Protein AF-A0A9P0ACZ2-F1 (afdb_monomer_lite)

Sequence (960 aa):
MCSLNFRQFFVFCLILCYHHIKVVNSSRSGHYVGCYKENSGKDFETLGRYFSDFRHDFDDMTPKRCFQLCFRRGFKYAGVQFGRECYCTNKELDNHKKTADGACQMPCPGDETKKCGGVMRLSVYATGLMAIESLPHGFHLGCFKENSGKEFETKGRFFSDFRRDFDTLTPPLCMEVCFRAGFKLSGVQFKRECYCSNKALDLTKQTDEGTCDLPCSGNANQRCGGVLRLDVFATGWTAIDSLPRGFHLGCFKENSGAVSDAMRIFPEYRQDLDNLTPKLCTDVCSRNGFAYAGVQFGKECYCSSMPVDMTKQTDEKTCNMPCAGDASQKCGGTLRLNVYATGHKQEKAEESPPSGFHLGCFKENSGKEFETLGRYFPDFRRDFDDLTPKRCLELCFRRGFKYAGLQFGVECYCTNKELDEHRKTVDSACQIPCPGDAAKKCGGKLRLNVYATGLTAIDSLPSGFHLGCFKENSGHEFDTKGRFFPDFRQDSDHLTPKLCLKICFENGYKLSGVQFGRECYCTNKKLDITKQTDEDSCKMGCTGDSRQKCGGVMRLNVYATGVSSINSLPDGFHLGCFRETEGHDVQNSERIFPDFREDFNHLTPKLCLRLCAKKQFRLAGVQFGKECYCSNRKLDMSRQTKPDECKMTCSGDVSEKCGGVWRMNIYATGVSEAGDENHLQDKVDSSTQQTMSTTSSSCVPARTMITNEKGPRRHKPACKNSVILFDDFEKIDLDRWQYDIKIPSKPDYEFSVYDSKPENIFIKHGALHIQPTLLNESFVENGKLELERCTGDVFNDECTRGTEFFILPPVQSARITSKQKFSFQYGLIEIQAKFPSGDWIAADDIMFMVDGKQRQNMMSNAPGLKLSDAVGFPSSEIKLWNTGTSIAPFDRPFHVSLGVSVGGIRDFEDGCDNNGKPKPWSNSDPRAMTAFWNNRQEWQTTWQKGDSAFIVKSIKITAV

Secondary structure (DSSP, 8-state):
--STTTT-SSS-S--S--SS-----TTTTT-EEEEEEPP-THHHHHH--SS-SEEEE-TT--HHHHHHHHHHTT-SEEEEETTTEEEEE-S---GGGEE-GGG--PEETTEEEEE--BTTEEEEEE-----GGGSPTT-EEEEEEPP-THHHHHH--SS-SEEEE-TT--HHHHHHHHHHTT-SEEEEETTTEEEEE-SPP-GGGEE-GGGS-PEETTEEEEE--BTTEEEEEE-----GGGSPTT-EEEEEEPPS--S-GGGSS--SEEEE-TT--HHHHHHHHHHTT-SEEEEETTTEEEEESSPP-GGGB--GGGS-PBPSS-TTSB--BTTEEEEEE--------SS-PPTT-EEEEEEPP-THHHHHH--SS-SEEEE-TT--HHHHHHHHHTTT-SEEEEETTTEEEEE-SPP-GGGEE-GGGSBPEETTEEEEE-BBTTEEEEEE-----STTSPTT-EEEEEEPP-TTSHHHH--SS-SEEEE-TT--HHHHHHHHHHTT-SEEEEETTTEEEEE-SPP-GGGB--GGGGBPBPSS-TTSB-BBTTEEEEEE-----GGGSPTT-EEEEEE----S-TT----S--SEEEE-TT--HHHHHHHHHHTT-SEEEEETTTEEEEE-SPP-GGGEE-GGGGBPBPSS-SSSB-BBTTEEEEEE-SPPP---------------------PPPP-PEEEEEEEESSSSS--EEEETT-EEEEE--SS--TTT-EE--B---TTT--SEEE---TTTEEE-SSSEEE--EEPPHHHHHH-EEE-TT--S-TTTTSSEEE-SSSPPPSEEE-EEE-TTTEEEES-EEEEEEEPP-STTEEES-----STT-------SS-SS--TTTTTT--TTTHHHHTSSSTTTTTTS-B--EEEEEES-SSSS-TT-EETTEEPSS-TT-TTHHHHHHHTHHHHHHHHTTTT-SEEEEEEEEE--

InterPro domains:
  IPR002889 Carbohydrate-binding WSC [PF01822] (32-118)
  IPR002889 Carbohydrate-binding WSC [PF01822] (141-226)
  IPR002889 Carbohydrate-binding WSC [PF01822] (249-333)
  IPR002889 Carbohydrate-binding WSC [PF01822] (359-444)
  IPR002889 Carbohydrate-binding WSC [PF01822] (467-552)
  IPR002889 Carbohydrate-binding WSC [PF01822] (575-660)
  IPR002889 Carbohydrate-binding WSC [PS51212] (29-128)
  IPR002889 Carbohydrate-binding WSC [PS51212] (137-236)
  IPR002889 Carbohydrate-binding WSC [PS51212] (245-343)
  IPR002889 Carbohydrate-binding WSC [PS51212] (355-454)
  IPR002889 Carbohydrate-binding WSC [PS51212] (463-562)
  IPR002889 Carbohydrate-binding WSC [PS51212] (571-670)
  IPR002889 Carbohydrate-binding WSC [SM00321] (29-128)
  IPR002889 Carbohydrate-binding WSC [SM00321] (137-236)
  IPR002889 Carbohydrate-binding WSC [SM00321] (245-343)
  IPR002889 Carbohydrate-binding WSC [SM00321] (355-454)
  IPR002889 Carbohydrate-binding WSC [SM00321] (463-562)
  IPR002889 Carbohydrate-binding WSC [SM00321] (571-670)
  IPR013320 Concanavalin A-like lectin/glucanase domain superfamily [SSF49899] (717-958)
  IPR051589 Sialate:O-sulfotransferase [PTHR45964] (5-126)

pLDDT: mean 73.61, std 18.81, range [23.53, 96.19]

Foldseek 3Di:
DLPPPVVCVPDDLPVDDDPPCPDFPPVAAQNFPAKFFWQDDPRCVPVNTPQDPDKDWDQLDDSVVLLVVLLVVVFFKWWFAPQTMIGGHNDDDDPVRGDHRVQQQCAHNNGRVGTRAYDRMIRMGTNRDDDLLPDAAFAWPAKFAWQDDPRCVPPNTPFDPDKDWDQQDAPNVLLQVLLLQQAQKWWFDDQTMIGGHNDDDPPVRHDDRVQQQQAHSNGRVGTGAHDSMIGMTTSSNHPLLQDDAFAWSAKFAFDPDDDDLPRGQFSPDKDFALQDDSNVLLVVQLVVLFFKWKFEDQTMIGGHNDDGNSVRHDDRVQQAQAHNNGRVGGGAYDSMITMGTSSRHDDDDDDADAAFAWPAKFFWQDDPRCVPPNTPQDDDKDWDLQDDSVVLLVVQLLQQFFKWWFADQTMIGGHNDDDDCVRHDHNVQQACAHNNGRVGTRGHHRMTRMGTSRHDDLLQDDAFRWNAKFAWDDDPCCVPPNTPQHQDKDWDLQDAQVVLLVVQVLQQAQKWKFEPQTMIGGHNDDDDSVRHDDRVQQQQAHSNGGNGTRGHDRMIGMTTSNRRDLLPDDAFRWNAKFFADDDDDPPDRDGQFPPDKDWALQDDSVVLLVVQVVVLFFKWKFAPQTMIGGHNDDGDSVRHDDSVQQACAHSNGRVGTGAYDSMITMTTNSHDDDDDDDDDDDDDDDDDDDDDDDDDDDADFFPKWKDFPPDDDDTDTGGAQDWPDKDQPPDPDPLQKDWQQWQDDPPWFFLEGADPDCVQWDDDPRWIKGFKDFDDPCCQAFHKAATDPHPDDPVGCTRIDGHDVAGHSGMYIIKMKRVNGMWMADWRKDWDKQFFDFPFKGKDDPDDDQDPDDDDDDDDDDDPAAVLNRRPDDPVVCVQQVPDDNDPPSVDIDMDMTIMTGHTLPSGAAQDADVPHHQQAHSPDPHRSVSCVVCCVVTVVRNVPVRRIMITRMMIITGD

Radius of gyration: 37.16 Å; chains: 1; bounding box: 111×85×75 Å

Structure (mmCIF, N/CA/C/O backbone):
data_AF-A0A9P0ACZ2-F1
#
_entry.id   AF-A0A9P0ACZ2-F1
#
loop_
_atom_site.group_PDB
_atom_site.id
_atom_site.type_symbol
_atom_site.label_atom_id
_atom_site.label_alt_id
_atom_site.label_comp_id
_atom_site.label_asym_id
_atom_site.label_entity_id
_atom_site.label_seq_id
_atom_site.pdbx_PDB_ins_code
_atom_site.Cartn_x
_atom_site.Cartn_y
_atom_site.Cartn_z
_atom_site.occupancy
_atom_site.B_iso_or_equiv
_atom_site.auth_seq_id
_atom_site.auth_comp_id
_atom_site.auth_asym_id
_atom_site.auth_atom_id
_atom_site.pdbx_PDB_model_num
ATOM 1 N N . MET A 1 1 ? -39.915 10.203 7.776 1.00 36.62 1 MET A N 1
ATOM 2 C CA . MET A 1 1 ? -39.508 9.016 6.997 1.00 36.62 1 MET A CA 1
ATOM 3 C C . MET A 1 1 ? -38.668 8.075 7.854 1.00 36.62 1 MET A C 1
ATOM 5 O O . MET A 1 1 ? -37.472 8.294 7.991 1.00 36.62 1 MET A O 1
ATOM 9 N N . CYS A 1 2 ? -39.282 7.016 8.392 1.00 47.75 2 CYS A N 1
ATOM 10 C CA . CYS A 1 2 ? -38.679 5.918 9.159 1.00 47.75 2 CYS A CA 1
ATOM 11 C C . CYS A 1 2 ? -37.856 4.958 8.277 1.00 47.75 2 CYS A C 1
ATOM 13 O O . CYS A 1 2 ? -37.601 3.820 8.655 1.00 47.75 2 CYS A O 1
ATOM 15 N N . SER A 1 3 ? -37.472 5.379 7.071 1.00 36.19 3 SER A N 1
ATOM 16 C CA . SER A 1 3 ? -36.530 4.650 6.235 1.00 36.19 3 SER A CA 1
ATOM 17 C C . SER A 1 3 ? -35.156 4.669 6.914 1.00 36.19 3 SER A C 1
ATOM 19 O O . SER A 1 3 ? -34.496 5.713 6.872 1.00 36.19 3 SER A O 1
ATOM 21 N N . LEU A 1 4 ? -34.755 3.536 7.512 1.00 38.38 4 LEU A N 1
ATOM 22 C CA . LEU A 1 4 ? -33.412 3.228 8.044 1.00 38.38 4 LEU A CA 1
ATOM 23 C C . LEU A 1 4 ? -32.328 4.074 7.363 1.00 38.38 4 LEU A C 1
ATOM 25 O O . LEU A 1 4 ? -32.005 3.810 6.209 1.00 38.38 4 LEU A O 1
ATOM 29 N N . ASN A 1 5 ? -31.861 5.130 8.046 1.00 29.08 5 ASN A N 1
ATOM 30 C CA . ASN A 1 5 ? -31.177 6.318 7.499 1.00 29.08 5 ASN A CA 1
ATOM 31 C C . ASN A 1 5 ? -30.639 6.180 6.054 1.00 29.08 5 ASN A C 1
ATOM 33 O O . ASN A 1 5 ? -29.436 6.040 5.816 1.00 29.08 5 ASN A O 1
ATOM 37 N N . PHE A 1 6 ? -31.533 6.281 5.057 1.00 30.66 6 PHE A N 1
ATOM 38 C CA . PHE A 1 6 ? -31.266 5.869 3.663 1.00 30.66 6 PHE A CA 1
ATOM 39 C C . PHE A 1 6 ? -30.367 6.844 2.860 1.00 30.66 6 PHE A C 1
ATOM 41 O O . PHE A 1 6 ? -30.415 6.926 1.633 1.00 30.66 6 PHE A O 1
ATOM 48 N N . ARG A 1 7 ? -29.501 7.579 3.568 1.00 24.22 7 ARG A N 1
ATOM 49 C CA . ARG A 1 7 ? -28.343 8.327 3.054 1.00 24.22 7 ARG A CA 1
ATOM 50 C C . ARG A 1 7 ? -26.987 7.769 3.522 1.00 24.22 7 ARG A C 1
ATOM 52 O O . ARG A 1 7 ? -25.971 8.300 3.088 1.00 24.22 7 ARG A O 1
ATOM 59 N N . GLN A 1 8 ? -26.946 6.719 4.351 1.00 27.50 8 GLN A N 1
ATOM 60 C CA . GLN A 1 8 ? -25.700 6.120 4.874 1.00 27.50 8 GLN A CA 1
ATOM 61 C C . GLN A 1 8 ? -25.286 4.797 4.197 1.00 27.50 8 GLN A C 1
ATOM 63 O O . GLN A 1 8 ? -24.331 4.156 4.622 1.00 27.50 8 GLN A O 1
ATOM 68 N N . PHE A 1 9 ? -25.929 4.412 3.085 1.00 26.94 9 PHE A N 1
ATOM 69 C CA . PHE A 1 9 ? -25.489 3.267 2.262 1.00 26.94 9 PHE A CA 1
ATOM 70 C C . PHE A 1 9 ? -24.368 3.576 1.250 1.00 26.94 9 PHE A C 1
ATOM 72 O O . PHE A 1 9 ? -23.989 2.731 0.442 1.00 26.94 9 PHE A O 1
ATOM 79 N N . PHE A 1 10 ? -23.754 4.754 1.368 1.00 25.69 10 PHE A N 1
ATOM 80 C CA . PHE A 1 10 ? -22.306 4.895 1.222 1.00 25.69 10 PHE A CA 1
ATOM 81 C C . PHE A 1 10 ? -21.748 5.291 2.593 1.00 25.69 10 PHE A C 1
ATOM 83 O O . PHE A 1 10 ? -22.339 6.134 3.261 1.00 25.69 10 PHE A O 1
ATOM 90 N N . VAL A 1 11 ? -20.589 4.729 2.961 1.00 25.62 11 VAL A N 1
ATOM 91 C CA . VAL A 1 11 ? -19.941 4.872 4.282 1.00 25.62 11 VAL A CA 1
ATOM 92 C C . VAL A 1 11 ? -20.695 4.162 5.420 1.00 25.62 11 VAL A C 1
ATOM 94 O O . VAL A 1 11 ? -21.345 4.813 6.224 1.00 25.62 11 VAL A O 1
ATOM 97 N N . PHE A 1 12 ? -20.481 2.841 5.561 1.00 24.94 12 PHE A N 1
ATOM 98 C CA . PHE A 1 12 ? -20.110 2.256 6.867 1.00 24.94 12 PHE A CA 1
ATOM 99 C C . PHE A 1 12 ? -19.381 0.891 6.821 1.00 24.94 12 PHE A C 1
ATOM 101 O O . PHE A 1 12 ? -19.654 -0.022 7.588 1.00 24.94 12 PHE A O 1
ATOM 108 N N . CYS A 1 13 ? -18.310 0.803 6.024 1.00 26.50 13 CYS A N 1
ATOM 109 C CA . CYS A 1 13 ? -17.134 -0.004 6.408 1.00 26.50 13 CYS A CA 1
ATOM 110 C C . CYS A 1 13 ? -16.010 0.934 6.908 1.00 26.50 13 CYS A C 1
ATOM 112 O O . CYS A 1 13 ? -14.858 0.855 6.494 1.00 26.50 13 CYS A O 1
ATOM 114 N N . LEU A 1 14 ? -16.410 1.932 7.711 1.00 26.42 14 LEU A N 1
ATOM 115 C CA . LEU A 1 14 ? -15.637 3.142 8.041 1.00 26.42 14 LEU A CA 1
ATOM 116 C C . LEU A 1 14 ? -15.807 3.588 9.511 1.00 26.42 14 LEU A C 1
ATOM 118 O O . LEU A 1 14 ? -15.662 4.758 9.855 1.00 26.42 14 LEU A O 1
ATOM 122 N N . ILE A 1 15 ? -16.060 2.629 10.406 1.00 24.89 15 ILE A N 1
ATOM 123 C CA . ILE A 1 15 ? -15.630 2.733 11.807 1.00 24.89 15 ILE A CA 1
ATOM 124 C C . ILE A 1 15 ? -14.298 1.964 11.844 1.00 24.89 15 ILE A C 1
ATOM 126 O O . ILE A 1 15 ? -14.284 0.746 11.965 1.00 24.89 15 ILE A O 1
ATOM 130 N N . LEU A 1 16 ? -13.146 2.587 11.594 1.00 26.52 16 LEU A N 1
ATOM 131 C CA . LEU A 1 16 ? -12.708 3.888 12.106 1.00 26.52 16 LEU A CA 1
ATOM 132 C C . LEU A 1 16 ? -12.277 4.893 11.011 1.00 26.52 16 LEU A C 1
ATOM 134 O O . LEU A 1 16 ? -11.765 4.499 9.967 1.00 26.52 16 LEU A O 1
ATOM 138 N N . CYS A 1 17 ? -12.319 6.179 11.394 1.00 26.39 17 CYS A N 1
ATOM 139 C CA . CYS A 1 17 ? -11.669 7.366 10.802 1.00 26.39 17 CYS A CA 1
ATOM 140 C C . CYS A 1 17 ? -12.452 8.240 9.791 1.00 26.39 17 CYS A C 1
ATOM 142 O O . CYS A 1 17 ? -12.999 7.763 8.808 1.00 26.39 17 CYS A O 1
ATOM 144 N N . TYR A 1 18 ? -12.321 9.564 10.013 1.00 24.75 18 TYR A N 1
ATOM 145 C CA . TYR A 1 18 ? -12.868 10.726 9.274 1.00 24.75 18 TYR A CA 1
ATOM 146 C C . TYR A 1 18 ? -14.394 10.963 9.379 1.00 24.75 18 TYR A C 1
ATOM 148 O O . TYR A 1 18 ? -15.175 10.034 9.265 1.00 24.75 18 TYR A O 1
ATOM 156 N N . HIS A 1 19 ? -14.908 12.185 9.596 1.00 24.14 19 HIS A N 1
ATOM 157 C CA . HIS A 1 19 ? -14.298 13.500 9.898 1.00 24.14 19 HIS A CA 1
ATOM 158 C C . HIS A 1 19 ? -14.755 13.980 11.302 1.00 24.14 19 HIS A C 1
ATOM 160 O O . HIS A 1 19 ? -15.808 13.577 11.772 1.00 24.14 19 HIS A O 1
ATOM 166 N N . HIS A 1 20 ? -14.058 14.844 12.050 1.00 25.45 20 HIS A N 1
ATOM 167 C CA . HIS A 1 20 ? -12.864 15.642 11.749 1.00 25.45 20 HIS A CA 1
ATOM 168 C C . HIS A 1 20 ? -11.583 15.029 12.344 1.00 25.45 20 HIS A C 1
ATOM 170 O O . HIS A 1 20 ? -10.998 15.583 13.279 1.00 25.45 20 HIS A O 1
ATOM 176 N N . ILE A 1 21 ? -11.069 13.935 11.771 1.00 27.44 21 ILE A N 1
ATOM 177 C CA . ILE A 1 21 ? -9.663 13.598 12.019 1.00 27.44 21 ILE A CA 1
ATOM 178 C C . ILE A 1 21 ? -8.805 14.511 11.148 1.00 27.44 21 ILE A C 1
ATOM 180 O O . ILE A 1 21 ? -8.529 14.254 9.979 1.00 27.44 21 ILE A O 1
ATOM 184 N N . LYS A 1 22 ? -8.391 15.614 11.764 1.00 26.89 22 LYS A N 1
ATOM 185 C CA . LYS A 1 22 ? -7.296 16.460 11.309 1.00 26.89 22 LYS A CA 1
ATOM 186 C C . LYS A 1 22 ? -6.027 15.607 11.460 1.00 26.89 22 LYS A C 1
ATOM 188 O O . LYS A 1 22 ? -5.441 15.599 12.538 1.00 26.89 22 LYS A O 1
ATOM 193 N N . VAL A 1 23 ? -5.709 14.777 10.457 1.00 27.95 23 VAL A N 1
ATOM 194 C CA . VAL A 1 23 ? -4.740 13.677 10.622 1.00 27.95 23 VAL A CA 1
ATOM 195 C C . VAL A 1 23 ? -3.363 14.212 10.980 1.00 27.95 23 VAL A C 1
ATOM 197 O O . VAL A 1 23 ? -2.672 14.850 10.189 1.00 27.95 23 VAL A O 1
ATOM 200 N N . VAL A 1 24 ? -2.995 13.895 12.213 1.00 28.38 24 VAL A N 1
ATOM 201 C CA . VAL A 1 24 ? -1.637 13.913 12.716 1.00 28.38 24 VAL A CA 1
ATOM 202 C C . VAL A 1 24 ? -1.143 12.476 12.697 1.00 28.38 24 VAL A C 1
ATOM 204 O O . VAL A 1 24 ? -1.903 11.565 13.030 1.00 28.38 24 VAL A O 1
ATOM 207 N N . ASN A 1 25 ? 0.130 12.256 12.380 1.00 29.09 25 ASN A N 1
ATOM 208 C CA . ASN A 1 25 ? 0.755 10.970 12.677 1.00 29.09 25 ASN A CA 1
ATOM 209 C C . ASN A 1 25 ? 0.674 10.716 14.198 1.00 29.09 25 ASN A C 1
ATOM 211 O O . ASN A 1 25 ? 1.341 11.401 14.975 1.00 29.09 25 ASN A O 1
ATOM 215 N N . SER A 1 26 ? -0.136 9.746 14.634 1.00 31.97 26 SER A N 1
ATOM 216 C CA . SER A 1 26 ? -0.394 9.477 16.058 1.00 31.97 26 SER A CA 1
ATOM 217 C C . SER A 1 26 ? 0.851 9.022 16.829 1.00 31.97 26 SER A C 1
ATOM 219 O O . SER A 1 26 ? 0.915 9.230 18.036 1.00 31.97 26 SER A O 1
ATOM 221 N N . SER A 1 27 ? 1.882 8.513 16.143 1.00 34.19 27 SER A N 1
ATOM 222 C CA . SER A 1 27 ? 3.199 8.229 16.732 1.00 34.19 27 SER A CA 1
ATOM 223 C C . SER A 1 27 ? 4.008 9.497 17.063 1.00 34.19 27 SER A C 1
ATOM 225 O O . SER A 1 27 ? 4.949 9.417 17.852 1.00 34.19 27 SER A O 1
ATOM 227 N N . ARG A 1 28 ? 3.683 10.662 16.476 1.00 37.81 28 ARG A N 1
ATOM 228 C CA . ARG A 1 28 ? 4.457 11.916 16.625 1.00 37.81 28 ARG A CA 1
ATOM 229 C C . ARG A 1 28 ? 3.615 13.167 16.940 1.00 37.81 28 ARG A C 1
ATOM 231 O O . ARG A 1 28 ? 4.152 14.270 16.989 1.00 37.81 28 ARG A O 1
ATOM 238 N N . SER A 1 29 ? 2.314 13.020 17.186 1.00 44.19 29 SER A N 1
ATOM 239 C CA . SER A 1 29 ? 1.388 14.128 17.464 1.00 44.19 29 SER A CA 1
ATOM 240 C C . SER A 1 29 ? 1.695 14.848 18.778 1.00 44.19 29 SER A C 1
ATOM 242 O O . SER A 1 29 ? 1.440 14.305 19.850 1.00 44.19 29 SER A O 1
ATOM 244 N N . GLY A 1 30 ? 2.205 16.081 18.714 1.00 54.81 30 GLY A N 1
ATOM 245 C CA . GLY A 1 30 ? 2.613 16.831 19.907 1.00 54.81 30 GLY A CA 1
ATOM 246 C C . GLY A 1 30 ? 3.838 16.226 20.602 1.00 54.81 30 GLY A C 1
ATOM 247 O O . GLY A 1 30 ? 4.116 16.551 21.754 1.00 54.81 30 GLY A O 1
ATOM 248 N N . HIS A 1 31 ? 4.561 15.337 19.915 1.00 71.56 31 HIS A N 1
ATOM 249 C CA . HIS A 1 31 ? 5.756 14.683 20.429 1.00 71.56 31 HIS A CA 1
ATOM 250 C C . HIS A 1 31 ? 6.898 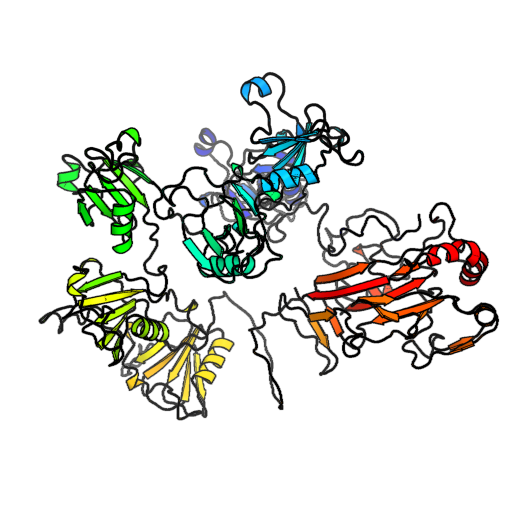15.694 20.559 1.00 71.56 31 HIS A C 1
ATOM 252 O O . HIS A 1 31 ? 7.145 16.489 19.648 1.00 71.56 31 HIS A O 1
ATOM 258 N N . TYR A 1 32 ? 7.595 15.649 21.692 1.00 81.44 32 TYR A N 1
ATOM 259 C CA . TYR A 1 32 ? 8.757 16.486 21.962 1.00 81.44 32 TYR A CA 1
ATOM 260 C C . TYR A 1 32 ? 9.950 16.023 21.120 1.00 81.44 32 TYR A C 1
ATOM 262 O O . TYR A 1 32 ? 10.419 14.899 21.254 1.00 81.44 32 TYR A O 1
ATOM 270 N N . VAL A 1 33 ? 10.437 16.893 20.236 1.00 83.94 33 VAL A N 1
ATOM 271 C CA . VAL A 1 33 ? 11.538 16.602 19.301 1.00 83.94 33 VAL A CA 1
ATOM 272 C C . VAL A 1 33 ? 12.905 16.906 19.933 1.00 83.94 33 VAL A C 1
ATOM 274 O O . VAL A 1 33 ? 13.935 16.399 19.476 1.00 83.94 33 VAL A O 1
ATOM 277 N N . GLY A 1 34 ? 12.926 17.724 20.988 1.00 87.88 34 GLY A N 1
ATOM 278 C CA . GLY A 1 34 ? 14.112 18.072 21.770 1.00 87.88 34 GLY A CA 1
ATOM 279 C C . GLY A 1 34 ? 14.245 19.569 22.044 1.00 87.88 34 GLY A C 1
ATOM 280 O O . GLY A 1 34 ? 13.452 20.389 21.571 1.00 87.88 34 GLY A O 1
ATOM 281 N N . CYS A 1 35 ? 15.288 19.916 22.791 1.00 94.00 35 CYS A N 1
ATOM 282 C CA . CYS A 1 35 ? 15.696 21.288 23.049 1.00 94.00 35 CYS A CA 1
ATOM 283 C C . CYS A 1 35 ? 16.587 21.818 21.918 1.00 94.00 35 CYS A C 1
ATOM 285 O O . CYS A 1 35 ? 17.558 21.167 21.531 1.00 94.00 35 CYS A O 1
ATOM 287 N N . TYR A 1 36 ? 16.293 23.016 21.412 1.00 94.25 36 TYR A N 1
ATOM 288 C CA . TYR A 1 36 ? 17.061 23.670 20.347 1.00 94.25 36 TYR A CA 1
ATOM 289 C C . TYR A 1 36 ? 17.570 25.047 20.784 1.00 94.25 36 TYR A C 1
ATOM 291 O O . TYR A 1 36 ? 16.924 25.760 21.554 1.00 94.25 36 TYR A O 1
ATOM 299 N N . LYS A 1 37 ? 18.750 25.426 20.289 1.00 91.31 37 LYS A N 1
ATOM 300 C CA . LYS A 1 37 ? 19.355 26.746 20.481 1.00 91.31 37 LYS A CA 1
ATOM 301 C C . LYS A 1 37 ? 18.729 27.749 19.512 1.00 91.31 37 LYS A C 1
ATOM 303 O O . LYS A 1 37 ? 18.692 27.508 18.310 1.00 91.31 37 LYS A O 1
ATOM 308 N N . GLU A 1 38 ? 18.275 28.876 20.049 1.00 86.69 38 GLU A N 1
ATOM 309 C CA . GLU A 1 38 ? 17.925 30.063 19.265 1.00 86.69 38 GLU A CA 1
ATOM 310 C C . GLU A 1 38 ? 19.187 30.687 18.632 1.00 86.69 38 GLU A C 1
ATOM 312 O O . GLU A 1 38 ? 20.305 30.461 19.107 1.00 86.69 38 GLU A O 1
ATOM 317 N N . ASN A 1 39 ? 19.019 31.471 17.566 1.00 83.81 39 ASN A N 1
ATOM 318 C CA . ASN A 1 39 ? 20.106 32.264 16.984 1.00 83.81 39 ASN A CA 1
ATOM 319 C C . ASN A 1 39 ? 20.541 33.390 17.942 1.00 83.81 39 ASN A C 1
ATOM 321 O O . ASN A 1 39 ? 19.707 34.026 18.583 1.00 83.81 39 ASN A O 1
ATOM 325 N N . SER A 1 40 ? 21.847 33.661 18.033 1.00 76.25 40 SER A N 1
ATOM 326 C CA . SER A 1 40 ? 22.410 34.611 19.007 1.00 76.25 40 SER A CA 1
ATOM 327 C C . SER A 1 40 ? 23.672 35.303 18.490 1.00 76.25 40 SER A C 1
ATOM 329 O O . SER A 1 40 ? 24.500 34.658 17.849 1.00 76.25 40 SER A O 1
ATOM 331 N N . GLY A 1 41 ? 23.865 36.584 18.820 1.00 77.19 41 GLY A N 1
ATOM 332 C CA . GLY A 1 41 ? 24.998 37.370 18.318 1.00 77.19 41 GLY A CA 1
ATOM 333 C C . GLY A 1 41 ? 24.914 37.557 16.800 1.00 77.19 41 GLY A C 1
ATOM 334 O O . GLY A 1 41 ? 23.826 37.785 16.274 1.00 77.19 41 GLY A O 1
ATOM 335 N N . LYS A 1 42 ? 26.035 37.391 16.087 1.00 62.94 42 LYS A N 1
ATOM 336 C CA . LYS A 1 42 ? 26.097 37.568 14.623 1.00 62.94 42 LYS A CA 1
ATOM 337 C C . LYS A 1 42 ? 25.103 36.687 13.849 1.00 62.94 42 LYS A C 1
ATOM 339 O O . LYS A 1 42 ? 24.575 37.138 12.835 1.00 62.94 42 LYS A O 1
ATOM 344 N N . ASP A 1 43 ? 24.786 35.481 14.334 1.00 70.69 43 ASP A N 1
ATOM 345 C CA . ASP A 1 43 ? 23.731 34.623 13.758 1.00 70.69 43 ASP A CA 1
ATOM 346 C C . ASP A 1 43 ? 22.360 35.319 13.774 1.00 70.69 43 ASP A C 1
ATOM 348 O O . ASP A 1 43 ? 21.586 35.188 12.833 1.00 70.69 43 ASP A O 1
ATOM 352 N N . PHE A 1 44 ? 22.039 36.051 14.843 1.00 75.12 44 PHE A N 1
ATOM 353 C CA . PHE A 1 44 ? 20.757 36.746 14.982 1.00 75.12 44 PHE A CA 1
ATOM 354 C C . PHE A 1 44 ? 20.699 37.994 14.091 1.00 75.12 44 PHE A C 1
ATOM 356 O O . PHE A 1 44 ? 19.685 38.239 13.442 1.00 75.12 44 PHE A O 1
ATOM 363 N N . GLU A 1 45 ? 21.801 38.742 14.009 1.00 68.31 45 GLU A N 1
ATOM 364 C CA . GLU A 1 45 ? 21.933 39.932 13.155 1.00 68.31 45 GLU A CA 1
ATOM 365 C C . GLU A 1 45 ? 21.848 39.601 11.655 1.00 68.31 45 GLU A C 1
ATOM 367 O O . GLU A 1 45 ? 21.372 40.420 10.873 1.00 68.31 45 GLU A O 1
ATOM 372 N N . THR A 1 46 ? 22.292 38.405 11.247 1.00 63.22 46 THR A N 1
ATOM 373 C CA . THR A 1 46 ? 22.361 37.993 9.830 1.00 63.22 46 THR A CA 1
ATOM 374 C C . THR A 1 46 ? 21.247 37.044 9.384 1.00 63.22 46 THR A C 1
ATOM 376 O O . THR A 1 46 ? 20.866 37.081 8.215 1.00 63.22 46 THR A O 1
ATOM 379 N N . LEU A 1 47 ? 20.706 36.205 10.278 1.00 70.00 47 LEU A N 1
ATOM 380 C CA . LEU A 1 47 ? 19.702 35.177 9.953 1.00 70.00 47 LEU A CA 1
ATOM 381 C C . LEU A 1 47 ? 18.372 35.351 10.710 1.00 70.00 47 LEU A C 1
ATOM 383 O O . LEU A 1 47 ? 17.453 34.554 10.510 1.00 70.00 47 LEU A O 1
ATOM 387 N N . GLY A 1 48 ? 18.253 36.353 11.588 1.00 76.62 48 GLY A N 1
ATOM 388 C CA . GLY A 1 48 ? 17.081 36.552 12.444 1.00 76.62 48 GLY A CA 1
ATOM 389 C C . GLY A 1 48 ? 16.879 35.412 13.450 1.00 76.62 48 GLY A C 1
ATOM 390 O O . GLY A 1 48 ? 17.823 34.712 13.821 1.00 76.62 48 GLY A O 1
ATOM 391 N N . ARG A 1 49 ? 15.634 35.200 13.899 1.00 80.62 49 ARG A N 1
ATOM 392 C CA . ARG A 1 49 ? 15.276 34.042 14.741 1.00 80.62 49 ARG A CA 1
ATOM 393 C C . ARG A 1 49 ? 15.293 32.736 13.949 1.00 80.62 49 ARG A C 1
ATOM 395 O O . ARG A 1 49 ? 14.920 32.691 12.780 1.00 80.62 49 ARG A O 1
ATOM 402 N N . TYR A 1 50 ? 15.666 31.655 14.626 1.00 82.31 50 TYR A N 1
ATOM 403 C CA . TYR A 1 50 ? 15.683 30.302 14.082 1.00 82.31 50 TYR A CA 1
ATOM 404 C C . TYR A 1 50 ? 14.267 29.803 13.750 1.00 82.31 50 TYR A C 1
ATOM 406 O O . TYR A 1 50 ? 14.073 29.208 12.688 1.00 82.31 50 TYR A O 1
ATOM 414 N N . PHE A 1 51 ? 13.293 30.104 14.620 1.00 86.44 51 PHE A N 1
ATOM 415 C CA . PHE A 1 51 ? 11.853 29.985 14.363 1.00 86.44 51 PHE A CA 1
ATOM 416 C C . PHE A 1 51 ? 11.269 31.397 14.194 1.00 86.44 51 PHE A C 1
ATOM 418 O O . PHE A 1 51 ? 11.223 32.165 15.157 1.00 86.44 51 PHE A O 1
ATOM 425 N N . SER A 1 52 ? 10.827 31.746 12.985 1.00 77.19 52 SER A N 1
ATOM 426 C CA . SER A 1 52 ? 10.407 33.115 12.640 1.00 77.19 52 SER A CA 1
ATOM 427 C C . SER A 1 52 ? 9.054 33.226 11.925 1.00 77.19 52 SER A C 1
ATOM 429 O O . SER A 1 52 ? 8.490 34.317 11.913 1.00 77.19 52 SER A O 1
ATOM 431 N N . ASP A 1 53 ? 8.502 32.133 11.382 1.00 79.75 53 ASP A N 1
ATOM 432 C CA . ASP A 1 53 ? 7.328 32.184 10.491 1.00 79.75 53 ASP A CA 1
ATOM 433 C C . ASP A 1 53 ? 6.046 32.708 11.175 1.00 79.75 53 ASP A C 1
ATOM 435 O O . ASP A 1 53 ? 5.224 33.366 10.538 1.00 79.75 53 ASP A O 1
ATOM 439 N N . PHE A 1 54 ? 5.853 32.417 12.467 1.00 82.31 54 PHE A N 1
ATOM 440 C CA . PHE A 1 54 ? 4.762 32.967 13.282 1.00 82.31 54 PHE A CA 1
ATOM 441 C C . PHE A 1 54 ? 5.109 32.928 14.781 1.00 82.31 54 PHE A C 1
ATOM 443 O O . PHE A 1 54 ? 5.668 31.939 15.257 1.00 82.31 54 PHE A O 1
ATOM 450 N N . ARG A 1 55 ? 4.719 33.965 15.539 1.00 89.19 55 ARG A N 1
ATOM 451 C CA . ARG A 1 55 ? 4.801 34.034 17.013 1.00 89.19 55 ARG A CA 1
ATOM 452 C C . ARG A 1 55 ? 3.451 34.439 17.610 1.00 89.19 55 ARG A C 1
ATOM 454 O O . ARG A 1 55 ? 2.745 35.271 17.044 1.00 89.19 55 ARG A O 1
ATOM 461 N N . HIS A 1 56 ? 3.128 33.896 18.778 1.00 87.00 56 HIS A N 1
ATOM 462 C CA . HIS A 1 56 ? 2.085 34.396 19.671 1.00 87.00 56 HIS A CA 1
ATOM 463 C C . HIS A 1 56 ? 2.412 33.996 21.113 1.00 87.00 56 HIS A C 1
ATOM 465 O O . HIS A 1 56 ? 2.923 32.903 21.344 1.00 87.00 56 HIS A O 1
ATOM 471 N N . ASP A 1 57 ? 2.090 34.844 22.082 1.00 89.88 57 ASP A N 1
ATOM 472 C CA . ASP A 1 57 ? 2.420 34.598 23.487 1.00 89.88 57 ASP A CA 1
ATOM 473 C C . ASP A 1 57 ? 1.149 34.271 24.279 1.00 89.88 57 ASP A C 1
ATOM 475 O O . ASP A 1 57 ? 0.059 34.720 23.924 1.00 89.88 57 ASP A O 1
ATOM 479 N N . PHE A 1 58 ? 1.278 33.479 25.344 1.00 84.62 58 PHE A N 1
ATOM 480 C CA . PHE A 1 58 ? 0.161 33.143 26.231 1.00 84.62 58 PHE A CA 1
ATOM 481 C C . PHE A 1 58 ? 0.540 33.346 27.698 1.00 84.62 58 PHE A C 1
ATOM 483 O O . PHE A 1 58 ? 1.655 33.039 28.122 1.00 84.62 58 PHE A O 1
ATOM 490 N N . ASP A 1 59 ? -0.423 33.815 28.484 1.00 87.06 59 ASP A N 1
ATOM 491 C CA . ASP A 1 59 ? -0.274 34.042 29.924 1.00 87.06 59 ASP A CA 1
ATOM 492 C C . ASP A 1 59 ? -0.330 32.715 30.691 1.00 87.06 59 ASP A C 1
ATOM 494 O O . ASP A 1 59 ? 0.471 32.469 31.585 1.00 87.06 59 ASP A O 1
ATOM 498 N N . ASP A 1 60 ? -1.205 31.821 30.236 1.00 85.88 60 ASP A N 1
ATOM 499 C CA . ASP A 1 60 ? -1.431 30.435 30.646 1.00 85.88 60 ASP A CA 1
ATOM 500 C C . ASP A 1 60 ? -0.787 29.446 29.647 1.00 85.88 60 ASP A C 1
ATOM 502 O O . ASP A 1 60 ? -1.381 28.450 29.212 1.00 85.88 60 ASP A O 1
ATOM 506 N N . MET A 1 61 ? 0.444 29.749 29.217 1.00 89.88 61 MET A N 1
ATOM 507 C CA . MET A 1 61 ? 1.177 28.948 28.232 1.00 89.88 61 MET A CA 1
ATOM 508 C C . MET A 1 61 ? 1.369 27.497 28.692 1.00 89.88 61 MET A C 1
ATOM 510 O O . MET A 1 61 ? 1.808 27.233 29.810 1.00 89.88 61 MET A O 1
ATOM 514 N N . THR A 1 62 ? 1.125 26.557 27.775 1.00 88.56 62 THR A N 1
ATOM 515 C CA . THR A 1 62 ? 1.517 25.143 27.885 1.00 88.56 62 THR A CA 1
ATOM 516 C C . THR A 1 62 ? 1.966 24.620 26.516 1.00 88.56 62 THR A C 1
ATOM 518 O O . THR A 1 62 ? 1.548 25.166 25.485 1.00 88.56 62 THR A O 1
ATOM 521 N N . PRO A 1 63 ? 2.738 23.518 26.444 1.00 83.56 63 PRO A N 1
ATOM 522 C CA . PRO A 1 63 ? 3.175 22.962 25.166 1.00 83.56 63 PRO A CA 1
ATOM 523 C C . PRO A 1 63 ? 2.000 22.549 24.283 1.00 83.56 63 PRO A C 1
ATOM 525 O O . PRO A 1 63 ? 1.997 22.835 23.090 1.00 83.56 63 PRO A O 1
ATOM 528 N N . LYS A 1 64 ? 0.955 21.965 24.890 1.00 80.44 64 LYS A N 1
ATOM 529 C CA . LYS A 1 64 ? -0.298 21.581 24.224 1.00 80.44 64 LYS A CA 1
ATOM 530 C C . LYS A 1 64 ? -0.981 22.787 23.573 1.00 80.44 64 LYS A C 1
ATOM 532 O O . LYS A 1 64 ? -1.430 22.676 22.434 1.00 80.44 64 LYS A O 1
ATOM 537 N N . ARG A 1 65 ? -1.009 23.940 24.253 1.00 80.44 65 ARG A N 1
ATOM 538 C CA . ARG A 1 65 ? -1.603 25.189 23.748 1.00 80.44 65 ARG A CA 1
ATOM 539 C C . ARG A 1 65 ? -0.827 25.749 22.551 1.00 80.44 65 ARG A C 1
ATOM 541 O O . ARG A 1 65 ? -1.442 26.094 21.543 1.00 80.44 65 ARG A O 1
ATOM 548 N N . CYS A 1 66 ? 0.507 25.768 22.625 1.00 83.00 66 CYS A N 1
ATOM 549 C CA . CYS A 1 66 ? 1.362 26.190 21.511 1.00 83.00 66 CYS A CA 1
ATOM 550 C C . CYS A 1 66 ? 1.249 25.246 20.300 1.00 83.00 66 CYS A C 1
ATOM 552 O O . CYS A 1 66 ? 0.937 25.684 19.192 1.00 83.00 66 CYS A O 1
ATOM 554 N N . PHE A 1 67 ? 1.381 23.934 20.526 1.00 79.06 67 PHE A N 1
ATOM 555 C CA . PHE A 1 67 ? 1.158 22.886 19.525 1.00 79.06 67 PHE A CA 1
ATOM 556 C C . PHE A 1 67 ? -0.197 23.054 18.819 1.00 79.06 67 PHE A C 1
ATOM 558 O O . PHE A 1 67 ? -0.241 23.115 17.592 1.00 79.06 67 PHE A O 1
ATOM 565 N N . GLN A 1 68 ? -1.295 23.221 19.566 1.00 61.53 68 GLN A N 1
ATOM 566 C CA . GLN A 1 68 ? -2.636 23.429 19.005 1.00 61.53 68 GLN A CA 1
ATOM 567 C C . GLN A 1 68 ? -2.784 24.747 18.229 1.00 61.53 68 GLN A C 1
ATOM 569 O O . GLN A 1 68 ? -3.668 24.851 17.375 1.00 61.53 68 GLN A O 1
ATOM 574 N N . LEU A 1 69 ? -1.967 25.765 18.507 1.00 72.06 69 LEU A N 1
ATOM 575 C CA . LEU A 1 69 ? -1.961 27.017 17.753 1.00 72.06 69 LEU A CA 1
ATOM 576 C C . LEU A 1 69 ? -1.255 26.841 16.402 1.00 72.06 69 LEU A C 1
ATOM 578 O O . LEU A 1 69 ? -1.854 27.112 15.361 1.00 72.06 69 LEU A O 1
ATOM 582 N N . CYS A 1 70 ? -0.029 26.316 16.415 1.00 69.75 70 CYS A N 1
ATOM 583 C CA . CYS A 1 70 ? 0.764 26.058 15.211 1.00 69.75 70 CYS A CA 1
ATOM 584 C C . CYS A 1 70 ? 0.099 25.027 14.294 1.00 69.75 70 CYS A C 1
ATOM 586 O O . CYS A 1 70 ? 0.013 25.222 13.082 1.00 69.75 70 CYS A O 1
ATOM 588 N N . PHE A 1 71 ? -0.476 23.975 14.882 1.00 59.09 71 PHE A N 1
ATOM 589 C CA . PHE A 1 71 ? -1.229 22.954 14.163 1.00 59.09 71 PHE A CA 1
ATOM 590 C C . PHE A 1 71 ? -2.492 23.511 13.493 1.00 59.09 71 PHE A C 1
ATOM 592 O O . PHE A 1 71 ? -2.829 23.099 12.382 1.00 59.09 71 PHE A O 1
ATOM 599 N N . ARG A 1 72 ? -3.205 24.457 14.125 1.00 50.59 72 ARG A N 1
ATOM 600 C CA . ARG A 1 72 ? -4.345 25.152 13.495 1.00 50.59 72 ARG A CA 1
ATOM 601 C C . ARG A 1 72 ? -3.919 26.127 12.392 1.00 50.59 72 ARG A C 1
ATOM 603 O O . ARG A 1 72 ? -4.739 26.413 11.533 1.00 50.59 72 ARG A O 1
ATOM 610 N N . ARG A 1 73 ? -2.662 26.586 12.385 1.00 56.94 73 ARG A N 1
ATOM 611 C CA . ARG A 1 73 ? -2.087 27.485 11.367 1.00 56.94 73 ARG A CA 1
ATOM 612 C C . ARG A 1 73 ? -1.258 26.796 10.271 1.00 56.94 73 ARG A C 1
ATOM 614 O O . ARG A 1 73 ? -0.679 27.485 9.445 1.00 56.94 73 ARG A O 1
ATOM 621 N N . GLY A 1 74 ? -1.207 25.463 10.231 1.00 52.22 74 GLY A N 1
ATOM 622 C CA . GLY A 1 74 ? -0.543 24.736 9.138 1.00 52.22 74 GLY A CA 1
ATOM 623 C C . GLY A 1 74 ? 0.989 24.648 9.234 1.00 52.22 74 GLY A C 1
ATOM 624 O O . GLY A 1 74 ? 1.642 24.403 8.223 1.00 52.22 74 GLY A O 1
ATOM 625 N N . PHE A 1 75 ? 1.574 24.837 10.422 1.00 66.38 75 PHE A N 1
ATOM 626 C CA . PHE A 1 75 ? 3.026 24.756 10.636 1.00 66.38 75 PHE A CA 1
ATOM 627 C C . PHE A 1 75 ? 3.466 23.384 11.161 1.00 66.38 75 PHE A C 1
ATOM 629 O O . PHE A 1 75 ? 2.894 22.923 12.147 1.00 66.38 75 PHE A O 1
ATOM 636 N N . LYS A 1 76 ? 4.489 22.754 10.563 1.00 69.81 76 LYS A N 1
ATOM 637 C CA . LYS A 1 76 ? 5.072 21.446 10.958 1.00 69.81 76 LYS A CA 1
ATOM 638 C C . LYS A 1 76 ? 5.560 21.384 12.408 1.00 69.81 76 LYS A C 1
ATOM 640 O O . LYS A 1 76 ? 5.465 20.331 13.043 1.00 69.81 76 LYS A O 1
ATOM 645 N N . TYR A 1 77 ? 6.086 22.491 12.929 1.00 83.12 77 TYR A N 1
ATOM 646 C CA . TYR A 1 77 ? 6.714 22.552 14.247 1.00 83.12 77 TYR A CA 1
ATOM 647 C C . TYR A 1 77 ? 6.147 23.680 15.105 1.00 83.12 77 TYR A C 1
ATOM 649 O O . TYR A 1 77 ? 5.793 24.752 14.610 1.00 83.12 77 TYR A O 1
ATOM 657 N N . ALA A 1 78 ? 6.101 23.418 16.409 1.00 90.81 78 ALA A N 1
ATOM 658 C CA . ALA A 1 78 ? 5.790 24.372 17.463 1.00 90.81 78 ALA A CA 1
ATOM 659 C C . ALA A 1 78 ? 6.983 24.443 18.425 1.00 90.81 78 ALA A C 1
ATOM 661 O O . ALA A 1 78 ? 7.467 23.408 18.874 1.00 90.81 78 ALA A O 1
ATOM 662 N N . GLY A 1 79 ? 7.476 25.637 18.735 1.00 94.00 79 GLY A N 1
ATOM 663 C CA . GLY A 1 79 ? 8.599 25.862 19.642 1.00 94.00 79 GLY A CA 1
ATOM 664 C C . GLY A 1 79 ? 8.179 26.773 20.785 1.00 94.00 79 GLY A C 1
ATOM 665 O O . GLY A 1 79 ? 7.729 27.886 20.533 1.00 94.00 79 GLY A O 1
ATOM 666 N N . VAL A 1 80 ? 8.330 26.324 22.031 1.00 94.12 80 VAL A N 1
ATOM 667 C CA . VAL A 1 80 ? 8.050 27.160 23.212 1.00 94.12 80 VAL A CA 1
ATOM 668 C C . VAL A 1 80 ? 9.357 27.678 23.804 1.00 94.12 80 VAL A C 1
ATOM 670 O O . VAL A 1 80 ? 10.290 26.897 23.999 1.00 94.12 80 VAL A O 1
ATOM 673 N N . GLN A 1 81 ? 9.430 28.977 24.084 1.00 93.62 81 GLN A N 1
ATOM 674 C CA . GLN A 1 81 ? 10.603 29.659 24.638 1.00 93.62 81 GLN A CA 1
ATOM 675 C C . GLN A 1 81 ? 10.193 30.544 25.823 1.00 93.62 81 GLN A C 1
ATOM 677 O O . GLN A 1 81 ? 9.071 31.046 25.882 1.00 93.62 81 GLN A O 1
ATOM 682 N N . PHE A 1 82 ? 11.123 30.734 26.764 1.00 90.81 82 PHE A N 1
ATOM 683 C CA . PHE A 1 82 ? 11.003 31.676 27.884 1.00 90.81 82 PHE A CA 1
ATOM 684 C C . PHE A 1 82 ? 9.668 31.588 28.664 1.00 90.81 82 PHE A C 1
ATOM 686 O O . PHE A 1 82 ? 9.096 32.596 29.076 1.00 90.81 82 PHE A O 1
ATOM 693 N N . GLY A 1 83 ? 9.128 30.375 28.830 1.00 90.19 83 GLY A N 1
ATOM 694 C CA . GLY A 1 83 ? 7.895 30.111 29.578 1.00 90.19 83 GLY A CA 1
ATOM 695 C C . GLY A 1 83 ? 6.601 30.488 28.846 1.00 90.19 83 GLY A C 1
ATOM 696 O O . GLY A 1 83 ? 5.658 29.703 28.878 1.00 90.19 83 GLY A O 1
ATOM 697 N N . ARG A 1 84 ? 6.548 31.655 28.184 1.00 89.81 84 ARG A N 1
ATOM 698 C CA . ARG A 1 84 ? 5.321 32.285 27.642 1.00 89.81 84 ARG A CA 1
ATOM 699 C C . ARG A 1 84 ? 5.298 32.517 26.129 1.00 89.81 84 ARG A C 1
ATOM 701 O O . ARG A 1 84 ? 4.237 32.851 25.608 1.00 89.81 84 ARG A O 1
ATOM 708 N N . GLU A 1 85 ? 6.407 32.337 25.414 1.00 93.25 85 GLU A N 1
ATOM 709 C CA . GLU A 1 85 ? 6.480 32.611 23.972 1.00 93.25 85 GLU A CA 1
ATOM 710 C C . GLU A 1 85 ? 6.220 31.333 23.154 1.00 93.25 85 GLU A C 1
ATOM 712 O O . GLU A 1 85 ? 6.919 30.333 23.337 1.00 93.25 85 GLU A O 1
ATOM 717 N N . CYS A 1 86 ? 5.249 31.346 22.233 1.00 94.06 86 CYS A N 1
ATOM 718 C CA . CYS A 1 86 ? 5.031 30.261 21.270 1.00 94.06 86 CYS A CA 1
ATOM 719 C C . CYS A 1 86 ? 5.407 30.702 19.857 1.00 94.06 86 CYS A C 1
ATOM 721 O O . CYS A 1 86 ? 4.881 31.680 19.326 1.00 94.06 86 CYS A O 1
ATOM 723 N N . TYR A 1 87 ? 6.271 29.917 19.227 1.00 93.06 87 TYR A N 1
ATOM 724 C CA . TYR A 1 87 ? 6.702 30.069 17.846 1.00 93.06 87 TYR A CA 1
ATOM 725 C C . TYR A 1 87 ? 6.222 28.892 17.009 1.00 93.06 87 TYR A C 1
ATOM 727 O O . TYR A 1 87 ? 6.169 27.759 17.486 1.00 93.06 87 TYR A O 1
ATOM 735 N N . CYS A 1 88 ? 5.947 29.138 15.737 1.00 86.50 88 CYS A N 1
ATOM 736 C CA . CYS A 1 88 ? 5.615 28.106 14.766 1.00 86.50 88 CYS A CA 1
ATOM 737 C C . CYS A 1 88 ? 6.561 28.191 13.568 1.00 86.50 88 CYS A C 1
ATOM 739 O O . CYS A 1 88 ? 6.966 29.290 13.187 1.00 86.50 88 CYS A O 1
ATOM 741 N N . THR A 1 89 ? 6.893 27.052 12.956 1.00 81.44 89 THR A N 1
ATOM 742 C CA . THR A 1 89 ? 7.637 27.052 11.689 1.00 81.44 89 THR A CA 1
ATOM 743 C C . THR A 1 89 ? 7.357 25.840 10.799 1.00 81.44 89 THR A C 1
ATOM 745 O O . THR A 1 89 ? 6.951 24.774 11.271 1.00 81.44 89 THR A O 1
ATOM 748 N N . ASN A 1 90 ? 7.573 26.020 9.494 1.00 73.25 90 ASN A N 1
ATOM 749 C CA . ASN A 1 90 ? 7.623 24.969 8.473 1.00 73.25 90 ASN A CA 1
ATOM 750 C C . ASN A 1 90 ? 9.054 24.598 8.034 1.00 73.25 90 ASN A C 1
ATOM 752 O O . ASN A 1 90 ? 9.222 23.687 7.215 1.00 73.25 90 ASN A O 1
ATOM 756 N N . LYS A 1 91 ? 10.066 25.281 8.581 1.00 78.31 91 LYS A N 1
ATOM 757 C CA . LYS A 1 91 ? 11.494 25.031 8.363 1.00 78.31 91 LYS A CA 1
ATOM 758 C C . LYS A 1 91 ? 11.907 23.676 8.944 1.00 78.31 91 LYS A C 1
ATOM 760 O O . LYS A 1 91 ? 11.481 23.318 10.040 1.00 78.31 91 LYS A O 1
ATOM 765 N N . GLU A 1 92 ? 12.736 22.936 8.212 1.00 76.69 92 GLU A N 1
ATOM 766 C CA . GLU A 1 92 ? 13.305 21.671 8.691 1.00 76.69 92 GLU A CA 1
ATOM 767 C C . GLU A 1 92 ? 14.278 21.898 9.856 1.00 76.69 92 GLU A C 1
ATOM 769 O O . GLU A 1 92 ? 14.937 22.938 9.943 1.00 76.69 92 GLU A O 1
ATOM 774 N N . LEU A 1 93 ? 14.354 20.926 10.768 1.00 78.38 93 LEU A N 1
ATOM 775 C CA . LEU A 1 93 ? 15.136 21.053 11.997 1.00 78.38 93 LEU A CA 1
ATOM 776 C C . LEU A 1 93 ? 16.600 20.652 11.785 1.00 78.38 93 LEU A C 1
ATOM 778 O O . LEU A 1 93 ? 16.918 19.486 11.560 1.00 78.38 93 LEU A O 1
ATOM 782 N N . ASP A 1 94 ? 17.493 21.624 11.946 1.00 82.62 94 ASP A N 1
ATOM 783 C CA . ASP A 1 94 ? 18.937 21.423 11.998 1.00 82.62 94 ASP A CA 1
ATOM 784 C C . ASP A 1 94 ? 19.354 20.743 13.316 1.00 82.62 94 ASP A C 1
ATOM 786 O O . ASP A 1 94 ? 19.230 21.308 14.410 1.00 82.62 94 ASP A O 1
ATOM 790 N N . ASN A 1 95 ? 19.902 19.529 13.207 1.00 78.12 95 ASN A N 1
ATOM 791 C CA . ASN A 1 95 ? 20.422 18.769 14.343 1.00 78.12 95 ASN A CA 1
ATOM 792 C C . ASN A 1 95 ? 21.627 19.447 15.024 1.00 78.12 95 ASN A C 1
ATOM 794 O O . ASN A 1 95 ? 21.820 19.243 16.221 1.00 78.12 95 ASN A O 1
ATOM 798 N N . HIS A 1 96 ? 22.400 20.297 14.337 1.00 82.25 96 HIS A N 1
ATOM 799 C CA . HIS A 1 96 ? 23.510 21.045 14.946 1.00 82.25 96 HIS A CA 1
ATOM 800 C C . HIS A 1 96 ? 23.027 22.149 15.905 1.00 82.25 96 HIS A C 1
ATOM 802 O O . HIS A 1 96 ? 23.751 22.534 16.829 1.00 82.25 96 HIS A O 1
ATOM 808 N N . LYS A 1 97 ? 21.782 22.624 15.750 1.00 84.19 97 LYS A N 1
ATOM 809 C CA . LYS A 1 97 ? 21.123 23.538 16.702 1.00 84.19 97 LYS A CA 1
ATOM 810 C C . LYS A 1 97 ? 20.489 22.790 17.888 1.00 84.19 97 LYS A C 1
ATOM 812 O O . LYS A 1 97 ? 20.126 23.444 18.868 1.00 84.19 97 LYS A O 1
ATOM 817 N N . LYS A 1 98 ? 20.378 21.453 17.864 1.00 88.81 98 LYS A N 1
ATOM 818 C CA . LYS A 1 98 ? 19.868 20.650 18.994 1.00 88.81 98 LYS A CA 1
ATOM 819 C C . LYS A 1 98 ? 20.844 20.682 20.182 1.00 88.81 98 LYS A C 1
ATOM 821 O O . LYS A 1 98 ? 22.053 20.858 20.034 1.00 88.81 98 LYS A O 1
ATOM 826 N N . THR A 1 99 ? 20.323 20.565 21.399 1.00 88.81 99 THR A N 1
ATOM 827 C CA . THR A 1 99 ? 21.106 20.607 22.640 1.00 88.81 99 THR A CA 1
ATOM 828 C C . THR A 1 99 ? 20.473 19.727 23.721 1.00 88.81 99 THR A C 1
ATOM 830 O O . THR A 1 99 ? 19.357 19.245 23.550 1.00 88.81 99 THR A O 1
ATOM 833 N N . ALA A 1 100 ? 21.190 19.484 24.821 1.00 86.75 100 ALA A N 1
ATOM 834 C CA . ALA A 1 100 ? 20.690 18.659 25.917 1.00 86.75 100 ALA A CA 1
ATOM 835 C C . ALA A 1 100 ? 19.424 19.274 26.537 1.00 86.75 100 ALA A C 1
ATOM 837 O O . ALA A 1 100 ? 19.374 20.476 26.806 1.00 86.75 100 ALA A O 1
ATOM 838 N N . ASP A 1 101 ? 18.423 18.441 26.825 1.00 86.31 101 ASP A N 1
ATOM 839 C CA . ASP A 1 101 ? 17.107 18.897 27.291 1.00 86.31 101 ASP A CA 1
ATOM 840 C C . ASP A 1 101 ? 17.132 19.574 28.672 1.00 86.31 101 ASP A C 1
ATOM 842 O O . ASP A 1 101 ? 16.219 20.326 29.015 1.00 86.31 101 ASP A O 1
ATOM 846 N N . GLY A 1 102 ? 18.223 19.417 29.430 1.00 84.69 102 GLY A N 1
ATOM 847 C CA . GLY A 1 102 ? 18.524 20.215 30.625 1.00 84.69 102 GLY A CA 1
ATOM 848 C C . GLY A 1 102 ? 18.608 21.731 30.371 1.00 84.69 102 GLY A C 1
ATOM 849 O O . GLY A 1 102 ? 18.426 22.513 31.298 1.00 84.69 102 GLY A O 1
ATOM 850 N N . ALA A 1 103 ? 18.806 22.172 29.122 1.00 88.00 103 ALA A N 1
ATOM 851 C CA . ALA A 1 103 ? 18.755 23.586 28.742 1.00 88.00 103 ALA A CA 1
ATOM 852 C C . ALA A 1 103 ? 17.321 24.117 28.506 1.00 88.00 103 ALA A C 1
ATOM 854 O O . ALA A 1 103 ? 17.131 25.327 28.377 1.00 88.00 103 ALA A O 1
ATOM 855 N N . CYS A 1 104 ? 16.313 23.239 28.466 1.00 92.44 104 CYS A N 1
ATOM 856 C CA . CYS A 1 104 ? 14.903 23.574 28.257 1.00 92.44 104 CYS A CA 1
ATOM 857 C C . CYS A 1 104 ? 14.053 23.216 29.489 1.00 92.44 104 CYS A C 1
ATOM 859 O O . CYS A 1 104 ? 13.095 22.456 29.391 1.00 92.44 104 CYS A O 1
ATOM 861 N N . GLN A 1 105 ? 14.434 23.713 30.671 1.00 89.94 105 GLN A N 1
ATOM 862 C CA . GLN A 1 105 ? 13.839 23.310 31.957 1.00 89.94 105 GLN A CA 1
ATOM 863 C C . GLN A 1 105 ? 12.932 24.360 32.618 1.00 89.94 105 GLN A C 1
ATOM 865 O O . GLN A 1 105 ? 12.426 24.111 33.718 1.00 89.94 105 GLN A O 1
ATOM 870 N N . MET A 1 106 ? 12.678 25.494 31.956 1.00 92.44 106 MET A N 1
ATOM 871 C CA . MET A 1 106 ? 11.780 26.533 32.465 1.00 92.44 106 MET A CA 1
ATOM 872 C C . MET A 1 106 ? 10.335 25.998 32.541 1.00 92.44 106 MET A C 1
ATOM 874 O O . MET A 1 106 ? 9.865 25.420 31.554 1.00 92.44 106 MET A O 1
ATOM 878 N N . PRO A 1 107 ? 9.634 26.134 33.685 1.00 91.88 107 PRO A N 1
ATOM 879 C CA . PRO A 1 107 ? 8.260 25.659 33.827 1.00 91.88 107 PRO A CA 1
ATOM 880 C C . PRO A 1 107 ? 7.290 26.456 32.946 1.00 91.88 107 PRO A C 1
ATOM 882 O O . PRO A 1 107 ? 7.553 27.600 32.570 1.00 91.88 107 PRO A O 1
ATOM 885 N N . CYS A 1 108 ? 6.162 25.838 32.612 1.00 92.94 108 CYS A N 1
ATOM 886 C CA . CYS A 1 108 ? 5.078 26.470 31.868 1.00 92.94 108 CYS A CA 1
ATOM 887 C C . CYS A 1 108 ? 4.060 27.116 32.829 1.00 92.94 108 CYS A C 1
ATOM 889 O O . CYS A 1 108 ? 3.521 26.397 33.667 1.00 92.94 108 CYS A O 1
ATOM 891 N N . PRO A 1 109 ? 3.715 28.411 32.698 1.00 90.50 109 PRO A N 1
ATOM 892 C CA . PRO A 1 109 ? 2.756 29.070 33.595 1.00 90.50 109 PRO A CA 1
ATOM 893 C C . PRO A 1 109 ? 1.349 28.451 33.639 1.00 90.50 109 PRO A C 1
ATOM 895 O O . PRO A 1 109 ? 0.654 28.604 34.635 1.00 90.50 109 PRO A O 1
ATOM 898 N N . GLY A 1 110 ? 0.917 27.751 32.582 1.00 83.44 110 GLY A N 1
ATOM 899 C CA . GLY A 1 110 ? -0.360 27.027 32.566 1.00 83.44 110 GLY A CA 1
ATOM 900 C C . GLY A 1 110 ? -0.294 25.562 33.030 1.00 83.44 110 GLY A C 1
ATOM 901 O O . GLY A 1 110 ? -1.336 24.916 33.084 1.00 83.44 110 GLY A O 1
ATOM 902 N N . ASP A 1 111 ? 0.900 25.012 33.291 1.00 86.19 111 ASP A N 1
ATOM 903 C CA . ASP A 1 111 ? 1.131 23.656 33.827 1.00 86.19 111 ASP A CA 1
ATOM 904 C C . ASP A 1 111 ? 2.608 23.529 34.258 1.00 86.19 111 ASP A C 1
ATOM 906 O O . ASP A 1 111 ? 3.473 23.180 33.449 1.00 86.19 111 ASP A O 1
ATOM 910 N N . GLU A 1 112 ? 2.920 23.796 35.531 1.00 87.12 112 GLU A N 1
ATOM 911 C CA . GLU A 1 112 ? 4.305 23.795 36.038 1.00 87.12 112 GLU A CA 1
ATOM 912 C C . GLU A 1 112 ? 5.011 22.430 35.909 1.00 87.12 112 GLU A C 1
ATOM 914 O O . GLU A 1 112 ? 6.244 22.358 35.913 1.00 87.12 112 GLU A O 1
ATOM 919 N N . THR A 1 113 ? 4.254 21.342 35.716 1.00 82.56 113 THR A N 1
ATOM 920 C CA . THR A 1 113 ? 4.809 20.002 35.460 1.00 82.56 113 THR A CA 1
ATOM 921 C C . THR A 1 113 ? 5.380 19.853 34.042 1.00 82.56 113 THR A C 1
ATOM 923 O O . THR A 1 113 ? 5.987 18.828 33.719 1.00 82.56 113 THR A O 1
ATOM 926 N N . LYS A 1 114 ? 5.183 20.848 33.168 1.00 85.06 114 LYS A N 1
ATOM 927 C CA . LYS A 1 114 ? 5.640 20.866 31.771 1.00 85.06 114 LYS A CA 1
ATOM 928 C C . LYS A 1 114 ? 6.727 21.910 31.561 1.00 85.06 114 LYS A C 1
ATOM 930 O O . LYS A 1 114 ? 6.888 22.847 32.339 1.00 85.06 114 LYS A O 1
ATOM 935 N N . LYS A 1 115 ? 7.488 21.724 30.480 1.00 89.38 115 LYS A N 1
ATOM 936 C CA . LYS A 1 115 ? 8.665 22.530 30.156 1.00 89.38 115 LYS A CA 1
ATOM 937 C C . LYS A 1 115 ? 8.455 23.365 28.893 1.00 89.38 115 LYS A C 1
ATOM 939 O O . LYS A 1 115 ? 8.064 22.846 27.843 1.00 89.38 115 LYS A O 1
ATOM 944 N N . CYS A 1 116 ? 8.712 24.664 29.026 1.00 91.62 116 CYS A N 1
ATOM 945 C CA . CYS A 1 116 ? 8.432 25.709 28.042 1.00 91.62 116 CYS A CA 1
ATOM 946 C C . CYS A 1 116 ? 9.722 26.444 27.632 1.00 91.62 116 CYS A C 1
ATOM 948 O O . CYS A 1 116 ? 9.815 27.673 27.660 1.00 91.62 116 CYS A O 1
ATOM 950 N N . GLY A 1 117 ? 10.735 25.660 27.252 1.00 91.94 117 GLY A N 1
ATOM 951 C CA . GLY A 1 117 ? 12.026 26.143 26.774 1.00 91.94 117 GLY A CA 1
ATOM 952 C C . GLY A 1 117 ? 12.932 26.682 27.879 1.00 91.94 117 GLY A C 1
ATOM 953 O O . GLY A 1 117 ? 12.994 26.155 28.992 1.00 91.94 117 GLY A O 1
ATOM 954 N N . GLY A 1 118 ? 13.676 27.729 27.540 1.00 87.44 118 GLY A N 1
ATOM 955 C CA . GLY A 1 118 ? 14.594 28.432 28.431 1.00 87.44 118 GLY A CA 1
ATOM 956 C C . GLY A 1 118 ? 15.131 29.707 27.779 1.00 87.44 118 GLY A C 1
ATOM 957 O O . GLY A 1 118 ? 14.667 30.115 26.711 1.00 87.44 118 GLY A O 1
ATOM 958 N N . VAL A 1 119 ? 16.125 30.342 28.404 1.00 87.69 119 VAL A N 1
ATOM 959 C CA . VAL A 1 119 ? 16.760 31.561 27.873 1.00 87.69 119 VAL A CA 1
ATOM 960 C C . VAL A 1 119 ? 17.467 31.238 26.553 1.00 87.69 119 VAL A C 1
ATOM 962 O O . VAL A 1 119 ? 18.428 30.473 26.543 1.00 87.69 119 VAL A O 1
ATOM 965 N N . MET A 1 120 ? 16.981 31.789 25.432 1.00 85.56 120 MET A N 1
ATOM 966 C CA . MET A 1 120 ? 17.450 31.451 24.073 1.00 85.56 120 MET A CA 1
ATOM 967 C C . MET A 1 120 ? 17.378 29.939 23.756 1.00 85.56 120 MET A C 1
ATOM 969 O O . MET A 1 120 ? 18.222 29.394 23.033 1.00 85.56 120 MET A O 1
ATOM 973 N N . ARG A 1 121 ? 16.391 29.229 24.323 1.00 92.50 121 ARG A N 1
ATOM 974 C CA . ARG A 1 121 ? 16.185 27.784 24.128 1.00 92.50 121 ARG A CA 1
ATOM 975 C C . ARG A 1 121 ? 14.722 27.473 23.823 1.00 92.50 121 ARG A C 1
ATOM 977 O O . ARG A 1 121 ? 13.831 27.880 24.566 1.00 92.50 121 ARG A O 1
ATOM 984 N N . LEU A 1 122 ? 14.497 26.756 22.725 1.00 93.44 122 LEU A N 1
ATOM 985 C CA . LEU A 1 122 ? 13.187 26.327 22.236 1.00 93.44 122 LEU A CA 1
ATOM 986 C C . LEU A 1 122 ? 12.945 24.867 22.630 1.00 93.44 122 LEU A C 1
ATOM 988 O O . LEU A 1 122 ? 13.681 23.983 22.191 1.00 93.44 122 LEU A O 1
ATOM 992 N N . SER A 1 123 ? 11.888 24.602 23.397 1.00 93.94 123 SER A N 1
ATOM 993 C CA . SER A 1 123 ? 11.306 23.260 23.494 1.00 93.94 123 SER A CA 1
ATOM 994 C C . SER A 1 123 ? 10.492 23.008 22.228 1.00 93.94 123 SER A C 1
ATOM 996 O O . SER A 1 123 ? 9.429 23.609 22.067 1.00 93.94 123 SER A O 1
ATOM 998 N N . VAL A 1 124 ? 10.993 22.165 21.322 1.00 93.06 124 VAL A N 1
ATOM 999 C CA . VAL A 1 124 ? 10.366 21.930 20.012 1.00 93.06 124 VAL A CA 1
ATOM 1000 C C . VAL A 1 124 ? 9.483 20.687 20.042 1.00 93.06 124 VAL A C 1
ATOM 1002 O O . VAL A 1 124 ? 9.891 19.621 20.500 1.00 93.06 124 VAL A O 1
ATOM 1005 N N . TYR A 1 125 ? 8.278 20.822 19.498 1.00 87.50 125 TYR A N 1
ATOM 1006 C CA . TYR A 1 125 ? 7.251 19.796 19.398 1.00 87.50 125 TYR A CA 1
ATOM 1007 C C . TYR A 1 125 ? 6.798 19.659 17.940 1.00 87.50 125 TYR A C 1
ATOM 1009 O O . TYR A 1 125 ? 6.580 20.656 17.246 1.00 87.50 125 TYR A O 1
ATOM 1017 N N . ALA A 1 126 ? 6.629 18.426 17.467 1.00 73.94 126 ALA A N 1
ATOM 1018 C CA . ALA A 1 126 ? 6.076 18.172 16.143 1.00 73.94 126 ALA A CA 1
ATOM 1019 C C . ALA A 1 126 ? 4.556 18.396 16.162 1.00 73.94 126 ALA A C 1
ATOM 1021 O O . ALA A 1 126 ? 3.842 17.802 16.973 1.00 73.94 126 ALA A O 1
ATOM 1022 N N . THR A 1 127 ? 4.034 19.214 15.244 1.00 61.78 127 THR A N 1
ATOM 1023 C CA . THR A 1 127 ? 2.578 19.288 15.025 1.00 61.78 127 THR A CA 1
ATOM 1024 C C . THR A 1 127 ? 2.060 18.089 14.240 1.00 61.78 127 THR A C 1
ATOM 1026 O O . THR A 1 127 ? 0.866 17.814 14.285 1.00 61.78 127 THR A O 1
ATOM 1029 N N . GLY A 1 128 ? 2.965 17.379 13.551 1.00 52.19 128 GLY A N 1
ATOM 1030 C CA . GLY A 1 128 ? 2.728 16.128 12.832 1.00 52.19 128 GLY A CA 1
ATOM 1031 C C . GLY A 1 128 ? 1.849 16.257 11.585 1.00 52.19 128 GLY A C 1
ATOM 1032 O O . GLY A 1 128 ? 1.276 15.257 11.151 1.00 52.19 128 GLY A O 1
ATOM 1033 N N . LEU A 1 129 ? 1.754 17.465 11.018 1.00 53.38 129 LEU A N 1
ATOM 1034 C CA . LEU A 1 129 ? 1.249 17.691 9.663 1.00 53.38 129 LEU A CA 1
ATOM 1035 C C . LEU A 1 129 ? 2.162 17.010 8.632 1.00 53.38 129 LEU A C 1
ATOM 1037 O O . LEU A 1 129 ? 3.383 17.142 8.697 1.00 53.38 129 LEU A O 1
ATOM 1041 N N . MET A 1 130 ? 1.548 16.326 7.667 1.00 49.66 130 MET A N 1
ATOM 1042 C CA . MET A 1 130 ? 2.207 15.713 6.508 1.00 49.66 130 MET A CA 1
ATOM 1043 C C . MET A 1 130 ? 1.856 16.497 5.229 1.00 49.66 130 MET A C 1
ATOM 1045 O O . MET A 1 130 ? 0.994 17.377 5.252 1.00 49.66 130 MET A O 1
ATOM 1049 N N . ALA A 1 131 ? 2.546 16.219 4.120 1.00 51.28 131 ALA A N 1
ATOM 1050 C CA . ALA A 1 131 ? 2.358 16.939 2.858 1.00 51.28 131 ALA A CA 1
ATOM 1051 C C . ALA A 1 131 ? 0.971 16.697 2.220 1.00 51.28 131 ALA A C 1
ATOM 1053 O O . ALA A 1 131 ? 0.344 15.665 2.438 1.00 51.28 131 ALA A O 1
ATOM 1054 N N . ILE A 1 132 ? 0.531 17.629 1.362 1.00 48.91 132 ILE A N 1
ATOM 1055 C CA . ILE A 1 132 ? -0.738 17.553 0.597 1.00 48.91 132 ILE A CA 1
ATOM 1056 C C . ILE A 1 132 ? -0.864 16.223 -0.172 1.00 48.91 132 ILE A C 1
ATOM 1058 O O . ILE A 1 132 ? -1.954 15.678 -0.307 1.00 48.91 132 ILE A O 1
ATOM 1062 N N . GLU A 1 133 ? 0.270 15.671 -0.606 1.00 46.06 133 GLU A N 1
ATOM 1063 C CA . GLU A 1 133 ? 0.419 14.396 -1.318 1.00 46.06 133 GLU A CA 1
ATOM 1064 C C . GLU A 1 133 ? -0.023 13.154 -0.519 1.00 46.06 133 GLU A C 1
ATOM 1066 O O . GLU A 1 133 ? -0.059 12.068 -1.084 1.00 46.06 133 GLU A O 1
ATOM 1071 N N . SER A 1 134 ? -0.355 13.278 0.773 1.00 46.16 134 SER A N 1
ATOM 1072 C CA . SER A 1 134 ? -0.899 12.180 1.588 1.00 46.16 134 SER A CA 1
ATOM 1073 C C . SER A 1 134 ? -2.368 12.368 1.997 1.00 46.16 134 SER A C 1
ATOM 1075 O O . SER A 1 134 ? -2.829 11.708 2.929 1.00 46.16 134 SER A O 1
ATOM 1077 N N . LEU A 1 135 ? -3.103 13.282 1.354 1.00 48.09 135 LEU A N 1
ATOM 1078 C CA . LEU A 1 135 ? -4.541 13.474 1.574 1.00 48.09 135 LEU A CA 1
ATOM 1079 C C . LEU A 1 135 ? -5.377 12.550 0.664 1.00 48.09 135 LEU A C 1
ATOM 1081 O O . LEU A 1 135 ? -5.044 12.403 -0.512 1.00 48.09 135 LEU A O 1
ATOM 1085 N N . PRO A 1 136 ? -6.471 11.941 1.164 1.00 45.66 136 PRO A N 1
ATOM 1086 C CA . PRO A 1 136 ? -7.314 11.061 0.358 1.00 45.66 136 PRO A CA 1
ATOM 1087 C C . PRO A 1 136 ? -8.114 11.830 -0.707 1.00 45.66 136 PRO A C 1
ATOM 1089 O O . PRO A 1 136 ? -8.416 13.015 -0.544 1.00 45.66 136 PRO A O 1
ATOM 1092 N N . HIS A 1 137 ? -8.510 11.135 -1.779 1.00 55.38 137 HIS A N 1
ATOM 1093 C CA . HIS A 1 137 ? -9.451 11.663 -2.774 1.00 55.38 137 HIS A CA 1
ATOM 1094 C C . HIS A 1 137 ? -10.747 12.110 -2.084 1.00 55.38 137 HIS A C 1
ATOM 1096 O O . HIS A 1 137 ? -11.276 11.393 -1.235 1.00 55.38 137 HIS A O 1
ATOM 1102 N N . GLY A 1 138 ? -11.259 13.289 -2.439 1.00 50.97 138 GLY A N 1
ATOM 1103 C CA . GLY A 1 138 ? -12.448 13.858 -1.800 1.00 50.97 138 GLY A CA 1
ATOM 1104 C C . GLY A 1 138 ? -12.155 14.799 -0.631 1.00 50.97 138 GLY A C 1
ATOM 1105 O O . GLY A 1 138 ? -13.073 15.467 -0.159 1.00 50.97 138 GLY A O 1
ATOM 1106 N N . PHE A 1 139 ? -10.908 14.886 -0.148 1.00 56.62 139 PHE A N 1
ATOM 1107 C CA . PHE A 1 139 ? -10.594 15.694 1.030 1.00 56.62 139 PHE A CA 1
ATOM 1108 C C . PHE A 1 139 ? -10.702 17.198 0.731 1.00 56.62 139 PHE A C 1
ATOM 1110 O O . PHE A 1 139 ? -9.852 17.781 0.058 1.00 56.62 139 PHE A O 1
ATOM 1117 N N . HIS A 1 140 ? -11.740 17.837 1.264 1.00 75.56 140 HIS A N 1
ATOM 1118 C CA . HIS A 1 140 ? -11.938 19.285 1.204 1.00 75.56 140 HIS A CA 1
ATOM 1119 C C . HIS A 1 140 ? -10.857 20.023 2.010 1.00 75.56 140 HIS A C 1
ATOM 1121 O O . HIS A 1 140 ? -10.630 19.721 3.181 1.00 75.56 140 HIS A O 1
ATOM 1127 N N . LEU A 1 141 ? -10.178 20.984 1.380 1.00 67.19 141 LEU A N 1
ATOM 1128 C CA . LEU A 1 141 ? -9.171 21.842 2.021 1.00 67.19 141 LEU A CA 1
ATOM 1129 C C . LEU A 1 141 ? -9.730 23.216 2.421 1.00 67.19 141 LEU A C 1
ATOM 1131 O O . LEU A 1 141 ? -9.038 23.971 3.104 1.00 67.19 141 LEU A O 1
ATOM 1135 N N . GLY A 1 142 ? -10.966 23.528 2.023 1.00 74.62 142 GLY A N 1
ATOM 1136 C CA . GLY A 1 142 ? -11.675 24.753 2.380 1.00 74.62 142 GLY A CA 1
ATOM 1137 C C . GLY A 1 142 ? -11.896 25.720 1.217 1.00 74.62 142 GLY A C 1
ATOM 1138 O O . GLY A 1 142 ? -11.516 25.475 0.070 1.00 74.62 142 GLY A O 1
ATOM 1139 N N . CYS A 1 143 ? -12.503 26.854 1.561 1.00 85.12 143 CYS A N 1
ATOM 1140 C CA . CYS A 1 143 ? -12.780 27.965 0.660 1.00 85.12 143 CYS A CA 1
ATOM 1141 C C . CYS A 1 143 ? -11.581 28.927 0.595 1.00 85.12 143 CYS A C 1
ATOM 1143 O O . CYS A 1 143 ? -11.076 29.350 1.634 1.00 85.12 143 CYS A O 1
ATOM 1145 N N . PHE A 1 144 ? -11.138 29.310 -0.604 1.00 87.06 144 PHE A N 1
ATOM 1146 C CA . PHE A 1 144 ? -9.989 30.200 -0.820 1.00 87.06 144 PHE A CA 1
ATOM 1147 C C . PHE A 1 144 ? -10.375 31.464 -1.594 1.00 87.06 144 PHE A C 1
ATOM 1149 O O . PHE A 1 144 ? -11.164 31.419 -2.539 1.00 87.06 144 PHE A O 1
ATOM 1156 N N . LYS A 1 145 ? -9.782 32.603 -1.224 1.00 87.88 145 LYS A N 1
ATOM 1157 C CA . LYS A 1 145 ? -9.911 33.874 -1.942 1.00 87.88 145 LYS A CA 1
ATOM 1158 C C . LYS A 1 145 ? -9.031 33.896 -3.190 1.00 87.88 145 LYS A C 1
ATOM 1160 O O . LYS A 1 145 ? -7.812 33.769 -3.113 1.00 87.88 145 LYS A O 1
ATOM 1165 N N . GLU A 1 146 ? -9.675 34.144 -4.325 1.00 84.31 146 GLU A N 1
ATOM 1166 C CA . GLU A 1 146 ? -9.022 34.305 -5.621 1.00 84.31 146 GLU A CA 1
ATOM 1167 C C . GLU A 1 146 ? -8.235 35.631 -5.702 1.00 84.31 146 GLU A C 1
ATOM 1169 O O . GLU A 1 146 ? -8.576 36.615 -5.034 1.00 84.31 146 GLU A O 1
ATOM 1174 N N . ASN A 1 147 ? -7.185 35.677 -6.530 1.00 82.06 147 ASN A N 1
ATOM 1175 C CA . ASN A 1 147 ? -6.405 36.901 -6.747 1.00 82.06 147 ASN A CA 1
ATOM 1176 C C . ASN A 1 147 ? -7.291 38.006 -7.362 1.00 82.06 147 ASN A C 1
ATOM 1178 O O . ASN A 1 147 ? -8.116 37.742 -8.235 1.00 82.06 147 ASN A O 1
ATOM 1182 N N . SER A 1 148 ? -7.108 39.262 -6.938 1.00 77.00 148 SER A N 1
ATOM 1183 C CA . SER A 1 148 ? -7.941 40.391 -7.390 1.00 77.00 148 SER A CA 1
ATOM 1184 C C . SER A 1 148 ? -7.167 41.712 -7.461 1.00 77.00 148 SER A C 1
ATOM 1186 O O . SER A 1 148 ? -6.246 41.929 -6.670 1.00 77.00 148 SER A O 1
ATOM 1188 N N . GLY A 1 149 ? -7.566 42.614 -8.365 1.00 77.94 149 GLY A N 1
ATOM 1189 C CA . GLY A 1 149 ? -6.902 43.908 -8.581 1.00 77.94 149 GLY A CA 1
ATOM 1190 C C . GLY A 1 149 ? -5.425 43.743 -8.956 1.00 77.94 149 GLY A C 1
ATOM 1191 O O . GLY A 1 149 ? -5.067 42.803 -9.664 1.00 77.94 149 GLY A O 1
ATOM 1192 N N . LYS A 1 150 ? -4.552 44.589 -8.397 1.00 65.00 150 LYS A N 1
ATOM 1193 C CA . LYS A 1 150 ? -3.098 44.569 -8.657 1.00 65.00 150 LYS A CA 1
ATOM 1194 C C . LYS A 1 150 ? -2.409 43.221 -8.406 1.00 65.00 150 LYS A C 1
ATOM 1196 O O . LYS A 1 150 ? -1.361 42.960 -8.992 1.00 65.00 150 LYS A O 1
ATOM 1201 N N . GLU A 1 151 ? -2.962 42.345 -7.561 1.00 69.50 151 GLU A N 1
ATOM 1202 C CA . GLU A 1 151 ? -2.405 40.994 -7.388 1.00 69.50 151 GLU A CA 1
ATOM 1203 C C . GLU A 1 151 ? -2.770 40.058 -8.553 1.00 69.50 151 GLU A C 1
ATOM 1205 O O . GLU A 1 151 ? -1.952 39.236 -8.954 1.00 69.50 151 GLU A O 1
ATOM 1210 N N . PHE A 1 152 ? -3.957 40.208 -9.146 1.00 75.25 152 PHE A N 1
ATOM 1211 C CA . PHE A 1 152 ? -4.330 39.482 -10.363 1.00 75.25 152 PHE A CA 1
ATOM 1212 C C . PHE A 1 152 ? -3.496 39.953 -11.564 1.00 75.25 152 PHE A C 1
ATOM 1214 O O . PHE A 1 152 ? -2.963 39.127 -12.300 1.00 75.25 152 PHE A O 1
ATOM 1221 N N . GLU A 1 153 ? -3.299 41.268 -11.702 1.00 70.62 153 GLU A N 1
ATOM 1222 C CA . GLU A 1 153 ? -2.459 41.882 -12.747 1.00 70.62 153 GLU A CA 1
ATOM 1223 C C . GLU A 1 153 ? -1.000 41.388 -12.720 1.00 70.62 153 GLU A C 1
ATOM 1225 O O . GLU A 1 153 ? -0.360 41.307 -13.764 1.00 70.62 153 GLU A O 1
ATOM 1230 N N . THR A 1 154 ? -0.471 41.045 -11.538 1.00 65.12 154 THR A N 1
ATOM 1231 C CA . THR A 1 154 ? 0.944 40.665 -11.348 1.00 65.12 154 THR A CA 1
ATOM 1232 C C . THR A 1 154 ? 1.190 39.169 -11.140 1.00 65.12 154 THR A C 1
ATOM 1234 O O . THR A 1 154 ? 2.312 38.715 -11.355 1.00 65.12 154 THR A O 1
ATOM 1237 N N . LYS A 1 155 ? 0.182 38.388 -10.721 1.00 68.75 155 LYS A N 1
ATOM 1238 C CA . LYS A 1 155 ? 0.320 36.947 -10.414 1.00 68.75 155 LYS A CA 1
ATOM 1239 C C . LYS A 1 155 ? -0.692 36.041 -11.130 1.00 68.75 155 LYS A C 1
ATOM 1241 O O . LYS A 1 155 ? -0.671 34.832 -10.901 1.00 68.75 155 LYS A O 1
ATOM 1246 N N . GLY A 1 156 ? -1.583 36.591 -11.958 1.00 71.44 156 GLY A N 1
ATOM 1247 C CA . GLY A 1 156 ? -2.659 35.844 -12.615 1.00 71.44 156 GLY A CA 1
ATOM 1248 C C . GLY A 1 156 ? -3.664 35.250 -11.621 1.00 71.44 156 GLY A C 1
ATOM 1249 O O . GLY A 1 156 ? -3.853 35.778 -10.522 1.00 71.44 156 GLY A O 1
ATOM 1250 N N . ARG A 1 157 ? -4.304 34.132 -11.989 1.00 74.56 157 ARG A N 1
ATOM 1251 C CA . ARG A 1 157 ? -5.162 33.359 -11.073 1.00 74.56 157 ARG A CA 1
ATOM 1252 C C . ARG A 1 157 ? -4.346 32.548 -10.061 1.00 74.56 157 ARG A C 1
ATOM 1254 O O . ARG A 1 157 ? -3.204 32.157 -10.305 1.00 74.56 157 ARG A O 1
ATOM 1261 N N . PHE A 1 158 ? -4.954 32.279 -8.910 1.00 73.56 158 PHE A N 1
ATOM 1262 C CA . PHE A 1 158 ? -4.398 31.448 -7.851 1.00 73.56 158 PHE A CA 1
ATOM 1263 C C . PHE A 1 158 ? -4.201 30.014 -8.353 1.00 73.56 158 PHE A C 1
ATOM 1265 O O . PHE A 1 158 ? -3.066 29.532 -8.347 1.00 73.56 158 PHE A O 1
ATOM 1272 N N . PHE A 1 159 ? -5.262 29.396 -8.887 1.00 79.38 159 PHE A N 1
ATOM 1273 C CA . PHE A 1 159 ? -5.192 28.177 -9.701 1.00 79.38 159 PHE A CA 1
ATOM 1274 C C . PHE A 1 159 ? -5.187 28.563 -11.185 1.00 79.38 159 PHE A C 1
ATOM 1276 O O . PHE A 1 159 ? -6.104 29.228 -11.668 1.00 79.38 159 PHE A O 1
ATOM 1283 N N . SER A 1 160 ? -4.143 28.152 -11.900 1.00 70.38 160 SER A N 1
ATOM 1284 C CA . SER A 1 160 ? -3.873 28.583 -13.280 1.00 70.38 160 SER A CA 1
ATOM 1285 C C . SER A 1 160 ? -3.448 27.449 -14.218 1.00 70.38 160 SER A C 1
ATOM 1287 O O . SER A 1 160 ? -3.384 27.666 -15.423 1.00 70.38 160 SER A O 1
ATOM 1289 N N . ASP A 1 161 ? -3.156 26.262 -13.681 1.00 77.25 161 ASP A N 1
ATOM 1290 C CA . ASP A 1 161 ? -2.427 25.210 -14.397 1.00 77.25 161 ASP A CA 1
ATOM 1291 C C . ASP A 1 161 ? -3.319 24.496 -15.433 1.00 77.25 161 ASP A C 1
ATOM 1293 O O . ASP A 1 161 ? -2.872 24.183 -16.535 1.00 77.25 161 ASP A O 1
ATOM 1297 N N . PHE A 1 162 ? -4.599 24.285 -15.105 1.00 78.94 162 PHE A N 1
ATOM 1298 C CA . PHE A 1 162 ? -5.629 23.795 -16.026 1.00 78.94 162 PHE A CA 1
ATOM 1299 C C . PHE A 1 162 ? -7.017 24.305 -15.604 1.00 78.94 162 PHE A C 1
ATOM 1301 O O . PHE A 1 162 ? -7.322 24.382 -14.413 1.00 78.94 162 PHE A O 1
ATOM 1308 N N . ARG A 1 163 ? -7.881 24.621 -16.578 1.00 86.62 163 ARG A N 1
ATOM 1309 C CA . ARG A 1 163 ? -9.299 24.971 -16.378 1.00 86.62 163 ARG A CA 1
ATOM 1310 C C . ARG A 1 163 ? -10.162 24.245 -17.407 1.00 86.62 163 ARG A C 1
ATOM 1312 O O . ARG A 1 163 ? -9.796 24.173 -18.578 1.00 86.62 163 ARG A O 1
ATOM 1319 N N . ARG A 1 164 ? -11.344 23.787 -16.990 1.00 83.81 164 ARG A N 1
ATOM 1320 C CA . ARG A 1 164 ? -12.415 23.324 -17.877 1.00 83.81 164 ARG A CA 1
ATOM 1321 C C . ARG A 1 164 ? -13.781 23.649 -17.281 1.00 83.81 164 ARG A C 1
ATOM 1323 O O . ARG A 1 164 ? -14.007 23.433 -16.096 1.00 83.81 164 ARG A O 1
ATOM 1330 N N . ASP A 1 165 ? -14.703 24.112 -18.114 1.00 87.62 165 ASP A N 1
ATOM 1331 C CA . ASP A 1 165 ? -16.061 24.443 -17.683 1.00 87.62 165 ASP A CA 1
ATOM 1332 C C . ASP A 1 165 ? -17.036 23.320 -18.058 1.00 87.62 165 ASP A C 1
ATOM 1334 O O . ASP A 1 165 ? -16.848 22.632 -19.065 1.00 87.62 165 ASP A O 1
ATOM 1338 N N . PHE A 1 166 ? -18.087 23.140 -17.254 1.00 82.44 166 PHE A N 1
ATOM 1339 C CA . PHE A 1 166 ? -19.093 22.091 -17.442 1.00 82.44 166 PHE A CA 1
ATOM 1340 C C . PHE A 1 166 ? -20.512 22.632 -17.218 1.00 82.44 166 PHE A C 1
ATOM 1342 O O . PHE A 1 166 ? -20.754 23.378 -16.271 1.00 82.44 166 PHE A O 1
ATOM 1349 N N . ASP A 1 167 ? -21.463 22.211 -18.055 1.00 84.62 167 ASP A N 1
ATOM 1350 C CA . ASP A 1 167 ? -22.900 22.501 -17.899 1.00 84.62 167 ASP A CA 1
ATOM 1351 C C . ASP A 1 167 ? -23.535 21.785 -16.702 1.00 84.62 167 ASP A C 1
ATOM 1353 O O . ASP A 1 167 ? -24.527 22.256 -16.155 1.00 84.62 167 ASP A O 1
ATOM 1357 N N . THR A 1 168 ? -22.942 20.667 -16.282 1.00 87.12 168 THR A N 1
ATOM 1358 C CA . THR A 1 168 ? -23.385 19.835 -15.157 1.00 87.12 168 THR A CA 1
ATOM 1359 C C . THR A 1 168 ? -22.254 19.643 -14.142 1.00 87.12 168 THR A C 1
ATOM 1361 O O . THR A 1 168 ? -21.975 18.521 -13.715 1.00 87.12 168 THR A O 1
ATOM 1364 N N . LEU A 1 169 ? -21.546 20.721 -13.784 1.00 88.25 169 LEU A N 1
ATOM 1365 C CA . LEU A 1 169 ? -20.429 20.650 -12.837 1.00 88.25 169 LEU A CA 1
ATOM 1366 C C . LEU A 1 169 ? -20.890 20.132 -11.468 1.00 88.25 169 LEU A C 1
ATOM 1368 O O . LEU A 1 169 ? -21.901 20.585 -10.937 1.00 88.25 169 LEU A O 1
ATOM 1372 N N . THR A 1 170 ? -20.088 19.258 -10.865 1.00 87.75 170 THR A N 1
ATOM 1373 C CA . THR A 1 170 ? -20.131 18.904 -9.440 1.00 87.75 170 THR A CA 1
ATOM 1374 C C . THR A 1 170 ? -18.696 18.806 -8.900 1.00 87.75 170 THR A C 1
ATOM 1376 O O . THR A 1 170 ? -17.770 18.624 -9.700 1.00 87.75 170 THR A O 1
ATOM 1379 N N . PRO A 1 171 ? -18.458 18.889 -7.575 1.00 82.69 171 PRO A N 1
ATOM 1380 C CA . PRO A 1 171 ? -17.112 18.739 -7.028 1.00 82.69 171 PRO A CA 1
ATOM 1381 C C . PRO A 1 171 ? -16.499 17.359 -7.333 1.00 82.69 171 PRO A C 1
ATOM 1383 O O . PRO A 1 171 ? -15.356 17.340 -7.781 1.00 82.69 171 PRO A O 1
ATOM 1386 N N . PRO A 1 172 ? -17.226 16.219 -7.235 1.00 76.06 172 PRO A N 1
ATOM 1387 C CA . PRO A 1 172 ? -16.715 14.920 -7.687 1.00 76.06 172 PRO A CA 1
ATOM 1388 C C . PRO A 1 172 ? -16.325 14.880 -9.168 1.00 76.06 172 PRO A C 1
ATOM 1390 O O . PRO A 1 172 ? -15.278 14.333 -9.495 1.00 76.06 172 PRO A O 1
ATOM 1393 N N . LEU A 1 173 ? -17.104 15.506 -10.061 1.00 78.81 173 LEU A N 1
ATOM 1394 C CA . LEU A 1 173 ? -16.744 15.587 -11.482 1.00 78.81 173 LEU A CA 1
ATOM 1395 C C . LEU A 1 173 ? -15.449 16.388 -11.691 1.00 78.81 173 LEU A C 1
ATOM 1397 O O . LEU A 1 173 ? -14.611 15.990 -12.496 1.00 78.81 173 LEU A O 1
ATOM 1401 N N . CYS A 1 174 ? -15.255 17.484 -10.951 1.00 87.06 174 CYS A N 1
ATOM 1402 C CA . CYS A 1 174 ? -14.014 18.256 -11.013 1.00 87.06 174 CYS A CA 1
ATOM 1403 C C . CYS A 1 174 ? -12.819 17.475 -10.445 1.00 87.06 174 CYS A C 1
ATOM 1405 O O . CYS A 1 174 ? -11.774 17.404 -11.088 1.00 87.06 174 CYS A O 1
ATOM 1407 N N . MET A 1 175 ? -12.985 16.836 -9.283 1.00 84.38 175 MET A N 1
ATOM 1408 C CA . MET A 1 175 ? -11.952 16.006 -8.656 1.00 84.38 175 MET A CA 1
ATOM 1409 C C . MET A 1 175 ? -11.502 14.868 -9.568 1.00 84.38 175 MET A C 1
ATOM 1411 O O . MET A 1 175 ? -10.302 14.685 -9.736 1.00 84.38 175 MET A O 1
ATOM 1415 N N . GLU A 1 176 ? -12.434 14.154 -10.200 1.00 76.62 176 GLU A N 1
ATOM 1416 C CA . GLU A 1 176 ? -12.130 13.053 -11.120 1.00 76.62 176 GLU A CA 1
ATOM 1417 C C . GLU A 1 176 ? -11.411 13.537 -12.391 1.00 76.62 176 GLU A C 1
ATOM 1419 O O . GLU A 1 176 ? -10.445 12.919 -12.841 1.00 76.62 176 GLU A O 1
ATOM 1424 N N . VAL A 1 177 ? -11.823 14.680 -12.950 1.00 77.50 177 VAL A N 1
ATOM 1425 C CA . VAL A 1 177 ? -11.157 15.294 -14.111 1.00 77.50 177 VAL A CA 1
ATOM 1426 C C . VAL A 1 177 ? -9.734 15.738 -13.760 1.00 77.50 177 VAL A C 1
ATOM 1428 O O . VAL A 1 177 ? -8.809 15.458 -14.519 1.00 77.50 177 VAL A O 1
ATOM 1431 N N . CYS A 1 178 ? -9.534 16.371 -12.602 1.00 79.06 178 CYS A N 1
ATOM 1432 C CA . CYS A 1 178 ? -8.212 16.795 -12.143 1.00 79.06 178 CYS A CA 1
ATOM 1433 C C . CYS A 1 178 ? -7.313 15.617 -11.733 1.00 79.06 178 CYS A C 1
ATOM 1435 O O . CYS A 1 178 ? -6.116 15.649 -12.012 1.00 79.06 178 CYS A O 1
ATOM 1437 N N . PHE A 1 179 ? -7.882 14.567 -11.130 1.00 74.38 179 PHE A N 1
ATOM 1438 C CA . PHE A 1 179 ? -7.188 13.323 -10.788 1.00 74.38 179 PHE A CA 1
ATOM 1439 C C . PHE A 1 179 ? -6.642 12.637 -12.044 1.00 74.38 179 PHE A C 1
ATOM 1441 O O . PHE A 1 179 ? -5.443 12.376 -12.127 1.00 74.38 179 PHE A O 1
ATOM 1448 N N . ARG A 1 180 ? -7.496 12.426 -13.058 1.00 67.25 180 ARG A N 1
ATOM 1449 C CA . ARG A 1 180 ? -7.075 11.872 -14.356 1.00 67.25 180 ARG A CA 1
ATOM 1450 C C . ARG A 1 180 ? -6.028 12.756 -15.029 1.00 67.25 180 ARG A C 1
ATOM 1452 O O . ARG A 1 180 ? -5.029 12.243 -15.510 1.00 67.25 180 ARG A O 1
ATOM 1459 N N . ALA A 1 181 ? -6.201 14.076 -15.000 1.00 64.94 181 ALA A N 1
ATOM 1460 C CA . ALA A 1 181 ? -5.255 15.022 -15.591 1.00 64.94 181 ALA A CA 1
ATOM 1461 C C . ALA A 1 181 ? -3.923 15.192 -14.816 1.00 64.94 181 ALA A C 1
ATOM 1463 O O . ALA A 1 181 ? -3.091 15.995 -15.234 1.00 64.94 181 ALA A O 1
ATOM 1464 N N . GLY A 1 182 ? -3.682 14.449 -13.726 1.00 65.94 182 GLY A N 1
ATOM 1465 C CA . GLY A 1 182 ? -2.395 14.446 -13.017 1.00 65.94 182 GLY A CA 1
ATOM 1466 C C . GLY A 1 182 ? -2.181 15.610 -12.042 1.00 65.94 182 GLY A C 1
ATOM 1467 O O . GLY A 1 182 ? -1.040 15.978 -11.749 1.00 65.94 182 GLY A O 1
ATOM 1468 N N . PHE A 1 183 ? -3.260 16.219 -11.548 1.00 75.00 183 PHE A N 1
ATOM 1469 C CA . PHE A 1 183 ? -3.206 17.334 -10.603 1.00 75.00 183 PHE A CA 1
ATOM 1470 C C . PHE A 1 183 ? -3.579 16.894 -9.187 1.00 75.00 183 PHE A C 1
ATOM 1472 O O . PHE A 1 183 ? -4.593 16.231 -8.989 1.00 75.00 183 PHE A O 1
ATOM 1479 N N . LYS A 1 184 ? -2.794 17.318 -8.190 1.00 72.12 184 LYS A N 1
ATOM 1480 C CA . LYS A 1 184 ? -2.999 17.055 -6.748 1.00 72.12 184 LYS A CA 1
ATOM 1481 C C . LYS A 1 184 ? -4.215 17.779 -6.167 1.00 72.12 184 LYS A C 1
ATOM 1483 O O . LYS A 1 184 ? -4.790 17.340 -5.169 1.00 72.12 184 LYS A O 1
ATOM 1488 N N . LEU A 1 185 ? -4.592 18.901 -6.775 1.00 82.19 185 LEU A N 1
ATOM 1489 C CA . LEU A 1 185 ? -5.668 19.768 -6.320 1.00 82.19 185 LEU A CA 1
ATOM 1490 C C . LEU A 1 185 ? -6.679 20.011 -7.435 1.00 82.19 185 LEU A C 1
ATOM 1492 O O . LEU A 1 185 ? -6.327 20.208 -8.600 1.00 82.19 185 LEU A O 1
ATOM 1496 N N . SER A 1 186 ? -7.938 20.077 -7.026 1.00 90.81 186 SER A N 1
ATOM 1497 C CA . SER A 1 186 ? -9.059 20.578 -7.812 1.00 90.81 186 SER A CA 1
ATOM 1498 C C . SER A 1 186 ? -9.693 21.762 -7.087 1.00 90.81 186 SER A C 1
ATOM 1500 O O . SER A 1 186 ? -9.604 21.867 -5.862 1.00 90.81 186 SER A O 1
ATOM 1502 N N . GLY A 1 187 ? -10.320 22.664 -7.830 1.00 92.75 187 GLY A N 1
ATOM 1503 C CA . GLY A 1 187 ? -11.040 23.805 -7.287 1.00 92.75 187 GLY A CA 1
ATOM 1504 C C . GLY A 1 187 ? -12.264 24.114 -8.134 1.00 92.75 187 GLY A C 1
ATOM 1505 O O . GLY A 1 187 ? -12.156 24.231 -9.353 1.00 92.75 187 GLY A O 1
ATOM 1506 N N . VAL A 1 188 ? -13.425 24.258 -7.502 1.00 93.69 188 VAL A N 1
ATOM 1507 C CA . VAL A 1 188 ? -14.677 24.619 -8.184 1.00 93.69 188 VAL A CA 1
ATOM 1508 C C . VAL A 1 188 ? -15.072 26.061 -7.875 1.00 93.69 188 VAL A C 1
ATOM 1510 O O . VAL A 1 188 ? -14.939 26.532 -6.744 1.00 93.69 188 VAL A O 1
ATOM 1513 N N . GLN A 1 189 ? -15.540 26.779 -8.896 1.00 91.81 189 GLN A N 1
ATOM 1514 C CA . GLN A 1 189 ? -15.910 28.191 -8.811 1.00 91.81 189 GLN A CA 1
ATOM 1515 C C . GLN A 1 189 ? -17.119 28.503 -9.703 1.00 91.81 189 GLN A C 1
ATOM 1517 O O . GLN A 1 189 ? -17.347 27.881 -10.742 1.00 91.81 189 GLN A O 1
ATOM 1522 N N . PHE A 1 190 ? -17.907 29.494 -9.278 1.00 88.69 190 PHE A N 1
ATOM 1523 C CA . PHE A 1 190 ? -18.966 30.126 -10.069 1.00 88.69 190 PHE A CA 1
ATOM 1524 C C . PHE A 1 190 ? -19.931 29.132 -10.754 1.00 88.69 190 PHE A C 1
ATOM 1526 O O . PHE A 1 190 ? -20.309 29.295 -11.913 1.00 88.69 190 PHE A O 1
ATOM 1533 N N . LYS A 1 191 ? -20.341 28.081 -10.024 1.00 89.75 191 LYS A N 1
ATOM 1534 C CA . LYS A 1 191 ? -21.301 27.025 -10.432 1.00 89.75 191 LYS A CA 1
ATOM 1535 C C . LYS A 1 191 ? -20.886 26.099 -11.586 1.00 89.75 191 LYS A C 1
ATOM 1537 O O . LYS A 1 191 ? -21.458 25.011 -11.687 1.00 89.75 191 LYS A O 1
ATOM 1542 N N . ARG A 1 192 ? -19.969 26.513 -12.466 1.00 89.75 192 ARG A N 1
ATOM 1543 C CA . ARG A 1 192 ? -19.628 25.840 -13.740 1.00 89.75 192 ARG A CA 1
ATOM 1544 C C . ARG A 1 192 ? -18.131 25.698 -14.022 1.00 89.75 192 ARG A C 1
ATOM 1546 O O . ARG A 1 192 ? -17.776 24.891 -14.877 1.00 89.75 192 ARG A O 1
ATOM 1553 N N . GLU A 1 193 ? -17.268 26.452 -13.344 1.00 92.75 193 GLU A N 1
ATOM 1554 C CA . GLU A 1 193 ? -15.826 26.456 -13.607 1.00 92.75 193 GLU A CA 1
ATOM 1555 C C . GLU A 1 193 ? -15.115 25.402 -12.741 1.00 92.75 193 GLU A C 1
ATOM 1557 O O . GLU A 1 193 ? -15.227 25.426 -11.512 1.00 92.75 193 GLU A O 1
ATOM 1562 N N . CYS A 1 194 ? -14.366 24.491 -13.368 1.00 93.12 194 CYS A N 1
ATOM 1563 C CA . CYS A 1 194 ? -13.448 23.573 -12.692 1.00 93.12 194 CYS A CA 1
ATOM 1564 C C . CYS A 1 194 ? -11.999 23.956 -13.012 1.00 93.12 194 CYS A C 1
ATOM 1566 O O . CYS A 1 194 ? -11.635 24.158 -14.171 1.00 93.12 194 CYS A O 1
ATOM 1568 N N . TYR A 1 195 ? -11.171 24.024 -11.976 1.00 91.94 195 TYR A N 1
ATOM 1569 C CA . TYR A 1 195 ? -9.745 24.316 -12.040 1.00 91.94 195 TYR A CA 1
ATOM 1570 C C . TYR A 1 195 ? -8.956 23.152 -11.455 1.00 91.94 195 TYR A C 1
ATOM 1572 O O . TYR A 1 195 ? -9.363 22.576 -10.448 1.00 91.94 195 TYR A O 1
ATOM 1580 N N . CYS A 1 196 ? -7.793 22.864 -12.025 1.00 87.81 196 CYS A N 1
ATOM 1581 C CA . CYS A 1 196 ? -6.843 21.902 -11.481 1.00 87.81 196 CYS A CA 1
ATOM 1582 C C . CYS A 1 196 ? -5.493 22.582 -11.228 1.00 87.81 196 CYS A C 1
ATOM 1584 O O . CYS A 1 196 ? -5.145 23.561 -11.893 1.00 87.81 196 CYS A O 1
ATOM 1586 N N . SER A 1 197 ? -4.753 22.091 -10.234 1.00 81.56 197 SER A N 1
ATOM 1587 C CA . SER A 1 197 ? -3.499 22.703 -9.793 1.00 81.56 197 SER A CA 1
ATOM 1588 C C . SER A 1 197 ? -2.544 21.688 -9.165 1.00 81.56 197 SER A C 1
ATOM 1590 O O . SER A 1 197 ? -2.959 20.771 -8.454 1.00 81.56 197 SER A O 1
ATOM 1592 N N . ASN A 1 198 ? -1.247 21.875 -9.411 1.00 70.94 198 ASN A N 1
ATOM 1593 C CA . ASN A 1 198 ? -0.152 21.228 -8.679 1.00 70.94 198 ASN A CA 1
ATOM 1594 C C . ASN A 1 198 ? 0.637 22.227 -7.807 1.00 70.94 198 ASN A C 1
ATOM 1596 O O . ASN A 1 198 ? 1.555 21.839 -7.081 1.00 70.94 198 ASN A O 1
ATOM 1600 N N . LYS A 1 199 ? 0.262 23.508 -7.854 1.00 71.31 199 LYS A N 1
ATOM 1601 C CA . LYS A 1 199 ? 0.824 24.618 -7.076 1.00 71.31 199 LYS A CA 1
ATOM 1602 C C . LYS A 1 199 ? 0.512 24.453 -5.584 1.00 71.31 199 LYS A C 1
ATOM 1604 O O . LYS A 1 199 ? -0.612 24.120 -5.210 1.00 71.31 199 LYS A O 1
ATOM 1609 N N . ALA A 1 200 ? 1.494 24.718 -4.724 1.00 61.06 200 ALA A N 1
ATOM 1610 C CA . ALA A 1 200 ? 1.308 24.663 -3.274 1.00 61.06 200 ALA A CA 1
ATOM 1611 C C . ALA A 1 200 ? 0.247 25.677 -2.800 1.00 61.06 200 ALA A C 1
ATOM 1613 O O . ALA A 1 200 ? 0.200 26.810 -3.285 1.00 61.06 200 ALA A O 1
ATOM 1614 N N . LEU A 1 201 ? -0.590 25.276 -1.838 1.00 64.94 201 LEU A N 1
ATOM 1615 C CA . LEU A 1 201 ? -1.656 26.129 -1.311 1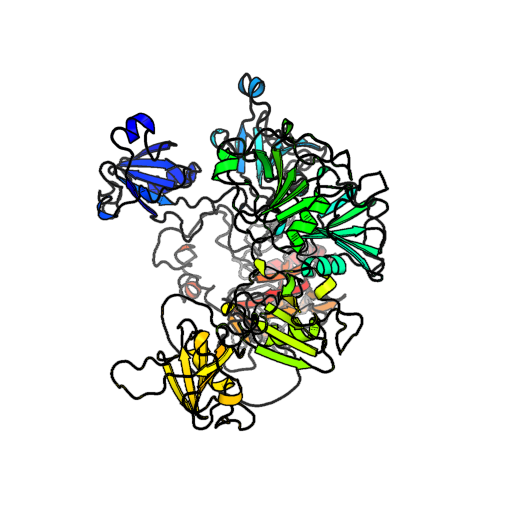.00 64.94 201 LEU A CA 1
ATOM 1616 C C . LEU A 1 201 ? -1.117 27.210 -0.376 1.00 64.94 201 LEU A C 1
ATOM 1618 O O . LEU A 1 201 ? -0.564 26.924 0.685 1.00 64.94 201 LEU A O 1
ATOM 1622 N N . ASP A 1 202 ? -1.377 28.460 -0.745 1.00 66.31 202 ASP A N 1
ATOM 1623 C CA . ASP A 1 202 ? -1.253 29.610 0.142 1.00 66.31 202 ASP A CA 1
ATOM 1624 C C . ASP A 1 202 ? -2.418 29.622 1.147 1.00 66.31 202 ASP A C 1
ATOM 1626 O O . ASP A 1 202 ? -3.496 30.167 0.891 1.00 66.31 202 ASP A O 1
ATOM 1630 N N . LEU A 1 203 ? -2.198 29.002 2.308 1.00 60.56 203 LEU A N 1
ATOM 1631 C CA . LEU A 1 203 ? -3.178 28.947 3.398 1.00 60.56 203 LEU A CA 1
ATOM 1632 C C . LEU A 1 203 ? -3.528 30.332 3.972 1.00 60.56 203 LEU A C 1
ATOM 1634 O O . LEU A 1 203 ? -4.539 30.454 4.659 1.00 60.56 203 LEU A O 1
ATOM 1638 N N . THR A 1 204 ? -2.769 31.395 3.665 1.00 63.56 204 THR A N 1
ATOM 1639 C CA . THR A 1 204 ? -3.145 32.764 4.068 1.00 63.56 204 THR A CA 1
ATOM 1640 C C . THR A 1 204 ? -4.359 33.293 3.300 1.00 63.56 204 THR A C 1
ATOM 1642 O O . THR A 1 204 ? -4.998 34.246 3.748 1.00 63.56 204 THR A O 1
ATOM 1645 N N . LYS A 1 205 ? -4.720 32.654 2.176 1.00 71.69 205 LYS A N 1
ATOM 1646 C CA . LYS A 1 205 ? -5.892 33.002 1.357 1.00 71.69 205 LYS A CA 1
ATOM 1647 C C . LYS A 1 205 ? -7.148 32.207 1.707 1.00 71.69 205 LYS A C 1
ATOM 1649 O O . LYS A 1 205 ? -8.174 32.417 1.063 1.00 71.69 205 LYS A O 1
ATOM 1654 N N . GLN A 1 206 ? -7.101 31.318 2.700 1.00 76.25 206 GLN A N 1
ATOM 1655 C CA . GLN A 1 206 ? -8.286 30.599 3.167 1.00 76.25 206 GLN A CA 1
ATOM 1656 C C . GLN A 1 206 ? -9.291 31.576 3.808 1.00 76.25 206 GLN A C 1
ATOM 1658 O O . GLN A 1 206 ? -8.915 32.457 4.582 1.00 76.25 206 GLN A O 1
ATOM 1663 N N . THR A 1 207 ? -10.574 31.434 3.480 1.00 76.62 207 THR A N 1
ATOM 1664 C CA . THR A 1 207 ? -11.676 32.266 3.986 1.00 76.62 207 THR A CA 1
ATOM 1665 C C . THR A 1 207 ? -12.809 31.414 4.552 1.00 76.62 207 THR A C 1
ATOM 1667 O O . THR A 1 207 ? -12.809 30.193 4.419 1.00 76.62 207 THR A O 1
ATOM 1670 N N . ASP A 1 208 ? -13.790 32.069 5.174 1.00 75.06 208 ASP A N 1
ATOM 1671 C CA . ASP A 1 208 ? -14.990 31.420 5.701 1.00 75.06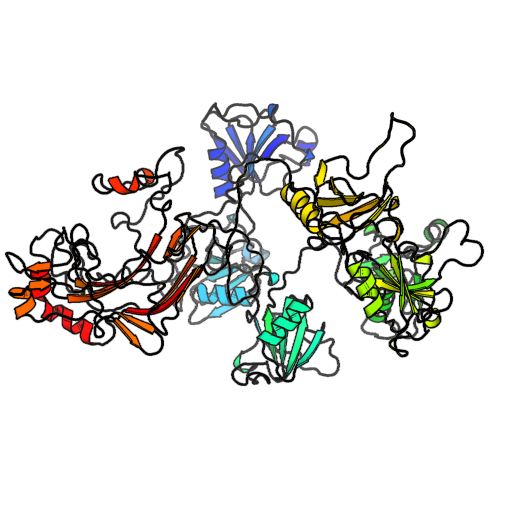 208 ASP A CA 1
ATOM 1672 C C . ASP A 1 208 ? -15.746 30.602 4.632 1.00 75.06 208 ASP A C 1
ATOM 1674 O O . ASP A 1 208 ? -15.939 31.056 3.497 1.00 75.06 208 ASP A O 1
ATOM 1678 N N . GLU A 1 209 ? -16.188 29.399 5.007 1.00 68.88 209 GLU A N 1
ATOM 1679 C CA . GLU A 1 209 ? -16.886 28.444 4.133 1.00 68.88 209 GLU A CA 1
ATOM 1680 C C . GLU A 1 209 ? -18.256 28.960 3.663 1.00 68.88 209 GLU A C 1
ATOM 1682 O O . GLU A 1 209 ? -18.726 28.594 2.585 1.00 68.88 209 GLU A O 1
ATOM 1687 N N . GLY A 1 210 ? -18.881 29.875 4.410 1.00 74.06 210 GLY A N 1
ATOM 1688 C CA . GLY A 1 210 ? -20.074 30.611 3.994 1.00 74.06 210 GLY A CA 1
ATOM 1689 C C . GLY A 1 210 ? -19.857 31.505 2.769 1.00 74.06 210 GLY A C 1
ATOM 1690 O O . GLY A 1 210 ? -20.834 31.933 2.171 1.00 74.06 210 GLY A O 1
ATOM 1691 N N . THR A 1 211 ? -18.607 31.747 2.349 1.00 80.75 211 THR A N 1
ATOM 1692 C CA . THR A 1 211 ? -18.292 32.468 1.098 1.00 80.75 211 THR A CA 1
ATOM 1693 C C . THR A 1 211 ? -18.085 31.554 -0.120 1.00 80.75 211 THR A C 1
ATOM 1695 O O . THR A 1 211 ? -17.936 32.050 -1.237 1.00 80.75 211 THR A O 1
ATOM 1698 N N . CYS A 1 212 ? -18.121 30.229 0.070 1.00 87.31 212 CYS A N 1
ATOM 1699 C CA . CYS A 1 212 ? -18.214 29.226 -0.995 1.00 87.31 212 CYS A CA 1
ATOM 1700 C C . CYS A 1 212 ? -19.604 28.568 -0.951 1.00 87.31 212 CYS A C 1
ATOM 1702 O O . CYS A 1 212 ? -19.765 27.415 -0.550 1.00 87.31 212 CYS A O 1
ATOM 1704 N N . ASP A 1 213 ? -20.635 29.340 -1.287 1.00 86.81 213 ASP A N 1
ATOM 1705 C CA . ASP A 1 213 ? -22.052 29.000 -1.127 1.00 86.81 213 ASP A CA 1
ATOM 1706 C C . ASP A 1 213 ? -22.805 28.767 -2.450 1.00 86.81 213 ASP A C 1
ATOM 1708 O O . ASP A 1 213 ? -23.934 28.274 -2.428 1.00 86.81 213 ASP A O 1
ATOM 1712 N N . LEU A 1 214 ? -22.208 29.077 -3.608 1.00 90.06 214 LEU A N 1
ATOM 1713 C CA . LEU A 1 214 ? -22.919 29.015 -4.886 1.00 90.06 214 LEU A CA 1
ATOM 1714 C C . LEU A 1 214 ? -23.273 27.564 -5.268 1.00 90.06 214 LEU A C 1
ATOM 1716 O O . LEU A 1 214 ? -22.371 26.727 -5.367 1.00 90.06 214 LEU A O 1
ATOM 1720 N N . PRO A 1 215 ? -24.550 27.255 -5.569 1.00 88.88 215 PRO A N 1
ATOM 1721 C CA . PRO A 1 215 ? -24.975 25.900 -5.906 1.00 88.88 215 PRO A CA 1
ATOM 1722 C C . PRO A 1 215 ? -24.416 25.442 -7.259 1.00 88.88 215 PRO A C 1
ATOM 1724 O O . PRO A 1 215 ? -24.460 26.181 -8.247 1.00 88.88 215 PRO A O 1
ATOM 1727 N N . CYS A 1 216 ? -23.916 24.211 -7.310 1.00 91.00 216 CYS A N 1
ATOM 1728 C CA . CYS A 1 216 ? -23.354 23.591 -8.505 1.00 91.00 216 CYS A CA 1
ATOM 1729 C C . CYS A 1 216 ? -24.390 23.383 -9.618 1.00 91.00 216 CYS A C 1
ATOM 1731 O O . CYS A 1 216 ? -25.527 22.985 -9.366 1.00 91.00 216 CYS A O 1
ATOM 1733 N N . SER A 1 217 ? -23.968 23.576 -10.870 1.00 92.00 217 SER A N 1
ATOM 1734 C CA . SER A 1 217 ? -24.829 23.420 -12.053 1.00 92.00 217 SER A CA 1
ATOM 1735 C C . SER A 1 217 ? -25.328 21.986 -12.285 1.00 92.00 217 SER A C 1
ATOM 1737 O O . SER A 1 217 ? -26.458 21.807 -12.725 1.00 92.00 217 SER A O 1
ATOM 1739 N N . GLY A 1 218 ? -24.537 20.965 -11.938 1.00 80.75 218 GLY A N 1
ATOM 1740 C CA . GLY A 1 218 ? -24.944 19.556 -12.008 1.00 80.75 218 GLY A CA 1
ATOM 1741 C C . GLY A 1 218 ? -25.684 19.033 -10.774 1.00 80.75 218 GLY A C 1
ATOM 1742 O O . GLY A 1 218 ? -26.270 17.956 -10.839 1.00 80.75 218 GLY A O 1
ATOM 1743 N N . ASN A 1 219 ? -25.657 19.753 -9.646 1.00 82.19 219 ASN A N 1
ATOM 1744 C CA . ASN A 1 219 ? -26.360 19.367 -8.420 1.00 82.19 219 ASN A CA 1
ATOM 1745 C C . ASN A 1 219 ? -26.528 20.569 -7.479 1.00 82.19 219 ASN A C 1
ATOM 1747 O O . ASN A 1 219 ? -25.593 20.947 -6.774 1.00 82.19 219 ASN A O 1
ATOM 1751 N N . ALA A 1 220 ? -27.740 21.120 -7.395 1.00 82.12 220 ALA A N 1
ATOM 1752 C CA . ALA A 1 220 ? -28.022 22.291 -6.562 1.00 82.12 220 ALA A CA 1
ATOM 1753 C C . ALA A 1 220 ? -27.800 22.074 -5.046 1.00 82.12 220 ALA A C 1
ATOM 1755 O O . ALA A 1 220 ? -27.720 23.047 -4.303 1.00 82.12 220 ALA A O 1
ATOM 1756 N N . ASN A 1 221 ? -27.665 20.823 -4.584 1.00 75.44 221 ASN A N 1
ATOM 1757 C CA . ASN A 1 221 ? -27.360 20.486 -3.186 1.00 75.44 221 ASN A CA 1
ATOM 1758 C C . ASN A 1 221 ? -25.850 20.500 -2.866 1.00 75.44 221 ASN A C 1
ATOM 1760 O O . ASN A 1 221 ? -25.463 20.200 -1.738 1.00 75.44 221 ASN A O 1
ATOM 1764 N N . GLN A 1 222 ? -24.988 20.784 -3.847 1.00 79.31 222 GLN A N 1
ATOM 1765 C CA . GLN A 1 222 ? -23.533 20.853 -3.692 1.00 79.31 222 GLN A CA 1
ATOM 1766 C C . GLN A 1 222 ? -23.028 22.278 -3.939 1.00 79.31 222 GLN A C 1
ATOM 1768 O O . GLN A 1 222 ? -23.604 23.022 -4.731 1.00 79.31 222 GLN A O 1
ATOM 1773 N N . ARG A 1 223 ? -21.938 22.651 -3.262 1.00 87.06 223 ARG A N 1
ATOM 1774 C CA . ARG A 1 223 ? -21.287 23.965 -3.367 1.00 87.06 223 ARG A CA 1
ATOM 1775 C C . ARG A 1 223 ? -20.201 23.942 -4.441 1.00 87.06 223 ARG A C 1
ATOM 1777 O O . ARG A 1 223 ? -19.427 22.993 -4.518 1.00 87.06 223 ARG A O 1
ATOM 1784 N N . CYS A 1 224 ? -20.157 24.986 -5.265 1.00 88.88 224 CYS A N 1
ATOM 1785 C CA . CYS A 1 224 ? -19.188 25.176 -6.345 1.00 88.88 224 CYS A CA 1
ATOM 1786 C C . CYS A 1 224 ? -18.548 26.571 -6.253 1.00 88.88 224 CYS A C 1
ATOM 1788 O O . CYS A 1 224 ? -18.673 27.398 -7.164 1.00 88.88 224 CYS A O 1
ATOM 1790 N N . GLY A 1 225 ? -17.879 26.828 -5.125 1.00 89.00 225 GLY A N 1
ATOM 1791 C CA . GLY A 1 225 ? -17.180 28.082 -4.847 1.00 89.00 225 GLY A CA 1
ATOM 1792 C C . GLY A 1 225 ? -18.103 29.285 -4.681 1.00 89.00 225 GLY A C 1
ATOM 1793 O O . GLY A 1 225 ? -19.255 29.168 -4.268 1.00 89.00 225 GLY A O 1
ATOM 1794 N N . GLY A 1 226 ? -17.568 30.461 -4.995 1.00 86.50 226 GLY A N 1
ATOM 1795 C CA . GLY A 1 226 ? -18.243 31.747 -4.836 1.00 86.50 226 GLY A CA 1
ATOM 1796 C C . GLY A 1 226 ? -17.689 32.799 -5.795 1.00 86.50 226 GLY A C 1
ATOM 1797 O O . GLY A 1 226 ? -16.812 32.518 -6.617 1.00 86.50 226 GLY A O 1
ATOM 1798 N N . VAL A 1 227 ? -18.178 34.036 -5.703 1.00 86.19 227 VAL A N 1
ATOM 1799 C CA . VAL A 1 227 ? -17.653 35.145 -6.519 1.00 86.19 227 VAL A CA 1
ATOM 1800 C C . VAL A 1 227 ? -16.239 35.490 -6.043 1.00 86.19 227 VAL A C 1
ATOM 1802 O O . VAL A 1 227 ? -16.047 35.954 -4.918 1.00 86.19 227 VAL A O 1
ATOM 1805 N N . LEU A 1 228 ? -15.235 35.223 -6.888 1.00 84.31 228 LEU A N 1
ATOM 1806 C CA . LEU A 1 228 ? -13.812 35.257 -6.511 1.00 84.31 228 LEU A CA 1
ATOM 1807 C C . LEU A 1 228 ? -13.511 34.397 -5.264 1.00 84.31 228 LEU A C 1
ATOM 1809 O O . LEU A 1 228 ? -12.694 34.766 -4.411 1.00 84.31 228 LEU A O 1
ATOM 1813 N N . ARG A 1 229 ? -14.195 33.251 -5.146 1.00 90.19 229 ARG A N 1
ATOM 1814 C CA . ARG A 1 229 ? -13.899 32.192 -4.174 1.00 90.19 229 ARG A CA 1
ATOM 1815 C C . ARG A 1 229 ? -13.810 30.843 -4.866 1.00 90.19 229 ARG A C 1
ATOM 1817 O O . ARG A 1 229 ? -14.637 30.526 -5.722 1.00 90.19 229 ARG A O 1
ATOM 1824 N N . LEU A 1 230 ? -12.787 30.080 -4.519 1.00 90.62 230 LEU A N 1
ATOM 1825 C CA . LEU A 1 230 ? -12.502 28.759 -5.060 1.00 90.62 230 LEU A CA 1
ATOM 1826 C C . LEU A 1 230 ? -12.671 27.748 -3.926 1.00 90.62 230 LEU A C 1
ATOM 1828 O O . LEU A 1 230 ? -12.012 27.882 -2.898 1.00 90.62 230 LEU A O 1
ATOM 1832 N N . ASP A 1 231 ? -13.557 26.771 -4.095 1.00 90.75 231 ASP A N 1
ATOM 1833 C CA . ASP A 1 231 ? -13.745 25.705 -3.107 1.00 90.75 231 ASP A CA 1
ATOM 1834 C C . ASP A 1 231 ? -12.838 24.532 -3.491 1.00 90.75 231 ASP A C 1
ATOM 1836 O O . ASP A 1 231 ? -12.968 23.992 -4.593 1.00 90.75 231 ASP A O 1
ATOM 1840 N N . VAL A 1 232 ? -11.850 24.218 -2.647 1.00 89.00 232 VAL A N 1
ATOM 1841 C CA . VAL A 1 232 ? -10.676 23.414 -3.032 1.00 89.00 232 VAL A CA 1
ATOM 1842 C C . VAL A 1 232 ? -10.708 22.023 -2.405 1.00 89.00 232 VAL A C 1
ATOM 1844 O O . VAL A 1 232 ? -10.926 21.866 -1.203 1.00 89.00 232 VAL A O 1
ATOM 1847 N N . PHE A 1 233 ? -10.415 21.004 -3.216 1.00 84.69 233 PHE A N 1
ATOM 1848 C CA . PHE A 1 233 ? -10.444 19.595 -2.827 1.00 84.69 233 PHE A CA 1
ATOM 1849 C C . PHE A 1 233 ? -9.201 18.847 -3.324 1.00 84.69 233 PHE A C 1
ATOM 1851 O O . PHE A 1 233 ? -8.755 19.039 -4.461 1.00 84.69 233 PHE A O 1
ATOM 1858 N N . ALA A 1 234 ? -8.673 17.950 -2.489 1.00 72.81 234 ALA A N 1
ATOM 1859 C CA . ALA A 1 234 ? -7.639 17.005 -2.872 1.00 72.81 234 ALA A CA 1
ATOM 1860 C C . ALA A 1 234 ? -8.228 15.972 -3.835 1.00 72.81 234 ALA A C 1
ATOM 1862 O O . ALA A 1 234 ? -9.222 15.302 -3.541 1.00 72.81 234 ALA A O 1
ATOM 1863 N N . THR A 1 235 ? -7.561 15.793 -4.967 1.00 70.75 235 THR A N 1
ATOM 1864 C CA . THR A 1 235 ? -7.888 14.745 -5.941 1.00 70.75 235 THR A CA 1
ATOM 1865 C C . THR A 1 235 ? -7.446 13.360 -5.475 1.00 70.75 235 THR A C 1
ATOM 1867 O O . THR A 1 235 ? -7.726 12.373 -6.145 1.00 70.75 235 THR A O 1
ATOM 1870 N N . GLY A 1 236 ? -6.701 13.270 -4.368 1.00 59.41 236 GLY A N 1
ATOM 1871 C CA . GLY A 1 236 ? -6.018 12.044 -3.963 1.00 59.41 236 GLY A CA 1
ATOM 1872 C C . GLY A 1 236 ? -4.952 11.589 -4.959 1.00 59.41 236 GLY A C 1
ATOM 1873 O O . GLY A 1 236 ? -4.572 10.422 -4.926 1.00 59.41 236 GLY A O 1
ATOM 1874 N N . TRP A 1 237 ? -4.484 12.468 -5.859 1.00 58.62 237 TRP A N 1
ATOM 1875 C CA . TRP A 1 237 ? -3.411 12.138 -6.793 1.00 58.62 237 TRP A CA 1
ATOM 1876 C C . TRP A 1 237 ? -2.076 12.013 -6.053 1.00 58.62 237 TRP A C 1
ATOM 1878 O O . TRP A 1 237 ? -1.342 12.980 -5.836 1.00 58.62 237 TRP A O 1
ATOM 1888 N N . THR A 1 238 ? -1.784 10.786 -5.642 1.00 54.75 238 THR A N 1
ATOM 1889 C CA . THR A 1 238 ? -0.448 10.288 -5.326 1.00 54.75 238 THR A CA 1
ATOM 1890 C C . THR A 1 238 ? 0.296 9.929 -6.616 1.00 54.75 238 THR A C 1
ATOM 1892 O O . THR A 1 238 ? -0.313 9.751 -7.671 1.00 54.75 238 THR A O 1
ATOM 1895 N N . ALA A 1 239 ? 1.625 9.792 -6.545 1.00 52.41 239 ALA A N 1
ATOM 1896 C CA . ALA A 1 239 ? 2.414 9.304 -7.678 1.00 52.41 239 ALA A CA 1
ATOM 1897 C C . ALA A 1 239 ? 1.882 7.944 -8.174 1.00 52.41 239 ALA A C 1
ATOM 1899 O O . ALA A 1 239 ? 1.466 7.100 -7.374 1.00 52.41 239 ALA A O 1
ATOM 1900 N N . ILE A 1 240 ? 1.874 7.747 -9.495 1.00 50.22 240 ILE A N 1
ATOM 1901 C CA . ILE A 1 240 ? 1.134 6.665 -10.173 1.00 50.22 240 ILE A CA 1
ATOM 1902 C C . ILE A 1 240 ? 1.582 5.257 -9.728 1.00 50.22 240 ILE A C 1
ATOM 1904 O O . ILE A 1 240 ? 0.787 4.319 -9.761 1.00 50.22 240 ILE A O 1
ATOM 1908 N N . ASP A 1 241 ? 2.789 5.137 -9.173 1.00 46.78 241 ASP A N 1
ATOM 1909 C CA . ASP A 1 241 ? 3.358 3.959 -8.492 1.00 46.78 241 ASP A CA 1
ATOM 1910 C C . ASP A 1 241 ? 2.492 3.399 -7.341 1.00 46.78 241 ASP A C 1
ATOM 1912 O O . ASP A 1 241 ? 2.770 2.332 -6.793 1.00 46.78 241 ASP A O 1
ATOM 1916 N N . SER A 1 242 ? 1.454 4.135 -6.935 1.00 49.75 242 SER A N 1
ATOM 1917 C CA . SER A 1 242 ? 0.486 3.764 -5.899 1.00 49.75 242 SER A CA 1
ATOM 1918 C C . SER A 1 242 ? -0.861 3.245 -6.428 1.00 49.75 242 SER A C 1
ATOM 1920 O O . SER A 1 242 ? -1.680 2.793 -5.626 1.00 49.75 242 SER A O 1
ATOM 1922 N N . LEU A 1 243 ? -1.106 3.274 -7.746 1.00 56.41 243 LEU A N 1
ATOM 1923 C CA . LEU A 1 243 ? -2.351 2.762 -8.330 1.00 56.41 243 LEU A CA 1
ATOM 1924 C C . LEU A 1 243 ? -2.423 1.219 -8.270 1.00 56.41 243 LEU A C 1
ATOM 1926 O O . LEU A 1 243 ? -1.402 0.543 -8.431 1.00 56.41 243 LEU A O 1
ATOM 1930 N N . PRO A 1 244 ? -3.622 0.626 -8.091 1.00 60.88 244 PRO A N 1
ATOM 1931 C CA . PRO A 1 244 ? -3.795 -0.825 -8.124 1.00 60.88 244 PRO A CA 1
ATOM 1932 C C . PRO A 1 244 ? -3.334 -1.459 -9.445 1.00 60.88 244 PRO A C 1
ATOM 1934 O O . PRO A 1 244 ? -3.536 -0.909 -10.528 1.00 60.88 244 PRO A O 1
ATOM 1937 N N . ARG A 1 245 ? -2.781 -2.675 -9.372 1.00 75.94 245 ARG A N 1
ATOM 1938 C CA . ARG A 1 245 ? -2.445 -3.486 -10.553 1.00 75.94 245 ARG A CA 1
ATOM 1939 C C . ARG A 1 245 ? -3.693 -3.751 -11.396 1.00 75.94 245 ARG A C 1
ATOM 1941 O O . ARG A 1 245 ? -4.674 -4.288 -10.890 1.00 75.94 245 ARG A O 1
ATOM 1948 N N . GLY A 1 246 ? -3.637 -3.392 -12.675 1.00 71.81 246 GLY A N 1
ATOM 1949 C CA . GLY A 1 246 ? -4.776 -3.464 -13.592 1.00 71.81 246 GLY A CA 1
ATOM 1950 C C . GLY A 1 246 ? -5.676 -2.224 -13.597 1.00 71.81 246 GLY A C 1
ATOM 1951 O O . GLY A 1 246 ? -6.652 -2.212 -14.343 1.00 71.81 246 GLY A O 1
ATOM 1952 N N . PHE A 1 247 ? -5.373 -1.174 -12.822 1.00 79.62 247 PHE A N 1
ATOM 1953 C CA . PHE A 1 247 ? -6.094 0.100 -12.909 1.00 79.62 247 PHE A CA 1
ATOM 1954 C C . PHE A 1 247 ? -5.898 0.723 -14.298 1.00 79.62 247 PHE A C 1
ATOM 1956 O O . PHE A 1 247 ? -4.766 0.862 -14.755 1.00 79.62 247 PHE A O 1
ATOM 1963 N N . HIS A 1 248 ? -6.989 1.098 -14.969 1.00 84.62 248 HIS A N 1
ATOM 1964 C CA . HIS A 1 248 ? -6.990 1.677 -16.319 1.00 84.62 248 HIS A CA 1
ATOM 1965 C C . HIS A 1 248 ? -6.844 3.201 -16.245 1.00 84.62 248 HIS A C 1
ATOM 1967 O O . HIS A 1 248 ? -7.676 3.875 -15.645 1.00 84.62 248 HIS A O 1
ATOM 1973 N N . LEU A 1 249 ? -5.787 3.745 -16.853 1.00 74.88 249 LEU A N 1
ATOM 1974 C CA . LEU A 1 249 ? -5.546 5.193 -16.937 1.00 74.88 249 LEU A CA 1
ATOM 1975 C C . LEU A 1 249 ? -6.346 5.835 -18.086 1.00 74.88 249 LEU A C 1
ATOM 1977 O O . LEU A 1 249 ? -6.596 7.041 -18.064 1.00 74.88 249 LEU A O 1
ATOM 1981 N N . GLY A 1 250 ? -6.757 5.030 -19.071 1.00 81.25 250 GLY A N 1
ATOM 1982 C CA . GLY A 1 250 ? -7.622 5.427 -20.181 1.00 81.25 250 GLY A CA 1
ATOM 1983 C C . GLY A 1 250 ? -7.061 5.102 -21.567 1.00 81.25 250 GLY A C 1
ATOM 1984 O O . GLY A 1 250 ? -6.068 4.378 -21.714 1.00 81.25 250 GLY A O 1
ATOM 1985 N N . CYS A 1 251 ? -7.716 5.664 -22.578 1.00 88.81 251 CYS A N 1
ATOM 1986 C CA . CYS A 1 251 ? -7.344 5.595 -23.986 1.00 88.81 251 CYS A CA 1
ATOM 1987 C C . CYS A 1 251 ? -6.489 6.796 -24.420 1.00 88.81 251 CYS A C 1
ATOM 1989 O O . CYS A 1 251 ? -6.876 7.951 -24.231 1.00 88.81 251 CYS A O 1
ATOM 1991 N N . PHE A 1 252 ? -5.356 6.538 -25.077 1.00 87.75 252 PHE A N 1
ATOM 1992 C CA . PHE A 1 252 ? -4.398 7.563 -25.502 1.00 87.75 252 PHE A CA 1
ATOM 1993 C C . PHE A 1 252 ? -4.166 7.544 -27.014 1.00 87.75 252 PHE A C 1
ATOM 1995 O O . PHE A 1 252 ? -4.065 6.481 -27.632 1.00 87.75 252 PHE A O 1
ATOM 2002 N N . LYS A 1 253 ? -4.059 8.731 -27.623 1.00 85.00 253 LYS A N 1
ATOM 2003 C CA . LYS A 1 253 ? -3.719 8.906 -29.040 1.00 85.00 253 LYS A CA 1
ATOM 2004 C C . LYS A 1 253 ? -2.204 8.869 -29.233 1.00 85.00 253 LYS A C 1
ATOM 2006 O O . LYS A 1 253 ? -1.495 9.754 -28.760 1.00 85.00 253 LYS A O 1
ATOM 2011 N N . GLU A 1 254 ? -1.717 7.904 -30.009 1.00 74.69 254 GLU A N 1
ATOM 2012 C CA . GLU A 1 254 ? -0.319 7.911 -30.447 1.00 74.69 254 GLU A CA 1
ATOM 2013 C C . GLU A 1 254 ? -0.052 8.968 -31.531 1.00 74.69 254 GLU A C 1
ATOM 2015 O O . GLU A 1 254 ? -0.942 9.368 -32.295 1.00 74.69 254 GLU A O 1
ATOM 2020 N N . ASN A 1 255 ? 1.203 9.424 -31.596 1.00 69.44 255 ASN A N 1
ATOM 2021 C CA . ASN A 1 255 ? 1.645 10.420 -32.565 1.00 69.44 255 ASN A CA 1
ATOM 2022 C C . ASN A 1 255 ? 1.422 9.908 -33.998 1.00 69.44 255 ASN A C 1
ATOM 2024 O O . ASN A 1 255 ? 1.866 8.827 -34.376 1.00 69.44 255 ASN A O 1
ATOM 2028 N N . SER A 1 256 ? 0.735 10.705 -34.815 1.00 52.69 256 SER A N 1
ATOM 2029 C CA . SER A 1 256 ? 0.352 10.337 -36.182 1.00 52.69 256 SER A CA 1
ATOM 2030 C C . SER A 1 256 ? 1.505 10.576 -37.167 1.00 52.69 256 SER A C 1
ATOM 2032 O O . SER A 1 256 ? 1.443 11.480 -37.993 1.00 52.69 256 SER A O 1
ATOM 2034 N N . GLY A 1 257 ? 2.570 9.781 -37.043 1.00 46.50 257 GLY A N 1
ATOM 2035 C CA . GLY A 1 257 ? 3.770 9.850 -37.880 1.00 46.50 257 GLY A CA 1
ATOM 2036 C C . GLY A 1 257 ? 4.601 8.575 -37.762 1.00 46.50 257 GLY A C 1
ATOM 2037 O O . GLY A 1 257 ? 5.442 8.458 -36.876 1.00 46.50 257 GLY A O 1
ATOM 2038 N N . ALA A 1 258 ? 4.346 7.604 -38.639 1.00 46.81 258 ALA A N 1
ATOM 2039 C CA . ALA A 1 258 ? 5.118 6.365 -38.693 1.00 46.81 258 ALA A CA 1
ATOM 2040 C C . ALA A 1 258 ? 6.522 6.608 -39.276 1.00 46.81 258 ALA A C 1
ATOM 2042 O O . ALA A 1 258 ? 6.645 7.400 -40.207 1.00 46.81 258 ALA A O 1
ATOM 2043 N N . VAL A 1 259 ? 7.530 5.904 -38.730 1.00 40.03 259 VAL A N 1
ATOM 2044 C CA . VAL A 1 259 ? 8.808 5.438 -39.344 1.00 40.03 259 VAL A CA 1
ATOM 2045 C C . VAL A 1 259 ? 9.854 5.051 -38.272 1.00 40.03 259 VAL A C 1
ATOM 2047 O O . VAL A 1 259 ? 10.808 4.349 -38.588 1.00 40.03 259 VAL A O 1
ATOM 2050 N N . SER A 1 260 ? 9.671 5.390 -36.984 1.00 46.50 260 SER A N 1
ATOM 2051 C CA . SER A 1 260 ? 10.484 4.799 -35.897 1.00 46.50 260 SER A CA 1
ATOM 2052 C C . SER A 1 260 ? 9.740 4.672 -34.562 1.00 46.50 260 SER A C 1
ATOM 2054 O O . SER A 1 260 ? 8.938 5.537 -34.209 1.00 46.50 260 SER A O 1
ATOM 2056 N N . ASP A 1 261 ? 10.048 3.629 -33.781 1.00 48.19 261 ASP A N 1
ATOM 2057 C CA . ASP A 1 261 ? 9.449 3.395 -32.453 1.00 48.19 261 ASP A CA 1
ATOM 2058 C C . ASP A 1 261 ? 9.846 4.444 -31.395 1.00 48.19 261 ASP A C 1
ATOM 2060 O O . ASP A 1 261 ? 9.218 4.536 -30.342 1.00 48.19 261 ASP A O 1
ATOM 2064 N N . ALA A 1 262 ? 10.827 5.305 -31.692 1.00 42.84 262 ALA A N 1
ATOM 2065 C CA . ALA A 1 262 ? 11.290 6.388 -30.819 1.00 42.84 262 ALA A CA 1
ATOM 2066 C C . ALA A 1 262 ? 10.261 7.523 -30.588 1.00 42.84 262 ALA A C 1
ATOM 2068 O O . ALA A 1 262 ? 10.568 8.486 -29.887 1.00 42.84 262 ALA A O 1
ATOM 2069 N N . MET A 1 263 ? 9.059 7.434 -31.175 1.00 53.09 263 MET A N 1
ATOM 2070 C CA . MET A 1 263 ? 7.936 8.362 -30.954 1.00 53.09 263 MET A CA 1
ATOM 2071 C C . MET A 1 263 ? 6.672 7.705 -30.366 1.00 53.09 263 MET A C 1
ATOM 2073 O O . MET A 1 263 ? 5.638 8.372 -30.250 1.00 53.09 263 MET A O 1
ATOM 2077 N N . ARG A 1 264 ? 6.732 6.419 -29.990 1.00 65.38 264 ARG A N 1
ATOM 2078 C CA . ARG A 1 264 ? 5.634 5.733 -29.289 1.00 65.38 264 ARG A CA 1
ATOM 2079 C C . ARG A 1 264 ? 5.470 6.242 -27.861 1.00 65.38 264 ARG A C 1
ATOM 2081 O O . ARG A 1 264 ? 6.408 6.778 -27.275 1.00 65.38 264 ARG A O 1
ATOM 2088 N N . ILE A 1 265 ? 4.280 6.045 -27.292 1.00 69.88 265 ILE A N 1
ATOM 2089 C CA . ILE A 1 265 ? 4.008 6.428 -25.894 1.00 69.88 265 ILE A CA 1
ATOM 2090 C C . ILE A 1 265 ? 4.850 5.582 -24.926 1.00 69.88 265 ILE A C 1
ATOM 2092 O O . ILE A 1 265 ? 5.428 6.131 -23.994 1.00 69.88 265 ILE A O 1
ATOM 2096 N N . PHE A 1 266 ? 4.974 4.276 -25.186 1.00 80.12 266 PHE A N 1
ATOM 2097 C CA . PHE A 1 266 ? 5.785 3.334 -24.408 1.00 80.12 266 PHE A CA 1
ATOM 2098 C C . PHE A 1 266 ? 6.849 2.674 -25.306 1.00 80.12 266 PHE A C 1
ATOM 2100 O O . PHE A 1 266 ? 6.553 1.682 -25.971 1.00 80.12 266 PHE A O 1
ATOM 2107 N N . PRO A 1 267 ? 8.078 3.226 -25.370 1.00 65.25 267 PRO A N 1
ATOM 2108 C CA . PRO A 1 267 ? 9.142 2.737 -26.251 1.00 65.25 267 PRO A CA 1
ATOM 2109 C C . PRO A 1 267 ? 10.125 1.757 -25.578 1.00 65.25 267 PRO A C 1
ATOM 2111 O O . PRO A 1 267 ? 11.038 1.276 -26.243 1.00 65.25 267 PRO A O 1
ATOM 2114 N N . GLU A 1 268 ? 10.002 1.500 -24.270 1.00 68.75 268 GLU A N 1
ATOM 2115 C CA . GLU A 1 268 ? 11.003 0.747 -23.489 1.00 68.75 268 GLU A CA 1
ATOM 2116 C C . GLU A 1 268 ? 10.985 -0.762 -23.769 1.00 68.75 268 GLU A C 1
ATOM 2118 O O . GLU A 1 268 ? 12.043 -1.376 -23.910 1.00 68.75 268 GLU A O 1
ATOM 2123 N N . TYR A 1 269 ? 9.797 -1.367 -23.852 1.00 77.31 269 TYR A N 1
ATOM 2124 C CA . TYR A 1 269 ? 9.632 -2.798 -24.100 1.00 77.31 269 TYR A CA 1
ATOM 2125 C C . TYR A 1 269 ? 8.321 -3.076 -24.840 1.00 77.31 269 TYR A C 1
ATOM 2127 O O . TYR A 1 269 ? 7.281 -2.497 -24.522 1.00 77.31 269 TYR A O 1
ATOM 2135 N N . ARG A 1 270 ? 8.366 -4.005 -25.801 1.00 85.88 270 ARG A N 1
ATOM 2136 C CA . ARG A 1 270 ? 7.209 -4.530 -26.536 1.00 85.88 270 ARG A CA 1
ATOM 2137 C C . ARG A 1 270 ? 7.288 -6.055 -26.579 1.00 85.88 270 ARG A C 1
ATOM 2139 O O . ARG A 1 270 ? 8.355 -6.608 -26.840 1.00 85.88 270 ARG A O 1
ATOM 2146 N N . GLN A 1 271 ? 6.150 -6.715 -26.402 1.00 84.06 271 GLN A N 1
ATOM 2147 C CA . GLN A 1 271 ? 5.956 -8.127 -26.706 1.00 84.06 271 GLN A CA 1
ATOM 2148 C C . GLN A 1 271 ? 4.588 -8.325 -27.365 1.00 84.06 271 GLN A C 1
ATOM 2150 O O . GLN A 1 271 ? 3.572 -7.872 -26.843 1.00 84.06 271 GLN A O 1
ATOM 2155 N N . ASP A 1 272 ? 4.548 -9.050 -28.477 1.00 89.25 272 ASP A N 1
ATOM 2156 C CA . ASP A 1 272 ? 3.286 -9.437 -29.109 1.00 89.25 272 ASP A CA 1
ATOM 2157 C C . ASP A 1 272 ? 2.824 -10.780 -28.532 1.00 89.25 272 ASP A C 1
ATOM 2159 O O . ASP A 1 272 ? 3.629 -11.695 -28.340 1.00 89.25 272 ASP A O 1
ATOM 2163 N N . LEU A 1 273 ? 1.534 -10.884 -28.206 1.00 88.00 273 LEU A N 1
ATOM 2164 C CA . LEU A 1 273 ? 0.952 -12.021 -27.492 1.00 88.00 273 LEU A CA 1
ATOM 2165 C C . LEU A 1 273 ? -0.321 -12.498 -28.200 1.00 88.00 273 LEU A C 1
ATOM 2167 O O . LEU A 1 273 ? -1.328 -11.791 -28.244 1.00 88.00 273 LEU A O 1
ATOM 2171 N N . ASP A 1 274 ? -0.308 -13.728 -28.717 1.00 89.19 274 ASP A N 1
ATOM 2172 C CA . ASP A 1 274 ? -1.451 -14.298 -29.446 1.00 89.19 274 ASP A CA 1
ATOM 2173 C C . ASP A 1 274 ? -2.721 -14.447 -28.595 1.00 89.19 274 ASP A C 1
ATOM 2175 O O . ASP A 1 274 ? -3.822 -14.405 -29.136 1.00 89.19 274 ASP A O 1
ATOM 2179 N N . ASN A 1 275 ? -2.574 -14.560 -27.272 1.00 91.06 275 ASN A N 1
ATOM 2180 C CA . ASN A 1 275 ? -3.658 -14.593 -26.289 1.00 91.06 275 ASN A CA 1
ATOM 2181 C C . ASN A 1 275 ? -3.697 -13.327 -25.407 1.00 91.06 275 ASN A C 1
ATOM 2183 O O . ASN A 1 275 ? -4.028 -13.404 -24.221 1.00 91.06 275 ASN A O 1
ATOM 2187 N N . LEU A 1 276 ? -3.337 -12.161 -25.962 1.00 94.69 276 LEU A N 1
ATOM 2188 C CA . LEU A 1 276 ? -3.302 -10.898 -25.222 1.00 94.69 276 LEU A CA 1
ATOM 2189 C C . LEU A 1 276 ? -4.619 -10.609 -24.485 1.00 94.69 276 LEU A C 1
ATOM 2191 O O . LEU A 1 276 ? -5.701 -10.658 -25.065 1.00 94.69 276 LEU A O 1
ATOM 2195 N N . THR A 1 277 ? -4.492 -10.197 -23.226 1.00 95.69 277 THR A N 1
ATOM 2196 C CA . THR A 1 277 ? -5.503 -9.462 -22.450 1.00 95.69 277 THR A CA 1
ATOM 2197 C C . THR A 1 277 ? -4.793 -8.337 -21.683 1.00 95.69 277 THR A C 1
ATOM 2199 O O . THR A 1 277 ? -3.583 -8.446 -21.448 1.00 95.69 277 THR A O 1
ATOM 2202 N N . PRO A 1 278 ? -5.483 -7.271 -21.231 1.00 93.94 278 PRO A N 1
ATOM 2203 C CA . PRO A 1 278 ? -4.857 -6.212 -20.444 1.00 93.94 278 PRO A CA 1
ATOM 2204 C C . PRO A 1 278 ? -4.261 -6.749 -19.139 1.00 93.94 278 PRO A C 1
ATOM 2206 O O . PRO A 1 278 ? -3.155 -6.361 -18.772 1.00 93.94 278 PRO A O 1
ATOM 2209 N N . LYS A 1 279 ? -4.927 -7.725 -18.499 1.00 93.69 279 LYS A N 1
ATOM 2210 C CA . LYS A 1 279 ? -4.397 -8.431 -17.325 1.00 93.69 279 LYS A CA 1
ATOM 2211 C C . LYS A 1 279 ? -3.079 -9.139 -17.645 1.00 93.69 279 LYS A C 1
ATOM 2213 O O . LYS A 1 279 ? -2.096 -8.907 -16.945 1.00 93.69 279 LYS A O 1
ATOM 2218 N N . LEU A 1 280 ? -3.028 -9.937 -18.718 1.00 91.25 280 LEU A N 1
ATOM 2219 C CA . LEU A 1 280 ? -1.799 -10.622 -19.132 1.00 91.25 280 LEU A CA 1
ATOM 2220 C C . LEU A 1 280 ? -0.667 -9.622 -19.420 1.00 91.25 280 LEU A C 1
ATOM 2222 O O . LEU A 1 280 ? 0.457 -9.846 -18.981 1.00 91.25 280 LEU A O 1
ATOM 2226 N N . CYS A 1 281 ? -0.970 -8.495 -20.071 1.00 93.62 281 CYS A N 1
ATOM 2227 C CA . CYS A 1 281 ? 0.012 -7.441 -20.321 1.00 93.62 281 CYS A CA 1
ATOM 2228 C C . CYS A 1 281 ? 0.514 -6.795 -19.018 1.00 93.62 281 CYS A C 1
ATOM 2230 O O . CYS A 1 281 ? 1.720 -6.754 -18.789 1.00 93.62 281 CYS A O 1
ATOM 2232 N N . THR A 1 282 ? -0.375 -6.395 -18.096 1.00 91.75 282 THR A N 1
ATOM 2233 C CA . THR A 1 282 ? 0.046 -5.875 -16.779 1.00 91.75 282 THR A CA 1
ATOM 2234 C C . THR A 1 282 ? 0.856 -6.892 -15.976 1.00 91.75 282 THR A C 1
ATOM 2236 O O . THR A 1 282 ? 1.810 -6.512 -15.301 1.00 91.75 282 THR A O 1
ATOM 2239 N N . ASP A 1 283 ? 0.539 -8.185 -16.090 1.00 86.69 283 ASP A N 1
ATOM 2240 C CA . ASP A 1 283 ? 1.271 -9.262 -15.428 1.00 86.69 283 ASP A CA 1
ATOM 2241 C C . ASP A 1 283 ? 2.661 -9.504 -16.041 1.00 86.69 283 ASP A C 1
ATOM 2243 O O . ASP A 1 283 ? 3.568 -9.917 -15.314 1.00 86.69 283 ASP A O 1
ATOM 2247 N N . VAL A 1 284 ? 2.842 -9.274 -17.346 1.00 84.31 284 VAL A N 1
ATOM 2248 C CA . VAL A 1 284 ? 4.146 -9.315 -18.035 1.00 84.31 284 VAL A CA 1
ATOM 2249 C C . VAL A 1 284 ? 4.971 -8.079 -17.682 1.00 84.31 284 VAL A C 1
ATOM 2251 O O . VAL A 1 284 ? 6.108 -8.221 -17.235 1.00 84.31 284 VAL A O 1
ATOM 2254 N N . CYS A 1 285 ? 4.400 -6.880 -17.791 1.00 85.31 285 CYS A N 1
ATOM 2255 C CA . CYS A 1 285 ? 5.096 -5.632 -17.484 1.00 85.31 285 CYS A CA 1
ATOM 2256 C C . CYS A 1 285 ? 5.526 -5.557 -16.011 1.00 85.31 285 CYS A C 1
ATOM 2258 O O . CYS A 1 285 ? 6.688 -5.268 -15.733 1.00 85.31 285 CYS A O 1
ATOM 2260 N N . SER A 1 286 ? 4.646 -5.942 -15.075 1.00 82.69 286 SER A N 1
ATOM 2261 C CA . SER A 1 286 ? 4.966 -6.020 -13.640 1.00 82.69 286 SER A CA 1
ATOM 2262 C C . SER A 1 286 ? 6.138 -6.966 -13.351 1.00 82.69 286 SER A C 1
ATOM 2264 O O . SER A 1 286 ? 7.008 -6.639 -12.550 1.00 82.69 286 SER A O 1
ATOM 2266 N N . ARG A 1 287 ? 6.199 -8.124 -14.029 1.00 78.62 287 ARG A N 1
ATOM 2267 C CA . ARG A 1 287 ? 7.294 -9.104 -13.880 1.00 78.62 287 ARG A CA 1
ATOM 2268 C C . ARG A 1 287 ? 8.634 -8.629 -14.448 1.00 78.62 287 ARG A C 1
ATOM 2270 O O . ARG A 1 287 ? 9.659 -9.172 -14.057 1.00 78.62 287 ARG A O 1
ATOM 2277 N N . ASN A 1 288 ? 8.625 -7.641 -15.341 1.00 66.31 288 ASN A N 1
ATOM 2278 C CA . ASN A 1 288 ? 9.825 -7.036 -15.922 1.00 66.31 288 ASN A CA 1
ATOM 2279 C C . ASN A 1 288 ? 10.173 -5.670 -15.283 1.00 66.31 288 ASN A C 1
ATOM 2281 O O . ASN A 1 288 ? 11.005 -4.948 -15.817 1.00 66.31 288 ASN A O 1
ATOM 2285 N N . GLY A 1 289 ? 9.554 -5.310 -14.149 1.00 70.00 289 GLY A N 1
ATOM 2286 C CA . GLY A 1 289 ? 9.876 -4.096 -13.381 1.00 70.00 289 GLY A CA 1
ATOM 2287 C C . GLY A 1 289 ? 9.219 -2.797 -13.867 1.00 70.00 289 GLY A C 1
ATOM 2288 O O . GLY A 1 289 ? 9.412 -1.745 -13.262 1.00 70.00 289 GLY A O 1
ATOM 2289 N N . PHE A 1 290 ? 8.422 -2.850 -14.935 1.00 77.75 290 PHE A N 1
ATOM 2290 C CA . PHE A 1 290 ? 7.776 -1.675 -15.521 1.00 77.75 290 PHE A CA 1
ATOM 2291 C C . PHE A 1 290 ? 6.543 -1.248 -14.712 1.00 77.75 290 PHE A C 1
ATOM 2293 O O . PHE A 1 290 ? 5.713 -2.086 -14.350 1.00 77.75 290 PHE A O 1
ATOM 2300 N N . ALA A 1 291 ? 6.383 0.057 -14.469 1.00 75.69 291 ALA A N 1
ATOM 2301 C CA . ALA A 1 291 ? 5.248 0.638 -13.736 1.00 75.69 291 ALA A CA 1
ATOM 2302 C C . ALA A 1 291 ? 3.949 0.711 -14.574 1.00 75.69 291 ALA A C 1
ATOM 2304 O O . ALA A 1 291 ? 2.841 0.690 -14.029 1.00 75.69 291 ALA A O 1
ATOM 2305 N N . TYR A 1 292 ? 4.081 0.732 -15.903 1.00 84.75 292 TYR A N 1
ATOM 2306 C CA . TYR A 1 292 ? 2.986 0.871 -16.860 1.00 84.75 292 TYR A CA 1
ATOM 2307 C C . TYR A 1 292 ? 2.939 -0.295 -17.849 1.00 84.75 292 TYR A C 1
ATOM 2309 O O . TYR A 1 292 ? 3.969 -0.835 -18.263 1.00 84.75 292 TYR A O 1
ATOM 2317 N N . ALA A 1 293 ? 1.720 -0.632 -18.262 1.00 92.69 293 ALA A N 1
ATOM 2318 C CA . ALA A 1 293 ? 1.417 -1.522 -19.371 1.00 92.69 293 ALA A CA 1
ATOM 2319 C C . ALA A 1 293 ? 0.493 -0.808 -20.364 1.00 92.69 293 ALA A C 1
ATOM 2321 O O . ALA A 1 293 ? -0.403 -0.068 -19.963 1.00 92.69 293 ALA A O 1
ATOM 2322 N N . GLY A 1 294 ? 0.678 -1.041 -21.657 1.00 93.56 294 GLY A N 1
ATOM 2323 C CA . GLY A 1 294 ? -0.170 -0.520 -22.722 1.00 93.56 294 GLY A CA 1
ATOM 2324 C C . GLY A 1 294 ? -0.552 -1.629 -23.691 1.00 93.56 294 GLY A C 1
ATOM 2325 O O . GLY A 1 294 ? 0.293 -2.441 -24.049 1.00 93.56 294 GLY A O 1
ATOM 2326 N N . VAL A 1 295 ? -1.809 -1.671 -24.129 1.00 94.62 295 VAL A N 1
ATOM 2327 C CA . VAL A 1 295 ? -2.278 -2.649 -25.126 1.00 94.62 295 VAL A CA 1
ATOM 2328 C C . VAL A 1 295 ? -2.825 -1.964 -26.373 1.00 94.62 295 VAL A C 1
ATOM 2330 O O . VAL A 1 295 ? -3.588 -0.994 -26.285 1.00 94.62 295 VAL A O 1
ATOM 2333 N N . GLN A 1 296 ? -2.416 -2.477 -27.532 1.00 92.44 296 GLN A N 1
ATOM 2334 C CA . GLN A 1 296 ? -2.735 -1.952 -28.858 1.00 92.44 296 GLN A CA 1
ATOM 2335 C C . GLN A 1 296 ? -2.983 -3.104 -29.848 1.00 92.44 296 GLN A C 1
ATOM 2337 O O . GLN A 1 296 ? -2.567 -4.245 -29.636 1.00 92.44 296 GLN A O 1
ATOM 2342 N N . PHE A 1 297 ? -3.718 -2.797 -30.919 1.00 88.81 297 PHE A N 1
ATOM 2343 C CA . PHE A 1 297 ? -3.942 -3.655 -32.089 1.00 88.81 297 PHE A CA 1
ATOM 2344 C C . PHE A 1 297 ? -4.371 -5.111 -31.789 1.00 88.81 297 PHE A C 1
ATOM 2346 O O . PHE A 1 297 ? -4.040 -6.041 -32.522 1.00 88.81 297 PHE A O 1
ATOM 2353 N N . GLY A 1 298 ? -5.078 -5.337 -30.676 1.00 89.88 298 GLY A N 1
ATOM 2354 C CA . GLY A 1 298 ? -5.572 -6.656 -30.259 1.00 89.88 298 GLY A CA 1
ATOM 2355 C C . GLY A 1 298 ? -4.518 -7.648 -29.737 1.00 89.88 298 GLY A C 1
ATOM 2356 O O . GLY A 1 298 ? -4.885 -8.514 -28.942 1.00 89.88 298 GLY A O 1
ATOM 2357 N N . LYS A 1 299 ? -3.240 -7.521 -30.133 1.00 91.88 299 LYS A N 1
ATOM 2358 C CA . LYS A 1 299 ? -2.127 -8.441 -29.793 1.00 91.88 299 LYS A CA 1
ATOM 2359 C C . LYS A 1 299 ? -0.851 -7.783 -29.255 1.00 91.88 299 LYS A C 1
ATOM 2361 O O . LYS A 1 299 ? -0.016 -8.490 -28.696 1.00 91.88 299 LYS A O 1
ATOM 2366 N N . GLU A 1 300 ? -0.676 -6.474 -29.400 1.00 92.06 300 GLU A N 1
ATOM 2367 C CA . GLU A 1 300 ? 0.570 -5.788 -29.038 1.00 92.06 300 GLU A CA 1
ATOM 2368 C C . GLU A 1 300 ? 0.532 -5.362 -27.558 1.00 92.06 300 GLU A C 1
ATOM 2370 O O . GLU A 1 300 ? -0.336 -4.581 -27.153 1.00 92.06 300 GLU A O 1
ATOM 2375 N N . CYS A 1 301 ? 1.462 -5.867 -26.740 1.00 93.69 301 CYS A N 1
ATOM 2376 C CA . CYS A 1 301 ? 1.680 -5.427 -25.360 1.00 93.69 301 CYS A CA 1
ATOM 2377 C C . CYS A 1 301 ? 2.951 -4.576 -25.272 1.00 93.69 301 CYS A C 1
ATOM 2379 O O . CYS A 1 301 ? 4.015 -4.962 -25.752 1.00 93.69 301 CYS A O 1
ATOM 2381 N N . TYR A 1 302 ? 2.839 -3.427 -24.618 1.00 91.12 302 TYR A N 1
ATOM 2382 C CA . TYR A 1 302 ? 3.912 -2.472 -24.375 1.00 91.12 302 TYR A CA 1
ATOM 2383 C C . TYR A 1 302 ? 4.108 -2.291 -22.878 1.00 91.12 302 TYR A C 1
ATOM 2385 O O . TYR A 1 302 ? 3.131 -2.246 -22.133 1.00 91.12 302 TYR A O 1
ATOM 2393 N N . CYS A 1 303 ? 5.350 -2.120 -22.441 1.00 87.50 303 CYS A N 1
ATOM 2394 C CA . CYS A 1 303 ? 5.679 -1.831 -21.051 1.00 87.50 303 CYS A CA 1
ATOM 2395 C C . CYS A 1 303 ? 6.575 -0.594 -20.957 1.00 87.50 303 CYS A C 1
ATOM 2397 O O . CYS A 1 303 ? 7.359 -0.312 -21.867 1.00 87.50 303 CYS A O 1
ATOM 2399 N N . SER A 1 304 ? 6.443 0.155 -19.862 1.00 79.25 304 SER A N 1
ATOM 2400 C CA . SER A 1 304 ? 7.198 1.389 -19.634 1.00 79.25 304 SER A CA 1
ATOM 2401 C C . SER A 1 304 ? 7.327 1.711 -18.146 1.00 79.25 304 SER A C 1
ATOM 2403 O O . SER A 1 304 ? 6.481 1.342 -17.331 1.00 79.25 304 SER A O 1
ATOM 2405 N N . SER A 1 305 ? 8.408 2.394 -17.792 1.00 75.25 305 SER A N 1
ATOM 2406 C CA . SER A 1 305 ? 8.662 3.009 -16.488 1.00 75.25 305 SER A CA 1
ATOM 2407 C C . SER A 1 305 ? 8.412 4.519 -16.538 1.00 75.25 305 SER A C 1
ATOM 2409 O O . SER A 1 305 ? 8.197 5.142 -15.500 1.00 75.25 305 SER A O 1
ATOM 2411 N N . MET A 1 306 ? 8.426 5.117 -17.734 1.00 65.69 306 MET A N 1
ATOM 2412 C CA . MET A 1 306 ? 8.085 6.523 -17.940 1.00 65.69 306 MET A CA 1
ATOM 2413 C C . MET A 1 306 ? 6.576 6.775 -17.767 1.00 65.69 306 MET A C 1
ATOM 2415 O O . MET A 1 306 ? 5.758 5.974 -18.224 1.00 65.69 306 MET A O 1
ATOM 2419 N N . PRO A 1 307 ? 6.177 7.901 -17.146 1.00 60.22 307 PRO A N 1
ATOM 2420 C CA . PRO A 1 307 ? 4.774 8.271 -17.024 1.00 60.22 307 PRO A CA 1
ATOM 2421 C C . PRO A 1 307 ? 4.146 8.600 -18.380 1.00 60.22 307 PRO A C 1
ATOM 2423 O O . PRO A 1 307 ? 4.758 9.247 -19.231 1.00 60.22 307 PRO A O 1
ATOM 2426 N N . VAL A 1 308 ? 2.890 8.189 -18.559 1.00 66.12 308 VAL A N 1
ATOM 2427 C CA . VAL A 1 308 ? 2.102 8.527 -19.748 1.00 66.12 308 VAL A CA 1
ATOM 2428 C C . VAL A 1 308 ? 1.750 10.021 -19.777 1.00 66.12 308 VAL A C 1
ATOM 2430 O O . VAL A 1 308 ? 1.338 10.610 -18.779 1.00 66.12 308 VAL A O 1
ATOM 2433 N N . ASP A 1 309 ? 1.889 10.635 -20.952 1.00 65.75 309 ASP A N 1
ATOM 2434 C CA . ASP A 1 309 ? 1.494 12.020 -21.207 1.00 65.75 309 ASP A CA 1
ATOM 2435 C C . ASP A 1 309 ? -0.039 12.156 -21.241 1.00 65.75 309 ASP A C 1
ATOM 2437 O O . ASP A 1 309 ? -0.694 11.835 -22.240 1.00 65.75 309 ASP A O 1
ATOM 2441 N N . MET A 1 310 ? -0.613 12.663 -20.145 1.00 62.94 310 MET A N 1
ATOM 2442 C CA . MET A 1 310 ? -2.060 12.857 -20.006 1.00 62.94 310 MET A CA 1
ATOM 2443 C C . MET A 1 310 ? -2.658 13.845 -21.017 1.00 62.94 310 MET A C 1
ATOM 2445 O O . MET A 1 310 ? -3.856 13.770 -21.289 1.00 62.94 310 MET A O 1
ATOM 2449 N N . THR A 1 311 ? -1.859 14.711 -21.657 1.00 59.12 311 THR A N 1
ATOM 2450 C CA . THR A 1 311 ? -2.367 15.607 -22.715 1.00 59.12 311 THR A CA 1
ATOM 2451 C C . THR A 1 311 ? -2.779 14.853 -23.985 1.00 59.12 311 THR A C 1
ATOM 2453 O O . THR A 1 311 ? -3.517 15.392 -24.812 1.00 59.12 311 THR A O 1
ATOM 2456 N N . LYS A 1 312 ? -2.359 13.586 -24.128 1.00 69.12 312 LYS A N 1
ATOM 2457 C CA . LYS A 1 312 ? -2.701 12.701 -25.255 1.00 69.12 312 LYS A CA 1
ATOM 2458 C C . LYS A 1 312 ? -3.915 11.802 -25.000 1.00 69.12 312 LYS A C 1
ATOM 2460 O O . LYS A 1 312 ? -4.248 10.994 -25.873 1.00 69.12 312 LYS A O 1
ATOM 2465 N N . GLN A 1 313 ? -4.575 11.912 -23.844 1.00 77.44 313 GLN A N 1
ATOM 2466 C CA . GLN A 1 313 ? -5.804 11.162 -23.569 1.00 77.44 313 GLN A CA 1
ATOM 2467 C C . GLN A 1 313 ? -6.918 11.554 -24.559 1.00 77.44 313 GLN A C 1
ATOM 2469 O O . GLN A 1 313 ? -7.011 12.696 -25.013 1.00 77.44 313 GLN A O 1
ATOM 2474 N N . THR A 1 314 ? -7.756 10.595 -24.946 1.00 79.12 314 THR A N 1
ATOM 2475 C CA . THR A 1 314 ? -8.787 10.766 -25.980 1.00 79.12 314 THR A CA 1
ATOM 2476 C C . THR A 1 314 ? -10.064 9.986 -25.631 1.00 79.12 314 THR A C 1
ATOM 2478 O O . THR A 1 314 ? -10.152 9.401 -24.556 1.00 79.12 314 THR A O 1
ATOM 2481 N N . ASP A 1 315 ? -11.093 10.010 -26.488 1.00 79.00 315 ASP A N 1
ATOM 2482 C CA . ASP A 1 315 ? -12.349 9.290 -26.213 1.00 79.00 315 ASP A CA 1
ATOM 2483 C C . ASP A 1 315 ? -12.097 7.769 -26.208 1.00 79.00 315 ASP A C 1
ATOM 2485 O O . ASP A 1 315 ? -11.606 7.205 -27.194 1.00 79.00 315 ASP A O 1
ATOM 2489 N N . GLU A 1 316 ? -12.472 7.115 -25.105 1.00 80.94 316 GLU A N 1
ATOM 2490 C CA . GLU A 1 316 ? -12.413 5.664 -24.881 1.00 80.94 316 GLU A CA 1
ATOM 2491 C C . GLU A 1 316 ? -13.047 4.855 -26.023 1.00 80.94 316 GLU A C 1
ATOM 2493 O O . GLU A 1 316 ? -12.568 3.774 -26.367 1.00 80.94 316 GLU A O 1
ATOM 2498 N N . LYS A 1 317 ? -14.062 5.410 -26.704 1.00 84.06 317 LYS A N 1
ATOM 2499 C CA . LYS A 1 317 ? -14.685 4.810 -27.900 1.00 84.06 317 LYS A CA 1
ATOM 2500 C C . LYS A 1 317 ? -13.703 4.584 -29.056 1.00 84.06 317 LYS A C 1
ATOM 2502 O O . LYS A 1 317 ? -14.033 3.848 -29.982 1.00 84.06 317 LYS A O 1
ATOM 2507 N N . THR A 1 318 ? -12.522 5.207 -29.031 1.00 84.94 318 THR A N 1
ATOM 2508 C CA . THR A 1 318 ? -11.461 4.996 -30.029 1.00 84.94 318 THR A CA 1
ATOM 2509 C C . THR A 1 318 ? -10.492 3.863 -29.664 1.00 84.94 318 THR A C 1
ATOM 2511 O O . THR A 1 318 ? -9.823 3.344 -30.555 1.00 84.94 318 THR A O 1
ATOM 2514 N N . CYS A 1 319 ? -10.475 3.399 -28.409 1.00 91.25 319 CYS A N 1
ATOM 2515 C CA . CYS A 1 319 ? -9.785 2.176 -27.981 1.00 91.25 319 CYS A CA 1
ATOM 2516 C C . CYS A 1 319 ? -10.750 0.975 -27.965 1.00 91.25 319 CYS A C 1
ATOM 2518 O O . CYS A 1 319 ? -10.922 0.291 -26.956 1.00 91.25 319 CYS A O 1
ATOM 2520 N N . ASN A 1 320 ? -11.439 0.743 -29.085 1.00 91.38 320 ASN A N 1
ATOM 2521 C CA . ASN A 1 320 ? -12.557 -0.198 -29.186 1.00 91.38 320 ASN A CA 1
ATOM 2522 C C . ASN A 1 320 ? -12.196 -1.597 -29.724 1.00 91.38 320 ASN A C 1
ATOM 2524 O O . ASN A 1 320 ? -13.085 -2.457 -29.792 1.00 91.38 320 ASN A O 1
ATOM 2528 N N . MET A 1 321 ? -10.934 -1.851 -30.083 1.00 92.81 321 MET A N 1
ATOM 2529 C CA . MET A 1 321 ? -10.508 -3.106 -30.707 1.00 92.81 321 MET A CA 1
ATOM 2530 C C . MET A 1 321 ? -10.541 -4.271 -29.696 1.00 92.81 321 MET A C 1
ATOM 2532 O O . MET A 1 321 ? -10.065 -4.102 -28.570 1.00 92.81 321 MET A O 1
ATOM 2536 N N . PRO A 1 322 ? -11.116 -5.439 -30.046 1.00 94.50 322 PRO A N 1
ATOM 2537 C CA . PRO A 1 322 ? -11.147 -6.598 -29.154 1.00 94.50 322 PRO A CA 1
ATOM 2538 C C . PRO A 1 322 ? -9.741 -7.155 -28.888 1.00 94.50 322 PRO A C 1
ATOM 2540 O O . PRO A 1 322 ? -8.870 -7.104 -29.756 1.00 94.50 322 PRO A O 1
ATOM 2543 N N . CYS A 1 323 ? -9.524 -7.703 -27.694 1.00 96.19 323 CYS A N 1
ATOM 2544 C CA . CYS A 1 323 ? -8.296 -8.419 -27.351 1.00 96.19 323 CYS A CA 1
ATOM 2545 C C . CYS A 1 323 ? -8.276 -9.835 -27.954 1.00 96.19 323 CYS A C 1
ATOM 2547 O O . CYS A 1 323 ? -9.305 -10.506 -28.005 1.00 96.19 323 CYS A O 1
ATOM 2549 N N . ALA A 1 324 ? -7.102 -10.320 -28.368 1.00 94.31 324 ALA A N 1
ATOM 2550 C CA . ALA A 1 324 ? -6.969 -11.636 -29.000 1.00 94.31 324 ALA A CA 1
ATOM 2551 C C . ALA A 1 324 ? -7.189 -12.822 -28.038 1.00 94.31 324 ALA A C 1
ATOM 2553 O O . ALA A 1 324 ? -7.651 -13.875 -28.470 1.00 94.31 324 ALA A O 1
ATOM 2554 N N . GLY A 1 325 ? -6.898 -12.656 -26.742 1.00 89.94 325 GLY A N 1
ATOM 2555 C CA . GLY A 1 325 ? -7.173 -13.660 -25.707 1.00 89.94 325 GLY A CA 1
ATOM 2556 C C . GLY A 1 325 ? -8.581 -13.602 -25.106 1.00 89.94 325 GLY A C 1
ATOM 2557 O O . GLY A 1 325 ? -9.003 -14.571 -24.482 1.00 89.94 325 GLY A O 1
ATOM 2558 N N . ASP A 1 326 ? -9.305 -12.491 -25.278 1.00 94.00 326 ASP A N 1
ATOM 2559 C CA . ASP A 1 326 ? -10.697 -12.326 -24.840 1.00 94.00 326 ASP A CA 1
ATOM 2560 C C . ASP A 1 326 ? -11.376 -11.199 -25.638 1.00 94.00 326 ASP A C 1
ATOM 2562 O O . ASP A 1 326 ? -11.139 -10.011 -25.402 1.00 94.00 326 ASP A O 1
ATOM 2566 N N . ALA A 1 327 ? -12.266 -11.567 -26.561 1.00 92.19 327 ALA A N 1
ATOM 2567 C CA . ALA A 1 327 ? -12.945 -10.615 -27.437 1.00 92.19 327 ALA A CA 1
ATOM 2568 C C . ALA A 1 327 ? -13.924 -9.663 -26.712 1.00 92.19 327 ALA A C 1
ATOM 2570 O O . ALA A 1 327 ? -14.342 -8.662 -27.302 1.00 92.19 327 ALA A O 1
ATOM 2571 N N . SER A 1 328 ? -14.281 -9.934 -25.449 1.00 87.50 328 SER A N 1
ATOM 2572 C CA . SER A 1 328 ? -15.069 -9.008 -24.622 1.00 87.50 328 SER A CA 1
ATOM 2573 C C . SER A 1 328 ? -14.242 -7.812 -24.124 1.00 87.50 328 SER A C 1
ATOM 2575 O O . SER A 1 328 ? -14.789 -6.734 -23.879 1.00 87.50 328 SER A O 1
ATOM 2577 N N . GLN A 1 329 ? -12.917 -7.972 -24.028 1.00 90.94 329 GLN A N 1
ATOM 2578 C CA . GLN A 1 329 ? -11.983 -6.976 -23.499 1.00 90.94 329 GLN A CA 1
ATOM 2579 C C . GLN A 1 329 ? -11.417 -6.075 -24.609 1.00 90.94 329 GLN A C 1
ATOM 2581 O O . GLN A 1 329 ? -11.462 -6.411 -25.794 1.00 90.94 329 GLN A O 1
ATOM 2586 N N . LYS A 1 330 ? -10.894 -4.897 -24.235 1.00 95.06 330 LYS A N 1
ATOM 2587 C CA . LYS A 1 330 ? -10.474 -3.842 -25.176 1.00 95.06 330 LYS A CA 1
ATOM 2588 C C . LYS A 1 330 ? -8.967 -3.592 -25.178 1.00 95.06 330 LYS A C 1
ATOM 2590 O O . LYS A 1 330 ? -8.417 -3.051 -24.219 1.00 95.06 330 LYS A O 1
ATOM 2595 N N . CYS A 1 331 ? -8.316 -3.919 -26.292 1.00 93.81 331 CYS A N 1
ATOM 2596 C CA . CYS A 1 331 ? -6.868 -3.826 -26.484 1.00 93.81 331 CYS A CA 1
ATOM 2597 C C . CYS A 1 331 ? -6.496 -2.699 -27.461 1.00 93.81 331 CYS A C 1
ATOM 2599 O O . CYS A 1 331 ? -5.909 -2.931 -28.520 1.00 93.81 331 CYS A O 1
ATOM 2601 N N . GLY A 1 332 ? -6.863 -1.467 -27.091 1.00 90.81 332 GLY A N 1
ATOM 2602 C CA . GLY A 1 332 ? -6.522 -0.254 -27.832 1.00 90.81 332 GLY A CA 1
ATOM 2603 C C . GLY A 1 332 ? -7.233 -0.149 -29.184 1.00 90.81 332 GLY A C 1
ATOM 2604 O O . GLY A 1 332 ? -8.415 -0.470 -29.315 1.00 90.81 332 GLY A O 1
ATOM 2605 N N . GLY A 1 333 ? -6.517 0.344 -30.192 1.00 85.56 333 GLY A N 1
ATOM 2606 C CA . GLY A 1 333 ? -7.009 0.509 -31.561 1.00 85.56 333 GLY A CA 1
ATOM 2607 C C . GLY A 1 333 ? -5.947 1.114 -32.482 1.00 85.56 333 GLY A C 1
ATOM 2608 O O . GLY A 1 333 ? -4.788 1.263 -32.097 1.00 85.56 333 GLY A O 1
ATOM 2609 N N . THR A 1 334 ? -6.322 1.488 -33.705 1.00 85.31 334 THR A N 1
ATOM 2610 C CA . THR A 1 334 ? -5.381 2.041 -34.697 1.00 85.31 334 THR A CA 1
ATOM 2611 C C . THR A 1 334 ? -4.795 3.378 -34.225 1.00 85.31 334 THR A C 1
ATOM 2613 O O . THR A 1 334 ? -5.506 4.382 -34.149 1.00 85.31 334 THR A O 1
ATOM 2616 N N . LEU A 1 335 ? -3.495 3.393 -33.896 1.00 81.44 335 LEU A N 1
ATOM 2617 C CA . LEU A 1 335 ? -2.814 4.506 -33.208 1.00 81.44 335 LEU A CA 1
ATOM 2618 C C . LEU A 1 335 ? -3.530 4.924 -31.907 1.00 81.44 335 LEU A C 1
ATOM 2620 O O . LEU A 1 335 ? -3.676 6.116 -31.603 1.00 81.44 335 LEU A O 1
ATOM 2624 N N . ARG A 1 336 ? -4.037 3.934 -31.163 1.00 89.25 336 ARG A N 1
ATOM 2625 C CA . ARG A 1 336 ? -4.700 4.093 -29.865 1.00 89.25 336 ARG A CA 1
ATOM 2626 C C . ARG A 1 336 ? -4.193 3.056 -28.873 1.00 89.25 336 ARG A C 1
ATOM 2628 O O . ARG A 1 336 ? -4.176 1.867 -29.182 1.00 89.25 336 ARG A O 1
ATOM 2635 N N . LEU A 1 337 ? -3.774 3.514 -27.700 1.00 91.12 337 LEU A N 1
ATOM 2636 C CA . LEU A 1 337 ? -3.185 2.691 -26.646 1.00 91.12 337 LEU A CA 1
ATOM 2637 C C . LEU A 1 337 ? -4.086 2.756 -25.407 1.00 91.12 337 LEU A C 1
ATOM 2639 O O . LEU A 1 337 ? -4.316 3.847 -24.888 1.00 91.12 337 LEU A O 1
ATOM 2643 N N . ASN A 1 338 ? -4.585 1.612 -24.930 1.00 92.88 338 ASN A N 1
ATOM 2644 C CA . ASN A 1 338 ? -5.201 1.536 -23.601 1.00 92.88 338 ASN A CA 1
ATOM 2645 C C . ASN A 1 338 ? -4.090 1.327 -22.571 1.00 92.88 338 ASN A C 1
ATOM 2647 O O . ASN A 1 338 ? -3.363 0.337 -22.668 1.00 92.88 338 ASN A O 1
ATOM 2651 N N . VAL A 1 339 ? -3.958 2.237 -21.605 1.00 91.56 339 VAL A N 1
ATOM 2652 C CA . VAL A 1 339 ? -2.866 2.234 -20.615 1.00 91.56 339 VAL A CA 1
ATOM 2653 C C . VAL A 1 339 ? -3.363 1.797 -19.238 1.00 91.56 339 VAL A C 1
ATOM 2655 O O . VAL A 1 339 ? -4.433 2.212 -18.793 1.00 91.56 339 VAL A O 1
ATOM 2658 N N . TYR A 1 340 ? -2.563 0.987 -18.546 1.00 90.00 340 TYR A N 1
ATOM 2659 C CA . TYR A 1 340 ? -2.858 0.406 -17.240 1.00 90.00 340 TYR A CA 1
ATOM 2660 C C . TYR A 1 340 ? -1.652 0.491 -16.297 1.00 90.00 340 TYR A C 1
ATOM 2662 O O . TYR A 1 340 ? -0.507 0.336 -16.725 1.00 90.00 340 TYR A O 1
ATOM 2670 N N . ALA A 1 341 ? -1.905 0.668 -15.001 1.00 81.75 341 ALA A N 1
ATOM 2671 C CA . ALA A 1 341 ? -0.886 0.539 -13.964 1.00 81.75 341 ALA A CA 1
ATOM 2672 C C . ALA A 1 341 ? -0.578 -0.942 -13.691 1.00 81.75 341 ALA A C 1
ATOM 2674 O O . ALA A 1 341 ? -1.480 -1.780 -13.607 1.00 81.75 341 ALA A O 1
ATOM 2675 N N . THR A 1 342 ? 0.695 -1.284 -13.499 1.00 80.81 342 THR A N 1
ATOM 2676 C CA . THR A 1 342 ? 1.123 -2.661 -13.182 1.00 80.81 342 THR A CA 1
ATOM 2677 C C . THR A 1 342 ? 1.123 -2.961 -11.682 1.00 80.81 342 THR A C 1
ATOM 2679 O O . THR A 1 342 ? 1.306 -4.113 -11.283 1.00 80.81 342 THR A O 1
ATOM 2682 N N . GLY A 1 343 ? 0.950 -1.934 -10.842 1.00 70.25 343 GLY A N 1
ATOM 2683 C CA . GLY A 1 343 ? 1.151 -2.007 -9.393 1.00 70.25 343 GLY A CA 1
ATOM 2684 C C . GLY A 1 343 ? 2.609 -2.249 -8.978 1.00 70.25 343 GLY A C 1
ATOM 2685 O O . GLY A 1 343 ? 2.861 -2.538 -7.809 1.00 70.25 343 GLY A O 1
ATOM 2686 N N . HIS A 1 344 ? 3.566 -2.170 -9.911 1.00 68.38 344 HIS A N 1
ATOM 2687 C CA . HIS A 1 344 ? 4.988 -2.191 -9.592 1.00 68.38 344 HIS A CA 1
ATOM 2688 C C . HIS A 1 344 ? 5.407 -0.812 -9.074 1.00 68.38 344 HIS A C 1
ATOM 2690 O O . HIS A 1 344 ? 5.341 0.175 -9.805 1.00 68.38 344 HIS A O 1
ATOM 2696 N N . LYS A 1 345 ? 5.838 -0.740 -7.813 1.00 52.47 345 LYS A N 1
ATOM 2697 C CA . LYS A 1 345 ? 6.335 0.503 -7.217 1.00 52.47 345 LYS A CA 1
ATOM 2698 C C . LYS A 1 345 ? 7.722 0.819 -7.760 1.00 52.47 345 LYS A C 1
ATOM 2700 O O . LYS A 1 345 ? 8.599 -0.040 -7.701 1.00 52.47 345 LYS A O 1
ATOM 2705 N N . GLN A 1 346 ? 7.957 2.052 -8.199 1.00 49.31 346 GLN A N 1
ATOM 2706 C CA . GLN A 1 346 ? 9.322 2.569 -8.240 1.00 49.31 346 GLN A CA 1
ATOM 2707 C C . GLN A 1 346 ? 9.792 2.801 -6.800 1.00 49.31 346 GLN A C 1
ATOM 2709 O O . GLN A 1 346 ? 9.246 3.639 -6.078 1.00 49.31 346 GLN A O 1
ATOM 2714 N N . GLU A 1 347 ? 10.784 2.032 -6.354 1.00 38.72 347 GLU A N 1
ATOM 2715 C CA . GLU A 1 347 ? 11.484 2.345 -5.111 1.00 38.72 347 GLU A CA 1
ATOM 2716 C C . GLU A 1 347 ? 12.322 3.612 -5.314 1.00 38.72 347 GLU A C 1
ATOM 2718 O O . GLU A 1 347 ? 12.980 3.780 -6.343 1.00 38.72 347 GLU A O 1
ATOM 2723 N N . LYS A 1 348 ? 12.300 4.524 -4.335 1.00 33.97 348 LYS A N 1
ATOM 2724 C CA . LYS A 1 348 ? 13.149 5.719 -4.360 1.00 33.97 348 LYS A CA 1
ATOM 2725 C C . LYS A 1 348 ? 14.605 5.317 -4.127 1.00 33.97 348 LYS A C 1
ATOM 2727 O O . LYS A 1 348 ? 15.049 5.253 -2.984 1.00 33.97 348 LYS A O 1
ATOM 2732 N N . ALA A 1 349 ? 15.327 5.069 -5.214 1.00 31.83 349 ALA A N 1
ATOM 2733 C CA . ALA A 1 349 ? 16.779 4.988 -5.198 1.00 31.83 349 ALA A CA 1
ATOM 2734 C C . ALA A 1 349 ? 17.397 6.322 -4.741 1.00 31.83 349 ALA A C 1
ATOM 2736 O O . ALA A 1 349 ? 16.840 7.396 -4.985 1.00 31.83 349 ALA A O 1
ATOM 2737 N N . GLU A 1 350 ? 18.569 6.249 -4.109 1.00 33.06 350 GLU A N 1
ATOM 2738 C CA . GLU A 1 350 ? 19.430 7.418 -3.906 1.00 33.06 350 GLU A CA 1
ATOM 2739 C C . GLU A 1 350 ? 19.878 7.994 -5.263 1.00 33.06 350 GLU A C 1
ATOM 2741 O O . GLU A 1 350 ? 19.932 7.281 -6.273 1.00 33.06 350 GLU A O 1
ATOM 2746 N N . GLU A 1 351 ? 20.151 9.302 -5.295 1.00 40.88 351 GLU A N 1
ATOM 2747 C CA . GLU A 1 351 ? 20.185 10.101 -6.526 1.00 40.88 351 GLU A CA 1
ATOM 2748 C C . GLU A 1 351 ? 21.143 9.551 -7.595 1.00 40.88 351 GLU A C 1
ATOM 2750 O O . GLU A 1 351 ? 22.360 9.730 -7.565 1.00 40.88 351 GLU A O 1
ATOM 2755 N N . SER A 1 352 ? 20.552 8.903 -8.595 1.00 44.59 352 SER A N 1
ATOM 2756 C CA . SER A 1 352 ? 21.219 8.424 -9.799 1.00 44.59 352 SER A CA 1
ATOM 2757 C C . SER A 1 352 ? 20.258 8.607 -10.982 1.00 44.59 352 SER A C 1
ATOM 2759 O O . SER A 1 352 ? 19.156 8.056 -10.965 1.00 44.59 352 SER A O 1
ATOM 2761 N N . PRO A 1 353 ? 20.601 9.425 -11.996 1.00 43.31 353 PRO A N 1
ATOM 2762 C CA . PRO A 1 353 ? 19.679 9.687 -13.097 1.00 43.31 353 PRO A CA 1
ATOM 2763 C C . PRO A 1 353 ? 19.462 8.443 -13.978 1.00 43.31 353 PRO A C 1
ATOM 2765 O O . PRO A 1 353 ? 20.390 7.642 -14.142 1.00 43.31 353 PRO A O 1
ATOM 2768 N N . PRO A 1 354 ? 18.273 8.285 -14.591 1.00 43.66 354 PRO A N 1
ATOM 2769 C CA . PRO A 1 354 ? 17.958 7.120 -15.414 1.00 43.66 354 PRO A CA 1
ATOM 2770 C C . PRO A 1 354 ? 18.843 7.025 -16.667 1.00 43.66 354 PRO A C 1
ATOM 2772 O O . PRO A 1 354 ? 19.455 8.000 -17.105 1.00 43.66 354 PRO A O 1
ATOM 2775 N N . SER A 1 355 ? 18.907 5.833 -17.268 1.00 46.16 355 SER A N 1
ATOM 2776 C CA . SER A 1 355 ? 19.745 5.590 -18.449 1.00 46.16 355 SER A CA 1
ATOM 2777 C C . SER A 1 355 ? 19.384 6.526 -19.606 1.00 46.16 355 SER A C 1
ATOM 2779 O O . SER A 1 355 ? 18.226 6.631 -20.004 1.00 46.16 355 SER A O 1
ATOM 2781 N N . GLY A 1 356 ? 20.383 7.231 -20.138 1.00 52.06 356 GLY A N 1
ATOM 2782 C CA . GLY A 1 356 ? 20.209 8.231 -21.189 1.00 52.06 356 GLY A CA 1
ATOM 2783 C C . GLY A 1 356 ? 19.733 9.605 -20.717 1.00 52.06 356 GLY A C 1
ATOM 2784 O O . GLY A 1 356 ? 19.572 10.494 -21.555 1.00 52.06 356 GLY A O 1
ATOM 2785 N N . PHE A 1 357 ? 19.567 9.827 -19.410 1.00 67.00 357 PHE A N 1
ATOM 2786 C CA . PHE A 1 357 ? 19.327 11.159 -18.860 1.00 67.00 357 PHE A CA 1
ATOM 2787 C C . PHE A 1 357 ? 20.512 12.082 -19.159 1.00 67.00 357 PHE A C 1
ATOM 2789 O O . PHE A 1 357 ? 21.670 11.741 -18.901 1.00 67.00 357 PHE A O 1
ATOM 2796 N N . HIS A 1 358 ? 20.222 13.261 -19.706 1.00 79.62 358 HIS A N 1
ATOM 2797 C CA . HIS A 1 358 ? 21.220 14.277 -20.027 1.00 79.62 358 HIS A CA 1
ATOM 2798 C C . HIS A 1 358 ? 21.616 15.044 -18.764 1.00 79.62 358 HIS A C 1
ATOM 2800 O O . HIS A 1 358 ? 20.783 15.666 -18.115 1.00 79.62 358 HIS A O 1
ATOM 2806 N N . LEU A 1 359 ? 22.898 14.984 -18.414 1.00 78.25 359 LEU A N 1
ATOM 2807 C CA . LEU A 1 359 ? 23.457 15.609 -17.213 1.00 78.25 359 LEU A CA 1
ATOM 2808 C C . LEU A 1 359 ? 23.965 17.037 -17.457 1.00 78.25 359 LEU A C 1
ATOM 2810 O O . LEU A 1 359 ? 24.266 17.739 -16.493 1.00 78.25 359 LEU A O 1
ATOM 2814 N N . GLY A 1 360 ? 24.040 17.470 -18.719 1.00 85.12 360 GLY A N 1
ATOM 2815 C CA . GLY A 1 360 ? 24.480 18.803 -19.136 1.00 85.12 360 GLY A CA 1
ATOM 2816 C C . GLY A 1 360 ? 25.808 18.811 -19.899 1.00 85.12 360 GLY A C 1
ATOM 2817 O O . GLY A 1 360 ? 26.462 17.783 -20.105 1.00 85.12 360 GLY A O 1
ATOM 2818 N N . CYS A 1 361 ? 26.212 20.005 -20.323 1.00 92.38 361 CYS A N 1
ATOM 2819 C CA . CYS A 1 361 ? 27.507 20.276 -20.937 1.00 92.38 361 CYS A CA 1
ATOM 2820 C C . CYS A 1 361 ? 28.596 20.564 -19.884 1.00 92.38 361 CYS A C 1
ATOM 2822 O O . CYS A 1 361 ? 28.431 21.446 -19.043 1.00 92.38 361 CYS A O 1
ATOM 2824 N N . PHE A 1 362 ? 29.741 19.878 -19.955 1.00 94.50 362 PHE A N 1
ATOM 2825 C CA . PHE A 1 362 ? 30.860 20.006 -19.007 1.00 94.50 362 PHE A CA 1
ATOM 2826 C C . PHE A 1 362 ? 32.171 20.429 -19.689 1.00 94.50 362 PHE A C 1
ATOM 2828 O O . PHE A 1 362 ? 32.436 20.099 -20.847 1.00 94.50 362 PHE A O 1
ATOM 2835 N N . LYS A 1 363 ? 33.022 21.158 -18.960 1.00 92.00 363 LYS A N 1
ATOM 2836 C CA . LYS A 1 363 ? 34.362 21.586 -19.394 1.00 92.00 363 LYS A CA 1
ATOM 2837 C C . LYS A 1 363 ? 35.391 20.461 -19.227 1.00 92.00 363 LYS A C 1
ATOM 2839 O O . LYS A 1 363 ? 35.623 19.976 -18.121 1.00 92.00 363 LYS A O 1
ATOM 2844 N N . GLU A 1 364 ? 36.040 20.104 -20.332 1.00 87.69 364 GLU A N 1
ATOM 2845 C CA . GLU A 1 364 ? 37.244 19.263 -20.349 1.00 87.69 364 GLU A CA 1
ATOM 2846 C C . GLU A 1 364 ? 38.470 20.055 -19.851 1.00 87.69 364 GLU A C 1
ATOM 2848 O O . GLU A 1 364 ? 38.512 21.284 -19.971 1.00 87.69 364 GLU A O 1
ATOM 2853 N N . ASN A 1 365 ? 39.464 19.354 -19.301 1.00 85.25 365 ASN A N 1
ATOM 2854 C CA . ASN A 1 365 ? 40.741 19.932 -18.874 1.00 85.25 365 ASN A CA 1
ATOM 2855 C C . ASN A 1 365 ? 41.482 20.581 -20.056 1.00 85.25 365 ASN A C 1
ATOM 2857 O O . ASN A 1 365 ? 41.430 20.096 -21.187 1.00 85.25 365 ASN A O 1
ATOM 2861 N N . SER A 1 366 ? 42.204 21.676 -19.805 1.00 80.81 366 SER A N 1
ATOM 2862 C CA . SER A 1 366 ? 42.947 22.382 -20.858 1.00 80.81 366 SER A CA 1
ATOM 2863 C C . SER A 1 366 ? 44.172 23.129 -20.328 1.00 80.81 366 SER A C 1
ATOM 2865 O O . SER A 1 366 ? 44.226 23.498 -19.154 1.00 80.81 366 SER A O 1
ATOM 2867 N N . GLY A 1 367 ? 45.175 23.328 -21.191 1.00 81.75 367 GLY A N 1
ATOM 2868 C CA . GLY A 1 367 ? 46.454 23.939 -20.814 1.00 81.75 367 GLY A CA 1
ATOM 2869 C C . GLY A 1 367 ? 47.093 23.231 -19.616 1.00 81.75 367 GLY A C 1
ATOM 2870 O O . GLY A 1 367 ? 47.105 22.002 -19.550 1.00 81.75 367 GLY A O 1
ATOM 2871 N N . LYS A 1 368 ? 47.537 24.011 -18.625 1.00 69.56 368 LYS A N 1
ATOM 2872 C CA . LYS A 1 368 ? 48.200 23.502 -17.414 1.00 69.56 368 LYS A CA 1
ATOM 2873 C C . LYS A 1 368 ? 47.362 22.511 -16.593 1.00 69.56 368 LYS A C 1
ATOM 2875 O O . LYS A 1 368 ? 47.945 21.668 -15.918 1.00 69.56 368 LYS A O 1
ATOM 2880 N N . GLU A 1 369 ? 46.025 22.551 -16.654 1.00 73.88 369 GLU A N 1
ATOM 2881 C CA . GLU A 1 369 ? 45.192 21.515 -16.011 1.00 73.88 369 GLU A CA 1
ATOM 2882 C C . GLU A 1 369 ? 45.329 20.160 -16.712 1.00 73.88 369 GLU A C 1
ATOM 2884 O O . GLU A 1 369 ? 45.360 19.126 -16.056 1.00 73.88 369 GLU A O 1
ATOM 2889 N N . PHE A 1 370 ? 45.428 20.146 -18.043 1.00 79.56 370 PHE A N 1
ATOM 2890 C CA . PHE A 1 370 ? 45.600 18.907 -18.801 1.00 79.56 370 PHE A CA 1
ATOM 2891 C C . PHE A 1 370 ? 46.998 18.310 -18.580 1.00 79.56 370 PHE A C 1
ATOM 2893 O O . PHE A 1 370 ? 47.132 17.105 -18.388 1.00 79.56 370 PHE A O 1
ATOM 2900 N N . GLU A 1 371 ? 48.022 19.165 -18.526 1.00 74.12 371 GLU A N 1
ATOM 2901 C CA . GLU A 1 371 ? 49.415 18.785 -18.242 1.00 74.12 371 GLU A CA 1
ATOM 2902 C C . GLU A 1 371 ? 49.607 18.180 -16.838 1.00 74.12 371 GLU A C 1
ATOM 2904 O O . GLU A 1 371 ? 50.510 17.370 -16.644 1.00 74.12 371 GLU A O 1
ATOM 2909 N N . THR A 1 372 ? 48.768 18.554 -15.862 1.00 70.44 372 THR A N 1
ATOM 2910 C CA . THR A 1 372 ? 48.898 18.128 -14.453 1.00 70.44 372 THR A CA 1
ATOM 2911 C C . THR A 1 372 ? 47.867 17.091 -13.999 1.00 70.44 372 THR A C 1
ATOM 2913 O O . THR A 1 372 ? 48.166 16.305 -13.103 1.00 70.44 372 THR A O 1
ATOM 2916 N N . LEU A 1 373 ? 46.670 17.063 -14.598 1.00 74.00 373 LEU A N 1
ATOM 2917 C CA . LEU A 1 373 ? 45.541 16.214 -14.180 1.00 74.00 373 LEU A CA 1
ATOM 2918 C C . LEU A 1 373 ? 45.001 15.303 -15.300 1.00 74.00 373 LEU A C 1
ATOM 2920 O O . LEU A 1 373 ? 44.024 14.584 -15.082 1.00 74.00 373 LEU A O 1
ATOM 2924 N N . GLY A 1 374 ? 45.593 15.326 -16.500 1.00 79.62 374 GLY A N 1
ATOM 2925 C CA . GLY A 1 374 ? 45.141 14.533 -17.648 1.00 79.62 374 GLY A CA 1
ATOM 2926 C C . GLY A 1 374 ? 43.765 14.967 -18.165 1.00 79.62 374 GLY A C 1
ATOM 2927 O O . GLY A 1 374 ? 43.434 16.153 -18.154 1.00 79.62 374 GLY A O 1
ATOM 2928 N N . ARG A 1 375 ? 42.939 14.015 -18.623 1.00 83.50 375 ARG A N 1
ATOM 2929 C CA . ARG A 1 375 ? 41.539 14.279 -19.011 1.00 83.50 375 ARG A CA 1
ATOM 2930 C C . ARG A 1 375 ? 40.594 14.264 -17.816 1.00 83.50 375 ARG A C 1
ATOM 2932 O O . ARG A 1 375 ? 40.762 13.505 -16.862 1.00 83.50 375 ARG A O 1
ATOM 2939 N N . TYR A 1 376 ? 39.532 15.056 -17.914 1.00 84.94 376 TYR A N 1
ATOM 2940 C CA . TYR A 1 376 ? 38.452 15.069 -16.942 1.00 84.94 376 TYR A CA 1
ATOM 2941 C C . TYR A 1 376 ? 37.700 13.729 -16.915 1.00 84.94 376 TYR A C 1
ATOM 2943 O O . TYR A 1 376 ? 37.400 13.253 -15.819 1.00 84.94 376 TYR A O 1
ATOM 2951 N N . PHE A 1 377 ? 37.492 13.099 -18.082 1.00 87.81 377 PHE A N 1
ATOM 2952 C CA . PHE A 1 377 ? 37.028 11.712 -18.257 1.00 87.81 377 PHE A CA 1
ATOM 2953 C C . PHE A 1 377 ? 38.216 10.833 -18.719 1.00 87.81 377 PHE A C 1
ATOM 2955 O O . PHE A 1 377 ? 38.517 10.822 -19.916 1.00 87.81 377 PHE A O 1
ATOM 2962 N N . PRO A 1 378 ? 38.935 10.144 -17.809 1.00 76.38 378 PRO A N 1
ATOM 2963 C CA . PRO A 1 378 ? 40.169 9.440 -18.162 1.00 76.38 378 PRO A CA 1
ATOM 2964 C C . PRO A 1 378 ? 39.988 7.942 -18.468 1.00 76.38 378 PRO A C 1
ATOM 2966 O O . PRO A 1 378 ? 40.844 7.379 -19.144 1.00 76.38 378 PRO A O 1
ATOM 2969 N N . ASP A 1 379 ? 38.922 7.297 -17.978 1.00 81.50 379 ASP A N 1
ATOM 2970 C CA . ASP A 1 379 ? 38.876 5.830 -17.852 1.00 81.50 379 ASP A CA 1
ATOM 2971 C C . ASP A 1 379 ? 38.846 5.077 -19.196 1.00 81.50 379 ASP A C 1
ATOM 2973 O O . ASP A 1 379 ? 39.544 4.076 -19.362 1.00 81.50 379 ASP A O 1
ATOM 2977 N N . PHE A 1 380 ? 38.025 5.520 -20.156 1.00 83.81 380 PHE A N 1
ATOM 2978 C CA . PHE A 1 380 ? 37.907 4.874 -21.467 1.00 83.81 380 PHE A CA 1
ATOM 2979 C C . PHE A 1 380 ? 37.468 5.854 -22.565 1.00 83.81 380 PHE A C 1
ATOM 2981 O O . PHE A 1 380 ? 36.640 6.735 -22.332 1.00 83.81 380 PHE A O 1
ATOM 2988 N N . ARG A 1 381 ? 37.985 5.659 -23.785 1.00 90.62 381 ARG A N 1
ATOM 2989 C CA . ARG A 1 381 ? 37.619 6.393 -25.008 1.00 90.62 381 ARG A CA 1
ATOM 2990 C C . ARG A 1 381 ? 37.420 5.416 -26.167 1.00 90.62 381 ARG A C 1
ATOM 2992 O O . ARG A 1 381 ? 38.205 4.481 -26.322 1.00 90.62 381 ARG A O 1
ATOM 2999 N N . ARG A 1 382 ? 36.445 5.690 -27.033 1.00 89.19 382 ARG A N 1
ATOM 3000 C CA . ARG A 1 382 ? 36.367 5.148 -28.396 1.00 89.19 382 ARG A CA 1
ATOM 3001 C C . ARG A 1 382 ? 35.730 6.169 -29.333 1.00 89.19 382 ARG A C 1
ATOM 3003 O O . ARG A 1 382 ? 34.745 6.799 -28.967 1.00 89.19 382 ARG A O 1
ATOM 3010 N N . ASP A 1 383 ? 36.246 6.269 -30.549 1.00 92.25 383 ASP A N 1
ATOM 3011 C CA . ASP A 1 383 ? 35.697 7.167 -31.565 1.00 92.25 383 ASP A CA 1
ATOM 3012 C C . ASP A 1 383 ? 34.820 6.389 -32.558 1.00 92.25 383 ASP A C 1
ATOM 3014 O O . ASP A 1 383 ? 34.980 5.172 -32.717 1.00 92.25 383 ASP A O 1
ATOM 3018 N N . PHE A 1 384 ? 33.869 7.078 -33.193 1.00 88.44 384 PHE A N 1
ATOM 3019 C CA . PHE A 1 384 ? 32.937 6.493 -34.159 1.00 88.44 384 PHE A CA 1
ATOM 3020 C C . PHE A 1 384 ? 32.573 7.481 -35.273 1.00 88.44 384 PHE A C 1
ATOM 3022 O O . PHE A 1 384 ? 32.102 8.586 -34.996 1.00 88.44 384 PHE A O 1
ATOM 3029 N N . ASP A 1 385 ? 32.682 7.035 -36.524 1.00 89.62 385 ASP A N 1
ATOM 3030 C CA . ASP A 1 385 ? 32.290 7.804 -37.716 1.00 89.62 385 ASP A CA 1
ATOM 3031 C C . ASP A 1 385 ? 30.770 8.043 -37.801 1.00 89.62 385 ASP A C 1
ATOM 3033 O O . ASP A 1 385 ? 30.310 8.970 -38.460 1.00 89.62 385 ASP A O 1
ATOM 3037 N N . ASP A 1 386 ? 29.988 7.222 -37.096 1.00 89.00 386 ASP A N 1
ATOM 3038 C CA . ASP A 1 386 ? 28.527 7.240 -36.988 1.00 89.00 386 ASP A CA 1
ATOM 3039 C C . ASP A 1 386 ? 28.061 7.448 -35.529 1.00 89.00 386 ASP A C 1
ATOM 3041 O O . ASP A 1 386 ? 27.070 6.864 -35.073 1.00 89.00 386 ASP A O 1
ATOM 3045 N N . LEU A 1 387 ? 28.796 8.260 -34.753 1.00 92.19 387 LEU A N 1
ATOM 3046 C CA . LEU A 1 387 ? 28.489 8.487 -33.339 1.00 92.19 387 LEU A CA 1
ATOM 3047 C C . LEU A 1 387 ? 27.071 9.046 -33.131 1.00 92.19 387 LEU A C 1
ATOM 3049 O O . LEU A 1 387 ? 26.625 9.950 -33.836 1.00 92.19 387 LEU A O 1
ATOM 3053 N N . THR A 1 388 ? 26.394 8.541 -32.097 1.00 89.31 388 THR A N 1
ATOM 3054 C CA . THR A 1 388 ? 25.159 9.085 -31.512 1.00 89.31 388 THR A CA 1
ATOM 3055 C C . THR A 1 388 ? 25.222 8.974 -29.982 1.00 89.31 388 THR A C 1
ATOM 3057 O O . THR A 1 388 ? 25.976 8.136 -29.470 1.00 89.31 388 THR A O 1
ATOM 3060 N N . PRO A 1 389 ? 24.405 9.730 -29.215 1.00 82.00 389 PRO A N 1
ATOM 3061 C CA . PRO A 1 389 ? 24.368 9.606 -27.757 1.00 82.00 389 PRO A CA 1
ATOM 3062 C C . PRO A 1 389 ? 24.027 8.183 -27.315 1.00 82.00 389 PRO A C 1
ATOM 3064 O O . PRO A 1 389 ? 24.712 7.638 -26.456 1.00 82.00 389 PRO A O 1
ATOM 3067 N N . LYS A 1 390 ? 23.051 7.538 -27.975 1.00 79.12 390 LYS A N 1
ATOM 3068 C CA . LYS A 1 390 ? 22.668 6.140 -27.722 1.00 79.12 390 LYS A CA 1
ATOM 3069 C C . LYS A 1 390 ? 23.843 5.176 -27.917 1.00 79.12 390 LYS A C 1
ATOM 3071 O O . LYS A 1 390 ? 24.077 4.332 -27.060 1.00 79.12 390 LYS A O 1
ATOM 3076 N N . ARG A 1 391 ? 24.618 5.324 -28.998 1.00 82.31 391 ARG A N 1
ATOM 3077 C CA . ARG A 1 391 ? 25.778 4.461 -29.285 1.00 82.31 391 ARG A CA 1
ATOM 3078 C C . ARG A 1 391 ? 26.884 4.599 -28.234 1.00 82.31 391 ARG A C 1
ATOM 3080 O O . ARG A 1 391 ? 27.474 3.594 -27.844 1.00 82.31 391 ARG A O 1
ATOM 3087 N N . CYS A 1 392 ? 27.126 5.815 -27.739 1.00 88.19 392 CYS A N 1
ATOM 3088 C CA . CYS A 1 392 ? 28.068 6.045 -26.641 1.00 88.19 392 CYS A CA 1
ATOM 3089 C C . CYS A 1 392 ? 27.549 5.487 -25.306 1.00 88.19 392 CYS A C 1
ATOM 3091 O O . CYS A 1 392 ? 28.262 4.772 -24.608 1.00 88.19 392 CYS A O 1
ATOM 3093 N N . LEU A 1 393 ? 26.278 5.747 -24.988 1.00 79.69 393 LEU A N 1
ATOM 3094 C CA . LEU A 1 393 ? 25.603 5.233 -23.796 1.00 79.69 393 LEU A CA 1
ATOM 3095 C C . LEU A 1 393 ? 25.644 3.707 -23.720 1.00 79.69 393 LEU A C 1
ATOM 3097 O O . LEU A 1 393 ? 26.073 3.170 -22.703 1.00 79.69 393 LEU A O 1
ATOM 3101 N N . GLU A 1 394 ? 25.273 3.007 -24.795 1.00 70.69 394 GLU A N 1
ATOM 3102 C CA . GLU A 1 394 ? 25.326 1.543 -24.844 1.00 70.69 394 GLU A CA 1
ATOM 3103 C C . GLU A 1 394 ? 26.751 1.003 -24.670 1.00 70.69 394 GLU A C 1
ATOM 3105 O O . GLU A 1 394 ? 26.937 -0.009 -23.997 1.00 70.69 394 GLU A O 1
ATOM 3110 N N . LEU A 1 395 ? 27.763 1.670 -25.234 1.00 78.88 395 LEU A N 1
ATOM 3111 C CA . LEU A 1 395 ? 29.164 1.285 -25.060 1.00 78.88 395 LEU A CA 1
ATOM 3112 C C . LEU A 1 395 ? 29.616 1.415 -23.600 1.00 78.88 395 LEU A C 1
ATOM 3114 O O . LEU A 1 395 ? 30.227 0.488 -23.069 1.00 78.88 395 LEU A O 1
ATOM 3118 N N . CYS A 1 396 ? 29.322 2.548 -22.961 1.00 79.50 396 CYS A N 1
ATOM 3119 C CA . CYS A 1 396 ? 29.709 2.811 -21.577 1.00 79.50 396 CYS A CA 1
ATOM 3120 C C . CYS A 1 396 ? 28.932 1.927 -20.589 1.00 79.50 396 CYS A C 1
ATOM 3122 O O . CYS A 1 396 ? 29.520 1.380 -19.657 1.00 79.50 396 CYS A O 1
ATOM 3124 N N . PHE A 1 397 ? 27.640 1.705 -20.846 1.00 67.38 397 PHE A N 1
ATOM 3125 C CA . PHE A 1 397 ? 26.778 0.804 -20.081 1.00 67.38 397 PHE A CA 1
ATOM 3126 C C . PHE A 1 397 ? 27.273 -0.650 -20.139 1.00 67.38 397 PHE A C 1
ATOM 3128 O O . PHE A 1 397 ? 27.535 -1.256 -19.103 1.00 67.38 397 PHE A O 1
ATOM 3135 N N . ARG A 1 398 ? 27.525 -1.193 -21.342 1.00 56.59 398 ARG A N 1
ATOM 3136 C CA . ARG A 1 398 ? 28.084 -2.551 -21.526 1.00 56.59 398 ARG A CA 1
ATOM 3137 C C . ARG A 1 398 ? 29.508 -2.713 -20.962 1.00 56.59 398 ARG A C 1
ATOM 3139 O O . ARG A 1 398 ? 30.004 -3.833 -20.892 1.00 56.59 398 ARG A O 1
ATOM 3146 N N . ARG A 1 399 ? 30.177 -1.618 -20.579 1.00 65.06 399 ARG A N 1
ATOM 3147 C CA . ARG A 1 399 ? 31.513 -1.601 -19.955 1.00 65.06 399 ARG A CA 1
ATOM 3148 C C . ARG A 1 399 ? 31.510 -1.243 -18.464 1.00 65.06 399 ARG A C 1
ATOM 3150 O O . ARG A 1 399 ? 32.581 -1.155 -17.874 1.00 65.06 399 ARG A O 1
ATOM 3157 N N . GLY A 1 400 ? 30.345 -1.072 -17.836 1.00 60.44 400 GLY A N 1
ATOM 3158 C CA . GLY A 1 400 ? 30.267 -0.832 -16.391 1.00 60.44 400 GLY A CA 1
ATOM 3159 C C . GLY A 1 400 ? 30.639 0.592 -15.948 1.00 60.44 400 GLY A C 1
ATOM 3160 O O . GLY A 1 400 ? 31.093 0.770 -14.818 1.00 60.44 400 GLY A O 1
ATOM 3161 N N . PHE A 1 401 ? 30.480 1.599 -16.814 1.00 73.00 401 PHE A N 1
ATOM 3162 C CA . PHE A 1 401 ? 30.769 3.005 -16.498 1.00 73.00 401 PHE A CA 1
ATOM 3163 C C . PHE A 1 401 ? 29.500 3.809 -16.196 1.00 73.00 401 PHE A C 1
ATOM 3165 O O . PHE A 1 401 ? 28.585 3.824 -17.016 1.00 73.00 401 PHE A O 1
ATOM 3172 N N . LYS A 1 402 ? 29.455 4.526 -15.064 1.00 73.38 402 LYS A N 1
ATOM 3173 C CA . LYS A 1 402 ? 28.326 5.380 -14.627 1.00 73.38 402 LYS A CA 1
ATOM 3174 C C . LYS A 1 402 ? 27.948 6.484 -15.623 1.00 73.38 402 LYS A C 1
ATOM 3176 O O . LYS A 1 402 ? 26.768 6.816 -15.751 1.00 73.38 402 LYS A O 1
ATOM 3181 N N . TYR A 1 403 ? 28.927 7.046 -16.331 1.00 86.06 403 TYR A N 1
ATOM 3182 C CA . TYR A 1 403 ? 28.728 8.209 -17.198 1.00 86.06 403 TYR A CA 1
ATOM 3183 C C . TYR A 1 403 ? 29.290 7.992 -18.605 1.00 86.06 403 TYR A C 1
ATOM 3185 O O . TYR A 1 403 ? 30.362 7.408 -18.783 1.00 86.06 403 TYR A O 1
ATOM 3193 N N . ALA A 1 404 ? 28.571 8.523 -19.593 1.00 92.44 404 ALA A N 1
ATOM 3194 C CA . ALA A 1 404 ? 28.981 8.625 -20.989 1.00 92.44 404 ALA A CA 1
ATOM 3195 C C . ALA A 1 404 ? 29.126 10.109 -21.363 1.00 92.44 404 ALA A C 1
ATOM 3197 O O . ALA A 1 404 ? 28.232 10.905 -21.085 1.00 92.44 404 ALA A O 1
ATOM 3198 N N . GLY A 1 405 ? 30.240 10.500 -21.977 1.00 95.06 405 GLY A N 1
ATOM 3199 C CA . GLY A 1 405 ? 30.537 11.879 -22.363 1.00 95.06 405 GLY A CA 1
ATOM 3200 C C . GLY A 1 405 ? 30.924 11.961 -23.831 1.00 95.06 405 GLY A C 1
ATOM 3201 O O . GLY A 1 405 ? 31.895 11.337 -24.246 1.00 95.06 405 GLY A O 1
ATOM 3202 N N . LEU A 1 406 ? 30.179 12.730 -24.623 1.00 95.94 406 LEU A N 1
ATOM 3203 C CA . LEU A 1 406 ? 30.433 12.882 -26.056 1.00 95.94 406 LEU A CA 1
ATOM 3204 C C . LEU A 1 406 ? 31.168 14.197 -26.329 1.00 95.94 406 LEU A C 1
ATOM 3206 O O . LEU A 1 406 ? 30.777 15.238 -25.799 1.00 95.94 406 LEU A O 1
ATOM 3210 N N . GLN A 1 407 ? 32.217 14.163 -27.147 1.00 94.94 407 GLN A N 1
ATOM 3211 C CA . GLN A 1 407 ? 33.057 15.317 -27.477 1.00 94.94 407 GLN A CA 1
ATOM 3212 C C . GLN A 1 407 ? 33.327 15.376 -28.987 1.00 94.94 407 GLN A C 1
ATOM 3214 O O . GLN A 1 407 ? 33.353 14.362 -29.680 1.00 94.94 407 GLN A O 1
ATOM 3219 N N . PHE A 1 408 ? 33.497 16.600 -29.495 1.00 93.06 408 PHE A N 1
ATOM 3220 C CA . PHE A 1 408 ? 33.966 16.893 -30.854 1.00 93.06 408 PHE A CA 1
ATOM 3221 C C . PHE A 1 408 ? 33.271 16.135 -32.012 1.00 93.06 408 PHE A C 1
ATOM 3223 O O . PHE A 1 408 ? 33.871 15.890 -33.054 1.00 93.06 408 PHE A O 1
ATOM 3230 N N . GLY A 1 409 ? 31.992 15.776 -31.858 1.00 92.62 409 GLY A N 1
ATOM 3231 C CA . GLY A 1 409 ? 31.201 15.079 -32.879 1.00 92.62 409 GLY A CA 1
ATOM 3232 C C . GLY A 1 409 ? 31.410 13.562 -32.915 1.00 92.62 409 GLY A C 1
ATOM 3233 O O . GLY A 1 409 ? 30.422 12.835 -32.930 1.00 92.62 409 GLY A O 1
ATOM 3234 N N . VAL A 1 410 ? 32.662 13.091 -32.898 1.00 93.19 410 VAL A N 1
ATOM 3235 C CA . VAL A 1 410 ? 33.042 11.674 -33.114 1.00 93.19 410 VAL A CA 1
ATOM 3236 C C . VAL A 1 410 ? 33.587 10.949 -31.878 1.00 93.19 410 VAL A C 1
ATOM 3238 O O . VAL A 1 410 ? 33.699 9.724 -31.903 1.00 93.19 410 VAL A O 1
ATOM 3241 N N . GLU A 1 411 ? 33.932 11.658 -30.800 1.00 95.25 411 GLU A N 1
ATOM 3242 C CA . GLU A 1 411 ? 34.626 11.081 -29.642 1.00 95.25 411 GLU A CA 1
ATOM 3243 C C . GLU A 1 411 ? 33.622 10.660 -28.549 1.00 95.25 411 GLU A C 1
ATOM 3245 O O . GLU A 1 411 ? 32.848 11.484 -28.051 1.00 95.25 411 GLU A O 1
ATOM 3250 N N . CYS A 1 412 ? 33.644 9.390 -28.133 1.00 95.56 412 CYS A N 1
ATOM 3251 C CA . CYS A 1 412 ? 32.889 8.890 -26.981 1.00 95.56 412 CYS A CA 1
ATOM 3252 C C . CYS A 1 412 ? 33.835 8.537 -25.828 1.00 95.56 412 CYS A C 1
ATOM 3254 O O . CYS A 1 412 ? 34.744 7.718 -25.979 1.00 95.56 412 CYS A O 1
ATOM 3256 N N . TYR A 1 413 ? 33.581 9.117 -24.659 1.00 94.38 413 TYR A N 1
ATOM 3257 C CA . TYR A 1 413 ? 34.282 8.847 -23.408 1.00 94.38 413 TYR A CA 1
ATOM 3258 C C . TYR A 1 413 ? 33.352 8.161 -22.412 1.00 94.38 413 TYR A C 1
ATOM 3260 O O . TYR A 1 413 ? 32.174 8.505 -22.315 1.00 94.38 413 TYR A O 1
ATOM 3268 N N . CYS A 1 414 ? 33.896 7.248 -21.618 1.00 88.44 414 CYS A N 1
ATOM 3269 C CA . CYS A 1 414 ? 33.204 6.633 -20.492 1.00 88.44 414 CYS A CA 1
ATOM 3270 C C . CYS A 1 414 ? 33.989 6.893 -19.205 1.00 88.44 414 CYS A C 1
ATOM 3272 O O . CYS A 1 414 ? 35.220 6.936 -19.233 1.00 88.44 414 CYS A O 1
ATOM 3274 N N . THR A 1 415 ? 33.293 7.068 -18.081 1.00 83.81 415 THR A N 1
ATOM 3275 C CA . THR A 1 415 ? 33.942 7.257 -16.778 1.00 83.81 415 THR A CA 1
ATOM 3276 C C . THR A 1 415 ? 33.075 6.779 -15.613 1.00 83.81 415 THR A C 1
ATOM 3278 O O . THR A 1 415 ? 31.843 6.812 -15.672 1.00 83.81 415 THR A O 1
ATOM 3281 N N . ASN A 1 416 ? 33.733 6.340 -14.542 1.00 75.62 416 ASN A N 1
ATOM 3282 C CA . ASN A 1 416 ? 33.151 6.091 -13.222 1.00 75.62 416 ASN A CA 1
ATOM 3283 C C . ASN A 1 416 ? 33.465 7.209 -12.215 1.00 75.62 416 ASN A C 1
ATOM 3285 O O . ASN A 1 416 ? 32.900 7.216 -11.120 1.00 75.62 416 ASN A O 1
ATOM 3289 N N . LYS A 1 417 ? 34.337 8.156 -12.582 1.00 80.38 417 LYS A N 1
ATOM 3290 C CA . LYS A 1 417 ? 34.654 9.355 -11.798 1.00 80.38 417 LYS A CA 1
ATOM 3291 C C . LYS A 1 4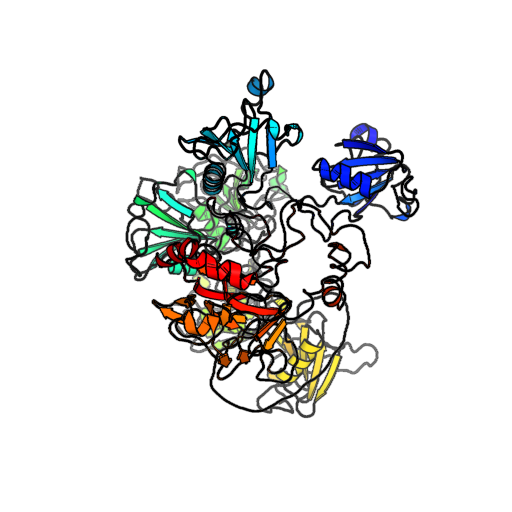17 ? 33.411 10.222 -11.597 1.00 80.38 417 LYS A C 1
ATOM 3293 O O . LYS A 1 417 ? 32.637 10.430 -12.529 1.00 80.38 417 LYS A O 1
ATOM 3298 N N . GLU A 1 418 ? 33.244 10.739 -10.386 1.00 78.31 418 GLU A N 1
ATOM 3299 C CA . GLU A 1 418 ? 32.114 11.591 -10.013 1.00 78.31 418 GLU A CA 1
ATOM 3300 C C . GLU A 1 418 ? 32.151 12.945 -10.735 1.00 78.31 418 GLU A C 1
ATOM 3302 O O . GLU A 1 418 ? 33.219 13.460 -11.092 1.00 78.31 418 GLU A O 1
ATOM 3307 N N . LEU A 1 419 ? 30.963 13.500 -10.988 1.00 81.38 419 LEU A N 1
ATOM 3308 C CA . LEU A 1 419 ? 30.821 14.757 -11.711 1.00 81.38 419 LEU A CA 1
ATOM 3309 C C . LEU A 1 419 ? 30.956 15.956 -10.770 1.00 81.38 419 LEU A C 1
ATOM 3311 O O . LEU A 1 419 ? 30.491 15.946 -9.636 1.00 81.38 419 LEU A O 1
ATOM 3315 N N . ASP A 1 420 ? 31.593 17.001 -11.283 1.00 83.69 420 ASP A N 1
ATOM 3316 C CA . ASP A 1 420 ? 31.866 18.255 -10.595 1.00 83.69 420 ASP A CA 1
ATOM 3317 C C . ASP A 1 420 ? 31.007 19.341 -11.246 1.00 83.69 420 ASP A C 1
ATOM 3319 O O . ASP A 1 420 ? 31.279 19.785 -12.365 1.00 83.69 420 ASP A O 1
ATOM 3323 N N . GLU A 1 421 ? 29.945 19.759 -10.558 1.00 81.50 421 GLU A N 1
ATOM 3324 C CA . GLU A 1 421 ? 28.992 20.745 -11.077 1.00 81.50 421 GLU A CA 1
ATOM 3325 C C . GLU A 1 421 ? 29.650 22.113 -11.367 1.00 81.50 421 GLU A C 1
ATOM 3327 O O . GLU A 1 421 ? 29.158 22.849 -12.220 1.00 81.50 421 GLU A O 1
ATOM 3332 N N . HIS A 1 422 ? 30.817 22.439 -10.791 1.00 82.81 422 HIS A N 1
ATOM 3333 C CA . HIS A 1 422 ? 31.563 23.664 -11.137 1.00 82.81 422 HIS A CA 1
ATOM 3334 C C . HIS A 1 422 ? 32.132 23.634 -12.571 1.00 82.81 422 HIS A C 1
ATOM 3336 O O . HIS A 1 422 ? 32.425 24.681 -13.166 1.00 82.81 422 HIS A O 1
ATOM 3342 N N . ARG A 1 423 ? 32.275 22.438 -13.161 1.00 84.69 423 ARG A N 1
ATOM 3343 C CA . ARG A 1 423 ? 32.688 22.243 -14.563 1.00 84.69 423 ARG A CA 1
ATOM 3344 C C . ARG A 1 423 ? 31.527 22.311 -15.543 1.00 84.69 423 ARG A C 1
ATOM 3346 O O . ARG A 1 423 ? 31.779 22.410 -16.747 1.00 84.69 423 ARG A O 1
ATOM 3353 N N . LYS A 1 424 ? 30.288 22.300 -15.058 1.00 89.12 424 LYS A N 1
ATOM 3354 C CA . LYS A 1 424 ? 29.076 22.447 -15.864 1.00 89.12 424 LYS A CA 1
ATOM 3355 C C . LYS A 1 424 ? 29.029 23.820 -16.530 1.00 89.12 424 LYS A C 1
ATOM 3357 O O . LYS A 1 424 ? 29.618 24.802 -16.068 1.00 89.12 424 LYS A O 1
ATOM 3362 N N . THR A 1 425 ? 28.387 23.895 -17.684 1.00 87.50 425 THR A N 1
ATOM 3363 C CA . THR A 1 425 ? 28.294 25.118 -18.477 1.00 87.50 425 THR A CA 1
ATOM 3364 C C . THR A 1 425 ? 27.053 25.087 -19.365 1.00 87.50 425 THR A C 1
ATOM 3366 O O . THR A 1 425 ? 26.343 24.089 -19.416 1.00 87.50 425 THR A O 1
ATOM 3369 N N . VAL A 1 426 ? 26.769 26.195 -20.048 1.00 83.38 426 VAL A N 1
ATOM 3370 C CA . VAL A 1 426 ? 25.592 26.312 -20.917 1.00 83.38 426 VAL A CA 1
ATOM 3371 C C . VAL A 1 426 ? 25.633 25.283 -22.050 1.00 83.38 426 VAL A C 1
ATOM 3373 O O . VAL A 1 426 ? 26.651 25.136 -22.727 1.00 83.38 426 VAL A O 1
ATOM 3376 N N . ASP A 1 427 ? 24.514 24.604 -22.309 1.00 81.25 427 ASP A N 1
ATOM 3377 C CA . ASP A 1 427 ? 24.438 23.557 -23.341 1.00 81.25 427 ASP A CA 1
ATOM 3378 C C . ASP A 1 427 ? 24.652 24.086 -24.768 1.00 81.25 427 ASP A C 1
ATOM 3380 O O . ASP A 1 427 ? 24.973 23.325 -25.683 1.00 81.25 427 ASP A O 1
ATOM 3384 N N . SER A 1 428 ? 24.577 25.406 -24.969 1.00 81.94 428 SER A N 1
ATOM 3385 C CA . SER A 1 428 ? 25.021 26.078 -26.195 1.00 81.94 428 SER A CA 1
ATOM 3386 C C . SER A 1 428 ? 26.526 25.911 -26.482 1.00 81.94 428 SER A C 1
ATOM 3388 O O . SER A 1 428 ? 26.948 26.104 -27.620 1.00 81.94 428 SER A O 1
ATOM 3390 N N . ALA A 1 429 ? 27.334 25.478 -25.507 1.00 86.88 429 ALA A N 1
ATOM 3391 C CA . ALA A 1 429 ? 28.735 25.102 -25.705 1.00 86.88 429 ALA A CA 1
ATOM 3392 C C . ALA A 1 429 ? 28.929 23.647 -26.197 1.00 86.88 429 ALA A C 1
ATOM 3394 O O . ALA A 1 429 ? 30.017 23.305 -26.663 1.00 86.88 429 ALA A O 1
ATOM 3395 N N . CYS A 1 430 ? 27.894 22.801 -26.134 1.00 91.31 430 CYS A N 1
ATOM 3396 C CA . CYS A 1 430 ? 27.907 21.402 -26.582 1.00 91.31 430 CYS A CA 1
ATOM 3397 C C . CYS A 1 430 ? 27.042 21.205 -27.841 1.00 91.31 430 CYS A C 1
ATOM 3399 O O . CYS A 1 430 ? 26.160 20.353 -27.870 1.00 91.31 430 CYS A O 1
ATOM 3401 N N . GLN A 1 431 ? 27.247 22.029 -28.875 1.00 89.38 431 GLN A N 1
ATOM 3402 C CA . GLN A 1 431 ? 26.327 22.121 -30.020 1.00 89.38 431 GLN A CA 1
ATOM 3403 C C . GLN A 1 431 ? 26.751 21.400 -31.308 1.00 89.38 431 GLN A C 1
ATOM 3405 O O . GLN A 1 431 ? 25.990 21.443 -32.282 1.00 89.38 431 GLN A O 1
ATOM 3410 N N . ILE A 1 432 ? 27.902 20.717 -31.330 1.00 93.69 432 ILE A N 1
ATOM 3411 C CA . ILE A 1 432 ? 28.352 19.961 -32.511 1.00 93.69 432 ILE A CA 1
ATOM 3412 C C . ILE A 1 432 ? 27.349 18.821 -32.777 1.00 93.69 432 ILE A C 1
ATOM 3414 O O . ILE A 1 432 ? 27.046 18.062 -31.850 1.00 93.69 432 ILE A O 1
ATOM 3418 N N . PRO A 1 433 ? 26.788 18.703 -33.997 1.00 92.75 433 PRO A N 1
ATOM 3419 C CA . PRO A 1 433 ? 25.841 17.643 -34.325 1.00 92.75 433 PRO A CA 1
ATOM 3420 C C . PRO A 1 433 ? 26.519 16.269 -34.326 1.00 92.75 433 PRO A C 1
ATOM 3422 O O . PRO A 1 433 ? 27.716 16.151 -34.584 1.00 92.75 433 PRO A O 1
ATOM 3425 N N . CYS A 1 434 ? 25.749 15.225 -34.040 1.00 93.94 434 CYS A N 1
ATOM 3426 C CA . CYS A 1 434 ? 26.234 13.850 -34.089 1.00 93.94 434 CYS A CA 1
ATOM 3427 C C . CYS A 1 434 ? 26.248 13.315 -35.537 1.00 93.94 434 CYS A C 1
ATOM 3429 O O . CYS A 1 434 ? 25.222 13.420 -36.210 1.00 93.94 434 CYS A O 1
ATOM 3431 N N . PRO A 1 435 ? 27.342 12.696 -36.023 1.00 91.88 435 PRO A N 1
ATOM 3432 C CA . PRO A 1 435 ? 27.417 12.133 -37.375 1.00 91.88 435 PRO A CA 1
ATOM 3433 C C . PRO A 1 435 ? 26.331 11.096 -37.691 1.00 91.88 435 PRO A C 1
ATOM 3435 O O . PRO A 1 435 ? 25.790 11.096 -38.792 1.00 91.88 435 PRO A O 1
ATOM 3438 N N . GLY A 1 436 ? 25.971 10.245 -36.722 1.00 84.00 436 GLY A N 1
ATOM 3439 C CA . GLY A 1 436 ? 24.920 9.235 -36.886 1.00 84.00 436 GLY A CA 1
ATOM 3440 C C . GLY A 1 436 ? 23.489 9.736 -36.641 1.00 84.00 436 GLY A C 1
ATOM 3441 O O . GLY A 1 436 ? 22.547 8.983 -36.867 1.00 84.00 436 GLY A O 1
ATOM 3442 N N . ASP A 1 437 ? 23.306 10.969 -36.151 1.00 87.94 437 ASP A N 1
ATOM 3443 C CA . ASP A 1 437 ? 21.997 11.617 -35.961 1.00 87.94 437 ASP A CA 1
ATOM 3444 C C . ASP A 1 437 ? 22.188 13.138 -35.817 1.00 87.94 437 ASP A C 1
ATOM 3446 O O . ASP A 1 437 ? 22.420 13.658 -34.721 1.00 87.94 437 ASP A O 1
ATOM 3450 N N . ALA A 1 438 ? 22.074 13.874 -36.925 1.00 88.19 438 ALA A N 1
ATOM 3451 C CA . ALA A 1 438 ? 22.320 15.317 -36.953 1.00 88.19 438 ALA A CA 1
ATOM 3452 C C . ALA A 1 438 ? 21.350 16.146 -36.076 1.00 88.19 438 ALA A C 1
ATOM 3454 O O . ALA A 1 438 ? 21.634 17.312 -35.792 1.00 88.19 438 ALA A O 1
ATOM 3455 N N . ALA A 1 439 ? 20.234 15.565 -35.612 1.00 81.81 439 ALA A N 1
ATOM 3456 C CA . ALA A 1 439 ? 19.328 16.206 -34.657 1.00 81.81 439 ALA A CA 1
ATOM 3457 C C . ALA A 1 439 ? 19.812 16.090 -33.194 1.00 81.81 439 ALA A C 1
ATOM 3459 O O . ALA A 1 439 ? 19.251 16.734 -32.303 1.00 81.81 439 ALA A O 1
ATOM 3460 N N . LYS A 1 440 ? 20.850 15.287 -32.920 1.00 87.12 440 LYS A N 1
ATOM 3461 C CA . LYS A 1 440 ? 21.470 15.117 -31.594 1.00 87.12 440 LYS A CA 1
ATOM 3462 C C . LYS A 1 440 ? 22.813 15.831 -31.508 1.00 87.12 440 LYS A C 1
ATOM 3464 O O . LYS A 1 440 ? 23.376 16.277 -32.504 1.00 87.12 440 LYS A O 1
ATOM 3469 N N . LYS A 1 441 ? 23.314 15.959 -30.279 1.00 90.44 441 LYS A N 1
ATOM 3470 C CA . LYS A 1 441 ? 24.479 16.777 -29.939 1.00 90.44 441 LYS A CA 1
ATOM 3471 C C . LYS A 1 441 ? 25.592 15.938 -29.319 1.00 90.44 441 LYS A C 1
ATOM 3473 O O . LYS A 1 441 ? 25.393 15.285 -28.295 1.00 90.44 441 LYS A O 1
ATOM 3478 N N . CYS A 1 442 ? 26.766 15.985 -29.937 1.00 92.75 442 CYS A N 1
ATOM 3479 C CA . CYS A 1 442 ? 27.946 15.192 -29.601 1.00 92.75 442 CYS A CA 1
ATOM 3480 C C . CYS A 1 442 ? 29.081 16.097 -29.082 1.00 92.75 442 CYS A C 1
ATOM 3482 O O . CYS A 1 442 ? 30.228 16.027 -29.522 1.00 92.75 442 CYS A O 1
ATOM 3484 N N . GLY A 1 443 ? 28.740 16.979 -28.137 1.00 92.50 443 GLY A N 1
ATOM 3485 C CA . GLY A 1 443 ? 29.701 17.826 -27.429 1.00 92.50 443 GLY A CA 1
ATOM 3486 C C . GLY A 1 443 ? 30.129 19.081 -28.177 1.00 92.50 443 GLY A C 1
ATOM 3487 O O . GLY A 1 443 ? 29.408 19.646 -28.999 1.00 92.50 443 GLY A O 1
ATOM 3488 N N . GLY A 1 444 ? 31.318 19.554 -27.824 1.00 89.38 444 GLY A N 1
ATOM 3489 C CA . GLY A 1 444 ? 31.953 20.740 -28.384 1.00 89.38 444 GLY A CA 1
ATOM 3490 C C . GLY A 1 444 ? 33.474 20.647 -28.275 1.00 89.38 444 GLY A C 1
ATOM 3491 O O . GLY A 1 444 ? 34.015 19.703 -27.696 1.00 89.38 444 GLY A O 1
ATOM 3492 N N . LYS A 1 445 ? 34.193 21.639 -28.806 1.00 90.19 445 LYS A N 1
ATOM 3493 C CA . LYS A 1 445 ? 35.654 21.716 -28.649 1.00 90.19 445 LYS A CA 1
ATOM 3494 C C . LYS A 1 445 ? 35.996 21.913 -27.165 1.00 90.19 445 LYS A C 1
ATOM 3496 O O . LYS A 1 445 ? 35.655 22.947 -26.595 1.00 90.19 445 LYS A O 1
ATOM 3501 N N . LEU A 1 446 ? 36.647 20.920 -26.550 1.00 88.06 446 LEU A N 1
ATOM 3502 C CA . LEU A 1 446 ? 36.899 20.847 -25.098 1.00 88.06 446 LEU A CA 1
ATOM 3503 C C . LEU A 1 446 ? 35.612 20.925 -24.247 1.00 88.06 446 LEU A C 1
ATOM 3505 O O . LEU A 1 446 ? 35.601 21.494 -23.149 1.00 88.06 446 LEU A O 1
ATOM 3509 N N . ARG A 1 447 ? 34.500 20.385 -24.762 1.00 93.38 447 ARG A N 1
ATOM 3510 C CA . ARG A 1 447 ? 33.207 20.322 -24.067 1.00 93.38 447 ARG A CA 1
ATOM 3511 C C . ARG A 1 447 ? 32.598 18.930 -24.208 1.00 93.38 447 ARG A C 1
ATOM 3513 O O . ARG A 1 447 ? 32.392 18.458 -25.324 1.00 93.38 447 ARG A O 1
ATOM 3520 N N . LEU A 1 448 ? 32.348 18.283 -23.075 1.00 94.19 448 LEU A N 1
ATOM 3521 C CA . LEU A 1 448 ? 31.720 16.966 -22.975 1.00 94.19 448 LEU A CA 1
ATOM 3522 C C . LEU A 1 448 ? 30.210 17.151 -22.822 1.00 94.19 448 LEU A C 1
ATOM 3524 O O . LEU A 1 448 ? 29.772 17.806 -21.881 1.00 94.19 448 LEU A O 1
ATOM 3528 N N . ASN A 1 449 ? 29.418 16.565 -23.716 1.00 93.00 449 ASN A N 1
ATOM 3529 C CA . ASN A 1 449 ? 27.977 16.436 -23.527 1.00 93.00 449 ASN A CA 1
ATOM 3530 C C . ASN A 1 449 ? 27.720 15.149 -22.736 1.00 93.00 449 ASN A C 1
ATOM 3532 O O . ASN A 1 449 ? 27.941 14.059 -23.270 1.00 93.00 449 ASN A O 1
ATOM 3536 N N . VAL A 1 450 ? 27.358 15.270 -21.457 1.00 93.62 450 VAL A N 1
ATOM 3537 C CA . VAL A 1 450 ? 27.383 14.149 -20.504 1.00 93.62 450 VAL A CA 1
ATOM 3538 C C . VAL A 1 450 ? 25.990 13.566 -20.290 1.00 93.62 450 VAL A C 1
ATOM 3540 O O . VAL A 1 450 ? 24.997 14.287 -20.198 1.00 93.62 450 VAL A O 1
ATOM 3543 N N . TYR A 1 451 ? 25.928 12.243 -20.182 1.00 85.38 451 TYR A N 1
ATOM 3544 C CA . TYR A 1 451 ? 24.721 11.465 -19.946 1.00 85.38 451 TYR A CA 1
ATOM 3545 C C . TYR A 1 451 ? 24.969 10.390 -18.879 1.00 85.38 451 TYR A C 1
ATOM 3547 O O . TYR A 1 451 ? 26.054 9.803 -18.813 1.00 85.38 451 TYR A O 1
ATOM 3555 N N . ALA A 1 452 ? 23.954 10.095 -18.066 1.00 75.06 452 ALA A N 1
ATOM 3556 C CA . ALA A 1 452 ? 23.970 8.948 -17.162 1.00 75.06 452 ALA A CA 1
ATOM 3557 C C . ALA A 1 452 ? 23.760 7.647 -17.951 1.00 75.06 452 ALA A C 1
ATOM 3559 O O . ALA A 1 452 ? 22.867 7.572 -18.796 1.00 75.06 452 ALA A O 1
ATOM 3560 N N . THR A 1 453 ? 24.526 6.594 -17.660 1.00 69.44 453 THR A N 1
ATOM 3561 C CA . THR A 1 453 ? 24.262 5.257 -18.230 1.00 69.44 453 THR A CA 1
ATOM 3562 C C . THR A 1 453 ? 23.175 4.495 -17.472 1.00 69.44 453 THR A C 1
ATOM 3564 O O . THR A 1 453 ? 22.682 3.490 -17.978 1.00 69.44 453 THR A O 1
ATOM 3567 N N . GLY A 1 454 ? 22.775 4.967 -16.286 1.00 56.56 454 GLY A N 1
ATOM 3568 C CA . GLY A 1 454 ? 21.834 4.284 -15.391 1.00 56.56 454 GLY A CA 1
ATOM 3569 C C . GLY A 1 454 ? 22.464 3.177 -14.534 1.00 56.56 454 GLY A C 1
ATOM 3570 O O . GLY A 1 454 ? 21.739 2.412 -13.908 1.00 56.56 454 GLY A O 1
ATOM 3571 N N . LEU A 1 455 ? 23.797 3.062 -14.500 1.00 59.53 455 LEU A N 1
ATOM 3572 C CA . LEU A 1 455 ? 24.500 2.099 -13.645 1.00 59.53 455 LEU A CA 1
ATOM 3573 C C . LEU A 1 455 ? 24.704 2.638 -12.224 1.00 59.53 455 LEU A C 1
ATOM 3575 O O . LEU A 1 455 ? 25.289 3.704 -12.039 1.00 59.53 455 LEU A O 1
ATOM 3579 N N . THR A 1 456 ? 24.291 1.860 -11.221 1.00 54.44 456 THR A N 1
ATOM 3580 C CA . THR A 1 456 ? 24.431 2.207 -9.795 1.00 54.44 456 THR A CA 1
ATOM 3581 C C . THR A 1 456 ? 25.497 1.360 -9.094 1.00 54.44 456 THR A C 1
ATOM 3583 O O . THR A 1 456 ? 26.426 1.916 -8.505 1.00 54.44 456 THR A O 1
ATOM 3586 N N . ALA A 1 457 ? 25.436 0.030 -9.230 1.00 53.66 457 ALA A N 1
ATOM 3587 C CA . ALA A 1 457 ? 26.442 -0.925 -8.760 1.00 53.66 457 ALA A CA 1
ATOM 3588 C C . ALA A 1 457 ? 26.456 -2.196 -9.637 1.00 53.66 457 ALA A C 1
ATOM 3590 O O . ALA A 1 457 ? 25.553 -2.416 -10.437 1.00 53.66 457 ALA A O 1
ATOM 3591 N N . ILE A 1 458 ? 27.462 -3.066 -9.466 1.00 48.94 458 ILE A N 1
ATOM 3592 C CA . ILE A 1 458 ? 27.415 -4.441 -10.014 1.00 48.94 458 ILE A CA 1
ATOM 3593 C C . ILE A 1 458 ? 26.386 -5.284 -9.239 1.00 48.94 458 ILE A C 1
ATOM 3595 O O . ILE A 1 458 ? 25.679 -6.098 -9.824 1.00 48.94 458 ILE A O 1
ATOM 3599 N N . ASP A 1 459 ? 26.256 -5.028 -7.937 1.00 47.62 459 ASP A N 1
ATOM 3600 C CA . ASP A 1 459 ? 25.360 -5.727 -7.007 1.00 47.62 459 ASP A CA 1
ATOM 3601 C C . ASP A 1 459 ? 23.859 -5.456 -7.254 1.00 47.62 459 ASP A C 1
ATOM 3603 O O . ASP A 1 459 ? 23.016 -6.108 -6.640 1.00 47.62 459 ASP A O 1
ATOM 3607 N N . SER A 1 460 ? 23.524 -4.509 -8.138 1.00 50.00 460 SER A N 1
ATOM 3608 C CA . SER A 1 460 ? 22.159 -4.190 -8.587 1.00 50.00 460 SER A CA 1
ATOM 3609 C C . SER A 1 460 ? 21.866 -4.645 -10.027 1.00 50.00 460 SER A C 1
ATOM 3611 O O . SER A 1 460 ? 20.796 -4.348 -10.560 1.00 50.00 460 SER A O 1
ATOM 3613 N N . LEU A 1 461 ? 22.785 -5.373 -10.676 1.00 53.00 461 LEU A N 1
ATOM 3614 C CA . LEU A 1 461 ? 22.576 -5.898 -12.028 1.00 53.00 461 LEU A CA 1
ATOM 3615 C C . LEU A 1 461 ? 21.672 -7.145 -12.027 1.00 53.00 461 LEU A C 1
ATOM 3617 O O . LEU A 1 461 ? 21.803 -8.003 -11.149 1.00 53.00 461 LEU A O 1
ATOM 3621 N N . PRO A 1 462 ? 20.784 -7.297 -13.030 1.00 51.25 462 PRO A N 1
ATOM 3622 C CA . PRO A 1 462 ? 19.884 -8.439 -13.107 1.00 51.25 462 PRO A CA 1
ATOM 3623 C C . PRO A 1 462 ? 20.644 -9.750 -13.344 1.00 51.25 462 PRO A C 1
ATOM 3625 O O . PRO A 1 462 ? 21.678 -9.792 -14.016 1.00 51.25 462 PRO A O 1
ATOM 3628 N N . SER A 1 463 ? 20.091 -10.846 -12.823 1.00 58.62 463 SER A N 1
ATOM 3629 C CA . SER A 1 463 ? 20.645 -12.190 -12.999 1.00 58.62 463 SER A CA 1
ATOM 3630 C C . SER A 1 463 ? 20.783 -12.536 -14.488 1.00 58.62 463 SER A C 1
ATOM 3632 O O . SER A 1 463 ? 19.801 -12.533 -15.231 1.00 58.62 463 SER A O 1
ATOM 3634 N N . GLY A 1 464 ? 22.010 -12.808 -14.934 1.00 56.28 464 GLY A N 1
ATOM 3635 C CA . GLY A 1 464 ? 22.343 -13.097 -16.333 1.00 56.28 464 GLY A CA 1
ATOM 3636 C C . GLY A 1 464 ? 22.949 -11.927 -17.100 1.00 56.28 464 GLY A C 1
ATOM 3637 O O . GLY A 1 464 ? 23.306 -12.100 -18.266 1.00 56.28 464 GLY A O 1
ATOM 3638 N N . PHE A 1 465 ? 23.120 -10.760 -16.474 1.00 66.00 465 PHE A N 1
ATOM 3639 C CA . PHE A 1 465 ? 23.794 -9.624 -17.098 1.00 66.00 465 PHE A CA 1
ATOM 3640 C C . PHE A 1 465 ? 25.264 -9.952 -17.403 1.00 66.00 465 PHE A C 1
ATOM 3642 O O . PHE A 1 465 ? 26.049 -10.220 -16.492 1.00 66.00 465 PHE A O 1
ATOM 3649 N N . HIS A 1 466 ? 25.644 -9.921 -18.683 1.00 77.06 466 HIS A N 1
ATOM 3650 C CA . HIS A 1 466 ? 27.018 -10.153 -19.140 1.00 77.06 466 HIS A CA 1
ATOM 3651 C C . HIS A 1 466 ? 27.887 -8.918 -18.874 1.00 77.06 466 HIS A C 1
ATOM 3653 O O . HIS A 1 466 ? 27.609 -7.829 -19.367 1.00 77.06 466 HIS A O 1
ATOM 3659 N N . LEU A 1 467 ? 28.948 -9.107 -18.094 1.00 70.94 467 LEU A N 1
ATOM 3660 C CA . LEU A 1 467 ? 29.928 -8.087 -17.704 1.00 70.94 467 LEU A CA 1
ATOM 3661 C C . LEU A 1 467 ? 31.124 -8.011 -18.676 1.00 70.94 467 LEU A C 1
ATOM 3663 O O . LEU A 1 467 ? 32.003 -7.162 -18.513 1.00 70.94 467 LEU A O 1
ATOM 3667 N N . GLY A 1 468 ? 31.166 -8.890 -19.682 1.00 75.31 468 GLY A N 1
ATOM 3668 C CA . GLY A 1 468 ? 32.184 -8.928 -20.734 1.00 75.31 468 GLY A CA 1
ATOM 3669 C C . GLY A 1 468 ? 33.229 -10.040 -20.585 1.00 75.31 468 GLY A C 1
ATOM 3670 O O . GLY A 1 468 ? 33.147 -10.905 -19.706 1.00 75.31 468 GLY A O 1
ATOM 3671 N N . CYS A 1 469 ? 34.213 -10.002 -21.481 1.00 85.38 469 CYS A N 1
ATOM 3672 C CA . CYS A 1 469 ? 35.374 -10.886 -21.529 1.00 85.38 469 CYS A CA 1
ATOM 3673 C C . CYS A 1 469 ? 36.537 -10.398 -20.640 1.00 85.38 469 CYS A C 1
ATOM 3675 O O . CYS A 1 469 ? 36.972 -9.252 -20.758 1.00 85.38 469 CYS A O 1
ATOM 3677 N N . PHE A 1 470 ? 37.100 -11.274 -19.800 1.00 87.06 470 PHE A N 1
ATOM 3678 C CA . PHE A 1 470 ? 38.201 -10.963 -18.871 1.00 87.06 470 PHE A CA 1
ATOM 3679 C C . PHE A 1 470 ? 39.405 -11.895 -19.046 1.00 87.06 470 PHE A C 1
ATOM 3681 O O . PHE A 1 470 ? 39.247 -13.083 -19.332 1.00 87.06 470 PHE A O 1
ATOM 3688 N N . LYS A 1 471 ? 40.620 -11.367 -18.850 1.00 85.25 471 LYS A N 1
ATOM 3689 C CA . LYS A 1 471 ? 41.883 -12.120 -18.877 1.00 85.25 471 LYS A CA 1
ATOM 3690 C C . LYS A 1 471 ? 42.222 -12.708 -17.502 1.00 85.25 471 LYS A C 1
ATOM 3692 O O . LYS A 1 471 ? 42.385 -11.974 -16.532 1.00 85.25 471 LYS A O 1
ATOM 3697 N N . GLU A 1 472 ? 42.424 -14.023 -17.466 1.00 74.75 472 GLU A N 1
ATOM 3698 C CA . GLU A 1 472 ? 42.919 -14.764 -16.297 1.00 74.75 472 GLU A CA 1
ATOM 3699 C C . GLU A 1 472 ? 44.452 -14.604 -16.128 1.00 74.75 472 GLU A C 1
ATOM 3701 O O . GLU A 1 472 ? 45.181 -14.337 -17.092 1.00 74.75 472 GLU A O 1
ATOM 3706 N N . ASN A 1 473 ? 44.949 -14.741 -14.896 1.00 70.12 473 ASN A N 1
ATOM 3707 C CA . ASN A 1 473 ? 46.359 -14.599 -14.526 1.00 70.12 473 ASN A CA 1
ATOM 3708 C C . ASN A 1 473 ? 47.215 -15.726 -15.128 1.00 70.12 473 ASN A C 1
ATOM 3710 O O . ASN A 1 473 ? 46.860 -16.902 -15.061 1.00 70.12 473 ASN A O 1
ATOM 3714 N N . SER A 1 474 ? 48.366 -15.375 -15.711 1.00 57.41 474 SER A N 1
ATOM 3715 C CA . SER A 1 474 ? 49.133 -16.264 -16.595 1.00 57.41 474 SER A CA 1
ATOM 3716 C C . SER A 1 474 ? 50.506 -16.666 -16.052 1.00 57.41 474 SER A C 1
ATOM 3718 O O . SER A 1 474 ? 51.312 -15.798 -15.716 1.00 57.41 474 SER A O 1
ATOM 3720 N N . GLY A 1 475 ? 50.811 -17.967 -16.096 1.00 51.81 475 GLY A N 1
ATOM 3721 C CA . GLY A 1 475 ? 52.169 -18.520 -15.994 1.00 51.81 475 GLY A CA 1
ATOM 3722 C C . GLY A 1 475 ? 52.827 -18.351 -14.624 1.00 51.81 475 GLY A C 1
ATOM 3723 O O . GLY A 1 475 ? 52.766 -19.251 -13.798 1.00 51.81 475 GLY A O 1
ATOM 3724 N N . HIS A 1 476 ? 53.457 -17.198 -14.393 1.00 49.62 476 HIS A N 1
ATOM 3725 C CA . HIS A 1 476 ? 54.315 -16.946 -13.230 1.00 49.62 476 HIS A CA 1
ATOM 3726 C C . HIS A 1 476 ? 53.598 -16.276 -12.039 1.00 49.62 476 HIS A C 1
ATOM 3728 O O . HIS A 1 476 ? 54.086 -16.359 -10.917 1.00 49.62 476 HIS A O 1
ATOM 3734 N N . GLU A 1 477 ? 52.421 -15.657 -12.225 1.00 49.69 477 GLU A N 1
ATOM 3735 C CA . GLU A 1 477 ? 51.618 -15.134 -11.093 1.00 49.69 477 GLU A CA 1
ATOM 3736 C C . GLU A 1 477 ? 50.852 -16.234 -10.327 1.00 49.69 477 GLU A C 1
ATOM 3738 O O . GLU A 1 477 ? 50.330 -15.982 -9.237 1.00 49.69 477 GLU A O 1
ATOM 3743 N N . PHE A 1 478 ? 50.774 -17.455 -10.871 1.00 51.72 478 PHE A N 1
ATOM 3744 C CA . PHE A 1 478 ? 49.959 -18.537 -10.307 1.00 51.72 478 PHE A CA 1
ATOM 3745 C C . PHE A 1 478 ? 50.415 -18.941 -8.894 1.00 51.72 478 PHE A C 1
ATOM 3747 O O . PHE A 1 478 ? 49.574 -19.138 -8.019 1.00 51.72 478 PHE A O 1
ATOM 3754 N N . ASP A 1 479 ? 51.732 -18.962 -8.674 1.00 47.47 479 ASP A N 1
ATOM 3755 C CA . ASP A 1 479 ? 52.395 -19.345 -7.416 1.00 47.47 479 ASP A CA 1
ATOM 3756 C C . ASP A 1 479 ? 52.376 -18.241 -6.339 1.00 47.47 479 ASP A C 1
ATOM 3758 O O . ASP A 1 479 ? 52.726 -18.483 -5.188 1.00 47.47 479 ASP A O 1
ATOM 3762 N N . THR A 1 480 ? 51.988 -17.007 -6.694 1.00 46.50 480 THR A N 1
ATOM 3763 C CA . THR A 1 480 ? 52.103 -15.835 -5.799 1.00 46.50 480 THR A CA 1
ATOM 3764 C C . THR A 1 480 ? 50.802 -15.069 -5.566 1.00 46.50 480 THR A C 1
ATOM 3766 O O . THR A 1 480 ? 50.696 -14.369 -4.559 1.00 46.50 480 THR A O 1
ATOM 3769 N N . LYS A 1 481 ? 49.801 -15.168 -6.457 1.00 54.38 481 LYS A N 1
ATOM 3770 C CA . LYS A 1 481 ? 48.513 -14.444 -6.325 1.00 54.38 481 LYS A CA 1
ATOM 3771 C C . LYS A 1 481 ? 47.255 -15.243 -6.691 1.00 54.38 481 LYS A C 1
ATOM 3773 O O . LYS A 1 481 ? 46.149 -14.742 -6.476 1.00 54.38 481 LYS A O 1
ATOM 3778 N N . GLY A 1 482 ? 47.396 -16.462 -7.213 1.00 59.88 482 GLY A N 1
ATOM 3779 C CA . GLY A 1 482 ? 46.268 -17.323 -7.578 1.00 59.88 482 GLY A CA 1
ATOM 3780 C C . GLY A 1 482 ? 45.395 -16.791 -8.728 1.00 59.88 482 GLY A C 1
ATOM 3781 O O . GLY A 1 482 ? 45.758 -15.853 -9.447 1.00 59.88 482 GLY A O 1
ATOM 3782 N N . ARG A 1 483 ? 44.229 -17.424 -8.918 1.00 64.94 483 ARG A N 1
ATOM 3783 C CA . ARG A 1 483 ? 43.281 -17.102 -10.001 1.00 64.94 483 ARG A CA 1
ATOM 3784 C C . ARG A 1 483 ? 42.539 -15.782 -9.767 1.00 64.94 483 ARG A C 1
ATOM 3786 O O . ARG A 1 483 ? 42.343 -15.326 -8.634 1.00 64.94 483 ARG A O 1
ATOM 3793 N N . PHE A 1 484 ? 42.058 -15.197 -10.856 1.00 66.56 484 PHE A N 1
ATOM 3794 C CA . PHE A 1 484 ? 41.156 -14.055 -10.855 1.00 66.56 484 PHE A CA 1
ATOM 3795 C C . PHE A 1 484 ? 39.790 -14.434 -10.271 1.00 66.56 484 PHE A C 1
ATOM 3797 O O . PHE A 1 484 ? 39.275 -13.686 -9.442 1.00 66.56 484 PHE A O 1
ATOM 3804 N N . PHE A 1 485 ? 39.289 -15.633 -10.599 1.00 73.88 485 PHE A N 1
ATOM 3805 C CA . PHE A 1 485 ? 38.168 -16.303 -9.925 1.00 73.88 485 PHE A CA 1
ATOM 3806 C C . PHE A 1 485 ? 38.701 -17.506 -9.111 1.00 73.88 485 PHE A C 1
ATOM 3808 O O . PHE A 1 485 ? 38.844 -18.598 -9.669 1.00 73.88 485 PHE A O 1
ATOM 3815 N N . PRO A 1 486 ? 39.064 -17.335 -7.823 1.00 63.97 486 PRO A N 1
ATOM 3816 C CA . PRO A 1 486 ? 39.673 -18.407 -7.036 1.00 63.97 486 PRO A CA 1
ATOM 3817 C C . PRO A 1 486 ? 38.679 -19.202 -6.173 1.00 63.97 486 PRO A C 1
ATOM 3819 O O . PRO A 1 486 ? 39.023 -20.308 -5.765 1.00 63.97 486 PRO A O 1
ATOM 3822 N N . ASP A 1 487 ? 37.489 -18.661 -5.887 1.00 71.50 487 ASP A N 1
ATOM 3823 C CA . ASP A 1 487 ? 36.644 -19.134 -4.778 1.00 71.50 487 ASP A CA 1
ATOM 3824 C C . ASP A 1 487 ? 35.990 -20.504 -5.041 1.00 71.50 487 ASP A C 1
ATOM 3826 O O . ASP A 1 487 ? 36.004 -21.372 -4.170 1.00 71.50 487 ASP A O 1
ATOM 3830 N N . PHE A 1 488 ? 35.424 -20.716 -6.236 1.00 76.06 488 PHE A N 1
ATOM 3831 C CA . PHE A 1 488 ? 34.774 -21.975 -6.617 1.00 76.06 488 PHE A CA 1
ATOM 3832 C C . PHE A 1 488 ? 34.902 -22.242 -8.122 1.00 76.06 488 PHE A C 1
ATOM 3834 O O . PHE A 1 488 ? 34.834 -21.322 -8.941 1.00 76.06 488 PHE A O 1
ATOM 3841 N N . ARG A 1 489 ? 35.048 -23.521 -8.491 1.00 85.25 489 ARG A N 1
ATOM 3842 C CA . ARG A 1 489 ? 35.045 -24.015 -9.875 1.00 85.25 489 ARG A CA 1
ATOM 3843 C C . ARG A 1 489 ? 34.285 -25.339 -9.955 1.00 85.25 489 ARG A C 1
ATOM 3845 O O . ARG A 1 489 ? 34.511 -26.219 -9.128 1.00 85.25 489 ARG A O 1
ATOM 3852 N N . GLN A 1 490 ? 33.474 -25.506 -10.996 1.00 80.75 490 GLN A N 1
ATOM 3853 C CA . GLN A 1 490 ? 32.836 -26.772 -11.356 1.00 80.75 490 GLN A CA 1
ATOM 3854 C C . GLN A 1 490 ? 32.862 -26.962 -12.879 1.00 80.75 490 GLN A C 1
ATOM 3856 O O . GLN A 1 490 ? 32.439 -26.088 -13.631 1.00 80.75 490 GLN A O 1
ATOM 3861 N N . ASP A 1 491 ? 33.351 -28.106 -13.346 1.00 87.94 491 ASP A N 1
ATOM 3862 C CA . ASP A 1 491 ? 33.369 -28.439 -14.773 1.00 87.94 491 ASP A CA 1
ATOM 3863 C C . ASP A 1 491 ? 32.079 -29.158 -15.187 1.00 87.94 491 ASP A C 1
ATOM 3865 O O . ASP A 1 491 ? 31.475 -29.874 -14.387 1.00 87.94 491 ASP A O 1
ATOM 3869 N N . SER A 1 492 ? 31.672 -29.004 -16.449 1.00 84.75 492 SER A N 1
ATOM 3870 C CA . SER A 1 492 ? 30.541 -29.736 -17.022 1.00 84.75 492 SER A CA 1
ATOM 3871 C C . SER A 1 492 ? 30.724 -30.018 -18.514 1.00 84.75 492 SER A C 1
ATOM 3873 O O . SER A 1 492 ? 31.068 -29.138 -19.306 1.00 84.75 492 SER A O 1
ATOM 3875 N N . ASP A 1 493 ? 30.412 -31.248 -18.916 1.00 90.25 493 ASP A N 1
ATOM 3876 C CA . ASP A 1 493 ? 30.333 -31.668 -20.322 1.00 90.25 493 ASP A CA 1
ATOM 3877 C C . ASP A 1 493 ? 29.027 -31.202 -21.001 1.00 90.25 493 ASP A C 1
ATOM 3879 O O . ASP A 1 493 ? 28.826 -31.408 -22.196 1.00 90.25 493 ASP A O 1
ATOM 3883 N N . HIS A 1 494 ? 28.150 -30.526 -20.251 1.00 90.31 494 HIS A N 1
ATOM 3884 C CA . HIS A 1 494 ? 26.919 -29.884 -20.722 1.00 90.31 494 HIS A CA 1
ATOM 3885 C C . HIS A 1 494 ? 26.854 -28.409 -20.279 1.00 90.31 494 HIS A C 1
ATOM 3887 O O . HIS A 1 494 ? 25.785 -27.879 -19.963 1.00 90.31 494 HIS A O 1
ATOM 3893 N N . LEU A 1 495 ? 28.006 -27.733 -20.201 1.00 91.44 495 LEU A N 1
ATOM 3894 C CA . LEU A 1 495 ? 28.085 -26.357 -19.726 1.00 91.44 495 LEU A CA 1
ATOM 3895 C C . LEU A 1 495 ? 27.330 -25.397 -20.654 1.00 91.44 495 LEU A C 1
ATOM 3897 O O . LEU A 1 495 ? 27.403 -25.491 -21.874 1.00 91.44 495 LEU A O 1
ATOM 3901 N N . THR A 1 496 ? 26.656 -24.423 -20.053 1.00 91.38 496 THR A N 1
ATOM 3902 C CA . THR A 1 496 ? 26.165 -23.194 -20.693 1.00 91.38 496 THR A CA 1
ATOM 3903 C C . THR A 1 496 ? 26.338 -22.039 -19.698 1.00 91.38 496 THR A C 1
ATOM 3905 O O . THR A 1 496 ? 26.432 -22.302 -18.492 1.00 91.38 496 THR A O 1
ATOM 3908 N N . PRO A 1 497 ? 26.323 -20.760 -20.121 1.00 84.56 497 PRO A N 1
ATOM 3909 C CA . PRO A 1 497 ? 26.381 -19.633 -19.191 1.00 84.56 497 PRO A CA 1
ATOM 3910 C C . PRO A 1 497 ? 25.194 -19.644 -18.218 1.00 84.56 497 PRO A C 1
ATOM 3912 O O . PRO A 1 497 ? 25.367 -19.357 -17.039 1.00 84.56 497 PRO A O 1
ATOM 3915 N N . LYS A 1 498 ? 24.009 -20.081 -18.675 1.00 81.19 498 LYS A N 1
ATOM 3916 C CA . LYS A 1 498 ? 22.818 -20.258 -17.828 1.00 81.19 498 LYS A CA 1
ATOM 3917 C C . LYS A 1 498 ? 23.006 -21.346 -16.764 1.00 81.19 498 LYS A C 1
ATOM 3919 O O . LYS A 1 498 ? 22.580 -21.149 -15.630 1.00 81.19 498 LYS A O 1
ATOM 3924 N N . LEU A 1 499 ? 23.644 -22.472 -17.103 1.00 79.94 499 LEU A N 1
ATOM 3925 C CA . LEU A 1 499 ? 23.964 -23.517 -16.123 1.00 79.94 499 LEU A CA 1
ATOM 3926 C C . LEU A 1 499 ? 25.016 -23.031 -15.116 1.00 79.94 499 LEU A C 1
ATOM 3928 O O . LEU A 1 499 ? 24.834 -23.229 -13.919 1.00 79.94 499 LEU A O 1
ATOM 3932 N N . CYS A 1 500 ? 26.069 -22.351 -15.578 1.00 88.88 500 CYS A N 1
ATOM 3933 C CA . CYS A 1 500 ? 27.097 -21.804 -14.691 1.00 88.88 500 CYS A CA 1
ATOM 3934 C C . CYS A 1 500 ? 26.534 -20.760 -13.725 1.00 88.88 500 CYS A C 1
ATOM 3936 O O . CYS A 1 500 ? 26.759 -20.836 -12.522 1.00 88.88 500 CYS A O 1
ATOM 3938 N N . LEU A 1 501 ? 25.733 -19.823 -14.236 1.00 81.00 501 LEU A N 1
ATOM 3939 C CA . LEU A 1 501 ? 25.047 -18.839 -13.411 1.00 81.00 501 LEU A CA 1
ATOM 3940 C C . LEU A 1 501 ? 24.147 -19.505 -12.371 1.00 81.00 501 LEU A C 1
ATOM 3942 O O . LEU A 1 501 ? 24.165 -19.084 -11.218 1.00 81.00 501 LEU A O 1
ATOM 3946 N N . LYS A 1 502 ? 23.399 -20.552 -12.752 1.00 71.19 502 LYS A N 1
ATOM 3947 C CA . LYS A 1 502 ? 22.569 -21.308 -11.808 1.00 71.19 502 LYS A CA 1
ATOM 3948 C C . LYS A 1 502 ? 23.432 -21.893 -10.682 1.00 71.19 502 LYS A C 1
ATOM 3950 O O . LYS A 1 502 ? 23.124 -21.658 -9.520 1.00 71.19 502 LYS A O 1
ATOM 3955 N N . ILE A 1 503 ? 24.532 -22.568 -11.025 1.00 75.12 503 ILE A N 1
ATOM 3956 C CA . ILE A 1 503 ? 25.492 -23.133 -10.062 1.00 75.12 503 ILE A CA 1
ATOM 3957 C C . ILE A 1 503 ? 26.024 -22.044 -9.116 1.00 75.12 503 ILE A C 1
ATOM 3959 O O . ILE A 1 503 ? 25.980 -22.211 -7.900 1.00 75.12 503 ILE A O 1
ATOM 3963 N N . CYS A 1 504 ? 26.482 -20.907 -9.644 1.00 76.06 504 CYS A N 1
ATOM 3964 C CA . CYS A 1 504 ? 27.042 -19.830 -8.827 1.00 76.06 504 CYS A CA 1
ATOM 3965 C C . CYS A 1 504 ? 26.001 -19.131 -7.942 1.00 76.06 504 CYS A C 1
ATOM 3967 O O . CYS A 1 504 ? 26.317 -18.770 -6.811 1.00 76.06 504 CYS A O 1
ATOM 3969 N N . PHE A 1 505 ? 24.765 -18.979 -8.425 1.00 67.31 505 PHE A N 1
ATOM 3970 C CA . PHE A 1 505 ? 23.639 -18.467 -7.644 1.00 67.31 505 PHE A CA 1
ATOM 3971 C C . PHE A 1 505 ? 23.272 -19.426 -6.500 1.00 67.31 505 PHE A C 1
ATOM 3973 O O . PHE A 1 505 ? 23.192 -19.003 -5.351 1.00 67.31 505 PHE A O 1
ATOM 3980 N N . GLU A 1 506 ? 23.145 -20.728 -6.786 1.00 56.09 506 GLU A N 1
ATOM 3981 C CA . GLU A 1 506 ? 22.871 -21.776 -5.786 1.00 56.09 506 GLU A CA 1
ATOM 3982 C C . GLU A 1 506 ? 24.014 -21.963 -4.767 1.00 56.09 506 GLU A C 1
ATOM 3984 O O . GLU A 1 506 ? 23.778 -22.520 -3.701 1.00 56.09 506 GLU A O 1
ATOM 3989 N N . ASN A 1 507 ? 25.221 -21.457 -5.053 1.00 57.59 507 ASN A N 1
ATOM 3990 C CA . ASN A 1 507 ? 26.370 -21.436 -4.134 1.00 57.59 507 ASN A CA 1
ATOM 3991 C C . ASN A 1 507 ? 26.681 -20.032 -3.555 1.00 57.59 507 ASN A C 1
ATOM 3993 O O . ASN A 1 507 ? 27.691 -19.852 -2.880 1.00 57.59 507 ASN A O 1
ATOM 3997 N N . GLY A 1 508 ? 25.830 -19.025 -3.789 1.00 58.28 508 GLY A N 1
ATOM 3998 C CA . GLY A 1 508 ? 25.885 -17.734 -3.084 1.00 58.28 508 GLY A CA 1
ATOM 3999 C C . GLY A 1 508 ? 26.984 -16.781 -3.565 1.00 58.28 508 GLY A C 1
ATOM 4000 O O . GLY A 1 508 ? 27.407 -15.890 -2.824 1.00 58.28 508 GLY A O 1
ATOM 4001 N N . TYR A 1 509 ? 27.459 -16.959 -4.797 1.00 70.69 509 TYR A N 1
ATOM 4002 C CA . TYR A 1 509 ? 28.473 -16.107 -5.412 1.00 70.69 509 TYR A CA 1
ATOM 4003 C C . TYR A 1 509 ? 27.836 -14.997 -6.254 1.00 70.69 509 TYR A C 1
ATOM 4005 O O . TYR A 1 509 ? 26.967 -15.271 -7.079 1.00 70.69 509 TYR A O 1
ATOM 4013 N N . LYS A 1 510 ? 28.294 -13.749 -6.092 1.00 74.19 510 LYS A N 1
ATOM 4014 C CA . LYS A 1 510 ? 27.822 -12.565 -6.844 1.00 74.19 510 LYS A CA 1
ATOM 4015 C C . LYS A 1 510 ? 28.143 -12.619 -8.338 1.00 74.19 510 LYS A C 1
ATOM 4017 O O . LYS A 1 510 ? 27.406 -12.070 -9.159 1.00 74.19 510 LYS A O 1
ATOM 4022 N N . LEU A 1 511 ? 29.248 -13.271 -8.691 1.00 81.56 511 LEU A N 1
ATOM 4023 C CA . LEU A 1 511 ? 29.745 -13.379 -10.056 1.00 81.56 511 LEU A CA 1
ATOM 4024 C C . LEU A 1 511 ? 29.882 -14.840 -10.475 1.00 81.56 511 LEU A C 1
ATOM 4026 O O . LEU A 1 511 ? 30.353 -15.689 -9.717 1.00 81.56 511 LEU A O 1
ATOM 4030 N N . SER A 1 512 ? 29.523 -15.093 -11.728 1.00 90.38 512 SER A N 1
ATOM 4031 C CA . SER A 1 512 ? 29.753 -16.344 -12.449 1.00 90.38 512 SER A CA 1
ATOM 4032 C C . SER A 1 512 ? 30.655 -16.083 -13.653 1.00 90.38 512 SER A C 1
ATOM 4034 O O . SER A 1 512 ? 30.644 -14.986 -14.210 1.00 90.38 512 SER A O 1
ATOM 4036 N N . GLY A 1 513 ? 31.454 -17.066 -14.053 1.00 92.75 513 GLY A N 1
ATOM 4037 C CA . GLY A 1 513 ? 32.393 -16.960 -15.163 1.00 92.75 513 GLY A CA 1
ATOM 4038 C C . GLY A 1 513 ? 32.513 -18.282 -15.908 1.00 92.75 513 GLY A C 1
ATOM 4039 O O . GLY A 1 513 ? 32.724 -19.316 -15.284 1.00 92.75 513 GLY A O 1
ATOM 4040 N N . VAL A 1 514 ? 32.398 -18.269 -17.235 1.00 93.75 514 VAL A N 1
ATOM 4041 C CA . VAL A 1 514 ? 32.586 -19.470 -18.071 1.00 93.75 514 VAL A CA 1
ATOM 4042 C C . VAL A 1 514 ? 33.842 -19.364 -18.925 1.00 93.75 514 VAL A C 1
ATOM 4044 O O . VAL A 1 514 ? 34.099 -18.325 -19.540 1.00 93.75 514 VAL A O 1
ATOM 4047 N N . GLN A 1 515 ? 34.614 -20.448 -18.963 1.00 92.69 515 GLN A N 1
ATOM 4048 C CA . GLN A 1 515 ? 35.924 -20.529 -19.606 1.00 92.69 515 GLN A CA 1
ATOM 4049 C C . GLN A 1 515 ? 36.127 -21.887 -20.296 1.00 92.69 515 GLN A C 1
ATOM 4051 O O . GLN A 1 515 ? 35.572 -22.906 -19.885 1.00 92.69 515 GLN A O 1
ATOM 4056 N N . PHE A 1 516 ? 36.959 -21.891 -21.343 1.00 91.00 516 PHE A N 1
ATOM 4057 C CA . PHE A 1 516 ? 37.453 -23.085 -22.039 1.00 91.00 516 PHE A CA 1
ATOM 4058 C C . PHE A 1 516 ? 36.352 -24.097 -22.435 1.00 91.00 516 PHE A C 1
ATOM 4060 O O . PHE A 1 516 ? 36.549 -25.309 -22.380 1.00 91.00 516 PHE A O 1
ATOM 4067 N N . GLY A 1 517 ? 35.154 -23.606 -22.773 1.00 91.50 517 GLY A N 1
ATOM 4068 C CA . GLY A 1 517 ? 33.998 -24.416 -23.179 1.00 91.50 517 GLY A CA 1
ATOM 4069 C C . GLY A 1 517 ? 33.305 -25.211 -22.060 1.00 91.50 517 GLY A C 1
ATOM 4070 O O . GLY A 1 517 ? 32.081 -25.339 -22.095 1.00 91.50 517 GLY A O 1
ATOM 4071 N N . ARG A 1 518 ? 34.066 -25.722 -21.078 1.00 92.56 518 ARG A N 1
ATOM 4072 C CA . ARG A 1 518 ? 33.634 -26.688 -20.045 1.00 92.56 518 ARG A CA 1
ATOM 4073 C C . ARG A 1 518 ? 33.727 -26.206 -18.594 1.00 92.56 518 ARG A C 1
ATOM 4075 O O . ARG A 1 518 ? 33.188 -26.871 -17.713 1.00 92.56 518 ARG A O 1
ATOM 4082 N N . GLU A 1 519 ? 34.440 -25.114 -18.320 1.00 92.75 519 GLU A N 1
ATOM 4083 C CA . GLU A 1 519 ? 34.774 -24.682 -16.956 1.00 92.75 519 GLU A CA 1
ATOM 4084 C C . GLU A 1 519 ? 33.794 -23.599 -16.472 1.00 92.75 519 GLU A C 1
ATOM 4086 O O . GLU A 1 519 ? 33.734 -22.517 -17.062 1.00 92.75 519 GLU A O 1
ATOM 4091 N N . CYS A 1 520 ? 33.053 -23.854 -15.389 1.00 92.94 520 CYS A N 1
ATOM 4092 C CA . CYS A 1 520 ? 32.346 -22.814 -14.639 1.00 92.94 520 CYS A CA 1
ATOM 4093 C C . CYS A 1 520 ? 33.183 -22.376 -13.435 1.00 92.94 520 CYS A C 1
ATOM 4095 O O . CYS A 1 520 ? 33.715 -23.210 -12.704 1.00 92.94 520 CYS A O 1
ATOM 4097 N N . TYR A 1 521 ? 33.247 -21.071 -13.206 1.00 90.69 521 TYR A N 1
ATOM 4098 C CA . TYR A 1 521 ? 33.879 -20.423 -12.066 1.00 90.69 521 TYR A CA 1
ATOM 4099 C C . TYR A 1 521 ? 32.877 -19.507 -11.374 1.00 90.69 521 TYR A C 1
ATOM 4101 O O . TYR A 1 521 ? 32.057 -18.870 -12.033 1.00 90.69 521 TYR A O 1
ATOM 4109 N N . CYS A 1 522 ? 32.996 -19.370 -10.058 1.00 83.88 522 CYS A N 1
ATOM 4110 C CA . CYS A 1 522 ? 32.186 -18.449 -9.270 1.00 83.88 522 CYS A CA 1
ATOM 4111 C C . CYS A 1 522 ? 33.076 -17.622 -8.333 1.00 83.88 522 CYS A C 1
ATOM 4113 O O . CYS A 1 522 ? 34.100 -18.118 -7.859 1.00 83.88 522 CYS A O 1
ATOM 4115 N N . THR A 1 523 ? 32.710 -16.364 -8.062 1.00 75.81 523 THR A N 1
ATOM 4116 C CA . THR A 1 523 ? 33.413 -15.551 -7.055 1.00 75.81 523 THR A CA 1
ATOM 4117 C C . THR A 1 523 ? 32.552 -14.469 -6.404 1.00 75.81 523 THR A C 1
ATOM 4119 O O . THR A 1 523 ? 31.572 -13.981 -6.968 1.00 75.81 523 THR A O 1
ATOM 4122 N N . ASN A 1 524 ? 32.959 -14.097 -5.191 1.00 68.44 524 ASN A N 1
ATOM 4123 C CA . ASN A 1 524 ? 32.524 -12.920 -4.439 1.00 68.44 524 ASN A CA 1
ATOM 4124 C C . ASN A 1 524 ? 33.584 -11.796 -4.426 1.00 68.44 524 ASN A C 1
ATOM 4126 O O . ASN A 1 524 ? 33.365 -10.737 -3.835 1.00 68.44 524 ASN A O 1
ATOM 4130 N N . LYS A 1 525 ? 34.733 -12.001 -5.081 1.00 71.06 525 LYS A N 1
ATOM 4131 C CA . LYS A 1 525 ? 35.809 -11.016 -5.232 1.00 71.06 525 LYS A CA 1
ATOM 4132 C C . LYS A 1 525 ? 35.352 -9.856 -6.121 1.00 71.06 525 LYS A C 1
ATOM 4134 O O . LYS A 1 525 ? 34.711 -10.062 -7.150 1.00 71.06 525 LYS A O 1
ATOM 4139 N N . LYS A 1 526 ? 35.706 -8.621 -5.744 1.00 63.50 526 LYS A N 1
ATOM 4140 C CA . LYS A 1 526 ? 35.395 -7.421 -6.538 1.00 63.50 526 LYS A CA 1
ATOM 4141 C C . LYS A 1 526 ? 36.017 -7.538 -7.935 1.00 63.50 526 LYS A C 1
ATOM 4143 O O . LYS A 1 526 ? 37.217 -7.777 -8.055 1.00 63.50 526 LYS A O 1
ATOM 4148 N N . LEU A 1 527 ? 35.202 -7.323 -8.967 1.00 67.50 527 LEU A N 1
ATOM 4149 C CA . LEU A 1 527 ? 35.624 -7.370 -10.365 1.00 67.50 527 LEU A CA 1
ATOM 4150 C C . LEU A 1 527 ? 36.667 -6.280 -10.662 1.00 67.50 527 LEU A C 1
ATOM 4152 O O . LEU A 1 527 ? 36.393 -5.089 -10.506 1.00 67.50 527 LEU A O 1
ATOM 4156 N N . ASP A 1 528 ? 37.851 -6.691 -11.111 1.00 68.44 528 ASP A N 1
ATOM 4157 C CA . ASP A 1 528 ? 38.877 -5.786 -11.634 1.00 68.44 528 ASP A CA 1
ATOM 4158 C C . ASP A 1 528 ? 38.607 -5.501 -13.117 1.00 68.44 528 ASP A C 1
ATOM 4160 O O . ASP A 1 528 ? 38.866 -6.335 -13.989 1.00 68.44 528 ASP A O 1
ATOM 4164 N N . ILE A 1 529 ? 38.080 -4.311 -13.406 1.00 60.44 529 ILE A N 1
ATOM 4165 C CA . ILE A 1 529 ? 37.765 -3.895 -14.777 1.00 60.44 529 ILE A CA 1
ATOM 4166 C C . ILE A 1 529 ? 39.023 -3.736 -15.650 1.00 60.44 529 ILE A C 1
ATOM 4168 O O . ILE A 1 529 ? 38.930 -3.851 -16.869 1.00 60.44 529 ILE A O 1
ATOM 4172 N N . THR A 1 530 ? 40.217 -3.572 -15.061 1.00 62.12 530 THR A N 1
ATOM 4173 C CA . THR A 1 530 ? 41.480 -3.469 -15.823 1.00 62.12 530 THR A CA 1
ATOM 4174 C C . THR A 1 530 ? 41.891 -4.790 -16.482 1.00 62.12 530 THR A C 1
ATOM 4176 O O . THR A 1 530 ? 42.689 -4.797 -17.419 1.00 62.12 530 THR A O 1
ATOM 4179 N N . LYS A 1 531 ? 41.312 -5.915 -16.036 1.00 72.19 531 LYS A N 1
ATOM 4180 C CA . LYS A 1 531 ? 41.480 -7.244 -16.643 1.00 72.19 531 LYS A CA 1
ATOM 4181 C C . LYS A 1 531 ? 40.492 -7.500 -17.793 1.00 72.19 531 LYS A C 1
ATOM 4183 O O . LYS A 1 531 ? 40.595 -8.553 -18.429 1.00 72.19 531 LYS A O 1
ATOM 4188 N N . GLN A 1 532 ? 39.546 -6.593 -18.073 1.00 75.00 532 GLN A N 1
ATOM 4189 C CA . GLN A 1 532 ? 38.635 -6.722 -19.218 1.00 75.00 532 GLN A CA 1
ATOM 4190 C C . GLN A 1 532 ? 39.429 -6.643 -20.533 1.00 75.00 532 GLN A C 1
ATOM 4192 O O . GLN A 1 532 ? 40.410 -5.911 -20.654 1.00 75.00 532 GLN A O 1
ATOM 4197 N N . THR A 1 533 ? 39.033 -7.429 -21.528 1.00 76.50 533 THR A N 1
ATOM 4198 C CA . THR A 1 533 ? 39.740 -7.554 -22.808 1.00 76.50 533 THR A CA 1
ATOM 4199 C C . THR A 1 533 ? 38.744 -7.652 -23.964 1.00 76.50 533 THR A C 1
ATOM 4201 O O . THR A 1 533 ? 37.547 -7.437 -23.771 1.00 76.50 533 THR A O 1
ATOM 4204 N N . ASP A 1 534 ? 39.218 -7.896 -25.185 1.00 77.25 534 ASP A N 1
ATOM 4205 C CA . ASP A 1 534 ? 38.325 -7.937 -26.341 1.00 77.25 534 ASP A CA 1
ATOM 4206 C C . ASP A 1 534 ? 37.429 -9.189 -26.341 1.00 77.25 534 ASP A C 1
ATOM 4208 O O . ASP A 1 534 ? 37.891 -10.304 -26.082 1.00 77.25 534 ASP A O 1
ATOM 4212 N N . GLU A 1 535 ? 36.151 -8.987 -26.669 1.00 75.06 535 GLU A N 1
ATOM 4213 C CA . GLU A 1 535 ? 35.089 -9.998 -26.741 1.00 75.06 535 GLU A CA 1
ATOM 4214 C C . GLU A 1 535 ? 35.396 -11.176 -27.670 1.00 75.06 535 GLU A C 1
ATOM 4216 O O . GLU A 1 535 ? 34.853 -12.274 -27.486 1.00 75.06 535 GLU A O 1
ATOM 4221 N N . ASP A 1 536 ? 36.268 -10.969 -28.655 1.00 81.75 536 ASP A N 1
ATOM 4222 C CA . ASP A 1 536 ? 36.713 -12.006 -29.575 1.00 81.75 536 ASP A CA 1
ATOM 4223 C C . ASP A 1 536 ? 37.631 -13.028 -28.893 1.00 81.75 536 ASP A C 1
ATOM 4225 O O . ASP A 1 536 ? 37.643 -14.200 -29.270 1.00 81.75 536 ASP A O 1
ATOM 4229 N N . SER A 1 537 ? 38.299 -12.631 -27.804 1.00 84.19 537 SER A N 1
ATOM 4230 C CA . SER A 1 537 ? 39.082 -13.537 -26.953 1.00 84.19 537 SER A CA 1
ATOM 4231 C C . SER A 1 537 ? 38.210 -14.540 -26.180 1.00 84.19 537 SER A C 1
ATOM 4233 O O . SER A 1 537 ? 38.733 -15.529 -25.667 1.00 84.19 537 SER A O 1
ATOM 4235 N N . CYS A 1 538 ? 36.895 -14.302 -26.092 1.00 91.00 538 CYS A N 1
ATOM 4236 C CA . CYS A 1 538 ? 35.935 -15.143 -25.374 1.00 91.00 538 CYS A CA 1
ATOM 4237 C C . CYS A 1 538 ? 34.906 -15.839 -26.293 1.00 91.00 538 CYS A C 1
ATOM 4239 O O . CYS A 1 538 ? 33.763 -16.069 -25.891 1.00 91.00 538 CYS A O 1
ATOM 4241 N N . LYS A 1 539 ? 35.285 -16.156 -27.539 1.00 91.31 539 LYS A N 1
ATOM 4242 C CA . LYS A 1 539 ? 34.417 -16.776 -28.564 1.00 91.31 539 LYS A CA 1
ATOM 4243 C C . LYS A 1 539 ? 34.339 -18.316 -28.552 1.00 91.31 539 LYS A C 1
ATOM 4245 O O . LYS A 1 539 ? 33.706 -18.874 -29.444 1.00 91.31 539 LYS A O 1
ATOM 4250 N N . MET A 1 540 ? 34.952 -19.025 -27.600 1.00 92.75 540 MET A N 1
ATOM 4251 C CA . MET A 1 540 ? 34.913 -20.497 -27.575 1.00 92.75 540 MET A CA 1
ATOM 4252 C C . MET A 1 540 ? 33.489 -21.010 -27.307 1.00 92.75 540 MET A C 1
ATOM 4254 O O . MET A 1 540 ? 32.817 -20.510 -26.407 1.00 92.75 540 MET A O 1
ATOM 4258 N N . GLY A 1 541 ? 33.031 -22.006 -28.071 1.00 92.19 541 GLY A N 1
ATOM 4259 C CA . GLY A 1 541 ? 31.706 -22.610 -27.892 1.00 92.19 541 GLY A CA 1
ATOM 4260 C C . GLY A 1 541 ? 31.578 -23.381 -26.573 1.00 92.19 541 GLY A C 1
ATOM 4261 O O . GLY A 1 541 ? 32.538 -24.005 -26.119 1.00 92.19 541 GLY A O 1
ATOM 4262 N N . CYS A 1 542 ? 30.398 -23.349 -25.956 1.00 95.88 542 CYS A N 1
ATOM 4263 C CA . CYS A 1 542 ? 30.093 -24.131 -24.758 1.00 95.88 542 CYS A CA 1
ATOM 4264 C C . CYS A 1 542 ? 29.873 -25.624 -25.068 1.00 95.88 542 CYS A C 1
ATOM 4266 O O . CYS A 1 542 ? 29.348 -25.966 -26.127 1.00 95.88 542 CYS A O 1
ATOM 4268 N N . THR A 1 543 ? 30.192 -26.516 -24.123 1.00 95.00 543 THR A N 1
ATOM 4269 C CA . THR A 1 543 ? 29.987 -27.973 -24.287 1.00 95.00 543 THR A CA 1
ATOM 4270 C C . THR A 1 543 ? 28.511 -28.385 -24.365 1.00 95.00 543 THR A C 1
ATOM 4272 O O . THR A 1 543 ? 28.186 -29.325 -25.083 1.00 95.00 543 THR A 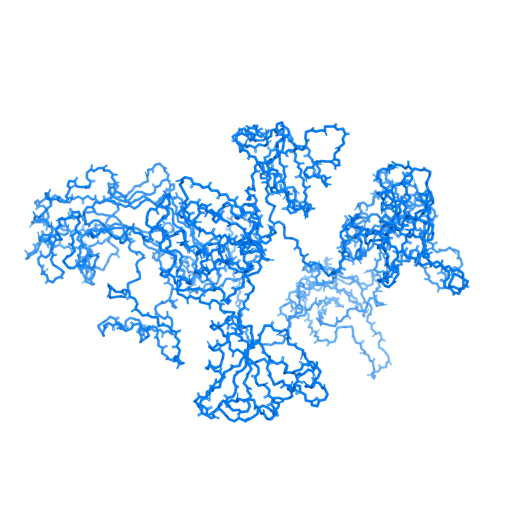O 1
ATOM 4275 N N . GLY A 1 544 ? 27.604 -27.673 -23.687 1.00 86.00 544 GLY A N 1
ATOM 4276 C CA . GLY A 1 544 ? 26.154 -27.919 -23.734 1.00 86.00 544 GLY A CA 1
ATOM 4277 C C . GLY A 1 544 ? 25.399 -27.201 -24.861 1.00 86.00 544 GLY A C 1
ATOM 4278 O O . GLY A 1 544 ? 24.280 -27.590 -25.181 1.00 86.00 544 GLY A O 1
ATOM 4279 N N . ASP A 1 545 ? 25.985 -26.164 -25.468 1.00 92.12 545 ASP A N 1
ATOM 4280 C CA . ASP A 1 545 ? 25.472 -25.508 -26.681 1.00 92.12 545 ASP A CA 1
ATOM 4281 C C . ASP A 1 545 ? 26.607 -24.736 -27.368 1.00 92.12 545 ASP A C 1
ATOM 4283 O O . ASP A 1 545 ? 26.993 -23.649 -26.931 1.00 92.12 545 ASP A O 1
ATOM 4287 N N . SER A 1 546 ? 27.129 -25.275 -28.469 1.00 90.81 546 SER A N 1
ATOM 4288 C CA . SER A 1 546 ? 28.278 -24.708 -29.188 1.00 90.81 546 SER A CA 1
ATOM 4289 C C . SER A 1 546 ? 28.020 -23.325 -29.802 1.00 90.81 546 SER A C 1
ATOM 4291 O O . SER A 1 546 ? 28.972 -22.642 -30.176 1.00 90.81 546 SER A O 1
ATOM 4293 N N . ARG A 1 547 ? 26.757 -22.880 -29.870 1.00 88.25 547 ARG A N 1
ATOM 4294 C CA . ARG A 1 547 ? 26.365 -21.530 -30.316 1.00 88.25 547 ARG A CA 1
ATOM 4295 C C . ARG A 1 547 ? 26.530 -20.476 -29.215 1.00 88.25 547 ARG A C 1
ATOM 4297 O O . ARG A 1 547 ? 26.483 -19.281 -29.501 1.00 88.25 547 ARG A O 1
ATOM 4304 N N . GLN A 1 548 ? 26.683 -20.897 -27.958 1.00 86.88 548 GLN A N 1
ATOM 4305 C CA . GLN A 1 548 ? 26.850 -20.019 -26.800 1.00 86.88 548 GLN A CA 1
ATOM 4306 C C . GLN A 1 548 ? 28.342 -19.846 -26.477 1.00 86.88 548 GLN A C 1
ATOM 4308 O O . GLN A 1 548 ? 29.131 -20.778 -26.626 1.00 86.88 548 GLN A O 1
ATOM 4313 N N . LYS A 1 549 ? 28.740 -18.646 -26.035 1.00 92.12 549 LYS A N 1
ATOM 4314 C CA . LYS A 1 549 ? 30.143 -18.307 -25.746 1.00 92.12 549 LYS A CA 1
ATOM 4315 C C . LYS A 1 549 ? 30.557 -18.712 -24.317 1.00 92.12 549 LYS A C 1
ATOM 4317 O O . LYS A 1 549 ? 30.173 -18.041 -23.358 1.00 92.12 549 LYS A O 1
ATOM 4322 N N . CYS A 1 550 ? 31.437 -19.698 -24.163 1.00 92.88 550 CYS A N 1
ATOM 4323 C CA . CYS A 1 550 ? 32.046 -20.103 -22.888 1.00 92.88 550 CYS A CA 1
ATOM 4324 C C . CYS A 1 550 ? 33.539 -19.734 -22.796 1.00 92.88 550 CYS A C 1
ATOM 4326 O O . CYS A 1 550 ? 34.404 -20.590 -22.592 1.00 92.88 550 CYS A O 1
ATOM 4328 N N . GLY A 1 551 ? 33.837 -18.438 -22.931 1.00 91.50 551 GLY A N 1
ATOM 4329 C CA . GLY A 1 551 ? 35.170 -17.878 -22.707 1.00 91.50 551 GLY A CA 1
ATOM 4330 C C . GLY A 1 551 ? 36.195 -18.303 -23.761 1.00 91.50 551 GLY A C 1
ATOM 4331 O O . GLY A 1 551 ? 35.902 -18.334 -24.955 1.00 91.50 551 GLY A O 1
ATOM 4332 N N . GLY A 1 552 ? 37.421 -18.587 -23.331 1.00 88.19 552 GLY A N 1
ATOM 4333 C CA . GLY A 1 552 ? 38.529 -18.968 -24.206 1.00 88.19 552 GLY A CA 1
ATOM 4334 C C . GLY A 1 552 ? 39.776 -19.385 -23.426 1.00 88.19 552 GLY A C 1
ATOM 4335 O O . GLY A 1 552 ? 39.710 -19.666 -22.229 1.00 88.19 552 GLY A O 1
ATOM 4336 N N . VAL A 1 553 ? 40.931 -19.430 -24.093 1.00 87.19 553 VAL A N 1
ATOM 4337 C CA . VAL A 1 553 ? 42.201 -19.843 -23.470 1.00 87.19 553 VAL A CA 1
ATOM 4338 C C . VAL A 1 553 ? 42.678 -18.764 -22.490 1.00 87.19 553 VAL A C 1
ATOM 4340 O O . VAL A 1 553 ? 43.143 -17.702 -22.900 1.00 87.19 553 VAL A O 1
ATOM 4343 N N . MET A 1 554 ? 42.548 -19.033 -21.185 1.00 82.75 554 MET A N 1
ATOM 4344 C CA . MET A 1 554 ? 42.770 -18.055 -20.103 1.00 82.75 554 MET A CA 1
ATOM 4345 C C . MET A 1 554 ? 41.888 -16.800 -20.250 1.00 82.75 554 MET A C 1
ATOM 4347 O O . MET A 1 554 ? 42.360 -15.660 -20.126 1.00 82.75 554 MET A O 1
ATOM 4351 N N . ARG A 1 555 ? 40.616 -17.009 -20.613 1.00 89.56 555 ARG A N 1
ATOM 4352 C CA . ARG A 1 555 ? 39.619 -15.962 -20.864 1.00 89.56 555 ARG A CA 1
ATOM 4353 C C . ARG A 1 555 ? 38.248 -16.387 -20.343 1.00 89.56 555 ARG A C 1
ATOM 4355 O O . ARG A 1 555 ? 37.771 -17.457 -20.719 1.00 89.56 555 ARG A O 1
ATOM 4362 N N . LEU A 1 556 ? 37.607 -15.540 -19.539 1.00 90.06 556 LEU A N 1
ATOM 4363 C CA . LEU A 1 556 ? 36.277 -15.793 -18.970 1.00 90.06 556 LEU A CA 1
ATOM 4364 C C . LEU A 1 556 ? 35.240 -14.823 -19.541 1.00 90.06 556 LEU A C 1
ATOM 4366 O O . LEU A 1 556 ? 35.474 -13.616 -19.518 1.00 90.06 556 LEU A O 1
ATOM 4370 N N . ASN A 1 557 ? 34.072 -15.323 -19.957 1.00 90.50 557 ASN A N 1
ATOM 4371 C CA . ASN A 1 557 ? 32.872 -14.478 -20.011 1.00 90.50 557 ASN A CA 1
ATOM 4372 C C . ASN A 1 557 ? 32.274 -14.417 -18.610 1.00 90.50 557 ASN A C 1
ATOM 4374 O O . ASN A 1 557 ? 31.917 -15.463 -18.066 1.00 90.50 557 ASN A O 1
ATOM 4378 N N . VAL A 1 558 ? 32.163 -13.216 -18.045 1.00 89.62 558 VAL A N 1
ATOM 4379 C CA . VAL A 1 558 ? 31.674 -12.998 -16.676 1.00 89.62 558 VAL A CA 1
ATOM 4380 C C . VAL A 1 558 ? 30.224 -12.510 -16.691 1.00 89.62 558 VAL A C 1
ATOM 4382 O O . VAL A 1 558 ? 29.857 -11.690 -17.530 1.00 89.62 558 VAL A O 1
ATOM 4385 N N . TYR A 1 559 ? 29.400 -12.990 -15.759 1.00 84.12 559 TYR A N 1
ATOM 4386 C CA . TYR A 1 559 ? 27.988 -12.627 -15.622 1.00 84.12 559 TYR A CA 1
ATOM 4387 C C . TYR A 1 559 ? 27.608 -12.398 -14.154 1.00 84.12 559 TYR A C 1
ATOM 4389 O O . TYR A 1 559 ? 28.021 -13.162 -13.274 1.00 84.12 559 TYR A O 1
ATOM 4397 N N . ALA A 1 560 ? 26.779 -11.385 -13.895 1.00 77.00 560 ALA A N 1
ATOM 4398 C CA . ALA A 1 560 ? 26.185 -11.149 -12.581 1.00 77.00 560 ALA A CA 1
ATOM 4399 C C . ALA A 1 560 ? 25.128 -12.222 -12.263 1.00 77.00 560 ALA A C 1
ATOM 4401 O O . ALA A 1 560 ? 24.288 -12.544 -13.106 1.00 77.00 560 ALA A O 1
ATOM 4402 N N . THR A 1 561 ? 25.147 -12.768 -11.045 1.00 71.06 561 THR A N 1
ATOM 4403 C CA . THR A 1 561 ? 24.170 -13.783 -10.602 1.00 71.06 561 THR A CA 1
ATOM 4404 C C . THR A 1 561 ? 22.905 -13.178 -9.995 1.00 71.06 561 THR A C 1
ATOM 4406 O O . THR A 1 561 ? 21.882 -13.858 -9.942 1.00 71.06 561 THR A O 1
ATOM 4409 N N . GLY A 1 562 ? 22.949 -11.914 -9.562 1.00 60.53 562 GLY A N 1
ATOM 4410 C CA . GLY A 1 562 ? 21.857 -11.229 -8.858 1.00 60.53 562 GLY A CA 1
ATOM 4411 C C . GLY A 1 562 ? 21.860 -11.402 -7.330 1.00 60.53 562 GLY A C 1
ATOM 4412 O O . GLY A 1 562 ? 20.902 -10.998 -6.678 1.00 60.53 562 GLY A O 1
ATOM 4413 N N . VAL A 1 563 ? 22.907 -11.992 -6.738 1.00 60.72 563 VAL A N 1
ATOM 4414 C CA . VAL A 1 563 ? 23.061 -12.095 -5.272 1.00 60.72 563 VAL A CA 1
ATOM 4415 C C . VAL A 1 563 ? 23.586 -10.769 -4.702 1.00 60.72 563 VAL A C 1
ATOM 4417 O O . VAL A 1 563 ? 24.654 -10.312 -5.102 1.00 60.72 563 VAL A O 1
ATOM 4420 N N . SER A 1 564 ? 22.888 -10.161 -3.734 1.00 54.56 564 SER A N 1
ATOM 4421 C CA . SER A 1 564 ? 23.274 -8.855 -3.164 1.00 54.56 564 SER A CA 1
ATOM 4422 C C . SER A 1 564 ? 23.763 -8.925 -1.707 1.00 54.56 564 SER A C 1
ATOM 4424 O O . SER A 1 564 ? 24.781 -8.305 -1.380 1.00 54.56 564 SER A O 1
ATOM 4426 N N . SER A 1 565 ? 23.120 -9.713 -0.833 1.00 52.03 565 SER A N 1
ATOM 4427 C CA . SER A 1 565 ? 23.489 -9.843 0.593 1.00 52.03 565 SER A CA 1
ATOM 4428 C C . SER A 1 565 ? 23.123 -11.203 1.218 1.00 52.03 565 SER A C 1
ATOM 4430 O O . SER A 1 565 ? 22.288 -11.930 0.683 1.00 52.03 565 SER A O 1
ATOM 4432 N N . ILE A 1 566 ? 23.675 -11.529 2.398 1.00 46.19 566 ILE A N 1
ATOM 4433 C CA . ILE A 1 566 ? 23.249 -12.715 3.178 1.00 46.19 566 ILE A CA 1
ATOM 4434 C C . ILE A 1 566 ? 21.756 -12.641 3.544 1.00 46.19 566 ILE A C 1
ATOM 4436 O O . ILE A 1 566 ? 21.069 -13.655 3.494 1.00 46.19 566 ILE A O 1
ATOM 4440 N N . ASN A 1 567 ? 21.227 -11.441 3.802 1.00 47.34 567 ASN A N 1
ATOM 4441 C CA . ASN A 1 567 ? 19.809 -11.218 4.108 1.00 47.34 567 ASN A CA 1
ATOM 4442 C C . ASN A 1 567 ? 18.882 -11.427 2.886 1.00 47.34 567 ASN A C 1
ATOM 4444 O O . ASN A 1 567 ? 17.667 -11.341 3.027 1.00 47.34 567 ASN A O 1
ATOM 4448 N N . SER A 1 568 ? 19.438 -11.674 1.691 1.00 47.78 568 SER A N 1
ATOM 4449 C CA . SER A 1 568 ? 18.695 -12.046 0.473 1.00 47.78 568 SER A CA 1
ATOM 4450 C C . SER A 1 568 ? 18.789 -13.540 0.123 1.00 47.78 568 SER A C 1
ATOM 4452 O O . SER A 1 568 ? 18.307 -13.954 -0.929 1.00 47.78 568 SER A O 1
ATOM 4454 N N . LEU A 1 569 ? 19.410 -14.355 0.984 1.00 48.25 569 LEU A N 1
ATOM 4455 C CA . LEU A 1 569 ? 19.523 -15.803 0.799 1.00 48.25 569 LEU A CA 1
ATOM 4456 C C . LEU A 1 569 ? 18.340 -16.534 1.470 1.00 48.25 569 LEU A C 1
ATOM 4458 O O . LEU A 1 569 ? 17.993 -16.185 2.598 1.00 48.25 569 LEU A O 1
ATOM 4462 N N . PRO A 1 570 ? 17.733 -17.549 0.822 1.00 47.44 570 PRO A N 1
ATOM 4463 C CA . PRO A 1 570 ? 16.625 -18.317 1.395 1.00 47.44 570 PRO A CA 1
ATOM 4464 C C . PRO A 1 570 ? 16.936 -19.024 2.724 1.00 47.44 570 PRO A C 1
ATOM 4466 O O . PRO A 1 570 ? 18.072 -19.421 2.990 1.00 47.44 570 PRO A O 1
ATOM 4469 N N . ASP A 1 571 ? 15.895 -19.283 3.517 1.00 51.06 571 ASP A N 1
ATOM 4470 C CA . ASP A 1 571 ? 15.946 -20.105 4.729 1.00 51.06 571 ASP A CA 1
ATOM 4471 C C . ASP A 1 571 ? 16.638 -21.456 4.469 1.00 51.06 571 ASP A C 1
ATOM 4473 O O . ASP A 1 571 ? 16.159 -22.291 3.697 1.00 51.06 571 ASP A O 1
ATOM 4477 N N . GLY A 1 572 ? 17.762 -21.701 5.144 1.00 53.00 572 GLY A N 1
ATOM 4478 C CA . GLY A 1 572 ? 18.532 -22.937 5.012 1.00 53.00 572 GLY A CA 1
ATOM 4479 C C . GLY A 1 572 ? 19.542 -22.973 3.867 1.00 53.00 572 GLY A C 1
ATOM 4480 O O . GLY A 1 572 ? 20.110 -24.032 3.608 1.00 53.00 572 GLY A O 1
ATOM 4481 N N . PHE A 1 573 ? 19.806 -21.845 3.205 1.00 65.38 573 PHE A N 1
ATOM 4482 C CA . PHE A 1 573 ? 20.838 -21.734 2.174 1.00 65.38 573 PHE A CA 1
ATOM 4483 C C . PHE A 1 573 ? 22.233 -22.092 2.716 1.00 65.38 573 PHE A C 1
ATOM 4485 O O . PHE A 1 573 ? 22.670 -21.521 3.717 1.00 65.38 573 PHE A O 1
ATOM 4492 N N . HIS A 1 574 ? 22.954 -23.011 2.061 1.00 74.44 574 HIS A N 1
ATOM 4493 C CA . HIS A 1 574 ? 24.307 -23.421 2.464 1.00 74.44 574 HIS A CA 1
ATOM 4494 C C . HIS A 1 574 ? 25.344 -22.384 2.015 1.00 74.44 574 HIS A C 1
ATOM 4496 O O . HIS A 1 574 ? 25.506 -22.113 0.832 1.00 74.44 574 HIS A O 1
ATOM 4502 N N . LEU A 1 575 ? 26.061 -21.809 2.979 1.00 65.50 575 LEU A N 1
ATOM 4503 C CA . LEU A 1 575 ? 27.118 -20.811 2.781 1.00 65.50 575 LEU A CA 1
ATOM 4504 C C . LEU A 1 575 ? 28.506 -21.446 2.570 1.00 65.50 575 LEU A C 1
ATOM 4506 O O . LEU A 1 575 ? 29.477 -20.729 2.335 1.00 65.50 575 LEU A O 1
ATOM 4510 N N . GLY A 1 576 ? 28.617 -22.777 2.662 1.00 72.19 576 GLY A N 1
ATOM 4511 C CA . GLY A 1 576 ? 29.841 -23.537 2.401 1.00 72.19 576 GLY A CA 1
ATOM 4512 C C . GLY A 1 576 ? 30.474 -24.192 3.635 1.00 72.19 576 GLY A C 1
ATOM 4513 O O . GLY A 1 576 ? 29.888 -24.249 4.718 1.00 72.19 576 GLY A O 1
ATOM 4514 N N . CYS A 1 577 ? 31.686 -24.715 3.439 1.00 82.62 577 CYS A N 1
ATOM 4515 C CA . CYS A 1 577 ? 32.519 -25.343 4.466 1.00 82.62 577 CYS A CA 1
ATOM 4516 C C . CYS A 1 577 ? 33.593 -24.368 4.960 1.00 82.62 577 CYS A C 1
ATOM 4518 O O . CYS A 1 577 ? 34.255 -23.729 4.144 1.00 82.62 577 CYS A O 1
ATOM 4520 N N . PHE A 1 578 ? 33.800 -24.274 6.275 1.00 86.31 578 PHE A N 1
ATOM 4521 C CA . PHE A 1 578 ? 34.732 -23.327 6.894 1.00 86.31 578 PHE A CA 1
ATOM 4522 C C . PHE A 1 578 ? 35.671 -24.014 7.889 1.00 86.31 578 PHE A C 1
ATOM 4524 O O . PHE A 1 578 ? 35.247 -24.902 8.631 1.00 86.31 578 PHE A O 1
ATOM 4531 N N . ARG A 1 579 ? 36.941 -23.590 7.921 1.00 84.00 579 ARG A N 1
ATOM 4532 C CA . ARG A 1 579 ? 37.960 -24.079 8.866 1.00 84.00 579 ARG A CA 1
ATOM 4533 C C . ARG A 1 579 ? 37.967 -23.267 10.156 1.00 84.00 579 ARG A C 1
ATOM 4535 O O . ARG A 1 579 ? 38.163 -22.053 10.134 1.00 84.00 579 ARG A O 1
ATOM 4542 N N . GLU A 1 580 ? 37.771 -23.944 11.278 1.00 74.75 580 GLU A N 1
ATOM 4543 C CA . GLU A 1 580 ? 38.033 -23.356 12.587 1.00 74.75 580 GLU A CA 1
ATOM 4544 C C . GLU A 1 580 ? 39.531 -23.327 12.906 1.00 74.75 580 GLU A C 1
ATOM 4546 O O . GLU A 1 580 ? 40.356 -23.936 12.226 1.00 74.75 580 GLU A O 1
ATOM 4551 N N . THR A 1 581 ? 39.867 -22.569 13.944 1.00 66.56 581 THR A N 1
ATOM 4552 C CA . THR A 1 581 ? 41.226 -22.351 14.428 1.00 66.56 581 THR A CA 1
ATOM 4553 C C . THR A 1 581 ? 41.710 -23.594 15.182 1.00 66.56 581 THR A C 1
ATOM 4555 O O . THR A 1 581 ? 41.240 -23.874 16.281 1.00 66.56 581 THR A O 1
ATOM 4558 N N . GLU A 1 582 ? 42.630 -24.359 14.590 1.00 53.03 582 GLU A N 1
ATOM 4559 C CA . GLU A 1 582 ? 43.225 -25.543 15.225 1.00 53.03 582 GLU A CA 1
ATOM 4560 C C . GLU A 1 582 ? 44.099 -25.110 16.420 1.00 53.03 582 GLU A C 1
ATOM 4562 O O . GLU A 1 582 ? 45.007 -24.288 16.286 1.00 53.03 582 GLU A O 1
ATOM 4567 N N . GLY A 1 583 ? 43.765 -25.598 17.618 1.00 50.66 583 GLY A N 1
ATOM 4568 C CA . GLY A 1 583 ? 44.292 -25.055 18.870 1.00 50.66 583 GLY A CA 1
ATOM 4569 C C . GLY A 1 583 ? 45.630 -25.652 19.305 1.00 50.66 583 GLY A C 1
ATOM 4570 O O . GLY A 1 583 ? 45.740 -26.864 19.470 1.00 50.66 583 GLY A O 1
ATOM 4571 N N . HIS A 1 584 ? 46.608 -24.788 19.598 1.00 44.50 584 HIS A N 1
ATOM 4572 C CA . HIS A 1 584 ? 47.757 -25.140 20.445 1.00 44.50 584 HIS A CA 1
ATOM 4573 C C . HIS A 1 584 ? 48.268 -24.011 21.364 1.00 44.50 584 HIS A C 1
ATOM 4575 O O . HIS A 1 584 ? 49.261 -24.205 22.062 1.00 44.50 584 HIS A O 1
ATOM 4581 N N . ASP A 1 585 ? 47.558 -22.879 21.437 1.00 42.78 585 ASP A N 1
ATOM 4582 C CA . ASP A 1 585 ? 47.742 -21.861 22.476 1.00 42.78 585 ASP A CA 1
ATOM 4583 C C . ASP A 1 585 ? 46.372 -21.482 23.065 1.00 42.78 585 ASP A C 1
ATOM 4585 O O . ASP A 1 585 ? 45.444 -21.093 22.350 1.00 42.78 585 ASP A O 1
ATOM 4589 N N . VAL A 1 586 ? 46.224 -21.665 24.377 1.00 43.59 586 VAL A N 1
ATOM 4590 C CA . VAL A 1 586 ? 44.935 -21.601 25.090 1.00 43.59 586 VAL A CA 1
ATOM 4591 C C . VAL A 1 586 ? 44.549 -20.153 25.439 1.00 43.59 586 VAL A C 1
ATOM 4593 O O . VAL A 1 586 ? 43.470 -19.913 25.972 1.00 43.59 586 VAL A O 1
ATOM 4596 N N . GLN A 1 587 ? 45.388 -19.165 25.101 1.00 46.59 587 GLN A N 1
ATOM 4597 C CA . GLN A 1 587 ? 45.150 -17.760 25.453 1.00 46.59 587 GLN A CA 1
ATOM 4598 C C . GLN A 1 587 ? 44.445 -16.915 24.374 1.00 46.59 587 GLN A C 1
ATOM 4600 O O . GLN A 1 587 ? 44.044 -15.797 24.689 1.00 46.59 587 GLN A O 1
ATOM 4605 N N . ASN A 1 588 ? 44.261 -17.392 23.128 1.00 48.69 588 ASN A N 1
ATOM 4606 C CA . ASN A 1 588 ? 43.622 -16.564 22.080 1.00 48.69 588 ASN A CA 1
ATOM 4607 C C . ASN A 1 588 ? 42.886 -17.325 20.945 1.00 48.69 588 ASN A C 1
ATOM 4609 O O . ASN A 1 588 ? 42.894 -16.924 19.781 1.00 48.69 588 ASN A O 1
ATOM 4613 N N . SER A 1 589 ? 42.231 -18.445 21.268 1.00 47.47 589 SER A N 1
ATOM 4614 C CA . SER A 1 589 ? 41.477 -19.263 20.301 1.00 47.47 589 SER A CA 1
ATOM 4615 C C . SER A 1 589 ? 40.063 -18.716 20.007 1.00 47.47 589 SER A C 1
ATOM 4617 O O . SER A 1 589 ? 39.070 -19.246 20.515 1.00 47.47 589 SER A O 1
ATOM 4619 N N . GLU A 1 590 ? 39.926 -17.710 19.135 1.00 58.22 590 GLU A N 1
ATOM 4620 C CA . GLU A 1 590 ? 38.601 -17.316 18.617 1.00 58.22 590 GLU A CA 1
ATOM 4621 C C . GLU A 1 590 ? 38.005 -18.387 17.675 1.00 58.22 590 GLU A C 1
ATOM 4623 O O . GLU A 1 590 ? 38.518 -18.643 16.577 1.00 58.22 590 GLU A O 1
ATOM 4628 N N . ARG A 1 591 ? 36.878 -18.983 18.095 1.00 67.81 591 ARG A N 1
ATOM 4629 C CA . ARG A 1 591 ? 35.981 -19.792 17.246 1.00 67.81 591 ARG A CA 1
ATOM 4630 C C . ARG A 1 591 ? 35.231 -18.910 16.245 1.00 67.81 591 ARG A C 1
ATOM 4632 O O . ARG A 1 591 ? 35.004 -17.733 16.508 1.00 67.81 591 ARG A O 1
ATOM 4639 N N . ILE A 1 592 ? 34.778 -19.494 15.130 1.00 70.25 592 ILE A N 1
ATOM 4640 C CA . ILE A 1 592 ? 33.979 -18.757 14.130 1.00 70.25 592 ILE A CA 1
ATOM 4641 C C . ILE A 1 592 ? 32.628 -18.345 14.728 1.00 70.25 592 ILE A C 1
ATOM 4643 O O . ILE A 1 592 ? 32.256 -17.176 14.649 1.00 70.25 592 ILE A O 1
ATOM 4647 N N . PHE A 1 593 ? 31.918 -19.294 15.350 1.00 81.56 593 PHE A N 1
ATOM 4648 C CA . PHE A 1 593 ? 30.634 -19.082 16.029 1.00 81.56 593 PHE A CA 1
ATOM 4649 C C . PHE A 1 593 ? 30.789 -19.356 17.536 1.00 81.56 593 PHE A C 1
ATOM 4651 O O . PHE A 1 593 ? 30.550 -20.478 17.980 1.00 81.56 593 PHE A O 1
ATOM 4658 N N . PRO A 1 594 ? 31.214 -18.367 18.340 1.00 70.06 594 PRO A N 1
ATOM 4659 C CA . PRO A 1 594 ? 31.303 -18.509 19.792 1.00 70.06 594 PRO A CA 1
ATOM 4660 C C . PRO A 1 594 ? 29.990 -18.150 20.510 1.00 70.06 594 PRO A C 1
ATOM 4662 O O . PRO A 1 594 ? 29.888 -18.368 21.712 1.00 70.06 594 PRO A O 1
ATOM 4665 N N . ASP A 1 595 ? 29.007 -17.579 19.802 1.00 80.50 595 ASP A N 1
ATOM 4666 C CA . ASP A 1 595 ? 27.837 -16.945 20.422 1.00 80.50 595 ASP A CA 1
ATOM 4667 C C . ASP A 1 595 ? 26.851 -17.971 21.028 1.00 80.50 595 ASP A C 1
ATOM 4669 O O . ASP A 1 595 ? 26.246 -17.704 22.065 1.00 80.50 595 ASP A O 1
ATOM 4673 N N . PHE A 1 596 ? 26.688 -19.151 20.408 1.00 84.38 596 PHE A N 1
ATOM 4674 C CA . PHE A 1 596 ? 25.912 -20.271 20.960 1.00 84.38 596 PHE A CA 1
ATOM 4675 C C . PHE A 1 596 ? 26.323 -21.632 20.352 1.00 84.38 596 PHE A C 1
ATOM 4677 O O . PHE A 1 596 ? 26.580 -21.718 19.151 1.00 84.38 596 PHE A O 1
ATOM 4684 N N . ARG A 1 597 ? 26.315 -22.707 21.161 1.00 89.12 597 ARG A N 1
ATOM 4685 C CA . ARG A 1 597 ? 26.546 -24.113 20.758 1.00 89.12 597 ARG A CA 1
ATOM 4686 C C . ARG A 1 597 ? 25.579 -25.057 21.489 1.00 89.12 597 ARG A C 1
ATOM 4688 O O . ARG A 1 597 ? 25.309 -24.851 22.669 1.00 89.12 597 ARG A O 1
ATOM 4695 N N . GLU A 1 598 ? 25.121 -26.117 20.820 1.00 86.81 598 GLU A N 1
ATOM 4696 C CA . GLU A 1 598 ? 24.347 -27.226 21.401 1.00 86.81 598 GLU A CA 1
ATOM 4697 C C . GLU A 1 598 ? 24.647 -28.551 20.661 1.00 86.81 598 GLU A C 1
ATOM 4699 O O . GLU A 1 598 ? 24.737 -28.578 19.433 1.00 86.81 598 GLU A O 1
ATOM 4704 N N . ASP A 1 599 ? 24.822 -29.654 21.393 1.00 88.44 599 ASP A N 1
ATOM 4705 C CA . ASP A 1 599 ? 25.174 -30.973 20.839 1.00 88.44 599 ASP A CA 1
ATOM 4706 C C . ASP A 1 599 ? 23.944 -31.889 20.754 1.00 88.44 599 ASP A C 1
ATOM 4708 O O . ASP A 1 599 ? 23.188 -32.013 21.717 1.00 88.44 599 ASP A O 1
ATOM 4712 N N . PHE A 1 600 ? 23.779 -32.598 19.634 1.00 83.06 600 PHE A N 1
ATOM 4713 C CA . PHE A 1 600 ? 22.630 -33.468 19.377 1.00 83.06 600 PHE A CA 1
ATOM 4714 C C . PHE A 1 600 ? 23.042 -34.898 19.012 1.00 83.06 600 PHE A C 1
ATOM 4716 O O . PHE A 1 600 ? 23.760 -35.140 18.040 1.00 83.06 600 PHE A O 1
ATOM 4723 N N . ASN A 1 601 ? 22.468 -35.872 19.724 1.00 82.62 601 ASN A N 1
ATOM 4724 C CA . ASN A 1 601 ? 22.595 -37.299 19.393 1.00 82.62 601 ASN A CA 1
ATOM 4725 C C . ASN A 1 601 ? 22.005 -37.643 18.012 1.00 82.62 601 ASN A C 1
ATOM 4727 O O . ASN A 1 601 ? 22.428 -38.620 17.407 1.00 82.62 601 ASN A O 1
ATOM 4731 N N . HIS A 1 602 ? 21.069 -36.823 17.515 1.00 87.50 602 HIS A N 1
ATOM 4732 C CA . HIS A 1 602 ? 20.446 -36.943 16.194 1.00 87.50 602 HIS A CA 1
ATOM 4733 C C . HIS A 1 602 ? 20.432 -35.590 15.459 1.00 87.50 602 HIS A C 1
ATOM 4735 O O . HIS A 1 602 ? 19.377 -35.036 15.145 1.00 87.50 602 HIS A O 1
ATOM 4741 N N . LEU A 1 603 ? 21.615 -35.017 15.229 1.00 90.69 603 LEU A N 1
ATOM 4742 C CA . LEU A 1 603 ? 21.773 -33.760 14.503 1.00 90.69 603 LEU A CA 1
ATOM 4743 C C . LEU A 1 603 ? 21.366 -33.902 13.030 1.00 90.69 603 LEU A C 1
ATOM 4745 O O . LEU A 1 603 ? 21.648 -34.907 12.388 1.00 90.69 603 LEU A O 1
ATOM 4749 N N . THR A 1 604 ? 20.789 -32.838 12.483 1.00 91.06 604 THR A N 1
ATOM 4750 C CA . THR A 1 604 ? 20.668 -32.557 11.043 1.00 91.06 604 THR A CA 1
ATOM 4751 C C . THR A 1 604 ? 20.941 -31.061 10.831 1.00 91.06 604 THR A C 1
ATOM 4753 O O . THR A 1 604 ? 20.698 -30.275 11.759 1.00 91.06 604 THR A O 1
ATOM 4756 N N . PRO A 1 605 ? 21.389 -30.592 9.649 1.00 82.56 605 PRO A N 1
ATOM 4757 C CA . PRO A 1 605 ? 21.526 -29.162 9.383 1.00 82.56 605 PRO A CA 1
ATOM 4758 C C . PRO A 1 605 ? 20.173 -28.460 9.532 1.00 82.56 605 PRO A C 1
ATOM 4760 O O . PRO A 1 605 ? 20.099 -27.370 10.088 1.00 82.56 605 PRO A O 1
ATOM 4763 N N . LYS A 1 606 ? 19.081 -29.136 9.147 1.00 83.75 606 LYS A N 1
ATOM 4764 C CA . LYS A 1 606 ? 17.695 -28.673 9.301 1.00 83.75 606 LYS A CA 1
ATOM 4765 C C . LYS A 1 606 ? 17.264 -28.499 10.763 1.00 83.75 606 LYS A C 1
ATOM 4767 O O . LYS A 1 606 ? 16.515 -27.568 11.062 1.00 83.75 606 LYS A O 1
ATOM 4772 N N . LEU A 1 607 ? 17.725 -29.356 11.680 1.00 82.31 607 LEU A N 1
ATOM 4773 C CA . LEU A 1 607 ? 17.514 -29.185 13.123 1.00 82.31 607 LEU A CA 1
ATOM 4774 C C . LEU A 1 607 ? 18.296 -27.976 13.653 1.00 82.31 607 LEU A C 1
ATOM 4776 O O . LEU A 1 607 ? 17.715 -27.138 14.340 1.00 82.31 607 LEU A O 1
ATOM 4780 N N . CYS A 1 608 ? 19.570 -27.845 13.273 1.00 88.00 608 CYS A N 1
ATOM 4781 C CA . CYS A 1 608 ? 20.410 -26.720 13.691 1.00 88.00 608 CYS A CA 1
ATOM 4782 C C . CYS A 1 608 ? 19.884 -25.372 13.170 1.00 88.00 608 CYS A C 1
ATOM 4784 O O . CYS A 1 608 ? 19.720 -24.427 13.934 1.00 88.00 608 CYS A O 1
ATOM 4786 N N . LEU A 1 609 ? 19.499 -25.307 11.893 1.00 82.88 609 LEU A N 1
ATOM 4787 C CA . LEU A 1 609 ? 18.848 -24.151 11.275 1.00 82.88 609 LEU A CA 1
ATOM 4788 C C . LEU A 1 609 ? 17.615 -23.691 12.055 1.00 82.88 609 LEU A C 1
ATOM 4790 O O . LEU A 1 609 ? 17.505 -22.515 12.392 1.00 82.88 609 LEU A O 1
ATOM 4794 N N . ARG A 1 610 ? 16.715 -24.622 12.400 1.00 77.06 610 ARG A N 1
ATOM 4795 C CA . ARG A 1 610 ? 15.522 -24.333 13.212 1.00 77.06 610 ARG A CA 1
ATOM 4796 C C . ARG A 1 610 ? 15.878 -23.829 14.610 1.00 77.06 610 ARG A C 1
ATOM 4798 O O . ARG A 1 610 ? 15.210 -22.924 15.106 1.00 77.06 610 ARG A O 1
ATOM 4805 N N . LEU A 1 611 ? 16.904 -24.398 15.241 1.00 86.19 611 LEU A N 1
ATOM 4806 C CA . LEU A 1 611 ? 17.385 -23.982 16.558 1.00 86.19 611 LEU A CA 1
ATOM 4807 C C . LEU A 1 611 ? 17.920 -22.544 16.529 1.00 86.19 611 LEU A C 1
ATOM 4809 O O . LEU A 1 611 ? 17.508 -21.721 17.347 1.00 86.19 611 LEU A O 1
ATOM 4813 N N . CYS A 1 612 ? 18.786 -22.233 15.565 1.00 80.75 612 CYS A N 1
ATOM 4814 C CA . CYS A 1 612 ? 19.396 -20.917 15.412 1.00 80.75 612 CYS A CA 1
ATOM 4815 C C . CYS A 1 612 ? 18.371 -19.851 14.999 1.00 80.75 612 CYS A C 1
ATOM 4817 O O . CYS A 1 612 ? 18.320 -18.797 15.629 1.00 80.75 612 CYS A O 1
ATOM 4819 N N . ALA A 1 613 ? 17.483 -20.155 14.043 1.00 71.31 613 ALA A N 1
ATOM 4820 C CA . ALA A 1 613 ? 16.379 -19.273 13.655 1.00 71.31 613 ALA A CA 1
ATOM 4821 C C . ALA A 1 613 ? 15.449 -18.965 14.844 1.00 71.31 613 ALA A C 1
ATOM 4823 O O . ALA A 1 613 ? 15.150 -17.806 15.124 1.00 71.31 613 ALA A O 1
ATOM 4824 N N . LYS A 1 614 ? 15.054 -19.990 15.618 1.00 76.19 614 LYS A N 1
ATOM 4825 C CA . LYS A 1 614 ? 14.246 -19.827 16.842 1.00 76.19 614 LYS A CA 1
ATOM 4826 C C . LYS A 1 614 ? 14.940 -18.944 17.889 1.00 76.19 614 LYS A C 1
ATOM 4828 O O . LYS A 1 614 ? 14.258 -18.227 18.617 1.00 76.19 614 LYS A O 1
ATOM 4833 N N . LYS A 1 615 ? 16.273 -18.989 17.958 1.00 74.81 615 LYS A N 1
ATOM 4834 C CA . LYS A 1 615 ? 17.125 -18.177 18.845 1.00 74.81 615 LYS A CA 1
ATOM 4835 C C . LYS A 1 615 ? 17.522 -16.809 18.249 1.00 74.81 615 LYS A C 1
ATOM 4837 O O . LYS A 1 615 ? 18.351 -16.136 18.844 1.00 74.81 615 LYS A O 1
ATOM 4842 N N . GLN A 1 616 ? 16.947 -16.390 17.113 1.00 70.31 616 GLN A N 1
ATOM 4843 C CA . GLN A 1 616 ? 17.265 -15.125 16.419 1.00 70.31 616 GLN A CA 1
ATOM 4844 C C . GLN A 1 616 ? 18.750 -14.968 16.022 1.00 70.31 616 GLN A C 1
ATOM 4846 O O . GLN A 1 616 ? 19.277 -13.860 15.914 1.00 70.31 616 GLN A O 1
ATOM 4851 N N . PHE A 1 617 ? 19.433 -16.085 15.762 1.00 78.81 617 PHE A N 1
ATOM 4852 C CA . PHE A 1 617 ? 20.751 -16.084 15.133 1.00 78.81 617 PHE A CA 1
ATOM 4853 C C . PHE A 1 617 ? 20.610 -16.181 13.613 1.00 78.81 617 PHE A C 1
ATOM 4855 O O . PHE A 1 617 ? 19.877 -17.034 13.114 1.00 78.81 617 PHE A O 1
ATOM 4862 N N . ARG A 1 618 ? 21.334 -15.331 12.878 1.00 79.06 618 ARG A N 1
ATOM 4863 C CA . ARG A 1 618 ? 21.345 -15.238 11.404 1.00 79.06 618 ARG A CA 1
ATOM 4864 C C . ARG A 1 618 ? 22.046 -16.398 10.707 1.00 79.06 618 ARG A C 1
ATOM 4866 O O . ARG A 1 618 ? 21.770 -16.685 9.542 1.00 79.06 618 ARG A O 1
ATOM 4873 N N . LEU A 1 619 ? 22.971 -17.044 11.410 1.00 82.31 619 LEU A N 1
ATOM 4874 C CA . LEU A 1 619 ? 23.777 -18.137 10.890 1.00 82.31 619 LEU A CA 1
ATOM 4875 C C . LEU A 1 619 ? 23.631 -19.377 11.774 1.00 82.31 619 LEU A C 1
ATOM 4877 O O . LEU A 1 619 ? 23.654 -19.283 13.003 1.00 82.31 619 LEU A O 1
ATOM 4881 N N . ALA A 1 620 ? 23.524 -20.532 11.123 1.00 92.19 620 ALA A N 1
ATOM 4882 C CA . ALA A 1 620 ? 23.619 -21.855 11.725 1.00 92.19 620 ALA A CA 1
ATOM 4883 C C . ALA A 1 620 ? 24.868 -22.563 11.195 1.00 92.19 620 ALA A C 1
ATOM 4885 O O . ALA A 1 620 ? 25.216 -22.418 10.025 1.00 92.19 620 ALA A O 1
ATOM 4886 N N . GLY A 1 621 ? 25.549 -23.335 12.031 1.00 93.06 621 GLY A N 1
ATOM 4887 C CA . GLY A 1 621 ? 26.749 -24.080 11.671 1.00 93.06 621 GLY A CA 1
ATOM 4888 C C . GLY A 1 621 ? 26.693 -25.488 12.240 1.00 93.06 621 GLY A C 1
ATOM 4889 O O . GLY A 1 621 ? 26.339 -25.661 13.399 1.00 93.06 621 GLY A O 1
ATOM 4890 N N . VAL A 1 622 ? 27.030 -26.502 11.445 1.00 93.81 622 VAL A N 1
ATOM 4891 C CA . VAL A 1 622 ? 27.100 -27.894 11.915 1.00 93.81 622 VAL A CA 1
ATOM 4892 C C . VAL A 1 622 ? 28.489 -28.489 11.712 1.00 93.81 622 VAL A C 1
ATOM 4894 O O . VAL A 1 622 ? 29.099 -28.339 10.648 1.00 93.81 622 VAL A O 1
ATOM 4897 N N . GLN A 1 623 ? 28.984 -29.150 12.755 1.00 93.38 623 GLN A N 1
ATOM 4898 C CA . GLN A 1 623 ? 30.362 -29.616 12.899 1.00 93.38 623 GLN A CA 1
ATOM 4899 C C . GLN A 1 623 ? 30.408 -30.980 13.611 1.00 93.38 623 GLN A C 1
ATOM 4901 O O . GLN A 1 623 ? 29.501 -31.344 14.359 1.00 93.38 623 GLN A O 1
ATOM 4906 N N . PHE A 1 624 ? 31.479 -31.743 13.359 1.00 90.56 624 PHE A N 1
ATOM 4907 C CA . PHE A 1 624 ? 31.804 -33.003 14.039 1.00 90.56 624 PHE A CA 1
ATOM 4908 C C . PHE A 1 624 ? 30.632 -34.012 14.120 1.00 90.56 624 PHE A C 1
ATOM 4910 O O . PHE A 1 624 ? 30.484 -34.744 15.096 1.00 90.56 624 PHE A O 1
ATOM 4917 N N . GLY A 1 625 ? 29.746 -34.021 13.116 1.00 89.56 625 GLY A N 1
ATOM 4918 C CA . GLY A 1 625 ? 28.591 -34.924 13.011 1.00 89.56 625 GLY A CA 1
ATOM 4919 C C . GLY A 1 625 ? 27.425 -34.636 13.970 1.00 89.56 625 GLY A C 1
ATOM 4920 O O . GLY A 1 625 ? 26.277 -34.890 13.606 1.00 89.56 625 GLY A O 1
ATOM 4921 N N . LYS A 1 626 ? 27.698 -34.087 15.162 1.00 92.38 626 LYS A N 1
ATOM 4922 C CA . LYS A 1 626 ? 26.742 -33.907 16.275 1.00 92.38 626 LYS A CA 1
ATOM 4923 C C . LYS A 1 626 ? 26.628 -32.482 16.826 1.00 92.38 626 LYS A C 1
ATOM 4925 O O . LYS A 1 626 ? 25.724 -32.222 17.614 1.00 92.38 626 LYS A O 1
ATOM 4930 N N . GLU A 1 627 ? 27.526 -31.568 16.470 1.00 92.50 627 GLU A N 1
ATOM 4931 C CA . GLU A 1 627 ? 27.610 -30.236 17.083 1.00 92.50 627 GLU A CA 1
ATOM 4932 C C . GLU A 1 627 ? 26.870 -29.196 16.232 1.00 92.50 627 GLU A C 1
ATOM 4934 O O . GLU A 1 627 ? 27.149 -29.054 15.040 1.00 92.50 627 GLU A O 1
ATOM 4939 N N . CYS A 1 628 ? 25.938 -28.461 16.840 1.00 95.31 628 CYS A N 1
ATOM 4940 C CA . CYS A 1 628 ? 25.286 -27.296 16.251 1.00 95.31 628 CYS A CA 1
ATOM 4941 C C . CYS A 1 628 ? 25.824 -26.014 16.892 1.00 95.31 628 CYS A C 1
ATOM 4943 O O . CYS A 1 628 ? 25.963 -25.925 18.110 1.00 95.31 628 CYS A O 1
ATOM 4945 N N . TYR A 1 629 ? 26.072 -25.005 16.068 1.00 93.06 629 TYR A N 1
ATOM 4946 C CA . TYR A 1 629 ? 26.531 -23.676 16.444 1.00 93.06 629 TYR A CA 1
ATOM 4947 C C . TYR A 1 629 ? 25.601 -22.629 15.838 1.00 93.06 629 TYR A C 1
ATOM 4949 O O . TYR A 1 629 ? 25.120 -22.798 14.718 1.00 93.06 629 TYR A O 1
ATOM 4957 N N . CYS A 1 630 ? 25.390 -21.521 16.539 1.00 91.25 630 CYS A N 1
ATOM 4958 C CA . CYS A 1 630 ? 24.626 -20.386 16.035 1.00 91.25 630 CYS A CA 1
ATOM 4959 C C . CYS A 1 630 ? 25.411 -19.087 16.235 1.00 91.25 630 CYS A C 1
ATOM 4961 O O . CYS A 1 630 ? 26.151 -18.956 17.212 1.00 91.25 630 CYS A O 1
ATOM 4963 N N . SER A 1 631 ? 25.255 -18.121 15.327 1.00 82.94 631 SER A N 1
ATOM 4964 C CA . SER A 1 631 ? 25.941 -16.832 15.452 1.00 82.94 631 SER A CA 1
ATOM 4965 C C . SER A 1 631 ? 25.235 -15.676 14.752 1.00 82.94 631 SER A C 1
ATOM 4967 O O . SER A 1 631 ? 24.492 -15.855 13.783 1.00 82.94 631 SER A O 1
ATOM 4969 N N . ASN A 1 632 ? 25.511 -14.473 15.260 1.00 76.12 632 ASN A N 1
ATOM 4970 C CA . ASN A 1 632 ? 25.170 -13.192 14.647 1.00 76.12 632 ASN A CA 1
ATOM 4971 C C . ASN A 1 632 ? 26.403 -12.404 14.169 1.00 76.12 632 ASN A C 1
ATOM 4973 O O . ASN A 1 632 ? 26.241 -11.290 13.662 1.00 76.12 632 ASN A O 1
ATOM 4977 N N . ARG A 1 633 ? 27.613 -12.971 14.284 1.00 74.44 633 ARG A N 1
ATOM 4978 C CA . ARG A 1 633 ? 28.860 -12.377 13.781 1.00 74.44 633 ARG A CA 1
ATOM 4979 C C . ARG A 1 633 ? 28.897 -12.365 12.252 1.00 74.44 633 ARG A C 1
ATOM 4981 O O . ARG A 1 633 ? 28.341 -13.231 11.577 1.00 74.44 633 ARG A O 1
ATOM 4988 N N . LYS A 1 634 ? 29.607 -11.382 11.694 1.00 64.69 634 LYS A N 1
ATOM 4989 C CA . LYS A 1 634 ? 29.887 -11.298 10.256 1.00 64.69 634 LYS A CA 1
ATOM 4990 C C . LYS A 1 634 ? 30.791 -12.462 9.839 1.00 64.69 634 LYS A C 1
ATOM 4992 O O . LYS A 1 634 ? 31.878 -12.617 10.386 1.00 64.69 634 LYS A O 1
ATOM 4997 N N . LEU A 1 635 ? 30.351 -13.248 8.857 1.00 68.25 635 LEU A N 1
ATOM 4998 C CA . LEU A 1 635 ? 31.074 -14.429 8.390 1.00 68.25 635 LEU A CA 1
ATOM 4999 C C . LEU A 1 635 ? 32.403 -14.059 7.705 1.00 68.25 635 LEU A C 1
ATOM 5001 O O . LEU A 1 635 ? 32.434 -13.280 6.750 1.00 68.25 635 LEU A O 1
ATOM 5005 N N . ASP A 1 636 ? 33.498 -14.640 8.195 1.00 67.50 636 ASP A N 1
ATOM 5006 C CA . ASP A 1 636 ? 34.843 -14.493 7.637 1.00 67.50 636 ASP A CA 1
ATOM 5007 C C . ASP A 1 636 ? 35.051 -15.457 6.458 1.00 67.50 636 ASP A C 1
ATOM 5009 O O . ASP A 1 636 ? 35.420 -16.623 6.622 1.00 67.50 636 ASP A O 1
ATOM 5013 N N . MET A 1 637 ? 34.828 -14.948 5.244 1.00 63.88 637 MET A N 1
ATOM 5014 C CA . MET A 1 637 ? 34.981 -15.721 4.007 1.00 63.88 637 MET A CA 1
ATOM 5015 C C . MET A 1 637 ? 36.419 -16.214 3.759 1.00 63.88 637 MET A C 1
ATOM 5017 O O . MET A 1 637 ? 36.599 -17.166 3.006 1.00 63.88 637 MET A O 1
ATOM 5021 N N . SER A 1 638 ? 37.447 -15.656 4.419 1.00 60.97 638 SER A N 1
ATOM 5022 C CA . SER A 1 638 ? 38.838 -16.141 4.291 1.00 60.97 638 SER A CA 1
ATOM 5023 C C . SER A 1 638 ? 39.087 -17.496 4.982 1.00 60.97 638 SER A C 1
ATOM 5025 O O . SER A 1 638 ? 40.128 -18.139 4.789 1.00 60.97 638 SER A O 1
ATOM 5027 N N . ARG A 1 639 ? 38.108 -17.957 5.774 1.00 70.06 639 ARG A N 1
ATOM 5028 C CA . ARG A 1 639 ? 38.087 -19.283 6.403 1.00 70.06 639 ARG A CA 1
ATOM 5029 C C . ARG A 1 639 ? 37.314 -20.323 5.593 1.00 70.06 639 ARG A C 1
ATOM 5031 O O . ARG A 1 639 ? 37.292 -21.478 6.013 1.00 70.06 639 ARG A O 1
ATOM 5038 N N . GLN A 1 640 ? 36.702 -19.961 4.461 1.00 74.94 640 GLN A N 1
ATOM 5039 C CA . GLN A 1 640 ? 36.066 -20.945 3.583 1.00 74.94 640 GLN A CA 1
ATOM 5040 C C . GLN A 1 640 ? 37.130 -21.925 3.053 1.00 74.94 640 GLN A C 1
ATOM 5042 O O . GLN A 1 640 ? 38.254 -21.536 2.735 1.00 74.94 640 GLN A O 1
ATOM 5047 N N . THR A 1 641 ? 36.794 -23.209 3.004 1.00 75.31 641 THR A N 1
ATOM 5048 C CA . THR A 1 641 ? 37.663 -24.290 2.523 1.00 75.31 641 THR A CA 1
ATOM 5049 C C . THR A 1 641 ? 36.870 -25.245 1.626 1.00 75.31 641 THR A C 1
ATOM 5051 O O . THR A 1 641 ? 35.678 -25.046 1.377 1.00 75.31 641 THR A O 1
ATOM 5054 N N . LYS A 1 642 ? 37.529 -26.281 1.101 1.00 73.75 642 LYS A N 1
ATOM 5055 C CA . LYS A 1 642 ? 36.914 -27.270 0.206 1.00 73.75 642 LYS A CA 1
ATOM 5056 C C . LYS A 1 642 ? 35.678 -27.891 0.883 1.00 73.75 642 LYS A C 1
ATOM 5058 O O . LYS A 1 642 ? 35.813 -28.368 2.009 1.00 73.75 642 LYS A O 1
ATOM 5063 N N . PRO A 1 643 ? 34.512 -27.993 0.208 1.00 68.38 643 PRO A N 1
ATOM 5064 C CA . PRO A 1 643 ? 33.336 -28.697 0.744 1.00 68.38 643 PRO A CA 1
ATOM 5065 C C . PRO A 1 643 ? 33.653 -30.123 1.219 1.00 68.38 643 PRO A C 1
ATOM 5067 O O . PRO A 1 643 ? 33.078 -30.618 2.185 1.00 68.38 643 PRO A O 1
ATOM 5070 N N . ASP A 1 644 ? 34.645 -30.736 0.572 1.00 79.06 644 ASP A N 1
ATOM 5071 C CA . ASP A 1 644 ? 35.224 -32.035 0.892 1.00 79.06 644 ASP A CA 1
ATOM 5072 C C . ASP A 1 644 ? 35.759 -32.185 2.330 1.00 79.06 644 ASP A C 1
ATOM 5074 O O . ASP A 1 644 ? 35.767 -33.296 2.859 1.00 79.06 644 ASP A O 1
ATOM 5078 N N . GLU A 1 645 ? 36.162 -31.097 2.987 1.00 81.56 645 GLU A N 1
ATOM 5079 C CA . GLU A 1 645 ? 36.633 -31.113 4.380 1.00 81.56 645 GLU A CA 1
ATOM 5080 C C . GLU A 1 645 ? 35.468 -31.125 5.392 1.00 81.56 645 GLU A C 1
ATOM 5082 O O . GLU A 1 645 ? 35.665 -31.433 6.566 1.00 81.56 645 GLU A O 1
ATOM 5087 N N . CYS A 1 646 ? 34.237 -30.874 4.931 1.00 88.44 646 CYS A N 1
ATOM 5088 C CA . CYS A 1 646 ? 33.008 -30.922 5.722 1.00 88.44 646 CYS A CA 1
ATOM 5089 C C . CYS A 1 646 ? 32.115 -32.135 5.381 1.00 88.44 646 CYS A C 1
ATOM 5091 O O . CYS A 1 646 ? 30.883 -32.033 5.380 1.00 88.44 646 CYS A O 1
ATOM 5093 N N . LYS A 1 647 ? 32.726 -33.288 5.068 1.00 87.94 647 LYS A N 1
ATOM 5094 C CA . LYS A 1 647 ? 32.020 -34.514 4.642 1.00 87.94 647 LYS A CA 1
ATOM 5095 C C . LYS A 1 647 ? 31.558 -35.455 5.765 1.00 87.94 647 LYS A C 1
ATOM 5097 O O . LYS A 1 647 ? 30.993 -36.504 5.453 1.00 87.94 647 LYS A O 1
ATOM 5102 N N . MET A 1 648 ? 31.748 -35.115 7.042 1.00 91.06 648 MET A N 1
ATOM 5103 C CA . MET A 1 648 ? 31.277 -35.951 8.152 1.00 91.06 648 MET A CA 1
ATOM 5104 C C . MET A 1 648 ? 29.746 -36.053 8.136 1.00 91.06 648 MET A C 1
ATOM 5106 O O . MET A 1 648 ? 29.039 -35.054 7.993 1.00 91.06 648 MET A O 1
ATOM 5110 N N . THR A 1 649 ? 29.230 -37.272 8.252 1.00 92.31 649 THR A N 1
ATOM 5111 C CA . THR A 1 649 ? 27.792 -37.566 8.259 1.00 92.31 649 THR A CA 1
ATOM 5112 C C . THR A 1 649 ? 27.123 -37.025 9.518 1.00 92.31 649 THR A C 1
ATOM 5114 O O . THR A 1 649 ? 27.726 -37.052 10.592 1.00 92.31 649 THR A O 1
ATOM 5117 N N . CYS A 1 650 ? 25.883 -36.552 9.410 1.00 93.88 650 CYS A N 1
ATOM 5118 C CA . CYS A 1 650 ? 25.133 -36.098 10.578 1.00 93.88 650 CYS A CA 1
ATOM 5119 C C . CYS A 1 650 ? 24.661 -37.284 11.442 1.00 93.88 650 CYS A C 1
ATOM 5121 O O . CYS A 1 650 ? 24.369 -38.362 10.926 1.00 93.88 650 CYS A O 1
ATOM 5123 N N . SER A 1 651 ? 24.569 -37.094 12.761 1.00 92.00 651 SER A N 1
ATOM 5124 C CA . SER A 1 651 ? 24.167 -38.148 13.709 1.00 92.00 651 SER A CA 1
ATOM 5125 C C . SER A 1 651 ? 22.667 -38.492 13.678 1.00 92.00 651 SER A C 1
ATOM 5127 O O . SER A 1 651 ? 22.258 -39.531 14.196 1.00 92.00 651 SER A O 1
ATOM 5129 N N . GLY A 1 652 ? 21.835 -37.632 13.080 1.00 83.94 652 GLY A N 1
ATOM 5130 C CA . GLY A 1 652 ? 20.403 -37.859 12.848 1.00 83.94 652 GLY A CA 1
ATOM 5131 C C . GLY A 1 652 ? 20.047 -38.273 11.418 1.00 83.94 652 GLY A C 1
ATOM 5132 O O . GLY A 1 652 ? 19.008 -38.894 11.223 1.00 83.94 652 GLY A O 1
ATOM 5133 N N . ASP A 1 653 ? 20.903 -37.974 10.435 1.00 86.75 653 ASP A N 1
ATOM 5134 C CA . ASP A 1 653 ? 20.758 -38.426 9.046 1.00 86.75 653 ASP A CA 1
ATOM 5135 C C . ASP A 1 653 ? 22.140 -38.627 8.399 1.00 86.75 653 ASP A C 1
ATOM 5137 O O . ASP A 1 653 ? 22.907 -37.685 8.183 1.00 86.75 653 ASP A O 1
ATOM 5141 N N . VAL A 1 654 ? 22.465 -39.878 8.063 1.00 85.94 654 VAL A N 1
ATOM 5142 C CA . VAL A 1 654 ? 23.764 -40.236 7.473 1.00 85.94 654 VAL A CA 1
ATOM 5143 C C . VAL A 1 654 ? 23.919 -39.787 6.012 1.00 85.94 654 VAL A C 1
ATOM 5145 O O . VAL A 1 654 ? 25.040 -39.741 5.496 1.00 85.94 654 VAL A O 1
ATOM 5148 N N . SER A 1 655 ? 22.827 -39.416 5.336 1.00 78.00 655 SER A N 1
ATOM 5149 C CA . SER A 1 655 ? 22.880 -38.831 3.994 1.00 78.00 655 SER A CA 1
ATOM 5150 C C . SER A 1 655 ? 23.359 -37.373 4.027 1.00 78.00 655 SER A C 1
ATOM 5152 O O . SER A 1 655 ? 24.156 -36.972 3.173 1.00 78.00 655 SER A O 1
ATOM 5154 N N . GLU A 1 656 ? 22.991 -36.614 5.063 1.00 84.75 656 GLU A N 1
ATOM 5155 C CA . GLU A 1 656 ? 23.363 -35.206 5.248 1.00 84.75 656 GLU A CA 1
ATOM 5156 C C . GLU A 1 656 ? 24.824 -35.022 5.723 1.00 84.75 656 GLU A C 1
ATOM 5158 O O . GLU A 1 656 ? 25.555 -35.990 5.978 1.00 84.75 656 GLU A O 1
ATOM 5163 N N . LYS A 1 657 ? 25.303 -33.766 5.764 1.00 89.06 657 LYS A N 1
ATOM 5164 C CA . LYS A 1 657 ? 26.713 -33.419 6.032 1.00 89.06 657 LYS A CA 1
ATOM 5165 C C . LYS A 1 657 ? 26.851 -32.363 7.132 1.00 89.06 657 LYS A C 1
ATOM 5167 O O . LYS A 1 657 ? 26.516 -31.191 6.941 1.00 89.06 657 LYS A O 1
ATOM 5172 N N . CYS A 1 658 ? 27.414 -32.772 8.266 1.00 91.56 658 CYS A N 1
ATOM 5173 C CA . CYS A 1 658 ? 27.573 -31.974 9.480 1.00 91.56 658 CYS A CA 1
ATOM 5174 C C . CYS A 1 658 ? 29.054 -31.690 9.779 1.00 91.56 658 CYS A C 1
ATOM 5176 O O . CYS A 1 658 ? 29.575 -32.042 10.838 1.00 91.56 658 CYS A O 1
ATOM 5178 N N . GLY A 1 659 ? 29.733 -31.043 8.826 1.00 90.31 659 GLY A N 1
ATOM 5179 C CA . GLY A 1 659 ? 31.090 -30.531 9.004 1.00 90.31 659 GLY A CA 1
ATOM 5180 C C . GLY A 1 659 ? 32.155 -31.626 9.095 1.00 90.31 659 GLY A C 1
ATOM 5181 O O . GLY A 1 659 ? 32.143 -32.588 8.333 1.00 90.31 659 GLY A O 1
ATOM 5182 N N . GLY A 1 660 ? 33.110 -31.453 10.002 1.00 85.94 660 GLY A N 1
ATOM 5183 C CA . GLY A 1 660 ? 34.238 -32.356 10.225 1.00 85.94 660 GLY A CA 1
ATOM 5184 C C . GLY A 1 660 ? 35.058 -31.928 11.443 1.00 85.94 660 GLY A C 1
ATOM 5185 O O . GLY A 1 660 ? 34.613 -31.098 12.234 1.00 85.94 660 GLY A O 1
ATOM 5186 N N . VAL A 1 661 ? 36.259 -32.483 11.609 1.00 86.50 661 VAL A N 1
ATOM 5187 C CA . VAL A 1 661 ? 37.166 -32.112 12.712 1.00 86.50 661 VAL A CA 1
ATOM 5188 C C . VAL A 1 661 ? 37.709 -30.704 12.460 1.00 86.50 661 VAL A C 1
ATOM 5190 O O . VAL A 1 661 ? 38.379 -30.495 11.456 1.00 86.50 661 VAL A O 1
ATOM 5193 N N . TRP A 1 662 ? 37.372 -29.729 13.314 1.00 84.69 662 TRP A N 1
ATOM 5194 C CA . TRP A 1 662 ? 37.641 -28.294 13.087 1.00 84.69 662 TRP A CA 1
ATOM 5195 C C . TRP A 1 662 ? 37.133 -27.772 11.726 1.00 84.69 662 TRP A C 1
ATOM 5197 O O . TRP A 1 662 ? 37.728 -26.877 11.117 1.00 84.69 662 TRP A O 1
ATOM 5207 N N . ARG A 1 663 ? 36.037 -28.347 11.214 1.00 89.25 663 ARG A N 1
ATOM 5208 C CA . ARG A 1 663 ? 35.408 -27.970 9.937 1.00 89.25 663 ARG A CA 1
ATOM 5209 C C . ARG A 1 663 ? 33.895 -27.850 10.122 1.00 89.25 663 ARG A C 1
ATOM 5211 O O . ARG A 1 663 ? 33.284 -28.723 10.735 1.00 89.25 663 ARG A O 1
ATOM 5218 N N . MET A 1 664 ? 33.290 -26.770 9.638 1.00 90.06 664 MET A N 1
ATOM 5219 C CA . MET A 1 664 ? 31.879 -26.444 9.881 1.00 90.06 664 MET A CA 1
ATOM 5220 C C . MET A 1 664 ? 31.152 -26.130 8.571 1.00 90.06 664 MET A C 1
ATOM 5222 O O . MET A 1 664 ? 31.585 -25.254 7.825 1.00 90.06 664 MET A O 1
ATOM 5226 N N . ASN A 1 665 ? 30.038 -26.821 8.302 1.00 89.38 665 ASN A N 1
ATOM 5227 C CA . ASN A 1 665 ? 29.110 -26.418 7.242 1.00 89.38 665 ASN A CA 1
ATOM 5228 C C . ASN A 1 665 ? 28.211 -25.310 7.789 1.00 89.38 665 ASN A C 1
ATOM 5230 O O . ASN A 1 665 ? 27.510 -25.536 8.775 1.00 89.38 665 ASN A O 1
ATOM 5234 N N . ILE A 1 666 ? 28.234 -24.135 7.163 1.00 89.75 666 ILE A N 1
ATOM 5235 C CA . ILE A 1 666 ? 27.505 -22.942 7.613 1.00 89.75 666 ILE A CA 1
ATOM 5236 C C . ILE A 1 666 ? 26.307 -22.683 6.697 1.00 89.75 666 ILE A C 1
ATOM 5238 O O . ILE A 1 666 ? 26.389 -22.905 5.493 1.00 89.75 666 ILE A O 1
ATOM 5242 N N . TYR A 1 667 ? 25.194 -22.214 7.258 1.00 84.12 667 TYR A N 1
ATOM 5243 C CA . TYR A 1 667 ? 23.926 -21.991 6.569 1.00 84.12 667 TYR A CA 1
ATOM 5244 C C . TYR A 1 667 ? 23.254 -20.691 7.047 1.00 84.12 667 TYR A C 1
ATOM 5246 O O . TYR A 1 667 ? 23.371 -20.325 8.220 1.00 84.12 667 TYR A O 1
ATOM 5254 N N . ALA A 1 668 ? 22.525 -20.010 6.161 1.00 74.56 668 ALA A N 1
ATOM 5255 C CA . ALA A 1 668 ? 21.702 -18.847 6.503 1.00 74.56 668 ALA A CA 1
ATOM 5256 C C . ALA A 1 668 ? 20.361 -19.284 7.123 1.00 74.56 668 ALA A C 1
ATOM 5258 O O . ALA A 1 668 ? 19.724 -20.218 6.638 1.00 74.56 668 ALA A O 1
ATOM 5259 N N . THR A 1 669 ? 19.908 -18.612 8.184 1.00 69.69 669 THR A N 1
ATOM 5260 C CA . THR A 1 669 ? 18.684 -18.992 8.923 1.00 69.69 669 THR A CA 1
ATOM 5261 C C . THR A 1 669 ? 17.409 -18.277 8.470 1.00 69.69 669 THR A C 1
ATOM 5263 O O . THR A 1 669 ? 16.342 -18.600 8.983 1.00 69.69 669 THR A O 1
ATOM 5266 N N . GLY A 1 670 ? 17.511 -17.302 7.560 1.00 61.34 670 GLY A N 1
ATOM 5267 C CA . GLY A 1 670 ? 16.404 -16.423 7.151 1.00 61.34 670 GLY A CA 1
ATOM 5268 C C . GLY A 1 670 ? 16.134 -15.239 8.098 1.00 61.34 670 GLY A C 1
ATOM 5269 O O . GLY A 1 670 ? 15.311 -14.380 7.792 1.00 61.34 670 GLY A O 1
ATOM 5270 N N . VAL A 1 671 ? 16.829 -15.147 9.240 1.00 61.34 671 VAL A N 1
ATOM 5271 C CA . VAL A 1 671 ? 16.651 -14.050 10.210 1.00 61.34 671 VAL A CA 1
ATOM 5272 C C . VAL A 1 671 ? 17.305 -12.754 9.703 1.00 61.34 671 VAL A C 1
ATOM 5274 O O . VAL A 1 671 ? 18.470 -12.750 9.306 1.00 61.34 671 VAL A O 1
ATOM 5277 N N . SER A 1 672 ? 16.579 -11.636 9.765 1.00 53.06 672 SER A N 1
ATOM 5278 C CA . SER A 1 672 ? 17.094 -10.274 9.546 1.00 53.06 672 SER A CA 1
ATOM 5279 C C . SER A 1 672 ? 17.410 -9.573 10.874 1.00 53.06 672 SER A C 1
ATOM 5281 O O . SER A 1 672 ? 16.808 -9.894 11.894 1.00 53.06 672 SER A O 1
ATOM 5283 N N . GLU A 1 673 ? 18.306 -8.580 10.876 1.00 37.47 673 GLU A N 1
ATOM 5284 C CA . GLU A 1 673 ? 18.603 -7.794 12.088 1.00 37.47 673 GLU A CA 1
ATOM 5285 C C . GLU A 1 673 ? 17.361 -7.047 12.607 1.00 37.47 673 GLU A C 1
ATOM 5287 O O . GLU A 1 673 ? 16.722 -6.290 11.876 1.00 37.47 673 GLU A O 1
ATOM 5292 N N . ALA A 1 674 ? 17.059 -7.236 13.892 1.00 37.12 674 ALA A N 1
ATOM 5293 C CA . ALA A 1 674 ? 16.094 -6.465 14.664 1.00 37.12 674 ALA A CA 1
ATOM 5294 C C . ALA A 1 674 ? 16.711 -6.169 16.040 1.00 37.12 674 ALA A C 1
ATOM 5296 O O . ALA A 1 674 ? 17.344 -7.046 16.627 1.00 37.12 674 ALA A O 1
ATOM 5297 N N . GLY A 1 675 ? 16.566 -4.935 16.525 1.00 28.23 675 GLY A N 1
ATOM 5298 C CA . GLY A 1 675 ? 17.153 -4.505 17.795 1.00 28.23 675 GLY A CA 1
ATOM 5299 C C . GLY A 1 675 ? 16.353 -4.980 19.009 1.00 28.23 675 GLY A C 1
ATOM 5300 O O . GLY A 1 675 ? 15.168 -4.677 19.109 1.00 28.23 675 GLY A O 1
ATOM 5301 N N . ASP A 1 676 ? 17.049 -5.688 19.896 1.00 25.84 676 ASP A N 1
ATOM 5302 C CA . ASP A 1 676 ? 16.861 -5.830 21.345 1.00 25.84 676 ASP A CA 1
ATOM 5303 C C . ASP A 1 676 ? 15.440 -6.049 21.921 1.00 25.84 676 ASP A C 1
ATOM 5305 O O . ASP A 1 676 ? 14.706 -5.106 22.200 1.00 25.84 676 ASP A O 1
ATOM 5309 N N . GLU A 1 677 ? 15.182 -7.322 22.267 1.00 30.23 677 GLU A N 1
ATOM 5310 C CA . GLU A 1 677 ? 14.529 -7.792 23.512 1.00 30.23 677 GLU A CA 1
ATOM 5311 C C . GLU A 1 677 ? 13.025 -7.464 23.796 1.00 30.23 677 GLU A C 1
ATOM 5313 O O . GLU A 1 677 ? 12.499 -6.412 23.465 1.00 30.23 677 GLU A O 1
ATOM 5318 N N . ASN A 1 678 ? 12.219 -8.326 24.448 1.00 28.86 678 ASN A N 1
ATOM 5319 C CA . ASN A 1 678 ? 12.476 -9.657 25.024 1.00 28.86 678 ASN A CA 1
ATOM 5320 C C . ASN A 1 678 ? 11.198 -10.549 25.084 1.00 28.86 678 ASN A C 1
ATOM 5322 O O . ASN A 1 678 ? 10.107 -10.035 25.299 1.00 28.86 678 ASN A O 1
ATOM 5326 N N . HIS A 1 679 ? 11.385 -11.873 24.916 1.00 30.88 679 HIS A N 1
ATOM 5327 C CA . HIS A 1 679 ? 10.826 -13.038 25.664 1.00 30.88 679 HIS A CA 1
ATOM 5328 C C . HIS A 1 679 ? 9.367 -13.028 26.248 1.00 30.88 679 HIS A C 1
ATOM 5330 O O . HIS A 1 679 ? 8.924 -12.035 26.803 1.00 30.88 679 HIS A O 1
ATOM 5336 N N . LEU A 1 680 ? 8.539 -14.101 26.254 1.00 27.73 680 LEU A N 1
ATOM 5337 C CA . LEU A 1 680 ? 8.756 -15.562 26.436 1.00 27.73 680 LEU A CA 1
ATOM 5338 C C . LEU A 1 680 ? 7.688 -16.472 25.746 1.00 27.73 680 LEU A C 1
ATOM 5340 O O . LEU A 1 680 ? 6.518 -16.117 25.680 1.00 27.73 680 LEU A O 1
ATOM 5344 N N . GLN A 1 681 ? 8.142 -17.659 25.304 1.00 30.09 681 GLN A N 1
ATOM 5345 C CA . GLN A 1 681 ? 7.602 -19.054 25.297 1.00 30.09 681 GLN A CA 1
ATOM 5346 C C . GLN A 1 681 ? 6.122 -19.371 25.724 1.00 30.09 681 GLN A C 1
ATOM 5348 O O . GLN A 1 681 ? 5.513 -18.633 26.481 1.00 30.09 681 GLN A O 1
ATOM 5353 N N . ASP A 1 682 ? 5.476 -20.504 25.352 1.00 32.69 682 ASP A N 1
ATOM 5354 C CA . ASP A 1 682 ? 6.020 -21.870 25.135 1.00 32.69 682 ASP A CA 1
ATOM 5355 C C . ASP A 1 682 ? 5.115 -22.897 24.364 1.00 32.69 682 ASP A C 1
ATOM 5357 O O . ASP A 1 682 ? 3.900 -22.727 24.316 1.00 32.69 682 ASP A O 1
ATOM 5361 N N . LYS A 1 683 ? 5.730 -24.018 23.907 1.00 29.61 683 LYS A N 1
ATOM 5362 C CA . LYS A 1 683 ? 5.207 -25.377 23.507 1.00 29.61 683 LYS A CA 1
ATOM 5363 C C . LYS A 1 683 ? 4.130 -25.534 22.380 1.00 29.61 683 LYS A C 1
ATOM 5365 O O . LYS A 1 683 ? 3.234 -24.710 22.270 1.00 29.61 683 LYS A O 1
ATOM 5370 N N . VAL A 1 684 ? 4.142 -26.501 21.426 1.00 29.50 684 VAL A N 1
ATOM 5371 C CA . VAL A 1 684 ? 4.600 -27.934 21.304 1.00 29.50 684 VAL A CA 1
ATOM 5372 C C . VAL A 1 684 ? 3.573 -28.935 21.910 1.00 29.50 684 VAL A C 1
ATOM 5374 O O . VAL A 1 684 ? 3.151 -28.697 23.035 1.00 29.50 684 VAL A O 1
ATOM 5377 N N . ASP A 1 685 ? 3.072 -30.019 21.270 1.00 29.50 685 ASP A N 1
ATOM 5378 C CA . ASP A 1 685 ? 3.407 -30.730 19.999 1.00 29.50 685 ASP A CA 1
ATOM 5379 C C . ASP A 1 685 ? 2.182 -31.397 19.270 1.00 29.50 685 ASP A C 1
ATOM 5381 O O . ASP A 1 685 ? 1.053 -31.329 19.747 1.00 29.50 685 ASP A O 1
ATOM 5385 N N . SER A 1 686 ? 2.462 -32.025 18.111 1.00 31.48 686 SER A N 1
ATOM 5386 C CA . SER A 1 686 ? 1.906 -33.218 17.397 1.00 31.48 686 SER A CA 1
ATOM 5387 C C . SER A 1 686 ? 0.858 -34.141 18.069 1.00 31.48 686 SER A C 1
ATOM 5389 O O . SER A 1 686 ? 0.816 -34.236 19.286 1.00 31.48 686 SER A O 1
ATOM 5391 N N . SER A 1 687 ? 0.058 -34.982 17.374 1.00 26.19 687 SER A N 1
ATOM 5392 C CA . SER A 1 687 ? -0.198 -35.301 15.933 1.00 26.19 687 SER A CA 1
ATOM 5393 C C . SER A 1 687 ? -1.662 -35.856 15.800 1.00 26.19 687 SER A C 1
ATOM 5395 O O . SER A 1 687 ? -2.378 -35.792 16.791 1.00 26.19 687 SER A O 1
ATOM 5397 N N . THR A 1 688 ? -2.267 -36.311 14.683 1.00 25.77 688 THR A N 1
ATOM 5398 C CA . THR A 1 688 ? -1.850 -37.273 13.630 1.00 25.77 688 THR A CA 1
ATOM 5399 C C . THR A 1 688 ? -2.691 -37.121 12.335 1.00 25.77 688 THR A C 1
ATOM 5401 O O . THR A 1 688 ? -3.839 -36.703 12.391 1.00 25.77 688 THR A O 1
ATOM 5404 N N . GLN A 1 689 ? -2.052 -37.440 11.197 1.00 28.62 689 GLN A N 1
ATOM 5405 C CA . GLN A 1 689 ? -2.492 -37.783 9.814 1.00 28.62 689 GLN A CA 1
ATOM 5406 C C . GLN A 1 689 ? -4.003 -37.984 9.506 1.00 28.62 689 GLN A C 1
ATOM 5408 O O . GLN A 1 689 ? -4.743 -38.428 10.369 1.00 28.62 689 GLN A O 1
ATOM 5413 N N . GLN A 1 690 ? -4.547 -37.849 8.283 1.00 29.69 690 GLN A N 1
ATOM 5414 C CA . GLN A 1 690 ? -4.183 -37.403 6.904 1.00 29.69 690 GLN A CA 1
ATOM 5415 C C . GLN A 1 690 ? -5.522 -37.456 6.092 1.00 29.69 690 GLN A C 1
ATOM 5417 O O . GLN A 1 690 ? -6.504 -37.951 6.633 1.00 29.69 690 GLN A O 1
ATOM 5422 N N . THR A 1 691 ? -5.761 -37.043 4.837 1.00 23.53 691 THR A N 1
ATOM 5423 C CA . THR A 1 691 ? -5.149 -36.294 3.697 1.00 23.53 691 THR A CA 1
ATOM 5424 C C . THR A 1 691 ? -6.354 -35.895 2.787 1.00 23.53 691 THR A C 1
ATOM 5426 O O . THR A 1 691 ? -7.455 -36.364 3.047 1.00 23.53 691 THR A O 1
ATOM 5429 N N . MET A 1 692 ? -6.335 -35.086 1.717 1.00 24.20 692 MET A N 1
ATOM 5430 C CA . MET A 1 692 ? -5.346 -34.414 0.844 1.00 24.20 692 MET A CA 1
ATOM 5431 C C . MET A 1 692 ? -5.887 -32.994 0.513 1.00 24.20 692 MET A C 1
ATOM 5433 O O . MET A 1 692 ? -7.077 -32.759 0.683 1.00 24.20 692 MET A O 1
ATOM 5437 N N . SER A 1 693 ? -5.168 -32.030 -0.077 1.00 25.36 693 SER A N 1
ATOM 5438 C CA . SER A 1 693 ? -3.748 -31.633 -0.008 1.00 25.36 693 SER A CA 1
ATOM 5439 C C . SER A 1 693 ? -3.592 -30.298 -0.764 1.00 25.36 693 SER A C 1
ATOM 5441 O O . SER A 1 693 ? -3.952 -30.230 -1.938 1.00 25.36 693 SER A O 1
ATOM 5443 N N . THR A 1 694 ? -3.034 -29.252 -0.149 1.00 24.80 694 THR A N 1
ATOM 5444 C CA . THR A 1 694 ? -2.853 -27.923 -0.775 1.00 24.80 694 THR A CA 1
ATOM 5445 C C . THR A 1 694 ? -1.495 -27.315 -0.432 1.00 24.80 694 THR A C 1
ATOM 5447 O O . THR A 1 694 ? -1.014 -27.456 0.691 1.00 24.80 694 THR A O 1
ATOM 5450 N N . THR A 1 695 ? -0.894 -26.596 -1.381 1.00 29.53 695 THR A N 1
ATOM 5451 C CA . THR A 1 695 ? 0.360 -25.844 -1.203 1.00 29.53 695 THR A CA 1
ATOM 5452 C C . THR A 1 695 ? 0.200 -24.695 -0.204 1.00 29.53 695 THR A C 1
ATOM 5454 O O . THR A 1 695 ? -0.686 -23.859 -0.379 1.00 29.53 695 THR A O 1
ATOM 5457 N N . SER A 1 696 ? 1.071 -24.609 0.805 1.00 31.80 696 SER A N 1
ATOM 5458 C CA . SER A 1 696 ? 1.017 -23.570 1.844 1.00 31.80 696 SER A CA 1
ATOM 5459 C C . SER A 1 696 ? 2.020 -22.435 1.607 1.00 31.80 696 SER A C 1
ATOM 5461 O O . SER A 1 696 ? 3.231 -22.647 1.691 1.00 31.80 696 SER A O 1
ATOM 5463 N N . SER A 1 697 ? 1.517 -21.220 1.396 1.00 38.12 697 SER A N 1
ATOM 5464 C CA . SER A 1 697 ? 2.273 -19.980 1.600 1.00 38.12 697 SER A CA 1
ATOM 5465 C C . SER A 1 697 ? 2.591 -19.763 3.087 1.00 38.12 697 SER A C 1
ATOM 5467 O O . SER A 1 697 ? 1.884 -20.264 3.964 1.00 38.12 697 SER A O 1
ATOM 5469 N N . SER A 1 698 ? 3.635 -18.989 3.393 1.00 44.56 698 SER A N 1
ATOM 5470 C CA . SER A 1 698 ? 3.900 -18.545 4.764 1.00 44.56 698 SER A CA 1
ATOM 5471 C C . SER A 1 698 ? 2.830 -17.548 5.236 1.00 44.56 698 SER A C 1
ATOM 5473 O O . SER A 1 698 ? 2.359 -16.691 4.487 1.00 44.56 698 SER A O 1
ATOM 5475 N N . CYS A 1 699 ? 2.417 -17.687 6.496 1.00 57.47 699 CYS A N 1
ATOM 5476 C CA . CYS A 1 699 ? 1.327 -16.932 7.111 1.00 57.47 699 CYS A CA 1
ATOM 5477 C C . CYS A 1 699 ? 1.895 -15.868 8.060 1.00 57.47 699 CYS A C 1
ATOM 5479 O O . CYS A 1 699 ? 2.398 -16.204 9.130 1.00 57.47 699 CYS A O 1
ATOM 5481 N N . VAL A 1 700 ? 1.812 -14.589 7.684 1.00 71.69 700 VAL A N 1
ATOM 5482 C CA . VAL A 1 700 ? 2.106 -13.467 8.596 1.00 71.69 700 VAL A CA 1
ATOM 5483 C C . VAL A 1 700 ? 0.917 -13.295 9.548 1.00 71.69 700 VAL A C 1
ATOM 5485 O O . VAL A 1 700 ? -0.183 -13.103 9.039 1.00 71.69 700 VAL A O 1
ATOM 5488 N N . PRO A 1 701 ? 1.072 -13.331 10.883 1.00 64.50 701 PRO A N 1
ATOM 5489 C CA . PRO A 1 701 ? -0.056 -13.161 11.801 1.00 64.50 701 PRO A CA 1
ATOM 5490 C C . PRO A 1 701 ? -0.737 -11.785 11.702 1.00 64.50 701 PRO A C 1
ATOM 5492 O O . PRO A 1 701 ? -0.083 -10.746 11.597 1.00 64.50 701 PRO A O 1
ATOM 5495 N N . ALA A 1 702 ? -2.065 -11.788 11.761 1.00 70.25 702 ALA A N 1
ATOM 5496 C CA . ALA A 1 702 ? -2.930 -10.617 11.860 1.00 70.25 702 ALA A CA 1
ATOM 5497 C C . ALA A 1 702 ? -3.129 -10.180 13.324 1.00 70.25 702 ALA A C 1
ATOM 5499 O O . ALA A 1 702 ? -2.910 -10.962 14.251 1.00 70.25 702 ALA A O 1
ATOM 5500 N N . ARG A 1 703 ? -3.649 -8.962 13.539 1.00 73.81 703 ARG A N 1
ATOM 5501 C CA . ARG A 1 703 ? -4.348 -8.620 14.791 1.00 73.81 703 ARG A CA 1
ATOM 5502 C C . ARG A 1 703 ? -5.683 -9.366 14.870 1.00 73.81 703 ARG A C 1
ATOM 5504 O O . ARG A 1 703 ? -6.155 -9.648 15.970 1.00 73.81 703 ARG A O 1
ATOM 5511 N N . THR A 1 704 ? -6.288 -9.679 13.724 1.00 73.69 704 THR A N 1
ATOM 5512 C CA . THR A 1 704 ? -7.510 -10.484 13.661 1.00 73.69 704 THR A CA 1
ATOM 5513 C C . THR A 1 704 ? -7.336 -11.860 14.292 1.00 73.69 704 THR A C 1
ATOM 5515 O O . THR A 1 704 ? -6.549 -12.678 13.813 1.00 73.69 704 THR A O 1
ATOM 5518 N N . MET A 1 705 ? -8.145 -12.140 15.310 1.00 78.00 705 MET A N 1
ATOM 5519 C CA . MET A 1 705 ? -8.257 -13.458 15.934 1.00 78.00 705 MET A CA 1
ATOM 5520 C C . MET A 1 705 ? -9.479 -14.195 15.380 1.00 78.00 705 MET A C 1
ATOM 5522 O O . MET A 1 705 ? -10.519 -13.574 15.177 1.00 78.00 705 MET A O 1
ATOM 5526 N N . ILE A 1 706 ? -9.383 -15.510 15.179 1.00 80.06 706 ILE A N 1
ATOM 5527 C CA . ILE A 1 706 ? -10.484 -16.378 14.730 1.00 80.06 706 ILE A CA 1
ATOM 5528 C C . ILE A 1 706 ? -10.708 -17.562 15.675 1.00 80.06 706 ILE A C 1
ATOM 5530 O O . ILE A 1 706 ? -9.786 -18.022 16.360 1.00 80.06 706 ILE A O 1
ATOM 5534 N N . THR A 1 707 ? -11.945 -18.059 15.688 1.00 78.31 707 THR A N 1
ATOM 5535 C CA . THR A 1 707 ? -12.396 -19.204 16.486 1.00 78.31 707 THR A CA 1
ATOM 5536 C C . THR A 1 707 ? -13.352 -20.063 15.658 1.00 78.31 707 THR A C 1
ATOM 5538 O O . THR A 1 707 ? -14.446 -19.618 15.308 1.00 78.31 707 THR A O 1
ATOM 5541 N N . ASN A 1 708 ? -12.943 -21.303 15.383 1.00 67.75 708 ASN A N 1
ATOM 5542 C CA . ASN A 1 708 ? -13.697 -22.290 14.606 1.00 67.75 708 ASN A CA 1
ATOM 5543 C C . ASN A 1 708 ? -13.855 -23.546 15.481 1.00 67.75 708 ASN A C 1
ATOM 5545 O O . ASN A 1 708 ? -12.884 -23.955 16.121 1.00 67.75 708 ASN A O 1
ATOM 5549 N N . GLU A 1 709 ? -15.032 -24.177 15.517 1.00 55.25 709 GLU A N 1
ATOM 5550 C CA . GLU A 1 709 ? -15.340 -25.177 16.563 1.00 55.25 709 GLU A CA 1
ATOM 5551 C C . GLU A 1 709 ? -14.632 -26.539 16.427 1.00 55.25 709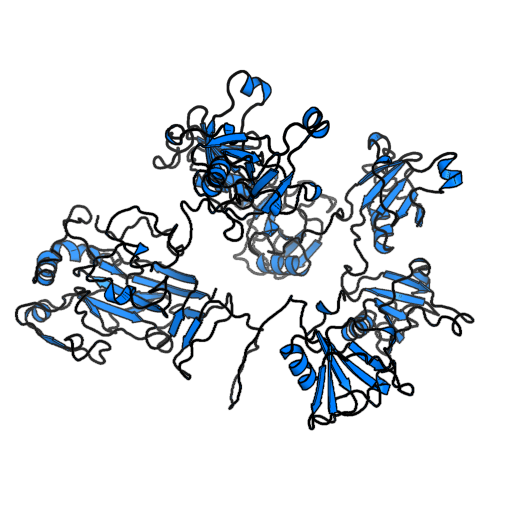 GLU A C 1
ATOM 5553 O O . GLU A 1 709 ? -14.574 -27.300 17.391 1.00 55.25 709 GLU A O 1
ATOM 5558 N N . LYS A 1 710 ? -14.038 -26.857 15.268 1.00 44.25 710 LYS A N 1
ATOM 5559 C CA . LYS A 1 710 ? -13.363 -28.147 15.000 1.00 44.25 710 LYS A CA 1
ATOM 5560 C C . LYS A 1 710 ? -11.956 -28.229 15.647 1.00 44.25 710 LYS A C 1
ATOM 5562 O O . LYS A 1 710 ? -10.980 -28.587 14.993 1.00 44.25 710 LYS A O 1
ATOM 5567 N N . GLY A 1 711 ? -11.836 -27.863 16.929 1.00 42.97 711 GLY A N 1
ATOM 5568 C CA . GLY A 1 711 ? -10.601 -27.914 17.724 1.00 42.97 711 GLY A CA 1
ATOM 5569 C C . GLY A 1 711 ? -10.739 -27.325 19.144 1.00 42.97 711 GLY A C 1
ATOM 5570 O O . GLY A 1 711 ? -11.751 -26.701 19.461 1.00 42.97 711 GLY A O 1
ATOM 5571 N N . PRO A 1 712 ? -9.734 -27.495 20.028 1.00 34.94 712 PRO A N 1
ATOM 5572 C CA . PRO A 1 712 ? -9.783 -26.967 21.394 1.00 34.94 712 PRO A CA 1
ATOM 5573 C C . PRO A 1 712 ? -9.875 -25.433 21.402 1.00 34.94 712 PRO A C 1
ATOM 5575 O O . PRO A 1 712 ? -9.145 -24.763 20.668 1.00 34.94 712 PRO A O 1
ATOM 5578 N N . ARG A 1 713 ? -10.749 -24.888 22.264 1.00 45.97 713 ARG A N 1
ATOM 5579 C CA . ARG A 1 713 ? -11.114 -23.459 22.356 1.00 45.97 713 ARG A CA 1
ATOM 5580 C C . ARG A 1 713 ? -9.918 -22.546 22.681 1.00 45.97 713 ARG A C 1
ATOM 5582 O O . ARG A 1 713 ? -9.719 -22.143 23.824 1.00 45.97 713 ARG A O 1
ATOM 5589 N N . ARG A 1 714 ? -9.133 -22.193 21.664 1.00 51.75 714 ARG A N 1
ATOM 5590 C CA . ARG A 1 714 ? -8.116 -21.135 21.693 1.00 51.75 714 ARG A CA 1
ATOM 5591 C C . ARG A 1 714 ? -8.303 -20.248 20.471 1.00 51.75 714 ARG A C 1
ATOM 5593 O O . ARG A 1 714 ? -8.236 -20.743 19.347 1.00 51.75 714 ARG A O 1
ATOM 5600 N N . HIS A 1 715 ? -8.498 -18.953 20.698 1.00 64.56 715 HIS A N 1
ATOM 5601 C CA . HIS A 1 715 ? -8.448 -17.951 19.637 1.00 64.56 715 HIS A CA 1
ATOM 5602 C C . HIS A 1 715 ? -7.072 -18.012 18.958 1.00 64.56 715 HIS A C 1
ATOM 5604 O O . HIS A 1 715 ? -6.048 -18.018 19.645 1.00 64.56 715 HIS A O 1
ATOM 5610 N N . LYS A 1 716 ? -7.035 -18.066 17.626 1.00 74.00 716 LYS A N 1
ATOM 5611 C CA . LYS A 1 716 ? -5.787 -18.071 16.845 1.00 74.00 716 LYS A CA 1
ATOM 5612 C C . LYS A 1 716 ? -5.700 -16.797 16.007 1.00 74.00 716 LYS A C 1
ATOM 5614 O O . LYS A 1 716 ? -6.727 -16.417 15.446 1.00 74.00 716 LYS A O 1
ATOM 5619 N N . PRO A 1 717 ? -4.529 -16.152 15.875 1.00 75.75 717 PRO A N 1
ATOM 5620 C CA . PRO A 1 717 ? -4.372 -15.088 14.896 1.00 75.75 717 PRO A CA 1
ATOM 5621 C C . PRO A 1 717 ? -4.537 -15.676 13.490 1.00 75.75 717 PRO A C 1
ATOM 5623 O O . PRO A 1 717 ? -3.972 -16.726 13.173 1.00 75.75 717 PRO A O 1
ATOM 5626 N N . ALA A 1 718 ? -5.333 -15.013 12.659 1.00 78.69 718 ALA A N 1
ATOM 5627 C CA . ALA A 1 718 ? -5.444 -15.321 11.238 1.00 78.69 718 ALA A CA 1
ATOM 5628 C C . ALA A 1 718 ? -4.195 -14.846 10.474 1.00 78.69 718 ALA A C 1
ATOM 5630 O O . ALA A 1 718 ? -3.343 -14.158 11.037 1.00 78.69 718 ALA A O 1
ATOM 5631 N N . CYS A 1 719 ? -4.088 -15.160 9.182 1.00 80.81 719 CYS A N 1
ATOM 5632 C CA . CYS A 1 719 ? -3.044 -14.569 8.348 1.00 80.81 719 CYS A CA 1
ATOM 5633 C C . CYS A 1 719 ? -3.458 -13.149 7.927 1.00 80.81 719 CYS A C 1
ATOM 5635 O O . CYS A 1 719 ? -4.585 -12.915 7.494 1.00 80.81 719 CYS A O 1
ATOM 5637 N N . LYS A 1 720 ? -2.561 -12.173 8.036 1.00 69.00 720 LYS A N 1
ATOM 5638 C CA . LYS A 1 720 ? -2.825 -10.783 7.663 1.00 69.00 720 LYS A CA 1
ATOM 5639 C C . LYS A 1 720 ? -3.170 -10.683 6.176 1.00 69.00 720 LYS A C 1
ATOM 5641 O O . LYS A 1 720 ? -2.504 -11.284 5.336 1.00 69.00 720 LYS A O 1
ATOM 5646 N N . ASN A 1 721 ? -4.219 -9.926 5.867 1.00 65.25 721 ASN A N 1
ATOM 5647 C CA . ASN A 1 721 ? -4.852 -9.808 4.553 1.00 65.25 721 ASN A CA 1
ATOM 5648 C C . ASN A 1 721 ? -5.442 -11.121 3.986 1.00 65.25 721 ASN A C 1
ATOM 5650 O O . ASN A 1 721 ? -5.884 -11.122 2.838 1.00 65.25 721 ASN A O 1
ATOM 5654 N N . SER A 1 722 ? -5.492 -12.232 4.741 1.00 75.81 722 SER A N 1
ATOM 5655 C CA . SER A 1 722 ? -6.200 -13.436 4.283 1.00 75.81 722 SER A CA 1
ATOM 5656 C C . SER A 1 722 ? -7.700 -13.322 4.503 1.00 75.81 722 SER A C 1
ATOM 5658 O O . SER A 1 722 ? -8.156 -12.741 5.491 1.00 75.81 722 SER A O 1
ATOM 5660 N N . VAL A 1 723 ? -8.458 -13.952 3.614 1.00 74.88 723 VAL A N 1
ATOM 5661 C CA . VAL A 1 723 ? -9.902 -14.120 3.757 1.00 74.88 723 VAL A CA 1
ATOM 5662 C C . VAL A 1 723 ? -10.173 -15.217 4.788 1.00 74.88 723 VAL A C 1
ATOM 5664 O O . VAL A 1 723 ? -9.699 -16.340 4.636 1.00 74.88 723 VAL A O 1
ATOM 5667 N N . ILE A 1 724 ? -10.898 -14.873 5.852 1.00 79.00 724 ILE A N 1
ATOM 5668 C CA . ILE A 1 724 ? -11.180 -15.752 7.003 1.00 79.00 724 ILE A CA 1
ATOM 5669 C C . ILE A 1 724 ? -12.600 -16.319 6.995 1.00 79.00 724 ILE A C 1
ATOM 5671 O O . ILE A 1 724 ? -12.839 -17.376 7.571 1.00 79.00 724 ILE A O 1
ATOM 5675 N N . LEU A 1 725 ? -13.515 -15.639 6.306 1.00 81.81 725 LEU A N 1
ATOM 5676 C CA . LEU A 1 725 ? -14.825 -16.143 5.917 1.00 81.81 725 LEU A CA 1
ATOM 5677 C C . LEU A 1 725 ? -15.128 -15.599 4.521 1.00 81.81 725 LEU A C 1
ATOM 5679 O O . LEU A 1 725 ? -14.886 -14.423 4.246 1.00 81.81 725 LEU A O 1
ATOM 5683 N N . PHE A 1 726 ? -15.648 -16.450 3.647 1.00 86.00 726 PHE A N 1
ATOM 5684 C CA . PHE A 1 726 ? -16.199 -16.056 2.358 1.00 86.00 726 PHE A CA 1
ATOM 5685 C C . PHE A 1 726 ? -17.425 -16.904 2.074 1.00 86.00 726 PHE A C 1
ATOM 5687 O O . PHE A 1 726 ? -17.378 -18.116 2.277 1.00 86.00 726 PHE A O 1
ATOM 5694 N N . ASP A 1 727 ? -18.484 -16.263 1.601 1.00 84.00 727 ASP A N 1
ATOM 5695 C CA . ASP A 1 727 ? -19.665 -16.918 1.067 1.00 84.00 727 ASP A CA 1
ATOM 5696 C C . ASP A 1 727 ? -20.189 -16.129 -0.135 1.00 84.00 727 ASP A C 1
ATOM 5698 O O . ASP A 1 727 ? -20.277 -14.901 -0.091 1.00 84.00 727 ASP A O 1
ATOM 5702 N N . ASP A 1 728 ? -20.514 -16.841 -1.206 1.00 84.81 728 ASP A N 1
ATOM 5703 C CA . ASP A 1 728 ? -21.118 -16.348 -2.448 1.00 84.81 728 ASP A CA 1
ATOM 5704 C C . ASP A 1 728 ? -22.563 -16.846 -2.619 1.00 84.81 728 ASP A C 1
ATOM 5706 O O . ASP A 1 728 ? -23.222 -16.513 -3.602 1.00 84.81 728 ASP A O 1
ATOM 5710 N N . PHE A 1 729 ? -23.077 -17.605 -1.643 1.00 88.88 729 PHE A N 1
ATOM 5711 C CA . PHE A 1 729 ? -24.462 -18.056 -1.575 1.00 88.88 729 PHE A CA 1
ATOM 5712 C C . PHE A 1 729 ? -24.966 -18.791 -2.836 1.00 88.88 729 PHE A C 1
ATOM 5714 O O . PHE A 1 729 ? -26.163 -18.777 -3.128 1.00 88.88 729 PHE A O 1
ATOM 5721 N N . GLU A 1 730 ? -24.095 -19.532 -3.539 1.00 82.25 730 GLU A N 1
ATOM 5722 C CA . GLU A 1 730 ? -24.540 -20.577 -4.485 1.00 82.25 730 GLU A CA 1
ATOM 5723 C C . GLU A 1 730 ? -25.406 -21.642 -3.779 1.00 82.25 730 GLU A C 1
ATOM 5725 O O . GLU A 1 730 ? -26.314 -22.231 -4.367 1.00 82.25 730 GLU A O 1
ATOM 5730 N N . LYS A 1 731 ? -25.133 -21.865 -2.488 1.00 89.38 731 LYS A N 1
ATOM 5731 C CA . LYS A 1 731 ? -25.915 -22.659 -1.533 1.00 89.38 731 LYS A CA 1
ATOM 5732 C C . LYS A 1 731 ? -25.707 -22.098 -0.123 1.00 89.38 731 LYS A C 1
ATOM 5734 O O . LYS A 1 731 ? -24.698 -21.453 0.135 1.00 89.38 731 LYS A O 1
ATOM 5739 N N . ILE A 1 732 ? -26.606 -22.400 0.813 1.00 87.25 732 ILE A N 1
ATOM 5740 C CA . ILE A 1 732 ? -26.400 -22.067 2.232 1.00 87.25 732 ILE A CA 1
ATOM 5741 C C . ILE A 1 732 ? -25.416 -23.083 2.837 1.00 87.25 732 ILE A C 1
ATOM 5743 O O . ILE A 1 732 ? -25.746 -24.263 2.976 1.00 87.25 732 ILE A O 1
ATOM 5747 N N . ASP A 1 733 ? -24.198 -22.648 3.173 1.00 88.31 733 ASP A N 1
ATOM 5748 C CA . ASP A 1 733 ? -23.171 -23.519 3.759 1.00 88.31 733 ASP A CA 1
ATOM 5749 C C . ASP A 1 733 ? -23.379 -23.723 5.272 1.00 88.31 733 ASP A C 1
ATOM 5751 O O . ASP A 1 733 ? -22.991 -22.896 6.098 1.00 88.31 733 ASP A O 1
ATOM 5755 N N . LEU A 1 734 ? -23.967 -24.861 5.651 1.00 87.00 734 LEU A N 1
ATOM 5756 C CA . LEU A 1 734 ? -24.253 -25.210 7.049 1.00 87.00 734 LEU A CA 1
ATOM 5757 C C . LEU A 1 734 ? -23.011 -25.593 7.885 1.00 87.00 734 LEU A C 1
ATOM 5759 O O . LEU A 1 734 ? -23.135 -25.820 9.092 1.00 87.00 734 LEU A O 1
ATOM 5763 N N . ASP A 1 735 ? -21.812 -25.638 7.292 1.00 83.50 735 ASP A N 1
ATOM 5764 C CA . ASP A 1 735 ? -20.547 -25.677 8.044 1.00 83.50 735 ASP A CA 1
ATOM 5765 C C . ASP A 1 735 ? -20.110 -24.266 8.509 1.00 83.50 735 ASP A C 1
ATOM 5767 O O . ASP A 1 735 ? -19.337 -24.145 9.461 1.00 83.50 735 ASP A O 1
ATOM 5771 N N . ARG A 1 736 ? -20.636 -23.195 7.888 1.00 80.06 736 ARG A N 1
ATOM 5772 C CA . ARG A 1 736 ? -20.367 -21.777 8.226 1.00 80.06 736 ARG A CA 1
ATOM 5773 C C . ARG A 1 736 ? -21.538 -21.070 8.906 1.00 80.06 736 ARG A C 1
ATOM 5775 O O . ARG A 1 736 ? -21.312 -20.165 9.707 1.00 80.06 736 ARG A O 1
ATOM 5782 N N . TRP A 1 737 ? -22.761 -21.478 8.581 1.00 86.75 737 TRP A N 1
ATOM 5783 C CA . TRP A 1 737 ? -24.005 -20.853 9.022 1.00 86.75 737 TRP A CA 1
ATOM 5784 C C . TRP A 1 737 ? -24.895 -21.837 9.784 1.00 86.75 737 TRP A C 1
ATOM 5786 O O . TRP A 1 737 ? -24.810 -23.056 9.623 1.00 86.75 737 TRP A O 1
ATOM 5796 N N . GLN A 1 738 ? -25.800 -21.296 10.587 1.00 89.75 738 GLN A N 1
ATOM 5797 C CA . GLN A 1 738 ? -26.987 -21.988 11.080 1.00 89.75 738 GLN A CA 1
ATOM 5798 C C . GLN A 1 738 ? -28.198 -21.062 10.984 1.00 89.75 738 GLN A C 1
ATOM 5800 O O . GLN A 1 738 ? -28.044 -19.846 11.082 1.00 89.75 738 GLN A O 1
ATOM 5805 N N . TYR A 1 739 ? -29.387 -21.631 10.799 1.00 92.50 739 TYR A N 1
ATOM 5806 C CA . TYR A 1 739 ? -30.639 -20.891 10.950 1.00 92.50 739 TYR A CA 1
ATOM 5807 C C . TYR A 1 739 ? -30.825 -20.512 12.426 1.00 92.50 739 TYR A C 1
ATOM 5809 O O . TYR A 1 739 ? -30.571 -21.337 13.303 1.00 92.50 739 TYR A O 1
ATOM 5817 N N . ASP A 1 740 ? -31.248 -19.279 12.696 1.00 87.88 740 ASP A N 1
ATOM 5818 C CA . ASP A 1 740 ? -31.613 -18.804 14.034 1.00 87.88 740 ASP A CA 1
ATOM 5819 C C . ASP A 1 740 ? -33.133 -18.956 14.199 1.00 87.88 740 ASP A C 1
ATOM 5821 O O . ASP A 1 740 ? -33.893 -18.033 13.924 1.00 87.88 740 ASP A O 1
ATOM 5825 N N . ILE A 1 741 ? -33.580 -20.164 14.551 1.00 92.50 741 ILE A N 1
ATOM 5826 C CA . ILE A 1 741 ? -34.997 -20.544 14.633 1.00 92.50 741 ILE A CA 1
ATOM 5827 C C . ILE A 1 741 ? -35.525 -20.177 16.023 1.00 92.50 741 ILE A C 1
ATOM 5829 O O . ILE A 1 741 ? -35.260 -20.892 16.992 1.00 92.50 741 ILE A O 1
ATOM 5833 N N . LYS A 1 742 ? -36.243 -19.057 16.148 1.00 90.50 742 LYS A N 1
ATOM 5834 C CA . LYS A 1 742 ? -36.783 -18.582 17.434 1.00 90.50 742 LYS A CA 1
ATOM 5835 C C . LYS A 1 742 ? -37.913 -17.565 17.278 1.00 90.50 742 LYS A C 1
ATOM 5837 O O . LYS A 1 742 ? -38.022 -16.871 16.267 1.00 90.50 742 LYS A O 1
ATOM 5842 N N . ILE A 1 743 ? -38.681 -17.405 18.348 1.00 90.44 743 ILE A N 1
ATOM 5843 C CA . ILE A 1 743 ? -39.596 -16.293 18.587 1.00 90.44 743 ILE A CA 1
ATOM 5844 C C . ILE A 1 743 ? -38.860 -15.253 19.459 1.00 90.44 743 ILE A C 1
ATOM 5846 O O . ILE A 1 743 ? -38.622 -15.528 20.635 1.00 90.44 743 ILE A O 1
ATOM 5850 N N . PRO A 1 744 ? -38.498 -14.063 18.945 1.00 81.88 744 PRO A N 1
ATOM 5851 C CA . PRO A 1 744 ? -37.832 -13.015 19.716 1.00 81.88 744 PRO A CA 1
ATOM 5852 C C . PRO A 1 744 ? -38.550 -12.660 21.027 1.00 81.88 744 PRO A C 1
ATOM 5854 O O . PRO A 1 744 ? -39.783 -12.735 21.152 1.00 81.88 744 PRO A O 1
ATOM 5857 N N . SER A 1 745 ? -37.750 -12.288 22.023 1.00 75.00 745 SER A N 1
ATOM 5858 C CA . SER A 1 745 ? -38.175 -12.010 23.395 1.00 75.00 745 SER A CA 1
ATOM 5859 C C . SER A 1 745 ? -37.569 -10.689 23.908 1.00 75.00 745 SER A C 1
ATOM 5861 O O . SER A 1 745 ? -37.192 -9.818 23.122 1.00 75.00 745 SER A O 1
ATOM 5863 N N . LYS A 1 746 ? -37.517 -10.503 25.231 1.00 63.16 746 LYS A N 1
ATOM 5864 C CA . LYS A 1 746 ? -36.976 -9.305 25.890 1.00 63.16 746 LYS A CA 1
ATOM 5865 C C . LYS A 1 746 ? -35.434 -9.342 25.817 1.00 63.16 746 LYS A C 1
ATOM 5867 O O . LYS A 1 746 ? -34.861 -10.328 26.272 1.00 63.16 746 LYS A O 1
ATOM 5872 N N . PRO A 1 747 ? -34.742 -8.290 25.334 1.00 56.97 747 PRO A N 1
ATOM 5873 C CA . PRO A 1 747 ? -35.219 -6.909 25.228 1.00 56.97 747 PRO A CA 1
ATOM 5874 C C . PRO A 1 747 ? -35.802 -6.494 23.869 1.00 56.97 747 PRO A C 1
ATOM 5876 O O . PRO A 1 747 ? -36.485 -5.475 23.826 1.00 56.97 747 PRO A O 1
ATOM 5879 N N . ASP A 1 748 ? -35.534 -7.225 22.788 1.00 63.41 748 ASP A N 1
ATOM 5880 C CA . ASP A 1 748 ? -35.655 -6.677 21.430 1.00 63.41 748 ASP A CA 1
ATOM 5881 C C . ASP A 1 748 ? -37.083 -6.711 20.861 1.00 63.41 748 ASP A C 1
ATOM 5883 O O . ASP A 1 748 ? -37.509 -5.747 20.226 1.00 63.41 748 ASP A O 1
ATOM 5887 N N . TYR A 1 749 ? -37.868 -7.749 21.181 1.00 74.06 749 TYR A N 1
ATOM 5888 C CA . TYR A 1 749 ? -39.313 -7.831 20.898 1.00 74.06 749 TYR A CA 1
ATOM 5889 C C . TYR A 1 749 ? -39.734 -7.462 19.460 1.00 74.06 749 TYR A C 1
ATOM 5891 O O . TYR A 1 749 ? -40.762 -6.818 19.241 1.00 74.06 749 TYR A O 1
ATOM 5899 N N . GLU A 1 750 ? -38.961 -7.903 18.470 1.00 82.88 750 GLU A N 1
ATOM 5900 C CA . GLU A 1 750 ? -39.323 -7.857 17.049 1.00 82.88 750 GLU A CA 1
ATOM 5901 C C . GLU A 1 750 ? -40.722 -8.483 16.815 1.00 82.88 750 GLU A C 1
ATOM 5903 O O . GLU A 1 750 ? -41.074 -9.478 17.456 1.00 82.88 750 GLU A O 1
ATOM 5908 N N . PHE A 1 751 ? -41.532 -7.970 15.877 1.00 90.62 751 PHE A N 1
ATOM 5909 C CA . PHE A 1 751 ? -42.875 -8.525 15.591 1.00 90.62 751 PHE A CA 1
ATOM 5910 C C . PHE A 1 751 ? -42.842 -9.689 14.579 1.00 90.62 751 PHE A C 1
ATOM 5912 O O . PHE A 1 751 ? -43.834 -9.975 13.905 1.00 90.62 751 PHE A O 1
ATOM 5919 N N . SER A 1 752 ? -41.693 -10.361 14.480 1.00 90.75 752 SER A N 1
ATOM 5920 C CA . SER A 1 752 ? -41.410 -11.457 13.549 1.00 90.75 752 SER A CA 1
ATOM 5921 C C . SER A 1 752 ? -41.043 -12.740 14.289 1.00 90.75 752 SER A C 1
ATOM 5923 O O . SER A 1 752 ? -40.414 -12.676 15.337 1.00 90.75 752 SER A O 1
ATOM 5925 N N . VAL A 1 753 ? -41.378 -13.904 13.733 1.00 92.88 753 VAL A N 1
ATOM 5926 C CA . VAL A 1 753 ? -40.839 -15.211 14.141 1.00 92.88 753 VAL A CA 1
ATOM 5927 C C . VAL A 1 753 ? -39.877 -15.735 13.075 1.00 92.88 753 VAL A C 1
ATOM 5929 O O . VAL A 1 753 ? -40.158 -15.632 11.880 1.00 92.88 753 VAL A O 1
ATOM 5932 N N . TYR A 1 754 ? -38.743 -16.291 13.503 1.00 93.56 754 TYR A N 1
ATOM 5933 C CA . TYR A 1 754 ? -37.695 -16.787 12.615 1.00 93.56 754 TYR A CA 1
ATOM 5934 C C . TYR A 1 754 ? -37.737 -18.304 12.456 1.00 93.56 754 TYR A C 1
ATOM 5936 O O . TYR A 1 754 ? -37.768 -19.042 13.441 1.00 93.56 754 TYR A O 1
ATOM 5944 N N . ASP A 1 755 ? -37.690 -18.762 11.205 1.00 91.69 755 ASP A N 1
ATOM 5945 C CA . ASP A 1 755 ? -37.674 -20.177 10.833 1.00 91.69 755 ASP A CA 1
ATOM 5946 C C . ASP A 1 755 ? -36.836 -20.401 9.551 1.00 91.69 755 ASP A C 1
ATOM 5948 O O . ASP A 1 755 ? -36.378 -19.470 8.891 1.00 91.69 755 ASP A O 1
ATOM 5952 N N . SER A 1 756 ? -36.632 -21.664 9.195 1.00 92.75 756 SER A N 1
ATOM 5953 C CA . SER A 1 756 ? -35.890 -22.176 8.037 1.00 92.75 756 SER A CA 1
ATOM 5954 C C . SER A 1 756 ? -36.781 -22.486 6.818 1.00 92.75 756 SER A C 1
ATOM 5956 O O . SER A 1 756 ? -36.411 -23.285 5.955 1.00 92.75 756 SER A O 1
ATOM 5958 N N . LYS A 1 757 ? -37.980 -21.892 6.753 1.00 92.56 757 LYS A N 1
ATOM 5959 C CA . LYS A 1 757 ? -38.992 -22.171 5.720 1.00 92.56 757 LYS A CA 1
ATOM 5960 C C . LYS A 1 757 ? -38.551 -21.693 4.322 1.00 92.56 757 LYS A C 1
ATOM 5962 O O . LYS A 1 757 ? -38.072 -20.563 4.203 1.00 92.56 757 LYS A O 1
ATOM 5967 N N . PRO A 1 758 ? -38.734 -22.496 3.253 1.00 91.31 758 PRO A N 1
ATOM 5968 C CA . PRO A 1 758 ? -38.265 -22.165 1.902 1.00 91.31 758 PRO A CA 1
ATOM 5969 C C . PRO A 1 758 ? -38.978 -20.964 1.260 1.00 91.31 758 PRO A C 1
ATOM 5971 O O . PRO A 1 758 ? -38.451 -20.372 0.325 1.00 91.31 758 PRO A O 1
ATOM 5974 N N . GLU A 1 759 ? -40.155 -20.579 1.752 1.00 90.19 759 GLU A N 1
ATOM 5975 C CA . GLU A 1 759 ? -40.847 -19.337 1.396 1.00 90.19 759 GLU A CA 1
ATOM 5976 C C . GLU A 1 759 ? -40.195 -18.084 2.010 1.00 90.19 759 GLU A C 1
ATOM 5978 O O . GLU A 1 759 ? -40.313 -16.997 1.440 1.00 90.19 759 GLU A O 1
ATOM 5983 N N . ASN A 1 760 ? -39.470 -18.231 3.126 1.00 93.81 760 ASN A N 1
ATOM 5984 C CA . ASN A 1 760 ? -38.804 -17.137 3.833 1.00 93.81 760 ASN A CA 1
ATOM 5985 C C . ASN A 1 760 ? -37.295 -17.063 3.575 1.00 93.81 760 ASN A C 1
ATOM 5987 O O . ASN A 1 760 ? -36.739 -15.967 3.631 1.00 93.81 760 ASN A O 1
ATOM 5991 N N . ILE A 1 761 ? -36.630 -18.188 3.288 1.00 94.50 761 ILE A N 1
ATOM 5992 C CA . ILE A 1 761 ? -35.197 -18.233 2.972 1.00 94.50 761 ILE A CA 1
ATOM 5993 C C . ILE A 1 761 ? -34.873 -19.240 1.868 1.00 94.50 761 ILE A C 1
ATOM 5995 O O . ILE A 1 761 ? -35.120 -20.438 1.989 1.00 94.50 761 ILE A O 1
ATOM 5999 N N . PHE A 1 762 ? -34.295 -18.745 0.775 1.00 94.62 762 PHE A N 1
ATOM 6000 C CA . PHE A 1 762 ? -33.998 -19.546 -0.413 1.00 94.62 762 PHE A CA 1
ATOM 6001 C C . PHE A 1 762 ? -32.845 -18.956 -1.232 1.00 94.62 762 PHE A C 1
ATOM 6003 O O . PHE A 1 762 ? -32.535 -17.770 -1.139 1.00 94.62 762 PHE A O 1
ATOM 6010 N N . ILE A 1 763 ? -32.219 -19.779 -2.078 1.00 93.50 763 ILE A N 1
ATOM 6011 C CA . ILE A 1 763 ? -31.257 -19.309 -3.083 1.00 93.50 763 ILE A CA 1
ATOM 6012 C C . ILE A 1 763 ? -31.981 -19.074 -4.408 1.00 93.50 763 ILE A C 1
ATOM 6014 O O . ILE A 1 763 ? -32.742 -19.928 -4.868 1.00 93.50 763 ILE A O 1
ATOM 6018 N N . LYS A 1 764 ? -31.727 -17.933 -5.054 1.00 88.00 764 LYS A N 1
ATOM 6019 C CA . LYS A 1 764 ? -32.259 -17.615 -6.387 1.00 88.00 764 LYS A CA 1
ATOM 6020 C C . LYS A 1 764 ? -31.248 -16.778 -7.169 1.00 88.00 764 LYS A C 1
ATOM 6022 O O . LYS A 1 764 ? -30.700 -15.814 -6.654 1.00 88.00 764 LYS A O 1
ATOM 6027 N N . HIS A 1 765 ? -30.984 -17.177 -8.414 1.00 84.12 765 HIS A N 1
ATOM 6028 C CA . HIS A 1 765 ? -30.005 -16.542 -9.315 1.00 84.12 765 HIS A CA 1
ATOM 6029 C C . HIS A 1 765 ? -28.575 -16.371 -8.741 1.00 84.12 765 HIS A C 1
ATOM 6031 O O . HIS A 1 765 ? -27.884 -15.426 -9.116 1.00 84.12 765 HIS A O 1
ATOM 6037 N N . GLY A 1 766 ? -28.118 -17.267 -7.854 1.00 80.44 766 GLY A N 1
ATOM 6038 C CA . GLY A 1 766 ? -26.793 -17.149 -7.221 1.00 80.44 766 GLY A CA 1
ATOM 6039 C C . GLY A 1 766 ? -26.718 -16.031 -6.175 1.00 80.44 766 GLY A C 1
ATOM 6040 O O . GLY A 1 766 ? -25.745 -15.283 -6.127 1.00 80.44 766 GLY A O 1
ATOM 6041 N N . ALA A 1 767 ? -27.786 -15.874 -5.394 1.00 82.44 767 ALA A N 1
ATOM 6042 C CA . ALA A 1 767 ? -27.841 -15.024 -4.215 1.00 82.44 767 ALA A CA 1
ATOM 6043 C C . ALA A 1 767 ? -28.798 -15.628 -3.176 1.00 82.44 767 ALA A C 1
ATOM 6045 O O . ALA A 1 767 ? -29.785 -16.286 -3.526 1.00 82.44 767 ALA A O 1
ATOM 6046 N N . LEU A 1 768 ? -28.527 -15.354 -1.902 1.00 90.75 768 LEU A N 1
ATOM 6047 C CA . LEU A 1 768 ? -29.429 -15.615 -0.789 1.00 90.75 768 LEU A CA 1
ATOM 6048 C C . LEU A 1 768 ? -30.566 -14.592 -0.797 1.00 90.75 768 LEU A C 1
ATOM 6050 O O . LEU A 1 768 ? -30.313 -13.392 -0.771 1.00 90.75 768 LEU A O 1
ATOM 6054 N N . HIS A 1 769 ? -31.806 -15.062 -0.783 1.00 91.94 769 HIS A N 1
ATOM 6055 C CA . HIS A 1 769 ? -32.994 -14.250 -0.557 1.00 91.94 769 HIS A CA 1
ATOM 6056 C C . HIS A 1 769 ? -33.564 -14.548 0.832 1.00 91.94 769 HIS A C 1
ATOM 6058 O O . HIS A 1 769 ? -33.775 -15.712 1.174 1.00 91.94 769 HIS A O 1
ATOM 6064 N N . ILE A 1 770 ? -33.855 -13.493 1.592 1.00 91.44 770 ILE A N 1
ATOM 6065 C CA . ILE A 1 770 ? -34.623 -13.534 2.839 1.00 91.44 770 ILE A CA 1
ATOM 6066 C C . ILE A 1 770 ? -35.857 -12.645 2.655 1.00 91.44 770 ILE A C 1
ATOM 6068 O O . ILE A 1 770 ? -35.726 -11.472 2.308 1.00 91.44 770 ILE A O 1
ATOM 6072 N N . GLN A 1 771 ? -37.050 -13.206 2.842 1.00 90.56 771 GLN A N 1
ATOM 6073 C CA . GLN A 1 771 ? -38.334 -12.577 2.517 1.00 90.56 771 GLN A CA 1
ATOM 6074 C C . GLN A 1 771 ? -39.325 -12.751 3.683 1.00 90.56 771 GLN A C 1
ATOM 6076 O O . GLN A 1 771 ? -39.657 -13.888 4.022 1.00 90.56 771 GLN A O 1
ATOM 6081 N N . PRO A 1 772 ? -39.854 -11.667 4.278 1.00 91.62 772 PRO A N 1
ATOM 6082 C CA . PRO A 1 772 ? -40.911 -11.771 5.276 1.00 91.62 772 PRO A CA 1
ATOM 6083 C C . PRO A 1 772 ? -42.258 -12.122 4.623 1.00 91.62 772 PRO A C 1
ATOM 6085 O O . PRO A 1 772 ? -42.577 -11.661 3.521 1.00 91.62 772 PRO A O 1
ATOM 6088 N N . THR A 1 773 ? -43.063 -12.918 5.320 1.00 91.56 773 THR A N 1
ATOM 6089 C CA . THR A 1 773 ? -44.441 -13.303 4.972 1.00 91.56 773 THR A CA 1
ATOM 6090 C C . THR A 1 773 ? -45.364 -13.043 6.167 1.00 91.56 773 THR A C 1
ATOM 6092 O O . THR A 1 773 ? -44.899 -12.896 7.294 1.00 91.56 773 THR A O 1
ATOM 6095 N N . LEU A 1 774 ? -46.680 -12.947 5.949 1.00 91.44 774 LEU A N 1
ATOM 6096 C CA . LEU A 1 774 ? -47.643 -12.835 7.052 1.00 91.44 774 LEU A CA 1
ATOM 6097 C C . LEU A 1 774 ? -48.202 -14.210 7.416 1.00 91.44 774 LEU A C 1
ATOM 6099 O O . LEU A 1 774 ? -48.530 -15.001 6.529 1.00 91.44 774 LEU A O 1
ATOM 6103 N N . LEU A 1 775 ? -48.352 -14.460 8.716 1.00 89.44 775 LEU A N 1
ATOM 6104 C CA . LEU A 1 775 ? -49.086 -15.613 9.226 1.00 89.44 775 LEU A CA 1
ATOM 6105 C C . LEU A 1 775 ? -50.600 -15.433 9.025 1.00 89.44 775 LEU A C 1
ATOM 6107 O O . LEU A 1 775 ? -51.104 -14.333 8.791 1.00 89.44 775 LEU A O 1
ATOM 6111 N N . ASN A 1 776 ? -51.340 -16.540 9.104 1.00 88.88 776 ASN A N 1
ATOM 6112 C CA . ASN A 1 776 ? -52.791 -16.523 8.954 1.00 88.88 776 ASN A CA 1
ATOM 6113 C C . ASN A 1 776 ? -53.472 -15.825 10.147 1.00 88.88 776 ASN A C 1
ATOM 6115 O O . ASN A 1 776 ? -53.176 -16.130 11.298 1.00 88.88 776 ASN A O 1
ATOM 6119 N N . GLU A 1 777 ? -54.433 -14.949 9.862 1.00 85.75 777 GLU A N 1
ATOM 6120 C CA . GLU A 1 777 ? -55.151 -14.124 10.841 1.00 85.75 777 GLU A CA 1
ATOM 6121 C C . GLU A 1 777 ? -55.762 -14.914 12.008 1.00 85.75 777 GLU A C 1
ATOM 6123 O O . GLU A 1 777 ? -55.493 -14.594 13.165 1.00 85.75 777 GLU A O 1
ATOM 6128 N N . SER A 1 778 ? -56.467 -16.022 11.745 1.00 84.06 778 SER A N 1
ATOM 6129 C CA . SER A 1 778 ? -57.053 -16.823 12.830 1.00 84.06 778 SER A CA 1
ATOM 6130 C C . SER A 1 778 ? -55.995 -17.508 13.702 1.00 84.06 778 SER A C 1
ATOM 6132 O O . SER A 1 778 ? -56.241 -17.762 14.879 1.00 84.06 778 SER A O 1
ATOM 6134 N N . PHE A 1 779 ? -54.813 -17.794 13.142 1.00 87.62 779 PHE A N 1
ATOM 6135 C CA . PHE A 1 779 ? -53.675 -18.362 13.870 1.00 87.62 779 PHE A CA 1
ATOM 6136 C C . PHE A 1 779 ? -52.906 -17.298 14.669 1.00 87.62 779 PHE A C 1
ATOM 6138 O O . PHE A 1 779 ? -52.468 -17.575 15.780 1.00 87.62 779 PHE A O 1
ATOM 6145 N N . VAL A 1 780 ? -52.789 -16.072 14.152 1.00 88.31 780 VAL A N 1
ATOM 6146 C CA . VAL A 1 780 ? -52.211 -14.929 14.881 1.00 88.31 780 VAL A CA 1
ATOM 6147 C C . VAL A 1 780 ? -53.036 -14.595 16.128 1.00 88.31 780 VAL A C 1
ATOM 6149 O O . VAL A 1 780 ? -52.469 -14.290 17.176 1.00 88.31 780 VAL A O 1
ATOM 6152 N N . GLU A 1 781 ? -54.364 -14.686 16.027 1.00 87.94 781 GLU A N 1
ATOM 6153 C CA . GLU A 1 781 ? -55.292 -14.256 17.080 1.00 87.94 781 GLU A CA 1
ATOM 6154 C C . GLU A 1 781 ? -55.678 -15.352 18.087 1.00 87.94 781 GLU A C 1
ATOM 6156 O O . GLU A 1 781 ? -55.985 -15.021 19.228 1.00 87.94 781 GLU A O 1
ATOM 6161 N N . ASN A 1 782 ? -55.651 -16.637 17.702 1.00 85.75 782 ASN A N 1
ATOM 6162 C CA . ASN A 1 782 ? -56.117 -17.754 18.549 1.00 85.75 782 ASN A CA 1
ATOM 6163 C C . ASN A 1 782 ? -55.181 -18.987 18.539 1.00 85.75 782 ASN A C 1
ATOM 6165 O O . ASN A 1 782 ? -55.585 -20.083 18.934 1.00 85.75 782 ASN A O 1
ATOM 6169 N N . GLY A 1 783 ? -53.970 -18.862 17.989 1.00 87.62 783 GLY A N 1
ATOM 6170 C CA . GLY A 1 783 ? -53.068 -19.989 17.753 1.00 87.62 783 GLY A CA 1
ATOM 6171 C C . GLY A 1 783 ? -52.070 -20.288 18.873 1.00 87.62 783 GLY A C 1
ATOM 6172 O O . GLY A 1 783 ? -52.004 -19.651 19.925 1.00 87.62 783 GLY A O 1
ATOM 6173 N N . LYS A 1 784 ? -51.209 -21.266 18.589 1.00 88.88 784 LYS A N 1
ATOM 6174 C CA . LYS A 1 784 ? -50.011 -21.577 19.369 1.00 88.88 784 LYS A CA 1
ATOM 6175 C C . LYS A 1 784 ? -48.853 -21.802 18.400 1.00 88.88 784 LYS A C 1
ATOM 6177 O O . LYS A 1 784 ? -48.922 -22.702 17.565 1.00 88.88 784 LYS A O 1
ATOM 6182 N N . LEU A 1 785 ? -47.801 -20.996 18.513 1.00 87.81 785 LEU A N 1
ATOM 6183 C CA . LEU A 1 785 ? -46.522 -21.243 17.852 1.00 87.81 785 LEU A CA 1
ATOM 6184 C C . LEU A 1 785 ? -45.720 -22.267 18.658 1.00 87.81 785 LEU A C 1
ATOM 6186 O O . LEU A 1 785 ? -45.624 -22.162 19.881 1.00 87.81 785 LEU A O 1
ATOM 6190 N N . GLU A 1 786 ? -45.119 -23.223 17.960 1.00 88.94 786 GLU A N 1
ATOM 6191 C CA . GLU A 1 786 ? -44.183 -24.209 18.498 1.00 88.94 786 GLU A CA 1
ATOM 6192 C C . GLU A 1 786 ? -43.156 -24.512 17.398 1.00 88.94 786 GLU A C 1
ATOM 6194 O O . GLU A 1 786 ? -43.532 -24.877 16.283 1.00 88.94 786 GLU A O 1
ATOM 6199 N N . LEU A 1 787 ? -41.874 -24.253 17.664 1.00 89.31 787 LEU A N 1
ATOM 6200 C CA . LEU A 1 787 ? -40.827 -24.238 16.640 1.00 89.31 787 LEU A CA 1
ATOM 6201 C C . LEU A 1 787 ? -40.008 -25.531 16.635 1.00 89.31 787 LEU A C 1
ATOM 6203 O O . LEU A 1 787 ? -39.182 -25.780 17.519 1.00 89.31 787 LEU A O 1
ATOM 6207 N N . GLU A 1 788 ? -40.178 -26.329 15.579 1.00 83.25 788 GLU A N 1
ATOM 6208 C CA . GLU A 1 788 ? -39.312 -27.476 15.313 1.00 83.25 788 GLU A CA 1
ATOM 6209 C C . GLU A 1 788 ? -37.842 -27.040 15.222 1.00 83.25 788 GLU A C 1
ATOM 6211 O O . GLU A 1 788 ? -37.485 -26.163 14.438 1.00 83.25 788 GLU A O 1
ATOM 6216 N N . ARG A 1 789 ? -36.965 -27.702 15.991 1.00 85.50 789 ARG A N 1
ATOM 6217 C CA . ARG A 1 789 ? -35.509 -27.441 16.012 1.00 85.50 789 ARG A CA 1
ATOM 6218 C C . ARG A 1 789 ? -35.132 -26.006 16.419 1.00 85.50 789 ARG A C 1
ATOM 6220 O O . ARG A 1 789 ? -34.102 -25.502 15.974 1.00 85.50 789 ARG A O 1
ATOM 6227 N N . CYS A 1 790 ? -35.942 -25.382 17.276 1.00 88.12 790 CYS A N 1
ATOM 6228 C CA . CYS A 1 790 ? -35.652 -24.091 17.898 1.00 88.12 790 CYS A CA 1
ATOM 6229 C C . CYS A 1 790 ? -34.193 -23.961 18.388 1.00 88.12 790 CYS A C 1
ATOM 6231 O O . CYS A 1 790 ? -33.662 -24.861 19.042 1.00 88.12 790 CYS A O 1
ATOM 6233 N N . THR A 1 791 ? -33.570 -22.816 18.100 1.00 87.31 791 THR A N 1
ATOM 6234 C CA . THR A 1 791 ? -32.228 -22.416 18.562 1.00 87.31 791 THR A CA 1
ATOM 6235 C C . THR A 1 791 ? -32.257 -21.274 19.584 1.00 87.31 791 THR A C 1
ATOM 6237 O O . THR A 1 791 ? -31.197 -20.858 20.059 1.00 87.31 791 THR A O 1
ATOM 6240 N N . GLY A 1 792 ? -33.447 -20.749 19.897 1.00 77.25 792 GLY A N 1
ATOM 6241 C CA . GLY A 1 792 ? -33.690 -19.827 21.008 1.00 77.25 792 GLY A CA 1
ATOM 6242 C C . GLY A 1 792 ? -33.669 -20.517 22.375 1.00 77.25 792 GLY A C 1
ATOM 6243 O O . GLY A 1 792 ? -33.434 -21.723 22.488 1.00 77.25 792 GLY A O 1
ATOM 6244 N N . ASP A 1 793 ? -33.911 -19.745 23.431 1.00 77.06 793 ASP A N 1
ATOM 6245 C CA . ASP A 1 793 ? -33.965 -20.277 24.792 1.00 77.06 793 ASP A CA 1
ATOM 6246 C C . ASP A 1 793 ? -35.326 -20.929 25.107 1.00 77.06 793 ASP A C 1
ATOM 6248 O O . ASP A 1 793 ? -36.368 -20.273 25.211 1.00 77.06 793 ASP A O 1
ATOM 6252 N N . VAL A 1 794 ? -35.290 -22.250 25.310 1.00 70.19 794 VAL A N 1
ATOM 6253 C CA . VAL A 1 794 ? -36.441 -23.100 25.655 1.00 70.19 794 VAL A CA 1
ATOM 6254 C C . VAL A 1 794 ? -37.112 -22.668 26.969 1.00 70.19 794 VAL A C 1
ATOM 6256 O O . VAL A 1 794 ? -38.291 -22.949 27.165 1.00 70.19 794 VAL A O 1
ATOM 6259 N N . PHE A 1 795 ? -36.399 -21.965 27.857 1.00 67.56 795 PHE A N 1
ATOM 6260 C CA . PHE A 1 795 ? -36.921 -21.498 29.147 1.00 67.56 795 PHE A CA 1
ATOM 6261 C C . PHE A 1 795 ? -37.540 -20.085 29.118 1.00 67.56 795 PHE A C 1
ATOM 6263 O O . PHE A 1 795 ? -38.024 -19.633 30.153 1.00 67.56 795 PHE A O 1
ATOM 6270 N N . ASN A 1 796 ? -37.523 -19.380 27.977 1.00 64.25 796 ASN A N 1
ATOM 6271 C CA . ASN A 1 796 ? -37.922 -17.964 27.864 1.00 64.25 796 ASN A CA 1
ATOM 6272 C C . ASN A 1 796 ? -38.952 -17.697 26.738 1.00 64.25 796 ASN A C 1
ATOM 6274 O O . ASN A 1 796 ? -38.912 -16.660 26.075 1.00 64.25 796 ASN A O 1
ATOM 6278 N N . ASP A 1 797 ? -39.870 -18.642 26.499 1.00 74.31 797 ASP A N 1
ATOM 6279 C CA . ASP A 1 797 ? -40.941 -18.566 25.483 1.00 74.31 797 ASP A CA 1
ATOM 6280 C C . ASP A 1 797 ? -40.450 -18.270 24.048 1.00 74.31 797 ASP A C 1
ATOM 6282 O O . ASP A 1 797 ? -41.195 -17.750 23.210 1.00 74.31 797 ASP A O 1
ATOM 6286 N N . GLU A 1 798 ? -39.184 -18.585 23.741 1.00 85.75 798 GLU A N 1
ATOM 6287 C CA . GLU A 1 798 ? -38.594 -18.387 22.408 1.00 85.75 798 GLU A CA 1
ATOM 6288 C C . GLU A 1 798 ? -38.840 -19.564 21.459 1.00 85.75 798 GLU A C 1
ATOM 6290 O O . GLU A 1 798 ? -38.702 -19.419 20.248 1.00 85.75 798 GLU A O 1
ATOM 6295 N N . CYS A 1 799 ? -39.215 -20.727 21.991 1.00 87.88 799 CYS A N 1
ATOM 6296 C CA . CYS A 1 799 ? -39.495 -21.930 21.203 1.00 87.88 799 CYS A CA 1
ATOM 6297 C C . CYS A 1 799 ? -40.986 -22.262 21.104 1.00 87.88 799 CYS A C 1
ATOM 6299 O O . CYS A 1 799 ? -41.392 -22.986 20.196 1.00 87.88 799 CYS A O 1
ATOM 6301 N N . THR A 1 800 ? -41.796 -21.713 22.011 1.00 87.12 800 THR A N 1
ATOM 6302 C CA . THR A 1 800 ? -43.231 -21.979 22.116 1.00 87.12 800 THR A CA 1
ATOM 6303 C C . THR A 1 800 ? -43.924 -20.731 22.651 1.00 87.12 800 THR A C 1
ATOM 6305 O O . THR A 1 800 ? -43.450 -20.150 23.623 1.00 87.12 800 THR A O 1
ATOM 6308 N N . ARG A 1 801 ? -45.043 -20.312 22.047 1.00 86.81 801 ARG A N 1
ATOM 6309 C CA . ARG A 1 801 ? -45.843 -19.170 22.526 1.00 86.81 801 ARG A CA 1
ATOM 6310 C C . ARG A 1 801 ? -47.313 -19.357 22.151 1.00 86.81 801 ARG A C 1
ATOM 6312 O O . ARG A 1 801 ? -47.618 -19.645 20.996 1.00 86.81 801 ARG A O 1
ATOM 6319 N N . GLY A 1 802 ? -48.213 -19.232 23.123 1.00 83.44 802 GLY A N 1
ATOM 6320 C CA . GLY A 1 802 ? -49.664 -19.275 22.912 1.00 83.44 802 GLY A CA 1
ATOM 6321 C C . GLY A 1 802 ? -50.284 -17.879 22.868 1.00 83.44 802 GLY A C 1
ATOM 6322 O O . GLY A 1 802 ? -49.675 -16.914 23.330 1.00 83.44 802 GLY A O 1
ATOM 6323 N N . THR A 1 803 ? -51.503 -17.775 22.343 1.00 79.31 803 THR A N 1
ATOM 6324 C CA . THR A 1 803 ? -52.343 -16.583 22.513 1.00 79.31 803 THR A CA 1
ATOM 6325 C C . THR A 1 803 ? -53.028 -16.607 23.878 1.00 79.31 803 THR A C 1
ATOM 6327 O O . THR A 1 803 ? -53.859 -17.475 24.141 1.00 79.31 803 THR A O 1
ATOM 6330 N N . GLU A 1 804 ? -52.688 -15.642 24.732 1.00 68.75 804 GLU A N 1
ATOM 6331 C CA . GLU A 1 804 ? -53.376 -15.383 26.005 1.00 68.75 804 GLU A CA 1
ATOM 6332 C C . GLU A 1 804 ? -54.011 -13.983 25.974 1.00 68.75 804 GLU A C 1
ATOM 6334 O O . GLU A 1 804 ? -55.019 -13.767 25.309 1.00 68.75 804 GLU A O 1
ATOM 6339 N N . PHE A 1 805 ? -53.397 -12.996 26.634 1.00 62.72 805 PHE A N 1
ATOM 6340 C CA . PHE A 1 805 ? -53.821 -11.589 26.602 1.00 62.72 805 PHE A CA 1
ATOM 6341 C C . PHE A 1 805 ? -53.235 -10.798 25.413 1.00 62.72 805 PHE A C 1
ATOM 6343 O O . PHE A 1 805 ? -53.449 -9.589 25.305 1.00 62.72 805 PHE A O 1
ATOM 6350 N N . PHE A 1 806 ? -52.491 -11.471 24.528 1.00 75.38 806 PHE A N 1
ATOM 6351 C CA . PHE A 1 806 ? -51.768 -10.901 23.389 1.00 75.38 806 PHE A CA 1
ATOM 6352 C C . PHE A 1 806 ? -51.824 -11.844 22.176 1.00 75.38 806 PHE A C 1
ATOM 6354 O O . PHE A 1 806 ? -51.964 -13.058 22.337 1.00 75.38 806 PHE A O 1
ATOM 6361 N N . ILE A 1 807 ? -51.673 -11.278 20.975 1.00 87.81 807 ILE A N 1
ATOM 6362 C CA . ILE A 1 807 ? -51.551 -12.032 19.716 1.00 87.81 807 ILE A CA 1
ATOM 6363 C C . ILE A 1 807 ? -50.152 -12.650 19.554 1.00 87.81 807 ILE A C 1
ATOM 6365 O O . ILE A 1 807 ? -49.192 -12.215 20.195 1.00 87.81 807 ILE A O 1
ATOM 6369 N N . LEU A 1 808 ? -50.019 -13.630 18.656 1.00 89.94 808 LEU A N 1
ATOM 6370 C CA . LEU A 1 808 ? -48.708 -14.115 18.210 1.00 89.94 808 LEU A CA 1
ATOM 6371 C C . LEU A 1 808 ? -48.005 -13.078 17.309 1.00 89.94 808 LEU A C 1
ATOM 6373 O O . LEU A 1 808 ? -48.686 -12.266 16.678 1.00 89.94 808 LEU A O 1
ATOM 6377 N N . PRO A 1 809 ? -46.663 -13.130 17.171 1.00 90.88 809 PRO A N 1
ATOM 6378 C CA . PRO A 1 809 ? -45.932 -12.353 16.169 1.00 90.88 809 PRO A CA 1
ATOM 6379 C C . PRO A 1 809 ? -46.511 -12.575 14.761 1.00 90.88 809 PRO A C 1
ATOM 6381 O O . PRO A 1 809 ? -46.482 -13.704 14.274 1.00 90.88 809 PRO A O 1
ATOM 6384 N N . PRO A 1 810 ? -47.059 -11.538 14.101 1.00 91.62 810 PRO A N 1
ATOM 6385 C CA . PRO A 1 810 ? -47.843 -11.712 12.876 1.00 91.62 810 PRO A CA 1
ATOM 6386 C C . PRO A 1 810 ? -47.018 -11.989 11.613 1.00 91.62 810 PRO A C 1
ATOM 6388 O O . PRO A 1 810 ? -47.583 -12.332 10.572 1.00 91.62 810 PRO A O 1
ATOM 6391 N N . VAL A 1 811 ? -45.698 -11.807 11.674 1.00 92.75 811 VAL A N 1
ATOM 6392 C CA . VAL A 1 811 ? -44.786 -11.945 10.534 1.00 92.75 811 VAL A CA 1
ATOM 6393 C C . VAL A 1 811 ? -43.934 -13.194 10.712 1.00 92.75 811 VAL A C 1
ATOM 6395 O O . VAL A 1 811 ? -43.337 -13.387 11.767 1.00 92.75 811 VAL A O 1
ATOM 6398 N N . GLN A 1 812 ? -43.818 -14.015 9.673 1.00 93.44 812 GLN A N 1
ATOM 6399 C CA . GLN A 1 812 ? -42.795 -15.050 9.591 1.00 93.44 812 GLN A CA 1
ATOM 6400 C C . GLN A 1 812 ? -41.643 -14.554 8.716 1.00 93.44 812 GLN A C 1
ATOM 6402 O O . GLN A 1 812 ? -41.852 -13.906 7.691 1.00 93.44 812 GLN A O 1
ATOM 6407 N N . SER A 1 813 ? -40.417 -14.821 9.146 1.00 93.62 813 SER A N 1
ATOM 6408 C CA . SER A 1 813 ? -39.189 -14.392 8.484 1.00 93.62 813 SER A CA 1
ATOM 6409 C C . SER A 1 813 ? -38.101 -15.452 8.682 1.00 93.62 813 SER A C 1
ATOM 6411 O O . SER A 1 813 ? -38.340 -16.523 9.245 1.00 93.62 813 SER A O 1
ATOM 6413 N N . ALA A 1 814 ? -36.889 -15.165 8.222 1.00 93.00 814 ALA A N 1
ATOM 6414 C CA . ALA A 1 814 ? -35.734 -16.031 8.397 1.00 93.00 814 ALA A CA 1
ATOM 6415 C C . ALA A 1 814 ? -34.480 -15.230 8.761 1.00 93.00 814 ALA A C 1
ATOM 6417 O O . ALA A 1 814 ? -34.325 -14.067 8.389 1.00 93.00 814 ALA A O 1
ATOM 6418 N N . ARG A 1 815 ? -33.587 -15.878 9.509 1.00 90.25 815 ARG A N 1
ATOM 6419 C CA . ARG A 1 815 ? -32.305 -15.339 9.964 1.00 90.25 815 ARG A CA 1
ATOM 6420 C C . ARG A 1 815 ? -31.284 -16.475 9.966 1.00 90.25 815 ARG A C 1
ATOM 6422 O O . ARG A 1 815 ? -31.584 -17.577 10.422 1.00 90.25 815 ARG A O 1
ATOM 6429 N N . ILE A 1 816 ? -30.088 -16.222 9.447 1.00 87.81 816 ILE A N 1
ATOM 6430 C CA . ILE A 1 816 ? -28.928 -17.117 9.551 1.00 87.81 816 ILE A CA 1
ATOM 6431 C C . ILE A 1 816 ? -27.815 -16.439 10.338 1.00 87.81 816 ILE A C 1
ATOM 6433 O O . ILE A 1 816 ? -27.699 -15.217 10.339 1.00 87.81 816 ILE A O 1
ATOM 6437 N N . THR A 1 817 ? -26.969 -17.221 11.004 1.00 84.06 817 THR A N 1
ATOM 6438 C CA . THR A 1 817 ? -25.852 -16.693 11.789 1.00 84.06 817 THR A CA 1
ATOM 6439 C C . THR A 1 817 ? -24.614 -17.586 11.756 1.00 84.06 817 THR A C 1
ATOM 6441 O O . THR A 1 817 ? -24.719 -18.802 11.617 1.00 84.06 817 THR A O 1
ATOM 6444 N N . SER A 1 818 ? -23.432 -16.976 11.906 1.00 79.69 818 SER A N 1
ATOM 6445 C CA . SER A 1 818 ? -22.155 -17.672 12.113 1.00 79.69 818 SER A CA 1
ATOM 6446 C C . SER A 1 818 ? -21.894 -18.038 13.586 1.00 79.69 818 SER A C 1
ATOM 6448 O O . SER A 1 818 ? -20.869 -18.644 13.909 1.00 79.69 818 SER A O 1
ATOM 6450 N N . LYS A 1 819 ? -22.798 -17.672 14.506 1.00 72.44 819 LYS A N 1
ATOM 6451 C CA . LYS A 1 819 ? -22.778 -18.093 15.919 1.00 72.44 819 LYS A CA 1
ATOM 6452 C C . LYS A 1 819 ? -22.655 -19.624 15.988 1.00 72.44 819 LYS A C 1
ATOM 6454 O O . LYS A 1 819 ? -23.297 -20.311 15.207 1.00 72.44 819 LYS A O 1
ATOM 6459 N N . GLN A 1 820 ? -21.807 -20.146 16.882 1.00 72.81 820 GLN A N 1
ATOM 6460 C CA . GLN A 1 820 ? -21.477 -21.588 16.994 1.00 72.81 820 GLN A CA 1
ATOM 6461 C C . GLN A 1 820 ? -20.834 -22.227 15.734 1.00 72.81 820 GLN A C 1
ATOM 6463 O O . GLN A 1 820 ? -20.736 -23.446 15.628 1.00 72.81 820 GLN A O 1
ATOM 6468 N N . LYS A 1 821 ? -20.351 -21.426 14.772 1.00 78.12 821 LYS A N 1
ATOM 6469 C CA . LYS A 1 821 ? -19.650 -21.908 13.564 1.00 78.12 821 LYS A CA 1
ATOM 6470 C C . LYS A 1 821 ? -18.304 -21.211 13.382 1.00 78.12 821 LYS A C 1
ATOM 6472 O O . LYS A 1 821 ? -17.252 -21.850 13.338 1.00 78.12 821 LYS A O 1
ATOM 6477 N N . PHE A 1 822 ? -18.356 -19.882 13.331 1.00 80.25 822 PHE A N 1
ATOM 6478 C CA . PHE A 1 822 ? -17.232 -18.986 13.108 1.00 80.25 822 PHE A CA 1
ATOM 6479 C C . PHE A 1 822 ? -17.432 -17.690 13.901 1.00 80.25 822 PHE A C 1
ATOM 6481 O O . PHE A 1 822 ? -18.432 -16.986 13.730 1.00 80.25 822 PHE A O 1
ATOM 6488 N N . SER A 1 823 ? -16.454 -17.345 14.739 1.00 76.12 823 SER A N 1
ATOM 6489 C CA . SER A 1 823 ? -16.365 -16.020 15.356 1.00 76.12 823 SER A CA 1
ATOM 6490 C C . SER A 1 823 ? -14.969 -15.430 15.212 1.00 76.12 823 SER A C 1
ATOM 6492 O O . SER A 1 823 ? -13.963 -16.146 15.212 1.00 76.12 823 SER A O 1
ATOM 6494 N N . PHE A 1 824 ? -14.905 -14.108 15.084 1.00 75.19 824 PHE A N 1
ATOM 6495 C CA . PHE A 1 824 ? -13.675 -13.372 14.817 1.00 75.19 824 PHE A CA 1
ATOM 6496 C C . PHE A 1 824 ? -13.620 -12.079 15.628 1.00 75.19 824 PHE A C 1
ATOM 6498 O O . PHE A 1 824 ? -14.644 -11.501 15.975 1.00 75.19 824 PHE A O 1
ATOM 6505 N N . GLN A 1 825 ? -12.420 -11.606 15.930 1.00 71.56 825 GLN A N 1
ATOM 6506 C CA . GLN A 1 825 ? -12.195 -10.342 16.618 1.00 71.56 825 GLN A CA 1
ATOM 6507 C C . GLN A 1 825 ? -11.265 -9.488 15.764 1.00 71.56 825 GLN A C 1
ATOM 6509 O O . GLN A 1 825 ? -10.160 -9.934 15.464 1.00 71.56 825 GLN A O 1
ATOM 6514 N N . TYR A 1 826 ? -11.704 -8.271 15.420 1.00 64.75 826 TYR A N 1
ATOM 6515 C CA . TYR A 1 826 ? -11.105 -7.372 14.417 1.00 64.75 826 TYR A CA 1
ATOM 6516 C C . TYR A 1 826 ? -11.129 -7.946 12.988 1.00 64.75 826 TYR A C 1
ATOM 6518 O O . TYR A 1 826 ? -10.824 -9.113 12.770 1.00 64.75 826 TYR A O 1
ATOM 6526 N N . GLY A 1 827 ? -11.441 -7.132 11.981 1.00 61.31 827 GLY A N 1
ATOM 6527 C CA . GLY A 1 827 ? -11.446 -7.557 10.577 1.00 61.31 827 GLY A CA 1
ATOM 6528 C C . GLY A 1 827 ? -12.145 -6.547 9.672 1.00 61.31 827 GLY A C 1
ATOM 6529 O O . GLY A 1 827 ? -12.859 -5.673 10.158 1.00 61.31 827 GLY A O 1
ATOM 6530 N N . LEU A 1 828 ? -11.938 -6.676 8.364 1.00 52.03 828 LEU A N 1
ATOM 6531 C CA . LEU A 1 828 ? -12.674 -5.948 7.331 1.00 52.03 828 LEU A CA 1
ATOM 6532 C C . LEU A 1 828 ? -13.843 -6.819 6.855 1.00 52.03 828 LEU A C 1
ATOM 6534 O O . LEU A 1 828 ? -13.601 -7.949 6.436 1.00 52.03 828 LEU A O 1
ATOM 6538 N N . ILE A 1 829 ? -15.076 -6.310 6.905 1.00 62.12 829 ILE A N 1
ATOM 6539 C CA . ILE A 1 829 ? -16.277 -7.002 6.412 1.00 62.12 829 ILE A CA 1
ATOM 6540 C C . ILE A 1 829 ? -16.744 -6.319 5.122 1.00 62.12 829 ILE A C 1
ATOM 6542 O O . ILE A 1 829 ? -16.977 -5.112 5.097 1.00 62.12 829 ILE A O 1
ATOM 6546 N N . GLU A 1 830 ? -16.908 -7.094 4.057 1.00 54.88 830 GLU A N 1
ATOM 6547 C CA . GLU A 1 830 ? -17.434 -6.668 2.761 1.00 54.88 830 GLU A CA 1
ATOM 6548 C C . GLU A 1 830 ? -18.704 -7.483 2.470 1.00 54.88 830 GLU A C 1
ATOM 6550 O O . GLU A 1 830 ? -18.639 -8.709 2.394 1.00 54.88 830 GLU A O 1
ATOM 6555 N N . ILE A 1 831 ? -19.857 -6.827 2.308 1.00 60.88 831 ILE A N 1
ATOM 6556 C CA . ILE A 1 831 ? -21.135 -7.474 1.959 1.00 60.88 831 ILE A CA 1
ATOM 6557 C C . ILE A 1 831 ? -21.665 -6.848 0.667 1.00 60.88 831 ILE A C 1
ATOM 6559 O O . ILE A 1 831 ? -21.796 -5.628 0.575 1.00 60.88 831 ILE A O 1
ATOM 6563 N N . GLN A 1 832 ? -21.999 -7.675 -0.326 1.00 63.47 832 GLN A N 1
ATOM 6564 C CA . GLN A 1 832 ? -22.727 -7.254 -1.523 1.00 63.47 832 GLN A CA 1
ATOM 6565 C C . GLN A 1 832 ? -24.191 -7.686 -1.394 1.00 63.47 832 GLN A C 1
ATOM 6567 O O . GLN A 1 832 ? -24.497 -8.870 -1.529 1.00 63.47 832 GLN A O 1
ATOM 6572 N N . ALA A 1 833 ? -25.096 -6.732 -1.157 1.00 71.12 833 ALA A N 1
ATOM 6573 C CA . ALA A 1 833 ? -26.522 -7.000 -0.984 1.00 71.12 833 ALA A CA 1
ATOM 6574 C C . ALA A 1 833 ? -27.431 -5.894 -1.554 1.00 71.12 833 ALA A C 1
ATOM 6576 O O . ALA A 1 833 ? -27.017 -4.741 -1.682 1.00 71.12 833 ALA A O 1
ATOM 6577 N N . LYS A 1 834 ? -28.687 -6.247 -1.850 1.00 75.12 834 LYS A N 1
ATOM 6578 C CA . LYS A 1 834 ? -29.818 -5.320 -2.009 1.00 75.12 834 LYS A CA 1
ATOM 6579 C C . LYS A 1 834 ? -30.682 -5.413 -0.753 1.00 75.12 834 LYS A C 1
ATOM 6581 O O . LYS A 1 834 ? -31.112 -6.504 -0.387 1.00 75.12 834 LYS A O 1
ATOM 6586 N N . PHE A 1 835 ? -30.944 -4.273 -0.126 1.00 69.38 835 PHE A N 1
ATOM 6587 C CA . PHE A 1 835 ? -31.765 -4.176 1.080 1.00 69.38 835 PHE A CA 1
ATOM 6588 C C . PHE A 1 835 ? -33.268 -4.239 0.756 1.00 69.38 835 PHE A C 1
ATOM 6590 O O . PHE A 1 835 ? -33.661 -3.824 -0.340 1.00 69.38 835 PHE A O 1
ATOM 6597 N N . PRO A 1 836 ? -34.096 -4.765 1.679 1.00 71.12 836 PRO A N 1
ATOM 6598 C CA . PRO A 1 836 ? -35.538 -4.821 1.501 1.00 71.12 836 PRO A CA 1
ATOM 6599 C C . PRO A 1 836 ? -36.132 -3.409 1.530 1.00 71.12 836 PRO A C 1
ATOM 6601 O O . PRO A 1 836 ? -35.566 -2.483 2.114 1.00 71.12 836 PRO A O 1
ATOM 6604 N N . SER A 1 837 ? -37.301 -3.246 0.919 1.00 74.50 837 SER A N 1
ATOM 6605 C CA . SER A 1 837 ? -38.076 -2.010 0.984 1.00 74.50 837 SER A CA 1
ATOM 6606 C C . SER A 1 837 ? -39.565 -2.290 1.177 1.00 74.50 837 SER A C 1
ATOM 6608 O O . SER A 1 837 ? -40.136 -3.217 0.600 1.00 74.50 837 SER A O 1
ATOM 6610 N N . GLY A 1 838 ? -40.177 -1.473 2.027 1.00 71.62 838 GLY A N 1
ATOM 6611 C CA . GLY A 1 838 ? -41.556 -1.587 2.478 1.00 71.62 838 GLY A CA 1
ATOM 6612 C C . GLY A 1 838 ? -41.732 -0.813 3.781 1.00 71.62 838 GLY A C 1
ATOM 6613 O O . GLY A 1 838 ? -40.757 -0.520 4.472 1.00 71.62 838 GLY A O 1
ATOM 6614 N N . ASP A 1 839 ? -42.969 -0.462 4.111 1.00 79.69 839 ASP A N 1
ATOM 6615 C CA . ASP A 1 839 ? -43.301 0.094 5.422 1.00 79.69 839 ASP A CA 1
ATOM 6616 C C . ASP A 1 839 ? -42.972 -0.951 6.516 1.00 79.69 839 ASP A C 1
ATOM 6618 O O . ASP A 1 839 ? -43.373 -2.112 6.407 1.00 79.69 839 ASP A O 1
ATOM 6622 N N . TRP A 1 840 ? -42.249 -0.532 7.563 1.00 82.62 840 TRP A N 1
ATOM 6623 C CA . TRP A 1 840 ? -41.942 -1.297 8.791 1.00 82.62 840 TRP A CA 1
ATOM 6624 C C . TRP A 1 840 ? -41.026 -2.533 8.668 1.00 82.62 840 TRP A C 1
ATOM 6626 O O . TRP A 1 840 ? -40.893 -3.265 9.647 1.00 82.62 840 TRP A O 1
ATOM 6636 N N . ILE A 1 841 ? -40.363 -2.747 7.524 1.00 69.50 841 ILE A N 1
ATOM 6637 C CA . ILE A 1 841 ? -39.326 -3.787 7.352 1.00 69.50 841 ILE A CA 1
ATOM 6638 C C . ILE A 1 841 ? -37.932 -3.218 7.661 1.00 69.50 841 ILE A C 1
ATOM 6640 O O . ILE A 1 841 ? -37.591 -2.136 7.179 1.00 69.50 841 ILE A O 1
ATOM 6644 N N . ALA A 1 842 ? -37.100 -3.988 8.364 1.00 58.56 842 ALA A N 1
ATOM 6645 C CA . ALA A 1 842 ? -35.662 -3.769 8.504 1.00 58.56 842 ALA A CA 1
ATOM 6646 C C . ALA A 1 842 ? -34.879 -5.038 8.109 1.00 58.56 842 ALA A C 1
ATOM 6648 O O . ALA A 1 842 ? -35.350 -6.157 8.283 1.00 58.56 842 ALA A O 1
ATOM 6649 N N . ALA A 1 843 ? -33.679 -4.889 7.542 1.00 55.19 843 ALA A N 1
ATOM 6650 C CA . ALA A 1 843 ? -32.734 -6.010 7.471 1.00 55.19 843 ALA A CA 1
ATOM 6651 C C . ALA A 1 843 ? -31.981 -6.116 8.805 1.00 55.19 843 ALA A C 1
ATOM 6653 O O . ALA A 1 843 ? -31.854 -5.107 9.492 1.00 55.19 843 ALA A O 1
ATOM 6654 N N . ASP A 1 844 ? -31.459 -7.303 9.133 1.00 47.34 844 ASP A N 1
ATOM 6655 C CA . ASP A 1 844 ? -30.643 -7.534 10.335 1.00 47.34 844 ASP A CA 1
ATOM 6656 C C . ASP A 1 844 ? -29.593 -6.434 10.537 1.00 47.34 844 ASP A C 1
ATOM 6658 O O . ASP A 1 844 ? -28.776 -6.147 9.654 1.00 47.34 844 ASP A O 1
ATOM 6662 N N . ASP A 1 845 ? -29.626 -5.837 11.722 1.00 37.75 845 ASP A N 1
ATOM 6663 C CA . ASP A 1 845 ? -28.942 -4.586 11.990 1.00 37.75 845 ASP A CA 1
ATOM 6664 C C . ASP A 1 845 ? -27.417 -4.751 12.095 1.00 37.75 845 ASP A C 1
ATOM 6666 O O . ASP A 1 845 ? -26.895 -5.520 12.904 1.00 37.75 845 ASP A O 1
ATOM 6670 N N . ILE A 1 846 ? -26.685 -3.921 11.346 1.00 33.81 846 ILE A N 1
ATOM 6671 C CA . ILE A 1 846 ? -25.314 -3.521 11.701 1.00 33.81 846 ILE A CA 1
ATOM 6672 C C . ILE A 1 846 ? -25.359 -2.035 12.081 1.00 33.81 846 ILE A C 1
ATOM 6674 O O . ILE A 1 846 ? -24.723 -1.187 11.452 1.00 33.81 846 ILE A O 1
ATOM 6678 N N . MET A 1 847 ? -26.154 -1.708 13.104 1.00 26.77 847 MET A N 1
ATOM 6679 C CA . MET A 1 847 ? -26.227 -0.358 13.664 1.00 26.77 847 MET A CA 1
ATOM 6680 C C . MET A 1 847 ? -25.371 -0.201 14.922 1.00 26.77 847 MET A C 1
ATOM 6682 O O . MET A 1 847 ? -25.358 -1.033 15.826 1.00 26.77 847 MET A O 1
ATOM 6686 N N . PHE A 1 848 ? -24.697 0.946 14.992 1.00 27.95 848 PHE A N 1
ATOM 6687 C CA . PHE A 1 848 ? -24.113 1.492 16.212 1.00 27.95 848 PHE A CA 1
ATOM 6688 C C . PHE A 1 848 ? -24.780 2.842 16.483 1.00 27.95 848 PHE A C 1
ATOM 6690 O O . PHE A 1 848 ? -24.451 3.845 15.849 1.00 27.95 848 PHE A O 1
ATOM 6697 N N . MET A 1 849 ? -25.745 2.846 17.401 1.00 24.73 849 MET A N 1
ATOM 6698 C CA . MET A 1 849 ? -26.490 4.035 17.823 1.00 24.73 849 MET A CA 1
ATOM 6699 C C . MET A 1 849 ? -25.913 4.631 19.108 1.00 24.73 849 MET A C 1
ATOM 6701 O O . MET A 1 849 ? -25.453 3.907 19.989 1.00 24.73 849 MET A O 1
ATOM 6705 N N . VAL A 1 850 ? -26.018 5.956 19.223 1.00 26.31 850 VAL A N 1
ATOM 6706 C CA . VAL A 1 850 ? -25.973 6.686 20.496 1.00 26.31 850 VAL A CA 1
ATOM 6707 C C . VAL A 1 850 ? -27.083 7.741 20.446 1.00 26.31 850 VAL A C 1
ATOM 6709 O O . VAL A 1 850 ? -26.957 8.759 19.767 1.00 26.31 850 VAL A O 1
ATOM 6712 N N . ASP A 1 851 ? -28.196 7.445 21.116 1.00 25.97 851 ASP A N 1
ATOM 6713 C CA . ASP A 1 851 ? -29.277 8.356 21.525 1.00 25.97 851 ASP A CA 1
ATOM 6714 C C . ASP A 1 851 ? -29.813 9.360 20.477 1.00 25.97 851 ASP A C 1
ATOM 6716 O O . ASP A 1 851 ? -30.069 10.530 20.782 1.00 25.97 851 ASP A O 1
ATOM 6720 N N . GLY A 1 852 ? -30.005 8.909 19.229 1.00 32.00 852 GLY A N 1
ATOM 6721 C CA . GLY A 1 852 ? -30.801 9.603 18.199 1.00 32.00 852 GLY A CA 1
ATOM 6722 C C . GLY A 1 852 ? -30.306 10.996 17.772 1.00 32.00 852 GLY A C 1
ATOM 6723 O O . GLY A 1 852 ? -31.020 11.728 17.085 1.00 32.00 852 GLY A O 1
ATOM 6724 N N . LYS A 1 853 ? -29.100 11.414 18.182 1.00 25.11 853 LYS A N 1
ATOM 6725 C CA . LYS A 1 853 ? -28.600 12.790 18.011 1.00 25.11 853 LYS A CA 1
ATOM 6726 C C . LYS A 1 853 ? -27.180 12.829 17.466 1.00 25.11 853 LYS A C 1
ATOM 6728 O O . LYS A 1 853 ? -26.273 12.172 17.966 1.00 25.11 853 LYS A O 1
ATOM 6733 N N . GLN A 1 854 ? -26.944 13.702 16.486 1.00 30.66 854 GLN A N 1
ATOM 6734 C CA . GLN A 1 854 ? -25.577 14.026 16.087 1.00 30.66 854 GLN A CA 1
ATOM 6735 C C . GLN A 1 854 ? -24.841 14.827 17.173 1.00 30.66 854 GLN A C 1
ATOM 6737 O O . GLN A 1 854 ? -25.375 15.798 17.707 1.00 30.66 854 GLN A O 1
ATOM 6742 N N . ARG A 1 855 ? -23.548 14.502 17.325 1.00 26.94 855 ARG A N 1
ATOM 6743 C CA . ARG A 1 855 ? -22.503 15.165 18.133 1.00 26.94 855 ARG A CA 1
ATOM 6744 C C . ARG A 1 855 ? -22.534 14.886 19.645 1.00 26.94 855 ARG A C 1
ATOM 6746 O O . ARG A 1 855 ? -23.183 15.602 20.395 1.00 26.94 855 ARG A O 1
ATOM 6753 N N . GLN A 1 856 ? -21.550 14.105 20.093 1.00 24.41 856 GLN A N 1
ATOM 6754 C CA . GLN A 1 856 ? -20.316 14.693 20.643 1.00 24.41 856 GLN A CA 1
ATOM 6755 C C . GLN A 1 856 ? -19.090 13.812 20.332 1.00 24.41 856 GLN A C 1
ATOM 6757 O O . GLN A 1 856 ? -19.212 12.613 20.115 1.00 24.41 856 GLN A O 1
ATOM 6762 N N . ASN A 1 857 ? -17.900 14.421 20.257 1.00 24.81 857 ASN A N 1
ATOM 6763 C CA . ASN A 1 857 ? -16.642 13.706 20.014 1.00 24.81 857 ASN A CA 1
ATOM 6764 C C . ASN A 1 857 ? -16.035 13.251 21.344 1.00 24.81 857 ASN A C 1
ATOM 6766 O O . ASN A 1 857 ? -15.405 14.061 22.028 1.00 24.81 857 ASN A O 1
ATOM 6770 N N . MET A 1 858 ? -16.139 11.964 21.675 1.00 27.52 858 MET A N 1
ATOM 6771 C CA . MET A 1 858 ? -15.498 11.401 22.864 1.00 27.52 858 MET A CA 1
ATOM 6772 C C . MET A 1 858 ? -14.474 10.318 22.511 1.00 27.52 858 MET A C 1
ATOM 6774 O O . MET A 1 858 ? -14.765 9.133 22.471 1.00 27.52 858 MET A O 1
ATOM 6778 N N . MET A 1 859 ? -13.231 10.758 22.295 1.00 25.42 859 MET A N 1
ATOM 6779 C CA . MET A 1 859 ? -12.097 10.280 23.097 1.00 25.42 859 MET A CA 1
ATOM 6780 C C . MET A 1 859 ? -10.866 11.173 22.885 1.00 25.42 859 MET A C 1
ATOM 6782 O O . MET A 1 859 ? -10.017 10.948 22.026 1.00 25.42 859 MET A O 1
ATOM 6786 N N . SER A 1 860 ? -10.737 12.192 23.736 1.00 29.00 860 SER A N 1
ATOM 6787 C CA . SER A 1 860 ? -9.428 12.708 24.141 1.00 29.00 860 SER A CA 1
ATOM 6788 C C . SER A 1 860 ? -9.513 13.203 25.587 1.00 29.00 860 SER A C 1
ATOM 6790 O O . SER A 1 860 ? -10.512 13.809 25.965 1.00 29.00 860 SER A O 1
ATOM 6792 N N . ASN A 1 861 ? -8.446 12.990 26.365 1.00 28.73 861 ASN A N 1
ATOM 6793 C CA . ASN A 1 861 ? -8.296 13.389 27.777 1.00 28.73 861 ASN A CA 1
ATOM 6794 C C . ASN A 1 861 ? -9.019 12.528 28.843 1.00 28.73 861 ASN A C 1
ATOM 6796 O O . ASN A 1 861 ? -9.709 13.072 29.697 1.00 28.73 861 ASN A O 1
ATOM 6800 N N . ALA A 1 862 ? -8.749 11.218 28.889 1.00 28.05 862 ALA A N 1
ATOM 6801 C CA . ALA A 1 862 ? -8.687 10.493 30.167 1.00 28.05 862 ALA A CA 1
ATOM 6802 C C . ALA A 1 862 ? -7.802 9.234 30.062 1.00 28.05 862 ALA A C 1
ATOM 6804 O O . ALA A 1 862 ? -8.136 8.324 29.303 1.00 28.05 862 ALA A O 1
ATOM 6805 N N . PRO A 1 863 ? -6.701 9.122 30.824 1.00 33.59 863 PRO A N 1
ATOM 6806 C CA . PRO A 1 863 ? -6.094 7.828 31.113 1.00 33.59 863 PRO A CA 1
ATOM 6807 C C . PRO A 1 863 ? -6.995 7.084 32.115 1.00 33.59 863 PRO A C 1
ATOM 6809 O O . PRO A 1 863 ? -7.083 7.493 33.268 1.00 33.59 863 PRO A O 1
ATOM 6812 N N . GLY A 1 864 ? -7.665 6.010 31.683 1.00 41.38 864 GLY A N 1
ATOM 6813 C CA . GLY A 1 864 ? -8.352 5.067 32.584 1.00 41.38 864 GLY A CA 1
ATOM 6814 C C . GLY A 1 864 ? -9.887 4.995 32.537 1.00 41.38 864 GLY A C 1
ATOM 6815 O O . GLY A 1 864 ? -10.438 4.152 33.237 1.00 41.38 864 GLY A O 1
ATOM 6816 N N . LEU A 1 865 ? -10.585 5.799 31.723 1.00 40.78 865 LEU A N 1
ATOM 6817 C CA . LEU A 1 865 ? -12.033 5.617 31.488 1.00 40.78 865 LEU A CA 1
ATOM 6818 C C . LEU A 1 865 ? -12.314 4.467 30.503 1.00 40.78 865 LEU A C 1
ATOM 6820 O O . LEU A 1 865 ? -11.481 4.172 29.638 1.00 40.78 865 LEU A O 1
ATOM 6824 N N . LYS A 1 866 ? -13.491 3.832 30.607 1.00 46.97 866 LYS A N 1
ATOM 6825 C CA . LYS A 1 866 ? -13.982 2.859 29.615 1.00 46.97 866 LYS A CA 1
ATOM 6826 C C . LYS A 1 866 ? -14.788 3.542 28.512 1.00 46.97 866 LYS A C 1
ATOM 6828 O O . LYS A 1 866 ? -15.299 4.641 28.700 1.00 46.97 866 LYS A O 1
ATOM 6833 N N . LEU A 1 867 ? -14.947 2.859 27.374 1.00 47.81 867 LEU A N 1
ATOM 6834 C CA . LEU A 1 867 ? -15.768 3.334 26.255 1.00 47.81 867 LEU A CA 1
ATOM 6835 C C . LEU A 1 867 ? -17.226 3.615 26.662 1.00 47.81 867 LEU A C 1
ATOM 6837 O O . LEU A 1 867 ? -17.810 4.571 26.177 1.00 47.81 867 LEU A O 1
ATOM 6841 N N . SER A 1 868 ? -17.789 2.838 27.586 1.00 45.94 868 SER A N 1
ATOM 6842 C CA . SER A 1 868 ? -19.108 3.066 28.194 1.00 45.94 868 SER A CA 1
ATOM 6843 C C . SER A 1 868 ? -19.205 4.414 28.918 1.00 45.94 868 SER A C 1
ATOM 6845 O O . SER A 1 868 ? -20.067 5.231 28.591 1.00 45.94 868 SER A O 1
ATOM 6847 N N . ASP A 1 869 ? -18.288 4.670 29.856 1.00 46.66 869 ASP A N 1
ATOM 6848 C CA . ASP A 1 869 ? -18.188 5.940 30.592 1.00 46.66 869 ASP A CA 1
ATOM 6849 C C . ASP A 1 869 ? -17.908 7.116 29.636 1.00 46.66 869 ASP A C 1
ATOM 6851 O O . ASP A 1 869 ? -18.342 8.243 29.863 1.00 46.66 869 ASP A O 1
ATOM 6855 N N . ALA A 1 870 ? -17.187 6.838 28.545 1.00 43.50 870 ALA A N 1
ATOM 6856 C CA . ALA A 1 870 ? -16.827 7.786 27.499 1.00 43.50 870 ALA A CA 1
ATOM 6857 C C . ALA A 1 870 ? -17.866 7.913 26.364 1.00 43.50 870 ALA A C 1
ATOM 6859 O O . ALA A 1 870 ? -17.569 8.569 25.370 1.00 43.50 870 ALA A O 1
ATOM 6860 N N . VAL A 1 871 ? -19.054 7.311 26.483 1.00 38.78 871 VAL A N 1
ATOM 6861 C CA . VAL A 1 871 ? -20.165 7.466 25.517 1.00 38.78 871 VAL A CA 1
ATOM 6862 C C . VAL A 1 871 ? -21.475 7.887 26.200 1.00 38.78 871 VAL A C 1
ATOM 6864 O O . VAL A 1 871 ? -22.305 8.524 25.561 1.00 38.78 871 VAL A O 1
ATOM 6867 N N . GLY A 1 872 ? -21.629 7.653 27.511 1.00 39.41 872 GLY A N 1
ATOM 6868 C CA . GLY A 1 872 ? -22.689 8.283 28.315 1.00 39.41 872 GLY A CA 1
ATOM 6869 C C . GLY A 1 872 ? -24.043 7.564 28.316 1.00 39.41 872 GLY A C 1
ATOM 6870 O O . GLY A 1 872 ? -25.061 8.199 28.574 1.00 39.41 872 GLY A O 1
ATOM 6871 N N . PHE A 1 873 ? -24.051 6.256 28.044 1.00 43.00 873 PHE A N 1
ATOM 6872 C CA . PHE A 1 873 ? -25.257 5.422 27.975 1.00 43.00 873 PHE A CA 1
ATOM 6873 C C . PHE A 1 873 ? -26.143 5.461 29.246 1.00 43.00 873 PHE A C 1
ATOM 6875 O O . PHE A 1 873 ? -25.639 5.657 30.359 1.00 43.00 873 PHE A O 1
ATOM 6882 N N . PRO A 1 874 ? -27.450 5.152 29.132 1.00 44.47 874 PRO A N 1
ATOM 6883 C CA . PRO A 1 874 ? -28.328 4.944 30.282 1.00 44.47 874 PRO A CA 1
ATOM 6884 C C . PRO A 1 874 ? -27.830 3.844 31.236 1.00 44.47 874 PRO A C 1
ATOM 6886 O O . PRO A 1 874 ? -27.363 2.778 30.823 1.00 44.47 874 PRO A O 1
ATOM 6889 N N . SER A 1 875 ? -27.994 4.063 32.546 1.00 49.31 875 SER A N 1
ATOM 6890 C CA . SER A 1 875 ? -27.473 3.178 33.605 1.00 49.31 875 SER A CA 1
ATOM 6891 C C . SER A 1 875 ? -28.009 1.737 33.565 1.00 49.31 875 SER A C 1
ATOM 6893 O O . SER A 1 875 ? -27.408 0.841 34.158 1.00 49.31 875 SER A O 1
ATOM 6895 N N . SER A 1 876 ? -29.126 1.505 32.872 1.00 44.62 876 SER A N 1
ATOM 6896 C CA . SER A 1 876 ? -29.727 0.192 32.623 1.00 44.62 876 SER A CA 1
ATOM 6897 C C . SER A 1 876 ? -28.919 -0.676 31.650 1.00 44.62 876 SER A C 1
ATOM 6899 O O . SER A 1 876 ? -28.829 -1.886 31.855 1.00 44.62 876 SER A O 1
ATOM 6901 N N . GLU A 1 877 ? -28.306 -0.086 30.620 1.00 46.59 877 GLU A N 1
ATOM 6902 C CA . GLU A 1 877 ? -27.654 -0.824 29.522 1.00 46.59 877 GLU A CA 1
ATOM 6903 C C . GLU A 1 877 ? -26.141 -1.010 29.735 1.00 46.59 877 GLU A C 1
ATOM 6905 O O . GLU A 1 877 ? -25.544 -1.992 29.280 1.00 46.59 877 GLU A O 1
ATOM 6910 N N . ILE A 1 878 ? -25.526 -0.123 30.527 1.00 51.91 878 ILE A N 1
ATOM 6911 C CA . ILE A 1 878 ? -24.089 -0.117 30.857 1.00 51.91 878 ILE A CA 1
ATOM 6912 C C . ILE A 1 878 ? -23.569 -1.461 31.408 1.00 51.91 878 ILE A C 1
ATOM 6914 O O . ILE A 1 878 ? -22.381 -1.758 31.269 1.00 51.91 878 ILE A O 1
ATOM 6918 N N . LYS A 1 879 ? -24.422 -2.306 32.007 1.00 53.19 879 LYS A N 1
ATOM 6919 C CA . LYS A 1 879 ? -24.013 -3.570 32.653 1.00 53.19 879 LYS A CA 1
ATOM 6920 C C . LYS A 1 879 ? -23.186 -4.495 31.757 1.00 53.19 879 LYS A C 1
ATOM 6922 O O . LYS A 1 879 ? -22.241 -5.100 32.257 1.00 53.19 879 LYS A O 1
ATOM 6927 N N . LEU A 1 880 ? -23.502 -4.603 30.463 1.00 46.94 880 LEU A N 1
ATOM 6928 C CA . LEU A 1 880 ? -22.716 -5.437 29.544 1.00 46.94 880 LEU A CA 1
ATOM 6929 C C . LEU A 1 880 ? -21.406 -4.738 29.146 1.00 46.94 880 LEU A C 1
ATOM 6931 O O . LEU A 1 880 ? -20.330 -5.333 29.222 1.00 46.94 880 LEU A O 1
ATOM 6935 N N . TRP A 1 881 ? -21.495 -3.454 28.802 1.00 50.62 881 TRP A N 1
ATOM 6936 C CA . TRP A 1 881 ? -20.401 -2.631 28.278 1.00 50.62 881 TRP A CA 1
ATOM 6937 C C . TRP A 1 881 ? -19.305 -2.366 29.325 1.00 50.62 881 TRP A C 1
ATOM 6939 O O . TRP A 1 881 ? -18.126 -2.319 28.990 1.00 50.62 881 TRP A O 1
ATOM 6949 N N . ASN A 1 882 ? -19.651 -2.325 30.617 1.00 55.44 882 ASN A N 1
ATOM 6950 C CA . ASN A 1 882 ? -18.670 -2.241 31.703 1.00 55.44 882 ASN A CA 1
ATOM 6951 C C . ASN A 1 882 ? -17.888 -3.546 31.955 1.00 55.44 882 ASN A C 1
ATOM 6953 O O . ASN A 1 882 ? -16.888 -3.505 32.681 1.00 55.44 882 ASN A O 1
ATOM 6957 N N . THR A 1 883 ? -18.275 -4.687 31.370 1.00 53.19 883 THR A N 1
ATOM 6958 C CA . THR A 1 883 ? -17.597 -5.985 31.580 1.00 53.19 883 THR A CA 1
ATOM 6959 C C . THR A 1 883 ? -16.458 -6.244 30.584 1.00 53.19 883 THR A C 1
ATOM 6961 O O . THR A 1 883 ? -16.427 -7.261 29.893 1.00 53.19 883 THR A O 1
ATOM 6964 N N . GLY A 1 884 ? -15.485 -5.336 30.522 1.00 57.03 884 GLY A N 1
ATOM 6965 C CA . GLY A 1 884 ? -14.285 -5.523 29.706 1.00 57.03 884 GLY A CA 1
ATOM 6966 C C . GLY A 1 884 ? -13.229 -4.431 29.875 1.00 57.03 884 GLY A C 1
ATOM 6967 O O . GLY A 1 884 ? -13.195 -3.708 30.877 1.00 57.03 884 GLY A O 1
ATOM 6968 N N . THR A 1 885 ? -12.352 -4.363 28.879 1.00 58.50 885 THR A N 1
ATOM 6969 C CA . THR A 1 885 ? -11.280 -3.377 28.692 1.00 58.50 885 THR A CA 1
ATOM 6970 C C . THR A 1 885 ? -11.831 -1.999 28.297 1.00 58.50 885 THR A C 1
ATOM 6972 O O . THR A 1 885 ? -13.037 -1.795 28.168 1.00 58.50 885 THR A O 1
ATOM 6975 N N . SER A 1 886 ? -10.944 -1.029 28.054 1.00 55.81 886 SER A N 1
ATOM 6976 C CA . SER A 1 886 ? -11.319 0.323 27.623 1.00 55.81 886 SER A CA 1
ATOM 6977 C C . SER A 1 886 ? -11.984 0.406 26.241 1.00 55.81 886 SER A C 1
ATOM 6979 O O . SER A 1 886 ? -12.485 1.474 25.907 1.00 55.81 886 SER A O 1
ATOM 6981 N N . ILE A 1 887 ? -12.030 -0.683 25.458 1.00 51.41 887 ILE A N 1
ATOM 6982 C CA . ILE A 1 887 ? -12.730 -0.752 24.158 1.00 51.41 887 ILE A CA 1
ATOM 6983 C C . ILE A 1 887 ? -13.934 -1.709 24.157 1.00 51.41 887 ILE A C 1
ATOM 6985 O O . ILE A 1 887 ? -14.432 -2.051 23.088 1.00 51.41 887 ILE A O 1
ATOM 6989 N N . ALA A 1 888 ? -14.394 -2.182 25.318 1.00 49.53 888 ALA A N 1
ATOM 6990 C CA . ALA A 1 888 ? -15.536 -3.093 25.396 1.00 49.53 888 ALA A CA 1
ATOM 6991 C C . ALA A 1 888 ? -16.804 -2.487 24.749 1.00 49.53 888 ALA A C 1
ATOM 6993 O O . ALA A 1 888 ? -17.065 -1.298 24.948 1.00 49.53 888 ALA A O 1
ATOM 6994 N N . PRO A 1 889 ? -17.600 -3.268 23.984 1.00 47.31 889 PRO A N 1
ATOM 6995 C CA . PRO A 1 889 ? -17.531 -4.720 23.766 1.00 47.31 889 PRO A CA 1
ATOM 6996 C C . PRO A 1 889 ? -16.616 -5.171 22.609 1.00 47.31 889 PRO A C 1
ATOM 6998 O O . PRO A 1 889 ? -16.552 -6.364 22.318 1.00 47.31 889 PRO A O 1
ATOM 7001 N N . PHE A 1 890 ? -15.894 -4.262 21.940 1.00 55.97 890 PHE A N 1
ATOM 7002 C CA . PHE A 1 890 ? -15.021 -4.580 20.794 1.00 55.97 890 PHE A CA 1
ATOM 7003 C C . PHE A 1 890 ? -13.758 -5.388 21.163 1.00 55.97 890 PHE A C 1
ATOM 7005 O O . PHE A 1 890 ? -12.952 -5.751 20.303 1.00 55.97 890 PHE A O 1
ATOM 7012 N N . ASP A 1 891 ? -13.590 -5.709 22.445 1.00 58.00 891 ASP A N 1
ATOM 7013 C CA . ASP A 1 891 ? -12.602 -6.645 22.971 1.00 58.00 891 ASP A CA 1
ATOM 7014 C C . ASP A 1 891 ? -13.067 -8.115 22.981 1.00 58.00 891 ASP A C 1
ATOM 7016 O O . ASP A 1 891 ? -12.296 -8.985 23.391 1.00 58.00 891 ASP A O 1
ATOM 7020 N N . ARG A 1 892 ? -14.275 -8.415 22.482 1.00 62.41 892 ARG A N 1
ATOM 7021 C CA . ARG A 1 892 ? -14.828 -9.776 22.374 1.00 62.41 892 ARG A CA 1
ATOM 7022 C C . ARG A 1 892 ? -14.918 -10.268 20.918 1.00 62.41 892 ARG A C 1
ATOM 7024 O O . ARG A 1 892 ? -14.948 -9.450 20.000 1.00 62.41 892 ARG A O 1
ATOM 7031 N N . PRO A 1 893 ? -14.985 -11.594 20.676 1.00 67.56 893 PRO A N 1
ATOM 7032 C CA . PRO A 1 893 ? -15.276 -12.139 19.351 1.00 67.56 893 PRO A CA 1
ATOM 7033 C C . PRO A 1 893 ? -16.708 -11.827 18.894 1.00 67.56 893 PRO A C 1
ATOM 7035 O O . PRO A 1 893 ? -17.674 -12.063 19.620 1.00 67.56 893 PRO A O 1
ATOM 7038 N N . PHE A 1 894 ? -16.831 -11.364 17.656 1.00 68.31 894 PHE A N 1
ATOM 7039 C CA . PHE A 1 894 ? -18.078 -11.121 16.945 1.00 68.31 894 PHE A CA 1
ATOM 7040 C C . PHE A 1 894 ? -18.492 -12.343 16.120 1.00 68.31 894 PHE A C 1
ATOM 7042 O O . PHE A 1 894 ? -17.663 -13.147 15.690 1.00 68.31 894 PHE A O 1
ATOM 7049 N N . HIS A 1 895 ? -19.793 -12.450 15.879 1.00 73.69 895 HIS A N 1
ATOM 7050 C CA . HIS A 1 895 ? -20.414 -13.340 14.901 1.00 73.69 895 HIS A CA 1
ATOM 7051 C C . HIS A 1 895 ? -21.278 -12.487 13.968 1.00 73.69 895 HIS A C 1
ATOM 7053 O O . HIS A 1 895 ? -21.645 -11.370 14.327 1.00 73.69 895 HIS A O 1
ATOM 7059 N N . VAL A 1 896 ? -21.584 -12.995 12.776 1.00 74.62 896 VAL A N 1
ATOM 7060 C CA . VAL A 1 896 ? -22.486 -12.323 11.828 1.00 74.62 896 VAL A CA 1
ATOM 7061 C C . VAL A 1 896 ? -23.884 -12.921 11.964 1.00 74.62 896 VAL A C 1
ATOM 7063 O O . VAL A 1 896 ? -24.006 -14.135 12.145 1.00 74.62 896 VAL A O 1
ATOM 7066 N N . SER A 1 897 ? -24.929 -12.106 11.841 1.00 76.06 897 SER A N 1
ATOM 7067 C CA . SER A 1 897 ? -26.266 -12.563 11.451 1.00 76.06 897 SER A CA 1
ATOM 7068 C C . SER A 1 897 ? -26.717 -11.849 10.174 1.00 76.06 897 SER A C 1
ATOM 7070 O O . SER A 1 897 ? -26.222 -10.771 9.849 1.00 76.06 897 SER A O 1
ATOM 7072 N N . LEU A 1 898 ? -27.581 -12.507 9.405 1.00 80.75 898 LEU A N 1
ATOM 7073 C CA . LEU A 1 898 ? -28.221 -11.984 8.202 1.00 80.75 898 LEU A CA 1
ATOM 7074 C C . LEU A 1 898 ? -29.681 -12.443 8.238 1.00 80.75 898 LEU A C 1
ATOM 7076 O O . LEU A 1 898 ? -29.945 -13.643 8.305 1.00 80.75 898 LEU A O 1
ATOM 7080 N N . GLY A 1 899 ? -30.615 -11.502 8.195 1.00 81.00 899 GLY A N 1
ATOM 7081 C CA . GLY A 1 899 ? -32.036 -11.728 8.442 1.00 81.00 899 GLY A CA 1
ATOM 7082 C C . GLY A 1 899 ? -32.866 -10.499 8.087 1.00 81.00 899 GLY A C 1
ATOM 7083 O O . GLY A 1 899 ? -32.336 -9.532 7.531 1.00 81.00 899 GLY A O 1
ATOM 7084 N N . VAL A 1 900 ? -34.167 -10.554 8.369 1.00 83.56 900 VAL A N 1
ATOM 7085 C CA . VAL A 1 900 ? -35.112 -9.447 8.157 1.00 83.56 900 VAL A CA 1
ATOM 7086 C C . VAL A 1 900 ? -36.077 -9.369 9.339 1.00 83.56 900 VAL A C 1
ATOM 7088 O O . VAL A 1 900 ? -36.912 -10.264 9.492 1.00 83.56 900 VAL A O 1
ATOM 7091 N N . SER A 1 901 ? -35.982 -8.302 10.134 1.00 81.75 901 SER A N 1
ATOM 7092 C CA . SER A 1 901 ? -36.948 -7.974 11.183 1.00 81.75 901 SER A CA 1
ATOM 7093 C C . SER A 1 901 ? -38.102 -7.141 10.618 1.00 81.75 901 SER A C 1
ATOM 7095 O O . SER A 1 901 ? -38.010 -6.494 9.569 1.00 81.75 901 SER A O 1
ATOM 7097 N N . VAL A 1 902 ? -39.235 -7.169 11.315 1.00 85.12 902 VAL A N 1
ATOM 7098 C CA . VAL A 1 902 ? -40.392 -6.321 11.019 1.00 85.12 902 VAL A CA 1
ATOM 7099 C C . VAL A 1 902 ? -40.999 -5.829 12.325 1.00 85.12 902 VAL A C 1
ATOM 7101 O O . VAL A 1 902 ? -41.208 -6.614 13.255 1.00 85.12 902 VAL A O 1
ATOM 7104 N N . GLY A 1 903 ? -41.327 -4.537 12.366 1.00 83.19 903 GLY A N 1
ATOM 7105 C CA . GLY A 1 903 ? -41.916 -3.887 13.532 1.00 83.19 903 GLY A CA 1
ATOM 7106 C C . GLY A 1 903 ? -40.980 -3.903 14.743 1.00 83.19 903 GLY A C 1
ATOM 7107 O O . GLY A 1 903 ? -39.792 -3.642 14.613 1.00 83.19 903 GLY A O 1
ATOM 7108 N N . GLY A 1 904 ? -41.512 -4.207 15.925 1.00 82.75 904 GLY A N 1
ATOM 7109 C CA . GLY A 1 904 ? -40.741 -4.247 17.169 1.00 82.75 904 GLY A CA 1
ATOM 7110 C C . GLY A 1 904 ? -40.698 -2.919 17.923 1.00 82.75 904 GLY A C 1
ATOM 7111 O O . GLY A 1 904 ? -41.181 -1.888 17.448 1.00 82.75 904 GLY A O 1
ATOM 7112 N N . ILE A 1 905 ? -40.149 -2.952 19.140 1.00 74.75 905 ILE A N 1
ATOM 7113 C CA . ILE A 1 905 ? -40.141 -1.801 20.066 1.00 74.75 905 ILE A CA 1
ATOM 7114 C C . ILE A 1 905 ? -38.789 -1.071 20.153 1.00 74.75 905 ILE A C 1
ATOM 7116 O O . ILE A 1 905 ? -38.619 -0.196 21.004 1.00 74.75 905 ILE A O 1
ATOM 7120 N N . ARG A 1 906 ? -37.820 -1.434 19.300 1.00 69.00 906 ARG A N 1
ATOM 7121 C CA . ARG A 1 906 ? -36.472 -0.837 19.258 1.00 69.00 906 ARG A CA 1
ATOM 7122 C C . ARG A 1 906 ? -36.135 -0.267 17.880 1.00 69.00 906 ARG A C 1
ATOM 7124 O O . ARG A 1 906 ? -35.774 0.900 17.793 1.00 69.00 906 ARG A O 1
ATOM 7131 N N . ASP A 1 907 ? -36.344 -1.059 16.830 1.00 65.88 907 ASP A N 1
ATOM 7132 C CA . ASP A 1 907 ? -35.981 -0.788 15.428 1.00 65.88 907 ASP A CA 1
ATOM 7133 C C . ASP A 1 907 ? -36.618 0.504 14.861 1.00 65.88 907 ASP A C 1
ATOM 7135 O O . ASP A 1 907 ? -36.097 1.114 13.927 1.00 65.88 907 ASP A O 1
ATOM 7139 N N . PHE A 1 908 ? -37.740 0.954 15.440 1.00 73.75 908 PHE A N 1
ATOM 7140 C CA . PHE A 1 908 ? -38.479 2.146 15.018 1.00 73.75 908 PHE A CA 1
ATOM 7141 C C . PHE A 1 908 ? -38.746 3.077 16.210 1.00 73.75 908 PHE A C 1
ATOM 7143 O O . PHE A 1 908 ? -39.450 2.702 17.149 1.00 73.75 908 PHE A O 1
ATOM 7150 N N . GLU A 1 909 ? -38.249 4.315 16.173 1.00 73.00 909 GLU A N 1
ATOM 7151 C CA . GLU A 1 909 ? -38.524 5.334 17.202 1.00 73.00 909 GLU A CA 1
ATOM 7152 C C . GLU A 1 909 ? -40.005 5.775 17.210 1.00 73.00 909 GLU A C 1
ATOM 7154 O O . GLU A 1 909 ? -40.709 5.693 16.200 1.00 73.00 909 GLU A O 1
ATOM 7159 N N . ASP A 1 910 ? -40.508 6.236 18.358 1.00 74.50 910 ASP A N 1
ATOM 7160 C CA . ASP A 1 910 ? -41.880 6.748 18.473 1.00 74.50 910 ASP A CA 1
ATOM 7161 C C . ASP A 1 910 ? -42.023 8.136 17.833 1.00 74.50 910 ASP A C 1
ATOM 7163 O O . ASP A 1 910 ? -41.171 9.008 17.989 1.00 74.50 910 ASP A O 1
ATOM 7167 N N . GLY A 1 911 ? -43.131 8.348 17.116 1.00 72.19 911 GLY A N 1
ATOM 7168 C CA . GLY A 1 911 ? -43.421 9.605 16.417 1.00 72.19 911 GLY A CA 1
ATOM 7169 C C . GLY A 1 911 ? -42.822 9.734 15.010 1.00 72.19 911 GLY A C 1
ATOM 7170 O O . GLY A 1 911 ? -43.021 10.767 14.375 1.00 72.19 911 GLY A O 1
ATOM 7171 N N . CYS A 1 912 ? -42.128 8.716 14.488 1.00 70.81 912 CYS A N 1
ATOM 7172 C CA . CYS A 1 912 ? -41.658 8.728 13.100 1.00 70.81 912 CYS A CA 1
ATOM 7173 C C . CYS A 1 912 ? -42.808 8.451 12.095 1.00 70.81 912 CYS A C 1
ATOM 7175 O O . CYS A 1 912 ? -43.751 7.715 12.392 1.00 70.81 912 CYS A O 1
ATOM 7177 N N . ASP A 1 913 ? -42.733 9.030 10.890 1.00 77.69 913 ASP A N 1
ATOM 7178 C CA . ASP A 1 913 ? -43.618 8.739 9.743 1.00 77.69 913 ASP A CA 1
ATOM 7179 C C . ASP A 1 913 ? -42.884 7.945 8.652 1.00 77.69 913 ASP A C 1
ATOM 7181 O O . ASP A 1 913 ? -41.684 8.144 8.506 1.00 77.69 913 ASP A O 1
ATOM 7185 N N . ASN A 1 914 ? -43.551 7.175 7.789 1.00 68.88 914 ASN A N 1
ATOM 7186 C CA . ASN A 1 914 ? -43.012 6.823 6.470 1.00 68.88 914 ASN A CA 1
ATOM 7187 C C . ASN A 1 914 ? -43.916 7.333 5.341 1.00 68.88 914 ASN A C 1
ATOM 7189 O O . ASN A 1 914 ? -45.107 7.037 5.304 1.00 68.88 914 ASN A O 1
ATOM 7193 N N . ASN A 1 915 ? -43.347 8.110 4.412 1.00 67.00 915 ASN A N 1
ATOM 7194 C CA . ASN A 1 915 ? -44.080 8.802 3.341 1.00 67.00 915 ASN A CA 1
ATOM 7195 C C . ASN A 1 915 ? -45.337 9.560 3.835 1.00 67.00 915 ASN A C 1
ATOM 7197 O O . ASN A 1 915 ? -46.347 9.606 3.135 1.00 67.00 915 ASN A O 1
ATOM 7201 N N . GLY A 1 916 ? -45.296 10.133 5.046 1.00 69.25 916 GLY A N 1
ATOM 7202 C CA . GLY A 1 916 ? -46.433 10.830 5.656 1.00 69.25 916 GLY A CA 1
ATOM 7203 C C . GLY A 1 916 ? -47.448 9.948 6.400 1.00 69.25 916 GLY A C 1
ATOM 7204 O O . GLY A 1 916 ? -48.340 10.502 7.038 1.00 69.25 916 GLY A O 1
ATOM 7205 N N . LYS A 1 917 ? -47.316 8.613 6.394 1.00 77.50 917 LYS A N 1
ATOM 7206 C CA . LYS A 1 917 ? -48.059 7.734 7.317 1.00 77.50 917 LYS A CA 1
ATOM 7207 C C . LYS A 1 917 ? -47.329 7.670 8.664 1.00 77.50 917 LYS A C 1
ATOM 7209 O O . LYS A 1 917 ? -46.166 7.268 8.663 1.00 77.50 917 LYS A O 1
ATOM 7214 N N . PRO A 1 918 ? -47.938 8.021 9.806 1.00 83.62 918 PRO A N 1
ATOM 7215 C CA . PRO A 1 918 ? -47.300 7.844 11.109 1.00 83.62 918 PRO A CA 1
ATOM 7216 C C . PRO A 1 918 ? -47.107 6.355 11.441 1.00 83.62 918 PRO A C 1
ATOM 7218 O O . PRO A 1 918 ? -47.857 5.498 10.977 1.00 83.62 918 PRO A O 1
ATOM 7221 N N . LYS A 1 919 ? -46.116 6.049 12.280 1.00 86.88 919 LYS A N 1
ATOM 7222 C CA . LYS A 1 919 ? -45.917 4.720 12.870 1.00 86.88 919 LYS A CA 1
ATOM 7223 C C . LYS A 1 919 ? -47.173 4.264 13.646 1.00 86.88 919 LYS A C 1
ATOM 7225 O O . LYS A 1 919 ? -47.570 4.957 14.582 1.00 86.88 919 LYS A O 1
ATOM 7230 N N . PRO A 1 920 ? -47.783 3.104 13.323 1.00 88.88 920 PRO A N 1
ATOM 7231 C CA . PRO A 1 920 ? -49.064 2.688 13.909 1.00 88.88 920 PRO A CA 1
ATOM 7232 C C . PRO A 1 920 ? -48.990 2.075 15.325 1.00 88.88 920 PRO A C 1
ATOM 7234 O O . PRO A 1 920 ? -49.984 1.525 15.794 1.00 88.88 920 PRO A O 1
ATOM 7237 N N . TRP A 1 921 ? -47.848 2.146 16.022 1.00 90.62 921 TRP A N 1
ATOM 7238 C CA . TRP A 1 921 ? -47.692 1.682 17.410 1.00 90.62 921 TRP A CA 1
ATOM 7239 C C . TRP A 1 921 ? -46.719 2.562 18.209 1.00 90.62 921 TRP A C 1
ATOM 7241 O O . TRP A 1 921 ? -45.853 3.218 17.629 1.00 90.62 921 TRP A O 1
ATOM 7251 N N . SER A 1 922 ? -46.830 2.533 19.542 1.00 87.44 922 SER A N 1
ATOM 7252 C CA . SER A 1 922 ? -45.823 3.084 20.463 1.00 87.44 922 SER A CA 1
ATOM 7253 C C . SER A 1 922 ? -44.955 1.968 21.038 1.00 87.44 922 SER A C 1
ATOM 7255 O O . SER A 1 922 ? -45.465 0.902 21.374 1.00 87.44 922 SER A O 1
ATOM 7257 N N . ASN A 1 923 ? -43.667 2.237 21.242 1.00 82.88 923 ASN A N 1
ATOM 7258 C CA . ASN A 1 923 ? -42.726 1.352 21.939 1.00 82.88 923 ASN A CA 1
ATOM 7259 C C . ASN A 1 923 ? -43.066 1.157 23.431 1.00 82.88 923 ASN A C 1
ATOM 7261 O O . ASN A 1 923 ? -42.489 0.288 24.080 1.00 82.88 923 ASN A O 1
ATOM 7265 N N . SER A 1 924 ? -43.989 1.959 23.976 1.00 84.56 924 SER A N 1
ATOM 7266 C CA . SER A 1 924 ? -44.448 1.885 25.369 1.00 84.56 924 SER A CA 1
ATOM 7267 C C . SER A 1 924 ? -45.784 1.152 25.570 1.00 84.56 924 SER A C 1
ATOM 7269 O O . SER A 1 924 ? -46.124 0.831 26.708 1.00 84.56 924 SER A O 1
ATOM 7271 N N . ASP A 1 925 ? -46.542 0.865 24.502 1.00 84.75 925 ASP A N 1
ATOM 7272 C CA . ASP A 1 925 ? -47.828 0.160 24.610 1.00 84.75 925 ASP A CA 1
ATOM 7273 C C . ASP A 1 925 ? -47.596 -1.362 24.700 1.00 84.75 925 ASP A C 1
ATOM 7275 O O . ASP A 1 925 ? -47.048 -1.945 23.761 1.00 84.75 925 ASP A O 1
ATOM 7279 N N . PRO A 1 926 ? -48.048 -2.065 25.760 1.00 81.50 926 PRO A N 1
ATOM 7280 C CA . PRO A 1 926 ? -47.973 -3.527 25.813 1.00 81.50 926 PRO A CA 1
ATOM 7281 C C . PRO A 1 926 ? -48.729 -4.224 24.664 1.00 81.50 926 PRO A C 1
ATOM 7283 O O . PRO A 1 926 ? -48.462 -5.387 24.380 1.00 81.50 926 PRO A O 1
ATOM 7286 N N . ARG A 1 927 ? -49.646 -3.533 23.972 1.00 85.94 927 ARG A N 1
ATOM 7287 C CA . ARG A 1 927 ? -50.375 -4.026 22.789 1.00 85.94 927 ARG A CA 1
ATOM 7288 C C . ARG A 1 927 ? -49.805 -3.507 21.464 1.00 85.94 927 ARG A C 1
ATOM 7290 O O . ARG A 1 927 ? -50.479 -3.600 20.439 1.00 85.94 927 ARG A O 1
ATOM 7297 N N . ALA A 1 928 ? -48.569 -3.002 21.446 1.00 88.50 928 ALA A N 1
ATOM 7298 C CA . ALA A 1 928 ? -47.903 -2.481 20.250 1.00 88.50 928 ALA A CA 1
ATOM 7299 C C . ALA A 1 928 ? -47.975 -3.423 19.030 1.00 88.50 928 ALA A C 1
ATOM 7301 O O . ALA A 1 928 ? -48.272 -2.985 17.920 1.00 88.50 928 ALA A O 1
ATOM 7302 N N . MET A 1 929 ? -47.781 -4.727 19.247 1.00 89.94 929 MET A N 1
ATOM 7303 C CA . MET A 1 929 ? -47.876 -5.757 18.206 1.00 89.94 929 MET A CA 1
ATOM 7304 C C . MET A 1 929 ? -49.300 -5.871 17.625 1.00 89.94 929 MET A C 1
ATOM 7306 O O . MET A 1 929 ? -49.469 -5.986 16.413 1.00 89.94 929 MET A O 1
ATOM 7310 N N . THR A 1 930 ? -50.333 -5.763 18.468 1.00 89.62 930 THR A N 1
ATOM 7311 C CA . THR A 1 930 ? -51.744 -5.722 18.045 1.00 89.62 930 THR A CA 1
ATOM 7312 C C . THR A 1 930 ? -52.070 -4.429 17.295 1.00 89.62 930 THR A C 1
ATOM 7314 O O . THR A 1 930 ? -52.777 -4.465 16.292 1.00 89.62 930 THR A O 1
ATOM 7317 N N . ALA A 1 931 ? -51.522 -3.288 17.722 1.00 90.44 931 ALA A N 1
ATOM 7318 C CA . ALA A 1 931 ? -51.682 -2.017 17.014 1.00 90.44 931 ALA A CA 1
ATOM 7319 C C . ALA A 1 931 ? -51.034 -2.059 15.614 1.00 90.44 931 ALA A C 1
ATOM 7321 O O . ALA A 1 931 ? -51.653 -1.650 14.630 1.00 90.44 931 ALA A O 1
ATOM 7322 N N . PHE A 1 932 ? -49.843 -2.652 15.493 1.00 92.06 932 PHE A N 1
ATOM 7323 C CA . PHE A 1 932 ? -49.203 -2.942 14.208 1.00 92.06 932 PHE A CA 1
ATOM 7324 C C . PHE A 1 932 ? -50.061 -3.863 13.316 1.00 92.06 932 PHE A C 1
ATOM 7326 O O . PHE A 1 932 ? -50.290 -3.539 12.147 1.00 92.06 932 PHE A O 1
ATOM 7333 N N . TRP A 1 933 ? -50.582 -4.966 13.870 1.00 92.50 933 TRP A N 1
ATOM 7334 C CA . TRP A 1 933 ? -51.411 -5.945 13.151 1.00 92.50 933 TRP A CA 1
ATOM 7335 C C . TRP A 1 933 ? -52.749 -5.381 12.656 1.00 92.50 933 TRP A C 1
ATOM 7337 O O . TRP A 1 933 ? -53.163 -5.655 11.527 1.00 92.50 933 TRP A O 1
ATOM 7347 N N . ASN A 1 934 ? -53.421 -4.562 13.466 1.00 91.19 934 ASN A N 1
ATOM 7348 C CA . ASN A 1 934 ? -54.718 -3.985 13.110 1.00 91.19 934 ASN A CA 1
ATOM 7349 C C . ASN A 1 934 ? -54.609 -2.991 11.942 1.00 91.19 934 ASN A C 1
ATOM 7351 O O . ASN A 1 934 ? -55.515 -2.908 11.118 1.00 91.19 934 ASN A O 1
ATOM 7355 N N . ASN A 1 935 ? -53.472 -2.300 11.812 1.00 90.00 935 ASN A N 1
ATOM 7356 C CA . ASN A 1 935 ? -53.211 -1.351 10.725 1.00 90.00 935 ASN A CA 1
ATOM 7357 C C . ASN A 1 935 ? -52.601 -2.005 9.461 1.00 90.00 935 ASN A C 1
ATOM 7359 O O . ASN A 1 935 ? -52.161 -1.300 8.552 1.00 90.00 935 ASN A O 1
ATOM 7363 N N . ARG A 1 936 ? -52.581 -3.347 9.357 1.00 89.81 936 ARG A N 1
ATOM 7364 C CA . ARG A 1 936 ? -51.906 -4.078 8.259 1.00 89.81 936 ARG A CA 1
ATOM 7365 C C . ARG A 1 936 ? -52.341 -3.697 6.849 1.00 89.81 936 ARG A C 1
ATOM 7367 O O . ARG A 1 936 ? -51.500 -3.658 5.955 1.00 89.81 936 ARG A O 1
ATOM 7374 N N . GLN A 1 937 ? -53.609 -3.334 6.658 1.00 86.69 937 GLN A N 1
ATOM 7375 C CA . GLN A 1 937 ? -54.131 -2.897 5.357 1.00 86.69 937 GLN A CA 1
ATOM 7376 C C . GLN A 1 937 ? -53.392 -1.659 4.813 1.00 86.69 937 GLN A C 1
ATOM 7378 O O . GLN A 1 937 ? -53.242 -1.509 3.600 1.00 86.69 937 GLN A O 1
ATOM 7383 N N . GLU A 1 938 ? -52.867 -0.796 5.690 1.00 82.75 938 GLU A N 1
ATOM 7384 C CA . GLU A 1 938 ? -52.130 0.396 5.273 1.00 82.75 938 GLU A CA 1
ATOM 7385 C C . GLU A 1 938 ? -50.716 0.075 4.776 1.00 82.75 938 GLU A C 1
ATOM 7387 O O . GLU A 1 938 ? -50.262 0.688 3.808 1.00 82.75 938 GLU A O 1
ATOM 7392 N N . TRP A 1 939 ? -50.003 -0.855 5.421 1.00 84.88 939 TRP A N 1
ATOM 7393 C CA . TRP A 1 939 ? -48.575 -1.102 5.172 1.00 84.88 939 TRP A CA 1
ATOM 7394 C C . TRP A 1 939 ? -48.283 -2.334 4.302 1.00 84.88 939 TRP A C 1
ATOM 7396 O O . TRP A 1 939 ? -47.349 -2.294 3.495 1.00 84.88 939 TRP A O 1
ATOM 7406 N N . GLN A 1 940 ? -49.108 -3.386 4.371 1.00 85.19 940 GLN A N 1
ATOM 7407 C CA . GLN A 1 940 ? -48.926 -4.646 3.629 1.00 85.19 940 GLN A CA 1
ATOM 7408 C C . GLN A 1 940 ? -48.863 -4.425 2.109 1.00 85.19 940 GLN A C 1
ATOM 7410 O O . GLN A 1 940 ? -48.103 -5.091 1.404 1.00 85.19 940 GLN A O 1
ATOM 7415 N N . THR A 1 941 ? -49.611 -3.446 1.592 1.00 82.62 941 THR A N 1
ATOM 7416 C CA . THR A 1 941 ? -49.627 -3.085 0.163 1.00 82.62 941 THR A CA 1
ATOM 7417 C C . THR A 1 941 ? -48.271 -2.606 -0.364 1.00 82.62 941 THR A C 1
ATOM 7419 O O . THR A 1 941 ? -47.995 -2.734 -1.557 1.00 82.62 941 THR A O 1
ATOM 7422 N N . THR A 1 942 ? -47.382 -2.099 0.497 1.00 81.12 942 THR A N 1
ATOM 7423 C CA . THR A 1 942 ? -46.037 -1.679 0.077 1.00 81.12 942 THR A CA 1
ATOM 7424 C C . THR A 1 942 ? -45.094 -2.856 -0.173 1.00 81.12 942 THR A C 1
ATOM 7426 O O . THR A 1 942 ? -44.220 -2.755 -1.032 1.00 81.12 942 THR A O 1
ATOM 7429 N N . TRP A 1 943 ? -45.302 -3.992 0.505 1.00 82.44 943 TRP A N 1
ATOM 7430 C CA . TRP A 1 943 ? -44.436 -5.172 0.400 1.00 82.44 943 TRP A CA 1
ATOM 7431 C C . TRP A 1 943 ? -44.663 -5.948 -0.906 1.00 82.44 943 TRP A C 1
ATOM 7433 O O . TRP A 1 943 ? -43.758 -6.627 -1.396 1.00 82.44 943 TRP A O 1
ATOM 7443 N N . GLN A 1 944 ? -45.866 -5.836 -1.482 1.00 64.62 944 GLN A N 1
ATOM 7444 C CA . GLN A 1 944 ? -46.337 -6.623 -2.632 1.00 64.62 944 GLN A CA 1
ATOM 7445 C C . GLN A 1 944 ? -45.621 -6.308 -3.960 1.00 64.62 944 GLN A C 1
ATOM 7447 O O . GLN A 1 944 ? -45.850 -6.989 -4.955 1.00 64.62 944 GLN A O 1
ATOM 7452 N N . LYS A 1 945 ? -44.732 -5.306 -3.998 1.00 59.41 945 LYS A N 1
ATOM 7453 C CA . LYS A 1 945 ? -43.991 -4.909 -5.211 1.00 59.41 945 LYS A CA 1
ATOM 7454 C C . LYS A 1 945 ? -42.810 -5.826 -5.566 1.00 59.41 945 LYS A C 1
ATOM 7456 O O . LYS A 1 945 ? -42.187 -5.625 -6.601 1.00 59.41 945 LYS A O 1
ATOM 7461 N N . GLY A 1 946 ? -42.498 -6.823 -4.733 1.00 60.38 946 GLY A N 1
ATOM 7462 C CA . GLY A 1 946 ? -41.375 -7.751 -4.945 1.00 60.38 946 GLY A CA 1
ATOM 7463 C C . GLY A 1 946 ? -40.007 -7.215 -4.499 1.00 60.38 946 GLY A C 1
ATOM 7464 O O . GLY A 1 946 ? -39.001 -7.909 -4.632 1.00 60.38 946 GLY A O 1
ATOM 7465 N N . ASP A 1 947 ? -39.969 -6.006 -3.934 1.00 71.50 947 ASP A N 1
ATOM 7466 C CA . ASP A 1 947 ? -38.768 -5.369 -3.382 1.00 71.50 947 ASP A CA 1
ATOM 7467 C C . ASP A 1 947 ? -38.618 -5.553 -1.857 1.00 71.50 947 ASP A C 1
ATOM 7469 O O . ASP A 1 947 ? -37.722 -4.962 -1.259 1.00 71.50 947 ASP A O 1
ATOM 7473 N N . SER A 1 948 ? -39.468 -6.367 -1.221 1.00 78.62 948 SER A N 1
ATOM 7474 C CA . SER A 1 948 ? -39.465 -6.639 0.228 1.00 78.62 948 SER A CA 1
ATOM 7475 C C . SER A 1 948 ? -38.452 -7.705 0.678 1.00 78.62 948 SER A C 1
ATOM 7477 O O . SER A 1 948 ? -38.297 -7.921 1.877 1.00 78.62 948 SER A O 1
ATOM 7479 N N . ALA A 1 949 ? -37.729 -8.335 -0.255 1.00 82.81 949 ALA A N 1
ATOM 7480 C CA . ALA A 1 949 ? -36.667 -9.291 0.051 1.00 82.81 949 ALA A CA 1
ATOM 7481 C C . ALA A 1 949 ? -35.318 -8.601 0.315 1.00 82.81 949 ALA A C 1
ATOM 7483 O O . ALA A 1 949 ? -34.869 -7.771 -0.480 1.00 82.81 949 ALA A O 1
ATOM 7484 N N . PHE A 1 950 ? -34.618 -9.031 1.365 1.00 84.00 950 PHE A N 1
ATOM 7485 C CA . PHE A 1 950 ? -33.180 -8.818 1.511 1.00 84.00 950 PHE A CA 1
ATOM 7486 C C . PHE A 1 950 ? -32.452 -9.830 0.619 1.00 84.00 950 PHE A C 1
ATOM 7488 O O . PHE A 1 950 ? -32.702 -11.032 0.711 1.00 84.00 950 PHE A O 1
ATOM 7495 N N . ILE A 1 951 ? -31.586 -9.354 -0.278 1.00 81.25 951 ILE A N 1
ATOM 7496 C CA . ILE A 1 951 ? -30.887 -10.199 -1.255 1.00 81.25 951 ILE A CA 1
ATOM 7497 C C . ILE A 1 951 ? -29.383 -10.059 -1.043 1.00 81.25 951 ILE A C 1
ATOM 7499 O O . ILE A 1 951 ? -28.815 -9.028 -1.400 1.00 81.25 951 ILE A O 1
ATOM 7503 N N . VAL A 1 952 ? -28.726 -11.084 -0.502 1.00 79.25 952 VAL A N 1
ATOM 7504 C CA . VAL A 1 952 ? -27.276 -11.101 -0.255 1.00 79.25 952 VAL A CA 1
ATOM 7505 C C . VAL A 1 952 ? -26.586 -11.948 -1.320 1.00 79.25 952 VAL A C 1
ATOM 7507 O O . VAL A 1 952 ? -26.815 -13.149 -1.422 1.00 79.25 952 VAL A O 1
ATOM 7510 N N . LYS A 1 953 ? -25.727 -11.320 -2.124 1.00 73.06 953 LYS A N 1
ATOM 7511 C CA . LYS A 1 953 ? -24.952 -11.983 -3.182 1.00 73.06 953 LYS A CA 1
ATOM 7512 C C . LYS A 1 953 ? -23.589 -12.475 -2.696 1.00 73.06 953 LYS A C 1
ATOM 7514 O O . LYS A 1 953 ? -23.100 -13.475 -3.197 1.00 73.06 953 LYS A O 1
ATOM 7519 N N . SER A 1 954 ? -22.954 -11.787 -1.750 1.00 73.75 954 SER A N 1
ATOM 7520 C CA . SER A 1 954 ? -21.753 -12.316 -1.099 1.00 73.75 954 SER A CA 1
ATOM 7521 C C . SER A 1 954 ? -21.434 -11.621 0.217 1.00 73.75 954 SER A C 1
ATOM 7523 O O . SER A 1 954 ? -21.781 -10.456 0.425 1.00 73.75 954 SER A O 1
ATOM 7525 N N . ILE A 1 955 ? -20.716 -12.335 1.082 1.00 77.62 955 ILE A N 1
ATOM 7526 C CA . ILE A 1 955 ? -20.016 -11.796 2.247 1.00 77.62 955 ILE A CA 1
ATOM 7527 C C . ILE A 1 955 ? -18.560 -12.266 2.237 1.00 77.62 955 ILE A C 1
ATOM 7529 O O . ILE A 1 955 ? -18.258 -13.433 2.001 1.00 77.62 955 ILE A O 1
ATOM 7533 N N . LYS A 1 956 ? -17.640 -11.347 2.517 1.00 72.00 956 LYS A N 1
ATOM 7534 C CA . LYS A 1 956 ? -16.202 -11.588 2.624 1.00 72.00 956 LYS A CA 1
ATOM 7535 C C . LYS A 1 956 ? -15.689 -10.915 3.889 1.00 72.00 956 LYS A C 1
ATOM 7537 O O . LYS A 1 956 ? -15.956 -9.741 4.118 1.00 72.00 956 LYS A O 1
ATOM 7542 N N . ILE A 1 957 ? -14.944 -11.652 4.704 1.00 73.31 957 ILE A N 1
ATOM 7543 C CA . ILE A 1 957 ? -14.274 -11.123 5.891 1.00 73.31 957 ILE A CA 1
ATOM 7544 C C . ILE A 1 957 ? -12.772 -11.319 5.710 1.00 73.31 957 ILE A C 1
ATOM 7546 O O . ILE A 1 957 ? -12.313 -12.434 5.458 1.00 73.31 957 ILE A O 1
ATOM 7550 N N . THR A 1 958 ? -12.008 -10.236 5.832 1.00 67.56 958 THR A N 1
ATOM 7551 C CA . THR A 1 958 ? -10.553 -10.207 5.631 1.00 67.56 958 THR A CA 1
ATOM 7552 C C . THR A 1 958 ? -9.848 -9.819 6.934 1.00 67.56 958 THR A C 1
ATOM 7554 O O . THR A 1 958 ? -10.253 -8.876 7.614 1.00 67.56 958 THR A O 1
ATOM 7557 N N . ALA A 1 959 ? -8.791 -10.545 7.296 1.00 72.31 959 ALA A N 1
ATOM 7558 C CA . ALA A 1 959 ? -8.005 -10.311 8.507 1.00 72.31 959 ALA A CA 1
ATOM 7559 C C . ALA A 1 959 ? -7.026 -9.125 8.373 1.00 72.31 959 ALA A C 1
ATOM 7561 O O . ALA A 1 959 ? -6.436 -8.932 7.309 1.00 72.31 959 ALA A O 1
ATOM 7562 N N . VAL A 1 960 ? -6.821 -8.360 9.456 1.00 59.09 960 VAL A N 1
ATOM 7563 C CA . VAL A 1 960 ? -6.085 -7.069 9.479 1.00 59.09 960 VAL A CA 1
ATOM 7564 C C . VAL A 1 960 ? -4.906 -7.030 10.452 1.00 59.09 960 VAL A C 1
ATOM 7566 O O . VAL A 1 960 ? -4.991 -7.661 11.527 1.00 59.09 960 VAL A O 1
#

Organism: Bemisia tabaci (NCBI:txid7038)